Protein AF-A0A8H4USJ0-F1 (afdb_monomer)

Structure (mmCIF, N/CA/C/O backbone):
data_AF-A0A8H4USJ0-F1
#
_entry.id   AF-A0A8H4USJ0-F1
#
loop_
_atom_site.group_PDB
_atom_site.id
_atom_site.type_symbol
_atom_site.label_atom_id
_atom_site.label_alt_id
_atom_site.label_comp_id
_atom_site.label_asym_id
_atom_site.label_entity_id
_atom_site.label_seq_id
_atom_site.pdbx_PDB_ins_code
_atom_site.Cartn_x
_atom_site.Cartn_y
_atom_site.Cartn_z
_atom_site.occupancy
_atom_site.B_iso_or_equiv
_atom_site.auth_seq_id
_atom_site.auth_comp_id
_atom_site.auth_asym_id
_atom_site.auth_atom_id
_atom_site.pdbx_PDB_model_num
ATOM 1 N N . MET A 1 1 ? 27.297 -17.271 -39.360 1.00 27.25 1 MET A N 1
ATOM 2 C CA . MET A 1 1 ? 28.731 -17.035 -39.636 1.00 27.25 1 MET A CA 1
ATOM 3 C C . MET A 1 1 ? 29.197 -15.954 -38.669 1.00 27.25 1 MET A C 1
ATOM 5 O O . MET A 1 1 ? 28.475 -14.983 -38.514 1.00 27.25 1 MET A O 1
ATOM 9 N N . SER A 1 2 ? 30.281 -16.242 -37.944 1.00 25.52 2 SER A N 1
ATOM 10 C CA . SER A 1 2 ? 30.909 -15.527 -36.811 1.00 25.52 2 SER A CA 1
ATOM 11 C C . SER A 1 2 ? 30.401 -14.119 -36.451 1.00 25.52 2 SER A C 1
ATOM 13 O O . SER A 1 2 ? 30.685 -13.152 -37.153 1.00 25.52 2 SER A O 1
ATOM 15 N N . VAL A 1 3 ? 29.757 -14.008 -35.287 1.00 30.31 3 VAL A N 1
ATOM 16 C CA . VAL A 1 3 ? 29.509 -12.745 -34.578 1.00 30.31 3 VAL A CA 1
ATOM 17 C C . VAL A 1 3 ? 30.353 -12.766 -33.296 1.00 30.31 3 VAL A C 1
ATOM 19 O O . VAL A 1 3 ? 30.370 -13.787 -32.610 1.00 30.31 3 VAL A O 1
ATOM 22 N N . VAL A 1 4 ? 30.997 -11.626 -32.996 1.00 33.16 4 VAL A N 1
ATOM 23 C CA . VAL A 1 4 ? 31.932 -11.291 -31.887 1.00 33.16 4 VAL A CA 1
ATOM 24 C C . VAL A 1 4 ? 33.415 -11.599 -32.211 1.00 33.16 4 VAL A C 1
ATOM 26 O O . VAL A 1 4 ? 33.731 -12.755 -32.490 1.00 33.16 4 VAL A O 1
ATOM 29 N N . PRO A 1 5 ? 34.329 -10.586 -32.214 1.00 40.88 5 PRO A N 1
ATOM 30 C CA . PRO A 1 5 ? 34.525 -9.636 -31.109 1.00 40.88 5 PRO A CA 1
ATOM 31 C C . PRO A 1 5 ? 34.799 -8.170 -31.503 1.00 40.88 5 PRO A C 1
ATOM 33 O O . PRO A 1 5 ? 35.937 -7.776 -31.726 1.00 40.88 5 PRO A O 1
ATOM 36 N N . GLU A 1 6 ? 33.775 -7.318 -31.461 1.00 39.00 6 GLU A N 1
ATOM 37 C CA . GLU A 1 6 ? 33.953 -5.852 -31.511 1.00 39.00 6 GLU A CA 1
ATOM 38 C C . GLU A 1 6 ? 33.917 -5.239 -30.091 1.00 39.00 6 GLU A C 1
ATOM 40 O O . GLU A 1 6 ? 34.719 -4.373 -29.744 1.00 39.00 6 GLU A O 1
ATOM 45 N N . LYS A 1 7 ? 33.093 -5.802 -29.190 1.00 34.03 7 LYS A N 1
ATOM 46 C CA . LYS A 1 7 ? 33.028 -5.415 -27.764 1.00 34.03 7 LYS A CA 1
ATOM 47 C C . LYS A 1 7 ? 34.299 -5.740 -26.973 1.00 34.03 7 LYS A C 1
ATOM 49 O O . LYS A 1 7 ? 34.638 -5.000 -26.055 1.00 34.03 7 LYS A O 1
ATOM 54 N N . THR A 1 8 ? 35.004 -6.824 -27.303 1.00 37.12 8 THR A N 1
ATOM 55 C CA . THR A 1 8 ? 36.248 -7.208 -26.609 1.00 37.12 8 THR A CA 1
ATOM 56 C C . THR A 1 8 ? 37.367 -6.205 -26.906 1.00 37.12 8 THR A C 1
ATOM 58 O O . THR A 1 8 ? 38.046 -5.765 -25.985 1.00 37.12 8 THR A O 1
ATOM 61 N N . ALA A 1 9 ? 37.462 -5.743 -28.160 1.00 39.88 9 ALA A N 1
ATOM 62 C CA . ALA A 1 9 ? 38.396 -4.699 -28.584 1.00 39.88 9 ALA A CA 1
ATOM 63 C C . ALA A 1 9 ? 38.057 -3.316 -27.982 1.00 39.88 9 ALA A C 1
ATOM 65 O O . ALA A 1 9 ? 38.955 -2.558 -27.611 1.00 39.88 9 ALA A O 1
ATOM 66 N N . LEU A 1 10 ? 36.766 -2.990 -27.819 1.00 37.78 10 LEU A N 1
ATOM 67 C CA . LEU A 1 10 ? 36.335 -1.779 -27.101 1.00 37.78 10 LEU A CA 1
ATOM 68 C C . LEU A 1 10 ? 36.624 -1.856 -25.589 1.00 37.78 10 LEU A C 1
ATOM 70 O O . LEU A 1 10 ? 37.032 -0.864 -24.988 1.00 37.78 10 LEU A O 1
ATOM 74 N N . GLY A 1 11 ? 36.441 -3.027 -24.973 1.00 38.19 11 GLY A N 1
ATOM 75 C CA . GLY A 1 11 ? 36.771 -3.273 -23.566 1.00 38.19 11 GLY A CA 1
ATOM 76 C C . GLY A 1 11 ? 38.269 -3.139 -23.271 1.00 38.19 11 GLY A C 1
ATOM 77 O O . GLY A 1 11 ? 38.642 -2.571 -22.244 1.00 38.19 11 GLY A O 1
ATOM 78 N N . GLU A 1 12 ? 39.125 -3.581 -24.194 1.00 41.47 12 GLU A N 1
ATOM 79 C CA . GLU A 1 12 ? 40.578 -3.368 -24.133 1.00 41.47 12 GLU A CA 1
ATOM 80 C C . GLU A 1 12 ? 40.958 -1.885 -24.290 1.00 41.47 12 GLU A C 1
ATOM 82 O O . GLU A 1 12 ? 41.820 -1.403 -23.555 1.00 41.47 12 GLU A O 1
ATOM 87 N N . ARG A 1 13 ? 40.263 -1.124 -25.154 1.00 43.28 13 ARG A N 1
ATOM 88 C CA . ARG A 1 13 ? 40.440 0.341 -25.284 1.00 43.28 13 ARG A CA 1
ATOM 89 C C . ARG A 1 13 ? 40.101 1.116 -24.007 1.00 43.28 13 ARG A C 1
ATOM 91 O O . ARG A 1 13 ? 40.727 2.133 -23.712 1.00 43.28 13 ARG A O 1
ATOM 98 N N . ILE A 1 14 ? 39.123 0.643 -23.237 1.00 41.19 14 ILE A N 1
ATOM 99 C CA . ILE A 1 14 ? 38.769 1.237 -21.939 1.00 41.19 14 ILE A CA 1
ATOM 100 C C . ILE A 1 14 ? 39.885 0.988 -20.915 1.00 41.19 14 ILE A C 1
ATOM 102 O O . ILE A 1 14 ? 40.239 1.899 -20.173 1.00 41.19 14 ILE A O 1
ATOM 106 N N . GLN A 1 15 ? 40.489 -0.206 -20.915 1.00 41.47 15 GLN A N 1
ATOM 107 C CA . GLN A 1 15 ? 41.625 -0.531 -20.041 1.00 41.47 15 GLN A CA 1
ATOM 108 C C . GLN A 1 15 ? 42.919 0.192 -20.443 1.00 41.47 15 GLN A C 1
ATOM 110 O O . GLN A 1 15 ? 43.721 0.535 -19.574 1.00 41.47 15 GLN A O 1
ATOM 115 N N . SER A 1 16 ? 43.144 0.448 -21.737 1.00 41.19 16 SER A N 1
ATOM 116 C CA . SER A 1 16 ? 44.302 1.230 -22.191 1.00 41.19 16 SER A CA 1
ATOM 117 C C . SER A 1 16 ? 44.184 2.710 -21.819 1.00 41.19 16 SER A C 1
ATOM 119 O O . SER A 1 16 ? 45.186 3.316 -21.456 1.00 41.19 16 SER A O 1
ATOM 121 N N . ALA A 1 17 ? 42.969 3.271 -21.823 1.00 41.84 17 ALA A N 1
ATOM 122 C CA . ALA A 1 17 ? 42.701 4.653 -21.412 1.00 41.84 17 ALA A CA 1
ATOM 123 C C . ALA A 1 17 ? 42.880 4.908 -19.896 1.00 41.84 17 ALA A C 1
ATOM 125 O O . ALA A 1 17 ? 42.885 6.060 -19.467 1.00 41.84 17 ALA A O 1
ATOM 126 N N . GLU A 1 18 ? 43.027 3.855 -19.080 1.00 40.31 18 GLU A N 1
ATOM 127 C CA . GLU A 1 18 ? 43.304 3.945 -17.637 1.00 40.31 18 GLU A CA 1
ATOM 128 C C . GLU A 1 18 ? 44.811 3.958 -17.294 1.00 40.31 18 GLU A C 1
ATOM 130 O O . GLU A 1 18 ? 45.160 4.170 -16.128 1.00 40.31 18 GLU A O 1
ATOM 135 N N . ARG A 1 19 ? 45.726 3.757 -18.261 1.00 35.75 19 ARG A N 1
ATOM 136 C CA . ARG A 1 19 ? 47.178 3.826 -17.998 1.00 35.75 19 ARG A CA 1
ATOM 137 C C . ARG A 1 19 ? 47.671 5.284 -17.983 1.00 35.75 19 ARG A C 1
ATOM 139 O O . ARG A 1 19 ? 47.423 5.993 -18.952 1.00 35.75 19 ARG A O 1
ATOM 146 N N . PRO A 1 20 ? 48.412 5.733 -16.949 1.00 40.91 20 PRO A N 1
ATOM 147 C CA . PRO A 1 20 ? 48.876 7.124 -16.845 1.00 40.91 20 PRO A CA 1
ATOM 148 C C . PRO A 1 20 ? 49.964 7.545 -17.848 1.00 40.91 20 PRO A C 1
ATOM 150 O O . PRO A 1 20 ? 50.281 8.728 -17.912 1.00 40.91 20 PRO A O 1
ATOM 153 N N . ASP A 1 21 ? 50.543 6.606 -18.604 1.00 36.38 21 ASP A N 1
ATOM 154 C CA . ASP A 1 21 ? 51.843 6.802 -19.262 1.00 36.38 21 ASP A CA 1
ATOM 155 C C . ASP A 1 21 ? 51.787 6.905 -20.801 1.00 36.38 21 ASP A C 1
ATOM 157 O O . ASP A 1 21 ? 52.826 6.784 -21.447 1.00 36.38 21 ASP A O 1
ATOM 161 N N . ASP A 1 22 ? 50.616 7.126 -21.414 1.00 36.16 22 ASP A N 1
ATOM 162 C CA . ASP A 1 22 ? 50.511 7.304 -22.875 1.00 36.16 22 ASP A CA 1
ATOM 163 C C . ASP A 1 22 ? 50.451 8.807 -23.254 1.00 36.16 22 ASP A C 1
ATOM 165 O O . ASP A 1 22 ? 49.457 9.481 -22.961 1.00 36.16 22 ASP A O 1
ATOM 169 N N . PRO A 1 23 ? 51.504 9.393 -23.867 1.00 35.25 23 PRO A N 1
ATOM 170 C CA . PRO A 1 23 ? 51.657 10.840 -24.034 1.00 35.25 23 PRO A CA 1
ATOM 171 C C . PRO A 1 23 ? 50.983 11.352 -25.314 1.00 35.25 23 PRO A C 1
ATOM 173 O O . PRO A 1 23 ? 51.570 12.092 -26.107 1.00 35.25 23 PRO A O 1
ATOM 176 N N . GLY A 1 24 ? 49.727 10.975 -25.523 1.00 36.75 24 GLY A N 1
ATOM 177 C CA . GLY A 1 24 ? 48.952 11.420 -26.668 1.00 36.75 24 GLY A CA 1
ATOM 178 C C . GLY A 1 24 ? 47.468 11.227 -26.435 1.00 36.75 24 GLY A C 1
ATOM 179 O O . GLY A 1 24 ? 46.933 10.205 -26.830 1.00 36.75 24 GLY A O 1
ATOM 180 N N . TRP A 1 25 ? 46.826 12.213 -25.803 1.00 30.06 25 TRP A N 1
ATOM 181 C CA . TRP A 1 25 ? 45.503 12.767 -26.137 1.00 30.06 25 TRP A CA 1
ATOM 182 C C . TRP A 1 25 ? 45.136 13.805 -25.070 1.00 30.06 25 TRP A C 1
ATOM 184 O O . TRP A 1 25 ? 44.687 13.491 -23.973 1.00 30.06 25 TRP A O 1
ATOM 194 N N . ASN A 1 26 ? 45.349 15.077 -25.395 1.00 45.56 26 ASN A N 1
ATOM 195 C CA . ASN A 1 26 ? 44.903 16.193 -24.572 1.00 45.56 26 ASN A CA 1
ATOM 196 C C . ASN A 1 26 ? 43.439 16.494 -24.940 1.00 45.56 26 ASN A C 1
ATOM 198 O O . ASN A 1 26 ? 43.187 17.246 -25.877 1.00 45.56 26 ASN A O 1
ATOM 202 N N . LYS A 1 27 ? 42.498 15.818 -24.273 1.00 42.56 27 LYS A N 1
ATOM 203 C CA . LYS A 1 27 ? 41.030 16.009 -24.261 1.00 42.56 27 LYS A CA 1
ATOM 204 C C . LYS A 1 27 ? 40.525 15.257 -23.022 1.00 42.56 27 LYS A C 1
ATOM 206 O O . LYS A 1 27 ? 41.087 14.221 -22.692 1.00 42.56 27 LYS A O 1
ATOM 211 N N . GLU A 1 28 ? 39.549 15.791 -22.290 1.00 53.53 28 GLU A N 1
ATOM 212 C CA . GLU A 1 28 ? 39.054 15.213 -21.025 1.00 53.53 28 GLU A CA 1
ATOM 213 C C . GLU A 1 28 ? 38.940 13.675 -21.050 1.00 53.53 28 GLU A C 1
ATOM 215 O O . GLU A 1 28 ? 38.433 13.109 -22.018 1.00 53.53 28 GLU A O 1
ATOM 220 N N . SER A 1 29 ? 39.377 12.994 -19.978 1.00 66.12 29 SER A N 1
ATOM 221 C CA . SER A 1 29 ? 39.292 11.526 -19.887 1.00 66.12 29 SER A CA 1
ATOM 222 C C . SER A 1 29 ? 37.876 11.024 -20.228 1.00 66.12 29 SER A C 1
ATOM 224 O O . SER A 1 29 ? 36.890 11.638 -19.818 1.00 66.12 29 SER A O 1
ATOM 226 N N . ILE A 1 30 ? 37.740 9.887 -20.925 1.00 69.00 30 ILE A N 1
ATOM 227 C CA . ILE A 1 30 ? 36.429 9.279 -21.267 1.00 69.00 30 ILE A CA 1
ATOM 228 C C . ILE A 1 30 ? 35.527 9.156 -20.024 1.00 69.00 30 ILE A C 1
ATOM 230 O O . ILE A 1 30 ? 34.312 9.329 -20.093 1.00 69.00 30 ILE A O 1
ATOM 234 N N . ILE A 1 31 ? 36.126 8.935 -18.851 1.00 68.25 31 ILE A N 1
ATOM 235 C CA . ILE A 1 31 ? 35.437 8.894 -17.557 1.00 68.25 31 ILE A CA 1
ATOM 236 C C . ILE A 1 31 ? 34.792 10.250 -17.221 1.00 68.25 31 ILE A C 1
ATOM 238 O O . ILE A 1 31 ? 33.655 10.293 -16.750 1.00 68.25 31 ILE A O 1
ATOM 242 N N . GLN A 1 32 ? 35.476 11.362 -17.471 1.00 69.44 32 GLN A N 1
ATOM 243 C CA . GLN A 1 32 ? 34.946 12.709 -17.257 1.00 69.44 32 GLN A CA 1
ATOM 244 C C . GLN A 1 32 ? 33.779 13.010 -18.208 1.00 69.44 32 GLN A C 1
ATOM 246 O O . GLN A 1 32 ? 32.721 13.429 -17.739 1.00 69.44 32 GLN A O 1
ATOM 251 N N . ARG A 1 33 ? 33.900 12.652 -19.492 1.00 71.31 33 ARG A N 1
ATOM 252 C CA . ARG A 1 33 ? 32.796 12.748 -20.468 1.00 71.31 33 ARG A CA 1
ATOM 253 C C . ARG A 1 33 ? 31.595 11.881 -20.095 1.00 71.31 33 ARG A C 1
ATOM 255 O O . ARG A 1 33 ? 30.463 12.353 -20.119 1.00 71.31 33 ARG A O 1
ATOM 262 N N . SER A 1 34 ? 31.835 10.648 -19.651 1.00 72.56 34 SER A N 1
ATOM 263 C CA . SER A 1 34 ? 30.788 9.732 -19.178 1.00 72.56 34 SER A CA 1
ATOM 264 C C . SER A 1 34 ? 30.003 10.303 -17.992 1.00 72.56 34 SER A C 1
ATOM 266 O O . SER A 1 34 ? 28.782 10.163 -17.918 1.00 72.56 34 SER A O 1
ATOM 268 N N . ARG A 1 35 ? 30.680 11.041 -17.099 1.00 73.00 35 ARG A N 1
ATOM 269 C CA . ARG A 1 35 ? 30.034 11.745 -15.982 1.00 73.00 35 ARG A CA 1
ATOM 270 C C . ARG A 1 35 ? 29.212 12.937 -16.458 1.00 73.00 35 ARG A C 1
ATOM 272 O O . ARG A 1 35 ? 28.115 13.130 -15.945 1.00 73.00 35 ARG A O 1
ATOM 279 N N . LEU A 1 36 ? 29.721 13.708 -17.420 1.00 72.81 36 LEU A N 1
ATOM 280 C CA . LEU A 1 36 ? 29.025 14.879 -17.968 1.00 72.81 36 LEU A CA 1
ATOM 281 C C . LEU A 1 36 ? 27.751 14.496 -18.735 1.00 72.81 36 LEU A C 1
ATOM 283 O O . LEU A 1 36 ? 26.725 15.171 -18.616 1.00 72.81 36 LEU A O 1
ATOM 287 N N . LEU A 1 37 ? 27.820 13.404 -19.498 1.00 72.75 37 LEU A N 1
ATOM 288 C CA . LEU A 1 37 ? 26.714 12.885 -20.305 1.00 72.75 37 LEU A CA 1
ATOM 289 C C . LEU A 1 37 ? 25.774 11.963 -19.515 1.00 72.75 37 LEU A C 1
ATOM 291 O O . LEU A 1 37 ? 24.715 11.591 -20.014 1.00 72.75 37 LEU A O 1
ATOM 295 N N . GLY A 1 38 ? 26.141 11.582 -18.287 1.00 74.06 38 GLY A N 1
ATOM 296 C CA . GLY A 1 38 ? 25.358 10.641 -17.485 1.00 74.06 38 GLY A CA 1
ATOM 297 C C . GLY A 1 38 ? 25.197 9.284 -18.177 1.00 74.06 38 GLY A C 1
ATOM 298 O O . GLY A 1 38 ? 24.110 8.709 -18.153 1.00 74.06 38 GLY A O 1
ATOM 299 N N . ALA A 1 39 ? 26.262 8.790 -18.809 1.00 76.94 39 ALA A N 1
ATOM 300 C CA . ALA A 1 39 ? 26.277 7.569 -19.613 1.00 76.94 39 ALA A CA 1
ATOM 301 C C . ALA A 1 39 ? 27.425 6.645 -19.203 1.00 76.94 39 ALA A C 1
ATOM 303 O O . ALA A 1 39 ? 28.406 7.086 -18.601 1.00 76.94 39 ALA A O 1
ATOM 304 N N . ALA A 1 40 ? 27.316 5.350 -19.493 1.00 73.88 40 ALA A N 1
ATOM 305 C CA . ALA A 1 40 ? 28.436 4.438 -19.273 1.00 73.88 40 ALA A CA 1
ATOM 306 C C . ALA A 1 40 ? 29.566 4.722 -20.290 1.00 73.88 40 ALA A C 1
ATOM 308 O O . ALA A 1 40 ? 29.276 5.117 -21.417 1.00 73.88 40 ALA A O 1
ATOM 309 N N . PRO A 1 41 ? 30.852 4.485 -19.959 1.00 73.56 41 PRO A N 1
ATOM 310 C CA . PRO A 1 41 ? 31.962 4.731 -20.888 1.00 73.56 41 PRO A CA 1
ATOM 311 C C . PRO A 1 41 ? 31.800 4.062 -22.262 1.00 73.56 41 PRO A C 1
ATOM 313 O O . PRO A 1 41 ? 32.144 4.656 -23.275 1.00 73.56 41 PRO A O 1
ATOM 316 N N . ILE A 1 42 ? 31.229 2.853 -22.301 1.00 74.00 42 ILE A N 1
ATOM 317 C CA . ILE A 1 42 ? 30.945 2.122 -23.547 1.00 74.00 42 ILE A CA 1
ATOM 318 C C . ILE A 1 42 ? 29.879 2.847 -24.381 1.00 74.00 42 ILE A C 1
ATOM 320 O O . ILE A 1 42 ? 30.046 2.989 -25.585 1.00 74.00 42 ILE A O 1
ATOM 324 N N . GLU A 1 43 ? 28.821 3.358 -23.745 1.00 77.25 43 GLU A N 1
ATOM 325 C CA . GLU A 1 43 ? 27.742 4.090 -24.427 1.00 77.25 43 GLU A CA 1
ATOM 326 C C . GLU A 1 43 ? 28.261 5.378 -25.072 1.00 77.25 43 GLU A C 1
ATOM 328 O O . GLU A 1 43 ? 27.843 5.731 -26.169 1.00 77.25 43 GLU A O 1
ATOM 333 N N . VAL A 1 44 ? 29.192 6.071 -24.405 1.00 78.38 44 VAL A N 1
ATOM 334 C CA . VAL A 1 44 ? 29.821 7.281 -24.956 1.00 78.38 44 VAL A CA 1
ATOM 335 C C . VAL A 1 44 ? 30.632 6.946 -26.204 1.00 78.38 44 VAL A C 1
ATOM 337 O O . VAL A 1 44 ? 30.540 7.668 -27.188 1.00 78.38 44 VAL A O 1
ATOM 340 N N . LEU A 1 45 ? 31.382 5.842 -26.195 1.00 79.38 45 LEU A N 1
ATOM 341 C CA . LEU A 1 45 ? 32.169 5.412 -27.354 1.00 79.38 45 LEU A CA 1
ATOM 342 C C . LEU A 1 45 ? 31.280 5.040 -28.549 1.00 79.38 45 LEU A C 1
ATOM 344 O O . LEU A 1 45 ? 31.550 5.480 -29.665 1.00 79.38 45 LEU A O 1
ATOM 348 N N . GLU A 1 46 ? 30.204 4.282 -28.315 1.00 78.00 46 GLU A N 1
ATOM 349 C CA . GLU A 1 46 ? 29.216 3.955 -29.355 1.00 78.00 46 GLU A CA 1
ATOM 350 C C . GLU A 1 46 ? 28.552 5.230 -29.911 1.00 78.00 46 GLU A C 1
ATOM 352 O O . GLU A 1 46 ? 28.402 5.393 -31.125 1.00 78.00 46 GLU A O 1
ATOM 357 N N . ALA A 1 47 ? 28.210 6.178 -29.032 1.00 79.81 47 ALA A N 1
ATOM 358 C CA . ALA A 1 47 ? 27.615 7.449 -29.424 1.00 79.81 47 ALA A CA 1
ATOM 359 C C . ALA A 1 47 ? 28.584 8.355 -30.200 1.00 79.81 47 ALA A C 1
ATOM 361 O O . ALA A 1 47 ? 28.138 9.035 -31.126 1.00 79.81 47 ALA A O 1
ATOM 362 N N . GLU A 1 48 ? 29.879 8.365 -29.863 1.00 79.00 48 GLU A N 1
ATOM 363 C CA . GLU A 1 48 ? 30.923 9.099 -30.596 1.00 79.00 48 GLU A CA 1
ATOM 364 C C . GLU A 1 48 ? 31.095 8.541 -32.013 1.00 79.00 48 GLU A C 1
ATOM 366 O O . GLU A 1 48 ? 31.240 9.302 -32.972 1.00 79.00 48 GLU A O 1
ATOM 371 N N . GLU A 1 49 ? 31.069 7.217 -32.166 1.00 77.38 49 GLU A N 1
ATOM 372 C CA . GLU A 1 49 ? 31.191 6.565 -33.468 1.00 77.38 49 GLU A CA 1
ATOM 373 C C . GLU A 1 49 ? 29.995 6.878 -34.370 1.00 77.38 49 GLU A C 1
ATOM 375 O O . GLU A 1 49 ? 30.179 7.330 -35.502 1.00 77.38 49 GLU A O 1
ATOM 380 N N . TYR A 1 50 ? 28.776 6.758 -33.843 1.00 73.75 50 TYR A N 1
ATOM 381 C CA . TYR A 1 50 ? 27.574 7.134 -34.584 1.00 73.75 50 TYR A CA 1
ATOM 382 C C . TYR A 1 50 ? 27.489 8.648 -34.823 1.00 73.75 50 TYR A C 1
ATOM 384 O O . TYR A 1 50 ? 27.094 9.095 -35.899 1.00 73.75 50 TYR A O 1
ATOM 392 N N . GLY A 1 51 ? 27.931 9.461 -33.862 1.00 68.81 51 GLY A N 1
ATOM 393 C CA . GLY A 1 51 ? 27.949 10.919 -33.965 1.00 68.81 51 GLY A CA 1
ATOM 394 C C . GLY A 1 51 ? 28.778 11.422 -35.148 1.00 68.81 51 GLY A C 1
ATOM 395 O O . GLY A 1 51 ? 28.434 12.444 -35.741 1.00 68.81 51 GLY A O 1
ATOM 396 N N . LYS A 1 52 ? 29.814 10.682 -35.568 1.00 76.75 52 LYS A N 1
ATOM 397 C CA . LYS A 1 52 ? 30.603 11.000 -36.775 1.00 76.75 52 LYS A CA 1
ATOM 398 C C . LYS A 1 52 ? 29.795 10.919 -38.071 1.00 76.75 52 LYS A C 1
ATOM 400 O O . LYS A 1 52 ? 30.161 11.589 -39.029 1.00 76.75 52 LYS A O 1
ATOM 405 N N . THR A 1 53 ? 28.712 10.143 -38.094 1.00 72.31 53 THR A N 1
ATOM 406 C CA . THR A 1 53 ? 27.841 9.976 -39.271 1.00 72.31 53 THR A CA 1
ATOM 407 C C . THR A 1 53 ? 26.789 11.082 -39.418 1.00 72.31 53 THR A C 1
ATOM 409 O O . THR A 1 53 ? 26.101 11.135 -40.431 1.00 72.31 53 THR A O 1
ATOM 412 N N . LEU A 1 54 ? 26.651 11.973 -38.425 1.00 66.88 54 LEU A N 1
ATOM 413 C CA . LEU A 1 54 ? 25.645 13.039 -38.426 1.00 66.88 54 LEU A CA 1
ATOM 414 C C . LEU A 1 54 ? 26.147 14.310 -39.130 1.00 66.88 54 LEU A C 1
ATOM 416 O O . LEU A 1 54 ? 27.160 14.891 -38.721 1.00 66.88 54 LEU A O 1
ATOM 420 N N . ASP A 1 55 ? 25.381 14.804 -40.104 1.00 65.25 55 ASP A N 1
ATOM 421 C CA . ASP A 1 55 ? 25.634 16.077 -40.792 1.00 65.25 55 ASP A CA 1
ATOM 422 C C . ASP A 1 55 ? 25.053 17.292 -40.041 1.00 65.25 55 ASP A C 1
ATOM 424 O O . ASP A 1 55 ? 23.992 17.219 -39.411 1.00 65.25 55 ASP A O 1
ATOM 428 N N . LEU A 1 56 ? 25.758 18.435 -40.095 1.00 59.81 56 LEU A N 1
ATOM 429 C CA . LEU A 1 56 ? 25.347 19.674 -39.407 1.00 59.81 56 LEU A CA 1
ATOM 430 C C . LEU A 1 56 ? 24.341 20.524 -40.183 1.00 59.81 56 LEU A C 1
ATOM 432 O O . LEU A 1 56 ? 23.579 21.247 -39.550 1.00 59.81 56 LEU A O 1
ATOM 436 N N . ALA A 1 57 ? 24.356 20.495 -41.517 1.00 52.56 57 ALA A N 1
ATOM 437 C CA . ALA A 1 57 ? 23.550 21.404 -42.323 1.00 52.56 57 ALA A CA 1
ATOM 438 C C . ALA A 1 57 ? 23.243 20.836 -43.715 1.00 52.56 57 ALA A C 1
ATOM 440 O O . ALA A 1 57 ? 24.107 20.842 -44.582 1.00 52.56 57 ALA A O 1
ATOM 441 N N . GLU A 1 58 ? 21.979 20.488 -43.963 1.00 43.19 58 GLU A N 1
ATOM 442 C CA . GLU A 1 58 ? 21.342 20.766 -45.253 1.00 43.19 58 GLU A CA 1
ATOM 443 C C . GLU A 1 58 ? 19.935 21.329 -45.020 1.00 43.19 58 GLU A C 1
ATOM 445 O O . GLU A 1 58 ? 18.991 20.667 -44.585 1.00 43.19 58 GLU A O 1
ATOM 450 N N . THR A 1 59 ? 19.815 22.626 -45.284 1.00 35.69 59 THR A N 1
ATOM 451 C CA . THR A 1 59 ? 18.574 23.389 -45.234 1.00 35.69 59 THR A CA 1
ATOM 452 C C . THR A 1 59 ? 17.822 23.234 -46.554 1.00 35.69 59 THR A C 1
ATOM 454 O O . THR A 1 59 ? 18.267 23.707 -47.598 1.00 35.69 59 THR A O 1
ATOM 457 N N . LYS A 1 60 ? 16.598 22.703 -46.505 1.00 31.02 60 LYS A N 1
ATOM 458 C CA . LYS A 1 60 ? 15.529 23.144 -47.410 1.00 31.02 60 LYS A CA 1
ATOM 459 C C . LYS A 1 60 ? 14.324 23.589 -46.595 1.00 31.02 60 LYS A C 1
ATOM 461 O O . LYS A 1 60 ? 13.961 22.961 -45.606 1.00 31.02 60 LYS A O 1
ATOM 466 N N . LYS A 1 61 ? 13.780 24.735 -47.017 1.00 34.59 61 LYS A N 1
ATOM 467 C CA . LYS A 1 61 ? 12.606 25.437 -46.490 1.00 34.59 61 LYS A CA 1
ATOM 468 C C . LYS A 1 61 ? 11.522 24.450 -46.056 1.00 34.59 61 LYS A C 1
ATOM 470 O O . LYS A 1 61 ? 10.852 23.879 -46.908 1.00 34.59 61 LYS A O 1
ATOM 475 N N . VAL A 1 62 ? 11.317 24.318 -44.753 1.00 30.39 62 VAL A N 1
ATOM 476 C CA . VAL A 1 62 ? 10.072 23.786 -44.204 1.00 30.39 62 VAL A CA 1
ATOM 477 C C . VAL A 1 62 ? 9.523 24.891 -43.322 1.00 30.39 62 VAL A C 1
ATOM 479 O O . VAL A 1 62 ? 10.136 25.285 -42.332 1.00 30.39 62 VAL A O 1
ATOM 482 N N . SER A 1 63 ? 8.420 25.479 -43.777 1.00 26.11 63 SER A N 1
ATOM 483 C CA . SER A 1 63 ? 7.641 26.433 -42.999 1.00 26.11 63 SER A CA 1
ATOM 484 C C . SER A 1 63 ? 7.161 25.752 -41.717 1.00 26.11 63 SER A C 1
ATOM 486 O O . SER A 1 63 ? 6.890 24.552 -41.711 1.00 26.11 63 SER A O 1
ATOM 488 N N . TYR A 1 64 ? 7.018 26.530 -40.646 1.00 32.66 64 TYR A N 1
ATOM 489 C CA . TYR A 1 64 ? 6.703 26.134 -39.264 1.00 32.66 64 TYR A CA 1
ATOM 490 C C . TYR A 1 64 ? 5.430 25.256 -39.093 1.00 32.66 64 TYR A C 1
ATOM 492 O O . TYR A 1 64 ? 5.117 24.831 -37.987 1.00 32.66 64 TYR A O 1
ATOM 500 N N . GLY A 1 65 ? 4.688 24.971 -40.173 1.00 29.17 65 GLY A N 1
ATOM 501 C CA . GLY A 1 65 ? 3.496 24.114 -40.210 1.00 29.17 65 GLY A CA 1
ATOM 502 C C . GLY A 1 65 ? 3.682 22.695 -40.780 1.00 29.17 65 GLY A C 1
ATOM 503 O O . GLY A 1 65 ? 2.729 21.923 -40.739 1.00 29.17 65 GLY A O 1
ATOM 504 N N . GLU A 1 66 ? 4.862 22.324 -41.293 1.00 31.05 66 GLU A N 1
ATOM 505 C CA . GLU A 1 66 ? 5.062 21.072 -42.064 1.00 31.05 66 GLU A CA 1
ATOM 506 C C . GLU A 1 66 ? 6.051 20.060 -41.447 1.00 31.05 66 GLU A C 1
ATOM 508 O O . GLU A 1 66 ? 6.344 19.033 -42.054 1.00 31.05 66 GLU A O 1
ATOM 513 N N . LEU A 1 67 ? 6.503 20.259 -40.204 1.00 40.25 67 LEU A N 1
ATOM 514 C CA . LEU A 1 67 ? 7.370 19.317 -39.461 1.00 40.25 67 LEU A CA 1
ATOM 515 C C . LEU A 1 67 ? 6.749 17.924 -39.194 1.00 40.25 67 LEU A C 1
ATOM 517 O O . LEU A 1 67 ? 7.379 17.074 -38.575 1.00 40.25 67 LEU A O 1
ATOM 521 N N . HIS A 1 68 ? 5.525 17.673 -39.658 1.00 39.75 68 HIS A N 1
ATOM 522 C CA . HIS A 1 68 ? 4.716 16.518 -39.278 1.00 39.75 68 HIS A CA 1
ATOM 523 C C . HIS A 1 68 ? 4.748 15.318 -40.235 1.00 39.75 68 HIS A C 1
ATOM 525 O O . HIS A 1 68 ? 3.987 14.390 -39.994 1.00 39.75 68 HIS A O 1
ATOM 531 N N . ASN A 1 69 ? 5.544 15.312 -41.316 1.00 34.31 69 ASN A N 1
ATOM 532 C CA . ASN A 1 69 ? 5.333 14.296 -42.363 1.00 34.31 69 ASN A CA 1
ATOM 533 C C . ASN A 1 69 ? 6.556 13.845 -43.191 1.00 34.31 69 ASN A C 1
ATOM 535 O O . ASN A 1 69 ? 6.368 13.401 -44.321 1.00 34.31 69 ASN A O 1
ATOM 539 N N . GLN A 1 70 ? 7.796 13.936 -42.693 1.00 34.16 70 GLN A N 1
ATOM 540 C CA . GLN A 1 70 ? 8.958 13.417 -43.441 1.00 34.16 70 GLN A CA 1
ATOM 541 C C . GLN A 1 70 ? 9.889 12.510 -42.621 1.00 34.16 70 GLN A C 1
ATOM 543 O O . GLN A 1 70 ? 10.078 12.677 -41.412 1.00 34.16 70 GLN A O 1
ATOM 548 N N . ASP A 1 71 ? 10.423 11.516 -43.333 1.00 36.09 71 ASP A N 1
ATOM 549 C CA . ASP A 1 71 ? 11.258 10.404 -42.884 1.00 36.09 71 ASP A CA 1
ATOM 550 C C . ASP A 1 71 ? 12.447 10.828 -42.007 1.00 36.09 71 ASP A C 1
ATOM 552 O O . ASP A 1 71 ? 13.107 11.844 -42.227 1.00 36.09 71 ASP A O 1
ATOM 556 N N . CYS A 1 72 ? 12.751 10.007 -40.998 1.00 41.19 72 CYS A N 1
ATOM 557 C CA . CYS A 1 72 ? 13.710 10.333 -39.942 1.00 41.19 72 CYS A CA 1
ATOM 558 C C . CYS A 1 72 ? 15.226 10.211 -40.232 1.00 41.19 72 CYS A C 1
ATOM 560 O O . CYS A 1 72 ? 15.983 10.715 -39.396 1.00 41.19 72 CYS A O 1
ATOM 562 N N . PRO A 1 73 ? 15.746 9.601 -41.319 1.00 41.00 73 PRO A N 1
ATOM 563 C CA . PRO A 1 73 ? 17.195 9.432 -41.428 1.00 41.00 73 PRO A CA 1
ATOM 564 C C . PRO A 1 73 ? 17.949 10.739 -41.741 1.00 41.00 73 PRO A C 1
ATOM 566 O O . PRO A 1 73 ? 19.129 10.828 -41.418 1.00 41.00 73 PRO A O 1
ATOM 569 N N . ASN A 1 74 ? 17.277 11.785 -42.247 1.00 42.56 74 ASN A N 1
ATOM 570 C CA . ASN A 1 74 ? 17.930 13.004 -42.757 1.00 42.56 74 ASN A CA 1
ATOM 571 C C . ASN A 1 74 ? 17.709 14.270 -41.896 1.00 42.56 74 ASN A C 1
ATOM 573 O O . ASN A 1 74 ? 17.822 15.388 -42.401 1.00 42.56 74 ASN A O 1
ATOM 577 N N . LEU A 1 75 ? 17.368 14.140 -40.603 1.00 53.25 75 LEU A N 1
ATOM 578 C CA . LEU A 1 75 ? 17.323 15.303 -39.699 1.00 53.25 75 LEU A CA 1
ATOM 579 C C . LEU A 1 75 ? 18.730 15.699 -39.231 1.00 53.25 75 LEU A C 1
ATOM 581 O O . LEU A 1 75 ? 19.434 14.887 -38.623 1.00 53.25 75 LEU A O 1
ATOM 585 N N . THR A 1 76 ? 19.070 16.969 -39.446 1.00 66.38 76 THR A N 1
ATOM 586 C CA . THR A 1 76 ? 20.283 17.645 -38.971 1.00 66.38 76 THR A CA 1
ATOM 587 C C . THR A 1 76 ? 20.351 17.701 -37.435 1.00 66.38 76 THR A C 1
ATOM 589 O O . THR A 1 76 ? 19.337 17.594 -36.736 1.00 66.38 76 THR A O 1
ATOM 592 N N . VAL A 1 77 ? 21.568 17.823 -36.890 1.00 68.81 77 VAL A N 1
ATOM 593 C CA . VAL A 1 77 ? 21.845 17.779 -35.435 1.00 68.81 77 VAL A CA 1
ATOM 594 C C . VAL A 1 77 ? 21.079 18.857 -34.652 1.00 68.81 77 VAL A C 1
ATOM 596 O O . VAL A 1 77 ? 20.593 18.586 -33.555 1.00 68.81 77 VAL A O 1
ATOM 599 N N . ASP A 1 78 ? 20.925 20.049 -35.228 1.00 69.19 78 ASP A N 1
ATOM 600 C CA . ASP A 1 78 ? 20.145 21.171 -34.687 1.00 69.19 78 ASP A CA 1
ATOM 601 C C . ASP A 1 78 ? 18.662 20.812 -34.498 1.00 69.19 78 ASP A C 1
ATOM 603 O O . ASP A 1 78 ? 18.132 20.945 -33.396 1.00 69.19 78 ASP A O 1
ATOM 607 N N . LYS A 1 79 ? 18.011 20.242 -35.517 1.00 72.62 79 LYS A N 1
ATOM 608 C CA . LYS A 1 79 ? 16.600 19.831 -35.448 1.00 72.62 79 LYS A CA 1
ATOM 609 C C . LYS A 1 79 ? 16.376 18.689 -34.460 1.00 72.62 79 LYS A C 1
ATOM 611 O O . LYS A 1 79 ? 15.338 18.627 -33.804 1.00 72.62 79 LYS A O 1
ATOM 616 N N . ARG A 1 80 ? 17.343 17.772 -34.330 1.00 74.62 80 ARG A N 1
ATOM 617 C CA . ARG A 1 80 ? 17.288 16.715 -33.304 1.00 74.62 80 ARG A CA 1
ATOM 618 C C . ARG A 1 80 ? 17.391 17.303 -31.896 1.00 74.62 80 ARG A C 1
ATOM 620 O O . ARG A 1 80 ? 16.644 16.879 -31.020 1.00 74.62 80 ARG A O 1
ATOM 627 N N . ALA A 1 81 ? 18.265 18.288 -31.691 1.00 77.56 81 ALA A N 1
ATOM 628 C CA . ALA A 1 81 ? 18.375 19.001 -30.421 1.00 77.56 81 ALA A CA 1
ATOM 629 C C . ALA A 1 81 ? 17.095 19.793 -30.089 1.00 77.56 81 ALA A C 1
ATOM 631 O O . ALA A 1 81 ? 16.627 19.730 -28.954 1.00 77.56 81 ALA A O 1
ATOM 632 N N . GLU A 1 82 ? 16.487 20.470 -31.069 1.00 80.50 82 GLU A N 1
ATOM 633 C CA . GLU A 1 82 ? 15.194 21.155 -30.905 1.00 80.50 82 GLU A CA 1
ATOM 634 C C . GLU A 1 82 ? 14.070 20.188 -30.515 1.00 80.50 82 GLU A C 1
ATOM 636 O O . GLU A 1 82 ? 13.323 20.463 -29.576 1.00 80.50 82 GLU A O 1
ATOM 641 N N . ASN A 1 83 ? 13.986 19.027 -31.172 1.00 78.31 83 ASN A N 1
ATOM 642 C CA . ASN A 1 83 ? 13.007 17.996 -30.823 1.00 78.31 83 ASN A CA 1
ATOM 643 C C . ASN A 1 83 ? 13.228 17.453 -29.403 1.00 78.31 83 ASN A C 1
ATOM 645 O O . ASN A 1 83 ? 12.267 17.300 -28.652 1.00 78.31 83 ASN A O 1
ATOM 649 N N . LEU A 1 84 ? 14.480 17.199 -29.004 1.00 78.62 84 LEU A N 1
ATOM 650 C CA . LEU A 1 84 ? 14.798 16.760 -27.640 1.00 78.62 84 LEU A CA 1
ATOM 651 C C . LEU A 1 84 ? 14.383 17.810 -26.601 1.00 78.62 84 LEU A C 1
ATOM 653 O O . LEU A 1 84 ? 13.805 17.458 -25.576 1.00 78.62 84 LEU A O 1
ATOM 657 N N . LEU A 1 85 ? 14.621 19.098 -26.867 1.00 82.25 85 LEU A N 1
ATOM 658 C CA . LEU A 1 85 ? 14.164 20.177 -25.988 1.00 82.25 85 LEU A CA 1
ATOM 659 C C . LEU A 1 85 ? 12.638 20.250 -25.919 1.00 82.25 85 LEU A C 1
ATOM 661 O O . LEU A 1 85 ? 12.092 20.365 -24.825 1.00 82.25 85 LEU A O 1
ATOM 665 N N . TYR A 1 86 ? 11.953 20.129 -27.056 1.00 80.94 86 TYR A N 1
ATOM 666 C CA . TYR A 1 86 ? 10.493 20.178 -27.118 1.00 80.94 86 TYR A CA 1
ATOM 667 C C . TYR A 1 86 ? 9.826 19.116 -26.229 1.00 80.94 86 TYR A C 1
ATOM 669 O O . TYR A 1 86 ? 8.868 19.432 -25.526 1.00 80.94 86 TYR A O 1
ATOM 677 N N . PHE A 1 87 ? 10.348 17.885 -26.227 1.00 76.19 87 PHE A N 1
ATOM 678 C CA . PHE A 1 87 ? 9.784 16.781 -25.442 1.00 76.19 87 PHE A CA 1
ATOM 679 C C . PHE A 1 87 ? 10.276 16.720 -23.989 1.00 76.19 87 PHE A C 1
ATOM 681 O O . PHE A 1 87 ? 9.563 16.198 -23.136 1.00 76.19 87 PHE A O 1
ATOM 688 N N . HIS A 1 88 ? 11.476 17.230 -23.684 1.00 82.31 88 HIS A N 1
ATOM 689 C CA . HIS A 1 88 ? 12.122 16.990 -22.385 1.00 82.31 88 HIS A CA 1
ATOM 690 C C . HIS A 1 88 ? 12.400 18.249 -21.547 1.00 82.31 88 HIS A C 1
ATOM 692 O O . HIS A 1 88 ? 12.864 18.129 -20.415 1.00 82.31 88 HIS A O 1
ATOM 698 N N . GLU A 1 89 ? 12.098 19.464 -22.023 1.00 80.69 89 GLU A N 1
ATOM 699 C CA . GLU A 1 89 ? 12.386 20.708 -21.279 1.00 80.69 89 GLU A CA 1
ATOM 700 C C . GLU A 1 89 ? 11.705 20.788 -19.893 1.00 80.69 89 GLU A C 1
ATOM 702 O O . GLU A 1 89 ? 12.223 21.425 -18.961 1.00 80.69 89 GLU A O 1
ATOM 707 N N . HIS A 1 90 ? 10.512 20.208 -19.772 1.00 76.06 90 HIS A N 1
ATOM 708 C CA . HIS A 1 90 ? 9.700 20.231 -18.552 1.00 76.06 90 HIS A CA 1
ATOM 709 C C . HIS A 1 90 ? 9.751 18.920 -17.765 1.00 76.06 90 HIS A C 1
ATOM 711 O O . HIS A 1 90 ? 9.093 18.814 -16.731 1.00 76.06 90 HIS A O 1
ATOM 717 N N . ASP A 1 91 ? 10.541 17.949 -18.221 1.00 78.75 91 ASP A N 1
ATOM 718 C CA . ASP A 1 91 ? 10.639 16.643 -17.590 1.00 78.75 91 ASP A CA 1
ATOM 719 C C . ASP A 1 91 ? 11.614 16.670 -16.395 1.00 78.75 91 ASP A C 1
ATOM 721 O O . ASP A 1 91 ? 12.812 16.911 -16.579 1.00 78.75 91 ASP A O 1
ATOM 725 N N . PRO A 1 92 ? 11.143 16.396 -15.163 1.00 73.62 92 PRO A N 1
ATOM 726 C CA . PRO A 1 92 ? 11.995 16.370 -13.975 1.00 73.62 92 PRO A CA 1
ATOM 727 C C . PRO A 1 92 ? 13.002 15.207 -13.954 1.00 73.62 92 PRO A C 1
ATOM 729 O O . PRO A 1 92 ? 13.988 15.273 -13.214 1.00 73.62 92 PRO A O 1
ATOM 732 N N . ASN A 1 93 ? 12.775 14.146 -14.734 1.00 79.81 93 ASN A N 1
ATOM 733 C CA . ASN A 1 93 ? 13.669 12.989 -14.807 1.00 79.81 93 ASN A CA 1
ATOM 734 C C . ASN A 1 93 ? 14.828 13.192 -15.790 1.00 79.81 93 ASN A C 1
ATOM 736 O O . ASN A 1 93 ? 15.831 12.476 -15.717 1.00 79.81 93 ASN A O 1
ATOM 740 N N . PHE A 1 94 ? 14.707 14.152 -16.707 1.00 82.69 94 PHE A N 1
ATOM 741 C CA . PHE A 1 94 ? 15.732 14.417 -17.704 1.00 82.69 94 PHE A CA 1
ATOM 742 C C . PHE A 1 94 ? 16.892 15.231 -17.108 1.00 82.69 94 PHE A C 1
ATOM 744 O O . PHE A 1 94 ? 16.722 16.049 -16.199 1.00 82.69 94 PHE A O 1
ATOM 751 N N . ASN A 1 95 ? 18.114 15.002 -17.599 1.00 82.25 95 ASN A N 1
ATOM 752 C CA . ASN A 1 95 ? 19.299 15.655 -17.049 1.00 82.25 95 ASN A CA 1
ATOM 753 C C . ASN A 1 95 ? 19.249 17.178 -17.278 1.00 82.25 95 ASN A C 1
ATOM 755 O O . ASN A 1 95 ? 19.371 17.653 -18.408 1.00 82.25 95 ASN A O 1
ATOM 759 N N . SER A 1 96 ? 19.125 17.952 -16.194 1.00 79.44 96 SER A N 1
ATOM 760 C CA . SER A 1 96 ? 19.050 19.417 -16.253 1.00 79.44 96 SER A CA 1
ATOM 761 C C . SER A 1 96 ? 20.285 20.043 -16.908 1.00 79.44 96 SER A C 1
ATOM 763 O O . SER A 1 96 ? 20.157 21.050 -17.603 1.00 79.44 96 SER A O 1
ATOM 765 N N . ASP A 1 97 ? 21.466 19.439 -16.735 1.00 80.31 97 ASP A N 1
ATOM 766 C CA . ASP A 1 97 ? 22.706 19.931 -17.348 1.00 80.31 97 ASP A CA 1
ATOM 767 C C . ASP A 1 97 ? 22.692 19.727 -18.873 1.00 80.31 97 ASP A C 1
ATOM 769 O O . ASP A 1 97 ? 23.155 20.592 -19.616 1.00 80.31 97 ASP A O 1
ATOM 773 N N . SER A 1 98 ? 22.098 18.625 -19.348 1.00 82.31 98 SER A N 1
ATOM 774 C CA . SER A 1 98 ? 21.883 18.364 -20.777 1.00 82.31 98 SER A CA 1
ATOM 775 C C . SER A 1 98 ? 20.891 19.352 -21.390 1.00 82.31 98 SER A C 1
ATOM 777 O O . SER A 1 98 ? 21.143 19.854 -22.481 1.00 82.31 98 SER A O 1
ATOM 779 N N . ILE A 1 99 ? 19.810 19.713 -20.683 1.00 82.38 99 ILE A N 1
ATOM 780 C CA . ILE A 1 99 ? 18.858 20.741 -21.156 1.00 82.38 99 ILE A CA 1
ATOM 781 C C . ILE A 1 99 ? 19.570 22.075 -21.354 1.00 82.38 99 ILE A C 1
ATOM 783 O O . ILE A 1 99 ? 19.434 22.685 -22.410 1.00 82.38 99 ILE A O 1
ATOM 787 N N . VAL A 1 100 ? 20.357 22.521 -20.371 1.00 83.31 100 VAL A N 1
ATOM 788 C CA . VAL A 1 100 ? 21.079 23.801 -20.461 1.00 83.31 100 VAL A CA 1
ATOM 789 C C . VAL A 1 100 ? 22.069 23.793 -21.630 1.00 83.31 100 VAL A C 1
ATOM 791 O O . VAL A 1 100 ? 22.136 24.774 -22.373 1.00 83.31 100 VAL A O 1
ATOM 794 N N . ARG A 1 101 ? 22.793 22.685 -21.848 1.00 82.19 101 ARG A N 1
ATOM 795 C CA . ARG A 1 101 ? 23.705 22.542 -22.996 1.00 82.19 101 ARG A CA 1
ATOM 796 C C . ARG A 1 101 ? 22.965 22.560 -24.330 1.00 82.19 101 ARG A C 1
ATOM 798 O O . ARG A 1 101 ? 23.328 23.355 -25.195 1.00 82.19 101 ARG A O 1
ATOM 805 N N . LEU A 1 102 ? 21.895 21.780 -24.476 1.00 82.25 102 LEU A N 1
ATOM 806 C CA . LEU A 1 102 ? 21.070 21.760 -25.687 1.00 82.25 102 LEU A CA 1
ATOM 807 C C . LEU A 1 102 ? 20.441 23.136 -25.967 1.00 82.25 102 LEU A C 1
ATOM 809 O O . LEU A 1 102 ? 20.499 23.611 -27.098 1.00 82.25 102 LEU A O 1
ATOM 813 N N . GLN A 1 103 ? 19.920 23.824 -24.944 1.00 82.62 103 GLN A N 1
ATOM 814 C CA . GLN A 1 103 ? 19.393 25.190 -25.073 1.00 82.62 103 GLN A CA 1
ATOM 815 C C . GLN A 1 103 ? 20.481 26.168 -25.524 1.00 82.62 103 GLN A C 1
ATOM 817 O O . GLN A 1 103 ? 20.245 26.994 -26.408 1.00 82.62 103 GLN A O 1
ATOM 822 N N . SER A 1 104 ? 21.687 26.063 -24.956 1.00 80.31 104 SER A N 1
ATOM 823 C CA . SER A 1 104 ? 22.823 26.900 -25.354 1.00 80.31 104 SER A CA 1
ATOM 824 C C . SER A 1 104 ? 23.279 26.629 -26.792 1.00 80.31 104 SER A C 1
ATOM 826 O O . SER A 1 104 ? 23.679 27.559 -27.485 1.00 80.31 104 SER A O 1
ATOM 828 N N . PHE A 1 105 ? 23.169 25.382 -27.260 1.00 79.75 105 PHE A N 1
ATOM 829 C CA . PHE A 1 105 ? 23.525 24.988 -28.619 1.00 79.75 105 PHE A CA 1
ATOM 830 C C . PHE A 1 105 ? 22.507 25.511 -29.642 1.00 79.75 105 PHE A C 1
ATOM 832 O O . PHE A 1 105 ? 22.896 26.157 -30.611 1.00 79.75 105 PHE A O 1
ATOM 839 N N . VAL A 1 106 ? 21.209 25.309 -29.388 1.00 79.12 106 VAL A N 1
ATOM 840 C CA . VAL A 1 106 ? 20.118 25.750 -30.277 1.00 79.12 106 VAL A CA 1
ATOM 841 C C . VAL A 1 106 ? 20.005 27.278 -30.336 1.00 79.12 106 VAL A C 1
ATOM 843 O O . VAL A 1 106 ? 19.779 27.843 -31.402 1.00 79.12 106 VAL A O 1
ATOM 846 N N . SER A 1 107 ? 20.189 27.979 -29.211 1.00 75.81 107 SER A N 1
ATOM 847 C CA . SER A 1 107 ? 20.080 29.450 -29.184 1.00 75.81 107 SER A CA 1
ATOM 848 C C . SER A 1 107 ? 21.278 30.178 -29.802 1.00 75.81 107 SER A C 1
ATOM 850 O O . SER A 1 107 ? 21.166 31.356 -30.152 1.00 75.81 107 SER A O 1
ATOM 852 N N . ASN A 1 108 ? 22.425 29.512 -29.961 1.00 76.50 108 ASN A N 1
ATOM 853 C CA . ASN A 1 108 ? 23.656 30.146 -30.418 1.00 76.50 108 ASN A CA 1
ATOM 854 C C . ASN A 1 108 ? 23.852 29.977 -31.932 1.00 76.50 108 ASN A C 1
ATOM 856 O O . ASN A 1 108 ? 24.575 29.101 -32.412 1.00 76.50 108 ASN A O 1
ATOM 860 N N . SER A 1 109 ? 23.236 30.882 -32.695 1.00 64.44 109 SER A N 1
ATOM 861 C CA . SER A 1 109 ? 23.298 30.906 -34.164 1.00 64.44 109 SER A CA 1
ATOM 862 C C . SER A 1 109 ? 24.722 31.019 -34.731 1.00 64.44 109 SER A C 1
ATOM 864 O O . SER A 1 109 ? 24.968 30.575 -35.852 1.00 64.44 109 SER A O 1
ATOM 866 N N . VAL A 1 110 ? 25.684 31.544 -33.960 1.00 64.12 110 VAL A N 1
ATOM 867 C CA . VAL A 1 110 ? 27.092 31.691 -34.374 1.00 64.12 110 VAL A CA 1
ATOM 868 C C . VAL A 1 110 ? 27.798 30.337 -34.491 1.00 64.12 110 VAL A C 1
ATOM 870 O O . VAL A 1 110 ? 28.609 30.162 -35.403 1.00 64.12 110 VAL A O 1
ATOM 873 N N . LEU A 1 111 ? 27.472 29.378 -33.613 1.00 66.31 111 LEU A N 1
ATOM 874 C CA . LEU A 1 111 ? 28.034 28.019 -33.636 1.00 66.31 111 LEU A CA 1
ATOM 875 C C . LEU A 1 111 ? 27.575 27.239 -34.871 1.00 66.31 111 LEU A C 1
ATOM 877 O O . LEU A 1 111 ? 28.368 26.532 -35.486 1.00 66.31 111 LEU A O 1
ATOM 881 N N . ILE A 1 112 ? 26.308 27.413 -35.252 1.00 64.12 112 ILE A N 1
ATOM 882 C CA . ILE A 1 112 ? 25.699 26.752 -36.413 1.00 64.12 112 ILE A CA 1
ATOM 883 C C . ILE A 1 112 ? 26.230 27.363 -37.723 1.00 64.12 112 ILE A C 1
ATOM 885 O O . ILE A 1 112 ? 26.444 26.649 -38.698 1.00 64.12 112 ILE A O 1
ATOM 889 N N . GLN A 1 113 ? 26.498 28.675 -37.743 1.00 63.34 113 GLN A N 1
ATOM 890 C CA . GLN A 1 113 ? 27.008 29.388 -38.923 1.00 63.34 113 GLN A CA 1
ATOM 891 C C . GLN A 1 113 ? 28.528 29.262 -39.132 1.00 63.34 113 GLN A C 1
ATOM 893 O O . GLN A 1 113 ? 28.986 29.394 -40.264 1.00 63.34 113 GLN A O 1
ATOM 898 N N . ASN A 1 114 ? 29.321 29.027 -38.077 1.00 67.50 114 ASN A N 1
ATOM 899 C CA . ASN A 1 114 ? 30.787 28.912 -38.152 1.00 67.50 114 ASN A CA 1
ATOM 900 C C . ASN A 1 114 ? 31.302 27.620 -37.485 1.00 67.50 114 ASN A C 1
ATOM 902 O O . ASN A 1 114 ? 32.024 27.695 -36.482 1.00 67.50 114 ASN A O 1
ATOM 906 N N . PRO A 1 115 ? 30.979 26.433 -38.029 1.00 64.31 115 PRO A N 1
ATOM 907 C CA . PRO A 1 115 ? 31.317 25.165 -37.388 1.00 64.31 115 PRO A CA 1
ATOM 908 C C . PRO A 1 115 ? 32.829 24.912 -37.274 1.00 64.31 115 PRO A C 1
ATOM 910 O O . PRO A 1 115 ? 33.295 24.308 -36.310 1.00 64.31 115 PRO A O 1
ATOM 913 N N . GLU A 1 116 ? 33.623 25.444 -38.205 1.00 63.91 116 GLU A N 1
ATOM 914 C CA . GLU A 1 116 ? 35.081 25.259 -38.241 1.00 63.91 116 GLU A CA 1
ATOM 915 C C . GLU A 1 116 ? 35.825 25.932 -37.075 1.00 63.91 116 GLU A C 1
ATOM 917 O O . GLU A 1 116 ? 36.935 25.526 -36.737 1.00 63.91 116 GLU A O 1
ATOM 922 N N . LYS A 1 117 ? 35.225 26.942 -36.426 1.00 66.88 117 LYS A N 1
ATOM 923 C CA . LYS A 1 117 ? 35.847 27.662 -35.298 1.00 66.88 117 LYS A CA 1
ATOM 924 C C . LYS A 1 117 ? 35.685 26.948 -33.952 1.00 66.88 117 LYS A C 1
ATOM 926 O O . LYS A 1 117 ? 36.416 27.268 -33.019 1.00 66.88 117 LYS A O 1
ATOM 931 N N . TYR A 1 118 ? 34.753 25.996 -33.847 1.00 70.69 118 TYR A N 1
ATOM 932 C CA . TYR A 1 118 ? 34.423 25.291 -32.601 1.00 70.69 118 TYR A CA 1
ATOM 933 C C . TYR A 1 118 ? 34.256 23.769 -32.810 1.00 70.69 118 TYR A C 1
ATOM 935 O O . TYR A 1 118 ? 33.225 23.206 -32.427 1.00 70.69 118 TYR A O 1
ATOM 943 N N . PRO A 1 119 ? 35.249 23.072 -33.398 1.00 69.00 119 PRO A N 1
ATOM 944 C CA . PRO A 1 119 ? 35.114 21.664 -33.782 1.00 69.00 119 PRO A CA 1
ATOM 945 C C . PRO A 1 119 ? 34.895 20.732 -32.580 1.00 69.00 119 PRO A C 1
ATOM 947 O O . PRO A 1 119 ? 34.127 19.777 -32.672 1.00 69.00 119 PRO A O 1
ATOM 950 N N . ASP A 1 120 ? 35.521 21.032 -31.439 1.00 70.44 120 ASP A N 1
ATOM 951 C CA . ASP A 1 120 ? 35.422 20.206 -30.231 1.00 70.44 120 ASP A CA 1
ATOM 952 C C . ASP A 1 120 ? 34.028 20.279 -29.598 1.00 70.44 120 ASP A C 1
ATOM 954 O O . ASP A 1 120 ? 33.421 19.247 -29.323 1.00 70.44 120 ASP A O 1
ATOM 958 N N . LEU A 1 121 ? 33.471 21.488 -29.463 1.00 70.94 121 LEU A N 1
ATOM 959 C CA . LEU A 1 121 ? 32.129 21.696 -28.914 1.00 70.94 121 LEU A CA 1
ATOM 960 C C . LEU A 1 121 ? 31.060 21.016 -29.782 1.00 70.94 121 LEU A C 1
ATOM 962 O O . LEU A 1 121 ? 30.119 20.413 -29.274 1.00 70.94 121 LEU A O 1
ATOM 966 N N . ILE A 1 122 ? 31.222 21.086 -31.105 1.00 73.94 122 ILE A N 1
ATOM 967 C CA . ILE A 1 122 ? 30.313 20.447 -32.056 1.00 73.94 122 ILE A CA 1
ATOM 968 C C . ILE A 1 122 ? 30.423 18.927 -31.986 1.00 73.94 122 ILE A C 1
ATOM 970 O O . ILE A 1 122 ? 29.401 18.247 -32.015 1.00 73.94 122 ILE A O 1
ATOM 974 N N . SER A 1 123 ? 31.635 18.382 -31.869 1.00 75.88 123 SER A N 1
ATOM 975 C CA . SER A 1 123 ? 31.839 16.944 -31.680 1.00 75.88 123 SER A CA 1
ATOM 976 C C . SER A 1 123 ? 31.172 16.444 -30.396 1.00 75.88 123 SER A C 1
ATOM 978 O O . SER A 1 123 ? 30.522 15.395 -30.405 1.00 75.88 123 SER A O 1
ATOM 980 N N . ASP A 1 124 ? 31.289 17.199 -29.306 1.00 76.56 124 ASP A N 1
ATOM 981 C CA . ASP A 1 124 ? 30.684 16.840 -28.024 1.00 76.56 124 ASP A CA 1
ATOM 982 C C . ASP A 1 124 ? 29.147 16.910 -28.098 1.00 76.56 124 ASP A C 1
ATOM 984 O O . ASP A 1 124 ? 28.467 15.991 -27.639 1.00 76.56 124 ASP A O 1
ATOM 988 N N . MET A 1 125 ? 28.582 17.918 -28.775 1.00 79.94 125 MET A N 1
ATOM 989 C CA . MET A 1 125 ? 27.133 18.007 -29.017 1.00 79.94 125 MET A CA 1
ATOM 990 C C . MET A 1 125 ? 26.616 16.920 -29.961 1.00 79.94 125 MET A C 1
ATOM 992 O O . MET A 1 125 ? 25.559 16.347 -29.704 1.00 79.94 125 MET A O 1
ATOM 996 N N . LYS A 1 126 ? 27.361 16.567 -31.017 1.00 80.62 126 LYS A N 1
ATOM 997 C CA . LYS A 1 126 ? 27.030 15.416 -31.874 1.00 80.62 126 LYS A CA 1
ATOM 998 C C . LYS A 1 126 ? 26.979 14.127 -31.067 1.00 80.62 126 LYS A C 1
ATOM 1000 O O . LYS A 1 126 ? 26.070 13.330 -31.268 1.00 80.62 126 LYS A O 1
ATOM 1005 N N . THR A 1 127 ? 27.926 13.941 -30.153 1.00 81.12 127 THR A N 1
ATOM 1006 C CA . THR A 1 127 ? 27.983 12.772 -29.268 1.00 81.12 127 THR A CA 1
ATOM 1007 C C . THR A 1 127 ? 26.793 12.749 -28.311 1.00 81.12 127 THR A C 1
ATOM 1009 O O . THR A 1 127 ? 26.139 11.719 -28.184 1.00 81.12 127 THR A O 1
ATOM 1012 N N . GLU A 1 128 ? 26.457 13.880 -27.685 1.00 82.69 128 GLU A N 1
ATOM 1013 C CA . GLU A 1 128 ? 25.308 13.984 -26.778 1.00 82.69 128 GLU A CA 1
ATOM 1014 C C . GLU A 1 128 ? 23.974 13.741 -27.505 1.00 82.69 128 GLU A C 1
ATOM 1016 O O . GLU A 1 128 ? 23.177 12.911 -27.071 1.00 82.69 128 GLU A O 1
ATOM 1021 N N . VAL A 1 129 ? 23.746 14.388 -28.652 1.00 82.50 129 VAL A N 1
ATOM 1022 C CA . VAL A 1 129 ? 22.533 14.185 -29.465 1.00 82.50 129 VAL A CA 1
ATOM 1023 C C . VAL A 1 129 ? 22.461 12.753 -30.000 1.00 82.50 129 VAL A C 1
ATOM 1025 O O . VAL A 1 129 ? 21.390 12.147 -30.002 1.00 82.50 129 VAL A O 1
ATOM 1028 N N . SER A 1 130 ? 23.590 12.187 -30.428 1.00 82.06 130 SER A N 1
ATOM 1029 C CA . SER A 1 130 ? 23.691 10.788 -30.852 1.00 82.06 130 SER A CA 1
ATOM 1030 C C . SER A 1 130 ? 23.289 9.840 -29.723 1.00 82.06 130 SER A C 1
ATOM 1032 O O . SER A 1 130 ? 22.396 9.016 -29.911 1.00 82.06 130 SER A O 1
ATOM 1034 N N . LEU A 1 131 ? 23.855 10.008 -28.527 1.00 82.44 131 LEU A N 1
ATOM 1035 C CA . LEU A 1 131 ? 23.542 9.194 -27.351 1.00 82.44 131 LEU A CA 1
ATOM 1036 C C . LEU A 1 131 ? 22.046 9.229 -27.002 1.00 82.44 131 LEU A C 1
ATOM 1038 O O . LEU A 1 131 ? 21.456 8.187 -26.723 1.00 82.44 131 LEU A O 1
ATOM 1042 N N . LEU A 1 132 ? 21.440 10.419 -27.030 1.00 81.81 132 LEU A N 1
ATOM 1043 C CA . LEU A 1 132 ? 20.035 10.635 -26.666 1.00 81.81 132 LEU A CA 1
ATOM 1044 C C . LEU A 1 132 ? 19.035 10.192 -27.747 1.00 81.81 132 LEU A C 1
ATOM 1046 O O . LEU A 1 132 ? 17.841 10.144 -27.467 1.00 81.81 132 LEU A O 1
ATOM 1050 N N . THR A 1 133 ? 19.497 9.904 -28.970 1.00 79.25 133 THR A N 1
ATOM 1051 C CA . THR A 1 133 ? 18.631 9.492 -30.094 1.00 79.25 133 THR A CA 1
ATOM 1052 C C . THR A 1 133 ? 18.836 8.043 -30.531 1.00 79.25 133 THR A C 1
ATOM 1054 O O . THR A 1 133 ? 17.899 7.418 -31.017 1.00 79.25 133 THR A O 1
ATOM 1057 N N . THR A 1 134 ? 20.038 7.488 -30.363 1.00 78.06 134 THR A N 1
ATOM 1058 C CA . THR A 1 134 ? 20.358 6.083 -30.696 1.00 78.06 134 THR A CA 1
ATOM 1059 C C . THR A 1 134 ? 20.024 5.107 -29.574 1.00 78.06 134 THR A C 1
ATOM 1061 O O . THR A 1 134 ? 19.896 3.902 -29.798 1.00 78.06 134 THR A O 1
ATOM 1064 N N . ASN A 1 135 ? 19.898 5.612 -28.352 1.00 81.56 135 ASN A N 1
ATOM 1065 C CA . ASN A 1 135 ? 19.500 4.855 -27.182 1.00 81.56 135 ASN A CA 1
ATOM 1066 C C . ASN A 1 135 ? 18.476 5.677 -26.387 1.00 81.56 135 ASN A C 1
ATOM 1068 O O . ASN A 1 135 ? 18.234 6.841 -26.700 1.00 81.56 135 ASN A O 1
ATOM 1072 N N . SER A 1 136 ? 17.868 5.079 -25.362 1.00 85.88 136 SER A N 1
ATOM 1073 C CA . SER A 1 136 ? 16.918 5.797 -24.514 1.00 85.88 136 SER A CA 1
ATOM 1074 C C . SER A 1 136 ? 17.579 7.049 -23.921 1.00 85.88 136 SER A C 1
ATOM 1076 O O . SER A 1 136 ? 18.700 6.946 -23.408 1.00 85.88 136 SER A O 1
ATOM 1078 N N . PRO A 1 137 ? 16.901 8.212 -23.906 1.00 84.62 137 PRO A N 1
ATOM 1079 C CA . PRO A 1 137 ? 17.426 9.421 -23.275 1.00 84.62 137 PRO A CA 1
ATOM 1080 C C . PRO A 1 137 ? 17.692 9.239 -21.768 1.00 84.62 137 PRO A C 1
ATOM 1082 O O . PRO A 1 137 ? 18.583 9.883 -21.207 1.00 84.62 137 PRO A O 1
ATOM 1085 N N . TYR A 1 138 ? 17.000 8.297 -21.121 1.00 86.75 138 TYR A N 1
ATOM 1086 C CA . TYR A 1 138 ? 17.100 8.029 -19.685 1.00 86.75 138 TYR A CA 1
ATOM 1087 C C . TYR A 1 138 ? 18.124 6.940 -19.372 1.00 86.75 138 TYR A C 1
ATOM 1089 O O . TYR A 1 138 ? 17.994 5.792 -19.806 1.00 86.75 138 TYR A O 1
ATOM 1097 N N . ALA A 1 139 ? 19.116 7.278 -18.548 1.00 83.12 139 ALA A N 1
ATOM 1098 C CA . ALA A 1 139 ? 20.163 6.348 -18.119 1.00 83.12 139 ALA A CA 1
ATOM 1099 C C . ALA A 1 139 ? 19.601 5.138 -17.348 1.00 83.12 139 ALA A C 1
ATOM 1101 O O . ALA A 1 139 ? 20.143 4.038 -17.417 1.00 83.12 139 ALA A O 1
ATOM 1102 N N . GLU A 1 140 ? 18.500 5.346 -16.630 1.00 84.19 140 GLU A N 1
ATOM 1103 C CA . GLU A 1 140 ? 17.724 4.344 -15.899 1.00 84.19 140 GLU A CA 1
ATOM 1104 C C . GLU A 1 140 ? 17.225 3.232 -16.828 1.00 84.19 140 GLU A C 1
ATOM 1106 O O . GLU A 1 140 ? 17.347 2.049 -16.518 1.00 84.19 140 GLU A O 1
ATOM 1111 N N . VAL A 1 141 ? 16.712 3.618 -17.998 1.00 87.56 141 VAL A N 1
ATOM 1112 C CA . VAL A 1 141 ? 16.214 2.688 -19.015 1.00 87.56 141 VAL A CA 1
ATOM 1113 C C . VAL A 1 141 ? 17.391 2.022 -19.727 1.00 87.56 141 VAL A C 1
ATOM 1115 O O . VAL A 1 141 ? 17.401 0.800 -19.848 1.00 87.56 141 VAL A O 1
ATOM 1118 N N . ARG A 1 142 ? 18.430 2.780 -20.118 1.00 86.56 142 ARG A N 1
ATOM 1119 C CA . ARG A 1 142 ? 19.633 2.219 -20.774 1.00 86.56 142 ARG A CA 1
ATOM 1120 C C . ARG A 1 142 ? 20.337 1.152 -19.933 1.00 86.56 142 ARG A C 1
ATOM 1122 O O . ARG A 1 142 ? 20.878 0.192 -20.475 1.00 86.56 142 ARG A O 1
ATOM 1129 N N . ALA A 1 143 ? 20.288 1.280 -18.606 1.00 80.19 143 ALA A N 1
ATOM 1130 C CA . ALA A 1 143 ? 20.898 0.327 -17.682 1.00 80.19 143 ALA A CA 1
ATOM 1131 C C . ALA A 1 143 ? 20.339 -1.103 -17.813 1.00 80.19 143 ALA A C 1
ATOM 1133 O O . ALA A 1 143 ? 21.069 -2.080 -17.589 1.00 80.19 143 ALA A O 1
ATOM 1134 N N . VAL A 1 144 ? 19.048 -1.224 -18.145 1.00 83.19 144 VAL A N 1
ATOM 1135 C CA . VAL A 1 144 ? 18.300 -2.490 -18.078 1.00 83.19 144 VAL A CA 1
ATOM 1136 C C . VAL A 1 144 ? 17.502 -2.808 -19.337 1.00 83.19 144 VAL A C 1
ATOM 1138 O O . VAL A 1 144 ? 16.913 -3.875 -19.405 1.00 83.19 144 VAL A O 1
ATOM 1141 N N . VAL A 1 145 ? 17.466 -1.943 -20.348 1.00 87.81 145 VAL A N 1
ATOM 1142 C CA . VAL A 1 145 ? 16.749 -2.183 -21.607 1.00 87.81 145 VAL A CA 1
ATOM 1143 C C . VAL A 1 145 ? 17.734 -2.112 -22.764 1.00 87.81 145 VAL A C 1
ATOM 1145 O O . VAL A 1 145 ? 18.474 -1.147 -22.912 1.00 87.81 145 VAL A O 1
ATOM 1148 N N . SER A 1 146 ? 17.739 -3.144 -23.611 1.00 84.81 146 SER A N 1
ATOM 1149 C CA . SER A 1 146 ? 18.583 -3.150 -24.806 1.00 84.81 146 SER A CA 1
ATOM 1150 C C . SER A 1 146 ? 17.999 -2.252 -25.903 1.00 84.81 146 SER A C 1
ATOM 1152 O O . SER A 1 146 ? 16.788 -2.262 -26.160 1.00 84.81 146 SER A O 1
ATOM 1154 N N . ASN A 1 147 ? 18.879 -1.520 -26.586 1.00 85.00 147 ASN A N 1
ATOM 1155 C CA . ASN A 1 147 ? 18.599 -0.780 -27.819 1.00 85.00 147 ASN A CA 1
ATOM 1156 C C . ASN A 1 147 ? 18.646 -1.665 -29.080 1.00 85.00 147 ASN A C 1
ATOM 1158 O O . ASN A 1 147 ? 18.612 -1.147 -30.191 1.00 85.00 147 ASN A O 1
ATOM 1162 N N . LYS A 1 148 ? 18.733 -2.991 -28.926 1.00 86.12 148 LYS A N 1
ATOM 1163 C CA . LYS A 1 148 ? 18.724 -3.965 -30.022 1.00 86.12 148 LYS A CA 1
ATOM 1164 C C . LYS A 1 148 ? 17.602 -4.975 -29.808 1.00 86.12 148 LYS A C 1
ATOM 1166 O O . LYS A 1 148 ? 17.203 -5.242 -28.674 1.00 86.12 148 LYS A O 1
ATOM 1171 N N . ASP A 1 149 ? 17.107 -5.534 -30.904 1.00 89.19 149 ASP A N 1
ATOM 1172 C CA . ASP A 1 149 ? 16.104 -6.592 -30.894 1.00 89.19 149 ASP A CA 1
ATOM 1173 C C . ASP A 1 149 ? 16.398 -7.635 -31.978 1.00 89.19 149 ASP A C 1
ATOM 1175 O O . ASP A 1 149 ? 16.954 -7.310 -33.026 1.00 89.19 149 ASP A O 1
ATOM 1179 N N . ASP A 1 150 ? 16.008 -8.881 -31.710 1.00 88.75 150 ASP A N 1
ATOM 1180 C CA . ASP A 1 150 ? 16.016 -9.981 -32.673 1.00 88.75 150 ASP A CA 1
ATOM 1181 C C . ASP A 1 150 ? 14.562 -10.401 -32.974 1.00 88.75 150 ASP A C 1
ATOM 1183 O O . ASP A 1 150 ? 13.919 -11.063 -32.141 1.00 88.75 150 ASP A O 1
ATOM 1187 N N . PRO A 1 151 ? 14.023 -10.026 -34.153 1.00 87.56 151 PRO A N 1
ATOM 1188 C CA . PRO A 1 151 ? 12.666 -10.377 -34.567 1.00 87.56 151 PRO A CA 1
ATOM 1189 C C . PRO A 1 151 ? 12.424 -11.869 -34.812 1.00 87.56 151 PRO A C 1
ATOM 1191 O O . PRO A 1 151 ? 11.267 -12.282 -34.895 1.00 87.56 151 PRO A O 1
ATOM 1194 N N . SER A 1 152 ? 13.478 -12.683 -34.930 1.00 86.56 152 SER A N 1
ATOM 1195 C CA . SER A 1 152 ? 13.351 -14.125 -35.178 1.00 86.56 152 SER A CA 1
ATOM 1196 C C . SER A 1 152 ? 13.024 -14.936 -33.917 1.00 86.56 152 SER A C 1
ATOM 1198 O O . SER A 1 152 ? 12.551 -16.070 -34.018 1.00 86.56 152 SER A O 1
ATOM 1200 N N . LEU A 1 153 ? 13.230 -14.357 -32.727 1.00 87.38 153 LEU A N 1
ATOM 1201 C CA . LEU A 1 153 ? 12.975 -15.031 -31.455 1.00 87.38 153 LEU A CA 1
ATOM 1202 C C . LEU A 1 153 ? 11.466 -15.241 -31.218 1.00 87.38 153 LEU A C 1
ATOM 1204 O O . LEU A 1 153 ? 10.704 -14.268 -31.196 1.00 87.38 153 LEU A O 1
ATOM 1208 N N . PRO A 1 154 ? 11.011 -16.484 -30.968 1.00 87.62 154 PRO A N 1
ATOM 1209 C CA . PRO A 1 154 ? 9.604 -16.759 -30.712 1.00 87.62 154 PRO A CA 1
ATOM 1210 C C . PRO A 1 154 ? 9.188 -16.251 -29.324 1.00 87.62 154 PRO A C 1
ATOM 1212 O O . PRO A 1 154 ? 9.943 -16.373 -28.366 1.00 87.62 154 PRO A O 1
ATOM 1215 N N . ALA A 1 155 ? 7.967 -15.718 -29.203 1.00 87.00 155 ALA A N 1
ATOM 1216 C CA . ALA A 1 155 ? 7.425 -15.204 -27.937 1.00 87.00 155 ALA A CA 1
ATOM 1217 C C . ALA A 1 155 ? 6.194 -15.994 -27.450 1.00 87.00 155 ALA A C 1
ATOM 1219 O O . ALA A 1 155 ? 6.209 -16.565 -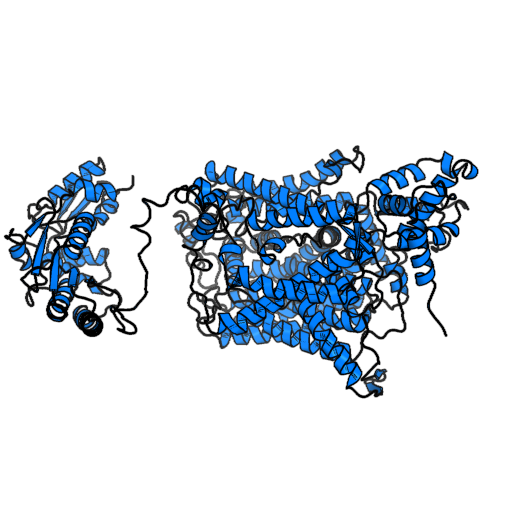26.366 1.00 87.00 155 ALA A O 1
ATOM 1220 N N . GLY A 1 156 ? 5.130 -16.059 -28.261 1.00 86.00 156 GLY A N 1
ATOM 1221 C CA . GLY A 1 156 ? 3.859 -16.722 -27.928 1.00 86.00 156 GLY A CA 1
ATOM 1222 C C . GLY A 1 156 ? 3.870 -18.235 -28.153 1.00 86.00 156 GLY A C 1
ATOM 1223 O O . GLY A 1 156 ? 3.099 -18.739 -28.965 1.00 86.00 156 GLY A O 1
ATOM 1224 N N . THR A 1 157 ? 4.770 -18.957 -27.490 1.00 90.81 157 THR A N 1
ATOM 1225 C CA . THR A 1 157 ? 4.939 -20.413 -27.651 1.00 90.81 157 THR A CA 1
ATOM 1226 C C . THR A 1 157 ? 4.011 -21.192 -26.717 1.00 90.81 157 THR A C 1
ATOM 1228 O O . THR A 1 157 ? 3.594 -20.682 -25.679 1.00 90.81 157 THR A O 1
ATOM 1231 N N . ILE A 1 158 ? 3.711 -22.458 -27.032 1.00 89.75 158 ILE A N 1
ATOM 1232 C CA . ILE A 1 158 ? 2.896 -23.322 -26.150 1.00 89.75 158 ILE A CA 1
ATOM 1233 C C . ILE A 1 158 ? 3.528 -23.448 -24.766 1.00 89.75 158 ILE A C 1
ATOM 1235 O O . ILE A 1 158 ? 2.821 -23.384 -23.766 1.00 89.75 158 ILE A O 1
ATOM 1239 N N . ARG A 1 159 ? 4.862 -23.556 -24.706 1.00 92.75 159 ARG A N 1
ATOM 1240 C CA . ARG A 1 159 ? 5.629 -23.540 -23.456 1.00 92.75 159 ARG A CA 1
ATOM 1241 C C . ARG A 1 159 ? 5.283 -22.315 -22.605 1.00 92.75 159 ARG A C 1
ATOM 1243 O O . ARG A 1 159 ? 4.950 -22.475 -21.434 1.00 92.75 159 ARG A O 1
ATOM 1250 N N . ALA A 1 160 ? 5.343 -21.115 -23.186 1.00 93.31 160 ALA A N 1
ATOM 1251 C CA . ALA A 1 160 ? 5.050 -19.877 -22.468 1.00 93.31 160 ALA A CA 1
ATOM 1252 C C . ALA A 1 160 ? 3.592 -19.822 -21.982 1.00 93.31 160 ALA A C 1
ATOM 1254 O O . ALA A 1 160 ? 3.348 -19.499 -20.822 1.00 93.31 160 ALA A O 1
ATOM 1255 N N . TRP A 1 161 ? 2.634 -20.214 -22.828 1.00 93.88 161 TRP A N 1
ATOM 1256 C CA . TRP A 1 161 ? 1.209 -20.238 -22.481 1.00 93.88 161 TRP A CA 1
ATOM 1257 C C . TRP A 1 161 ? 0.867 -21.253 -21.384 1.00 93.88 161 TRP A C 1
ATOM 1259 O O . TRP A 1 161 ? 0.127 -20.924 -20.461 1.00 93.88 161 TRP A O 1
ATOM 1269 N N . VAL A 1 162 ? 1.409 -22.472 -21.451 1.00 93.69 162 VAL A N 1
ATOM 1270 C CA . VAL A 1 162 ? 1.141 -23.520 -20.453 1.00 93.69 162 VAL A CA 1
ATOM 1271 C C . VAL A 1 162 ? 1.721 -23.130 -19.098 1.00 93.69 162 VAL A C 1
ATOM 1273 O O . VAL A 1 162 ? 0.999 -23.142 -18.103 1.00 93.69 162 VAL A O 1
ATOM 1276 N N . ILE A 1 163 ? 3.000 -22.741 -19.053 1.00 94.88 163 ILE A N 1
ATOM 1277 C CA . ILE A 1 163 ? 3.651 -22.333 -17.800 1.00 94.88 163 ILE A CA 1
ATOM 1278 C C . ILE A 1 163 ? 2.958 -21.087 -17.230 1.00 94.88 163 ILE A C 1
ATOM 1280 O O . ILE A 1 163 ? 2.645 -21.050 -16.041 1.00 94.88 163 ILE A O 1
ATOM 1284 N N . GLY A 1 164 ? 2.668 -20.097 -18.079 1.00 94.88 164 GLY A N 1
ATOM 1285 C CA . GLY A 1 164 ? 1.987 -18.868 -17.683 1.00 94.88 164 GLY A CA 1
ATOM 1286 C C . GLY A 1 164 ? 0.598 -19.113 -17.099 1.00 94.88 164 GLY A C 1
ATOM 1287 O O . GLY A 1 164 ? 0.330 -18.667 -15.988 1.00 94.88 164 GLY A O 1
ATOM 1288 N N . LEU A 1 165 ? -0.268 -19.877 -17.773 1.00 95.88 165 LEU A N 1
ATOM 1289 C CA . LEU A 1 165 ? -1.625 -20.157 -17.281 1.00 95.88 165 LEU A CA 1
ATOM 1290 C C . LEU A 1 165 ? -1.640 -20.986 -15.991 1.00 95.88 165 LEU A C 1
ATOM 1292 O O . LEU A 1 165 ? -2.469 -20.726 -15.119 1.00 95.88 165 LEU A O 1
ATOM 1296 N N . VAL A 1 166 ? -0.722 -21.946 -15.834 1.00 95.81 166 VAL A N 1
ATOM 1297 C CA . VAL A 1 166 ? -0.583 -22.704 -14.577 1.00 95.81 166 VAL A CA 1
ATOM 1298 C C . VAL A 1 166 ? -0.259 -21.761 -13.420 1.00 95.81 166 VAL A C 1
ATOM 1300 O O . VAL A 1 166 ? -0.881 -21.853 -12.359 1.00 95.81 166 VAL A O 1
ATOM 1303 N N . PHE A 1 167 ? 0.668 -20.824 -13.627 1.00 94.56 167 PHE A N 1
ATOM 1304 C CA . PHE A 1 167 ? 0.992 -19.842 -12.600 1.00 94.56 167 PHE A CA 1
ATOM 1305 C C . PHE A 1 167 ? -0.110 -18.813 -12.374 1.00 94.56 167 PHE A C 1
ATOM 1307 O O . PHE A 1 167 ? -0.309 -18.447 -11.224 1.00 94.56 167 PHE A O 1
ATOM 1314 N N . VAL A 1 168 ? -0.870 -18.410 -13.397 1.00 95.25 168 VAL A N 1
ATOM 1315 C CA . VAL A 1 168 ? -2.066 -17.567 -13.212 1.00 95.25 168 VAL A CA 1
ATOM 1316 C C . VAL A 1 168 ? -3.048 -18.248 -12.264 1.00 95.25 168 VAL A C 1
ATOM 1318 O O . VAL A 1 168 ? -3.469 -17.644 -11.284 1.00 95.25 168 VAL A O 1
ATOM 1321 N N . VAL A 1 169 ? -3.369 -19.526 -12.493 1.00 95.38 169 VAL A N 1
ATOM 1322 C CA . VAL A 1 169 ? -4.288 -20.276 -11.619 1.00 95.38 169 VAL A CA 1
ATOM 1323 C C . VAL A 1 169 ? -3.734 -20.383 -10.197 1.00 95.38 169 VAL A C 1
ATOM 1325 O O . VAL A 1 169 ? -4.447 -20.080 -9.240 1.00 95.38 169 VAL A O 1
ATOM 1328 N N . LEU A 1 170 ? -2.467 -20.779 -10.049 1.00 92.06 170 LEU A N 1
ATOM 1329 C CA . LEU A 1 170 ? -1.829 -20.946 -8.741 1.00 92.06 170 LEU A CA 1
ATOM 1330 C C . LEU A 1 170 ? -1.749 -19.621 -7.975 1.00 92.06 170 LEU A C 1
ATOM 1332 O O . LEU A 1 170 ? -2.100 -19.558 -6.798 1.00 92.06 170 LEU A O 1
ATOM 1336 N N . GLN A 1 171 ? -1.302 -18.560 -8.640 1.00 91.31 171 GLN A N 1
ATOM 1337 C CA . GLN A 1 171 ? -1.114 -17.253 -8.031 1.00 91.31 171 GLN A CA 1
ATOM 1338 C C . GLN A 1 171 ? -2.455 -16.613 -7.669 1.00 91.31 171 GLN A C 1
ATOM 1340 O O . GLN A 1 171 ? -2.600 -16.159 -6.535 1.00 91.31 171 GLN A O 1
ATOM 1345 N N . SER A 1 172 ? -3.450 -16.638 -8.564 1.00 93.25 172 SER A N 1
ATOM 1346 C CA . SER A 1 172 ? -4.804 -16.149 -8.266 1.00 93.25 172 SER A CA 1
ATOM 1347 C C . SER A 1 172 ? -5.438 -16.920 -7.109 1.00 93.25 172 SER A C 1
ATOM 1349 O O . SER A 1 172 ? -6.052 -16.306 -6.238 1.00 93.25 172 SER A O 1
ATOM 1351 N N . PHE A 1 173 ? -5.248 -18.244 -7.043 1.00 92.00 173 PHE A N 1
ATOM 1352 C CA . PHE A 1 173 ? -5.743 -19.061 -5.934 1.00 92.00 173 PHE A CA 1
ATOM 1353 C C . PHE A 1 173 ? -5.131 -18.638 -4.595 1.00 92.00 173 PHE A C 1
ATOM 1355 O O . PHE A 1 173 ? -5.862 -18.315 -3.659 1.00 92.00 173 PHE A O 1
ATOM 1362 N N . VAL A 1 174 ? -3.797 -18.602 -4.510 1.00 88.94 174 VAL A N 1
ATOM 1363 C CA . VAL A 1 174 ? -3.081 -18.264 -3.270 1.00 88.94 174 VAL A CA 1
ATOM 1364 C C . VAL A 1 174 ? -3.393 -16.830 -2.843 1.00 88.94 174 VAL A C 1
ATOM 1366 O O . VAL A 1 174 ? -3.763 -16.598 -1.692 1.00 88.94 174 VAL A O 1
ATOM 1369 N N . ASN A 1 175 ? -3.304 -15.873 -3.770 1.00 90.06 175 ASN A N 1
ATOM 1370 C CA . ASN A 1 175 ? -3.540 -14.466 -3.465 1.00 90.06 175 ASN A CA 1
ATOM 1371 C C . ASN A 1 175 ? -4.978 -14.226 -3.005 1.00 90.06 175 ASN A C 1
ATOM 1373 O O . ASN A 1 175 ? -5.177 -13.525 -2.014 1.00 90.06 175 ASN A O 1
ATOM 1377 N N . GLN A 1 176 ? -5.978 -14.820 -3.665 1.00 91.75 176 GLN A N 1
ATOM 1378 C CA . GLN A 1 176 ? -7.371 -14.654 -3.258 1.00 91.75 176 GLN A CA 1
ATOM 1379 C C . GLN A 1 176 ? -7.643 -15.326 -1.906 1.00 91.75 176 GLN A C 1
ATOM 1381 O O . GLN A 1 176 ? -8.265 -14.702 -1.040 1.00 91.75 176 GLN A O 1
ATOM 1386 N N . LEU A 1 177 ? -7.142 -16.549 -1.694 1.00 88.69 177 LEU A N 1
ATOM 1387 C CA . LEU A 1 177 ? -7.358 -17.313 -0.462 1.00 88.69 177 LEU A CA 1
ATOM 1388 C C . LEU A 1 177 ? -6.826 -16.570 0.770 1.00 88.69 177 LEU A C 1
ATOM 1390 O O . LEU A 1 177 ? -7.517 -16.478 1.784 1.00 88.69 177 LEU A O 1
ATOM 1394 N N . PHE A 1 178 ? -5.626 -15.998 0.679 1.00 86.00 178 PHE A N 1
ATOM 1395 C CA . PHE A 1 178 ? -5.011 -15.286 1.801 1.00 86.00 178 PHE A CA 1
ATOM 1396 C C . PHE A 1 178 ? -5.335 -13.787 1.845 1.00 86.00 178 PHE A C 1
ATOM 1398 O O . PHE A 1 178 ? -4.931 -13.112 2.791 1.00 86.00 178 PHE A O 1
ATOM 1405 N N . SER A 1 179 ? -6.100 -13.261 0.880 1.00 86.12 179 SER A N 1
ATOM 1406 C CA . SER A 1 179 ? -6.443 -11.830 0.809 1.00 86.12 179 SER A CA 1
ATOM 1407 C C . SER A 1 179 ? -7.248 -11.307 2.004 1.00 86.12 179 SER A C 1
ATOM 1409 O O . SER A 1 179 ? -7.188 -10.115 2.302 1.00 86.12 179 SER A O 1
ATOM 1411 N N . VAL A 1 180 ? -8.003 -12.180 2.674 1.00 86.88 180 VAL A N 1
ATOM 1412 C CA . VAL A 1 180 ? -8.853 -11.854 3.834 1.00 86.88 180 VAL A CA 1
ATOM 1413 C C . VAL A 1 180 ? -8.213 -12.237 5.172 1.00 86.88 180 VAL A C 1
ATOM 1415 O O . VAL A 1 180 ? -8.826 -12.093 6.227 1.00 86.88 180 VAL A O 1
ATOM 1418 N N . ARG A 1 181 ? -6.969 -12.721 5.142 1.00 82.19 181 ARG A N 1
ATOM 1419 C CA . ARG A 1 181 ? -6.210 -13.123 6.325 1.00 82.19 181 ARG A CA 1
ATOM 1420 C C . ARG A 1 181 ? -5.381 -11.965 6.879 1.00 82.19 181 ARG A C 1
ATOM 1422 O O . ARG A 1 181 ? -4.863 -11.158 6.105 1.00 82.19 181 ARG A O 1
ATOM 1429 N N . GLN A 1 182 ? -5.188 -11.943 8.200 1.00 72.00 182 GLN A N 1
ATOM 1430 C CA . GLN A 1 182 ? -4.258 -11.043 8.881 1.00 72.00 182 GLN A CA 1
ATOM 1431 C C . GLN A 1 182 ? -3.177 -11.840 9.646 1.00 72.00 182 GLN A C 1
ATOM 1433 O O . GLN A 1 182 ? -3.510 -12.606 10.551 1.00 72.00 182 GLN A O 1
ATOM 1438 N N . PRO A 1 183 ? -1.878 -11.677 9.330 1.00 63.97 183 PRO A N 1
ATOM 1439 C CA . PRO A 1 183 ? -1.326 -10.888 8.226 1.00 63.97 183 PRO A CA 1
ATOM 1440 C C . PRO A 1 183 ? -1.654 -11.498 6.851 1.00 63.97 183 PRO A C 1
ATOM 1442 O O . PRO A 1 183 ? -1.806 -12.718 6.708 1.00 63.97 183 PRO A O 1
ATOM 1445 N N . THR A 1 184 ? -1.767 -10.632 5.843 1.00 66.38 184 THR A N 1
ATOM 1446 C CA . THR A 1 184 ? -2.042 -11.016 4.451 1.00 66.38 184 THR A CA 1
ATOM 1447 C C . THR A 1 184 ? -0.805 -11.634 3.801 1.00 66.38 184 THR A C 1
ATOM 1449 O O . THR A 1 184 ? 0.305 -11.142 3.981 1.00 66.38 184 THR A O 1
ATOM 1452 N N . ILE A 1 185 ? -1.000 -12.679 2.995 1.00 73.00 185 ILE A N 1
ATOM 1453 C CA . ILE A 1 185 ? 0.066 -13.320 2.211 1.00 73.00 185 ILE A CA 1
ATOM 1454 C C . ILE A 1 185 ? -0.196 -13.041 0.735 1.00 73.00 185 ILE A C 1
ATOM 1456 O O . ILE A 1 185 ? -1.320 -13.218 0.263 1.00 73.00 185 ILE A O 1
ATOM 1460 N N . ARG A 1 186 ? 0.833 -12.599 0.005 1.00 75.94 186 ARG A N 1
ATOM 1461 C CA . ARG A 1 186 ? 0.759 -12.349 -1.439 1.00 75.94 186 ARG A CA 1
ATOM 1462 C C . ARG A 1 186 ? 1.978 -12.908 -2.160 1.00 75.94 186 ARG A C 1
ATOM 1464 O O . ARG A 1 186 ? 3.115 -12.611 -1.808 1.00 75.94 186 ARG A O 1
ATOM 1471 N N . LEU A 1 187 ? 1.718 -13.667 -3.215 1.00 79.44 187 LEU A N 1
ATOM 1472 C CA . LEU A 1 187 ? 2.681 -14.024 -4.243 1.00 79.44 187 LEU A CA 1
ATOM 1473 C C . LEU A 1 187 ? 2.733 -12.902 -5.281 1.00 79.44 187 LEU A C 1
ATOM 1475 O O . LEU A 1 187 ? 1.732 -12.600 -5.938 1.00 79.44 187 LEU A O 1
ATOM 1479 N N . LEU A 1 188 ? 3.910 -12.297 -5.424 1.00 76.19 188 LEU A N 1
ATOM 1480 C CA . LEU A 1 188 ? 4.193 -11.247 -6.402 1.00 76.19 188 LEU A CA 1
ATOM 1481 C C . LEU A 1 188 ? 4.803 -11.847 -7.675 1.00 76.19 188 LEU A C 1
ATOM 1483 O O . LEU A 1 188 ? 5.494 -12.868 -7.626 1.00 76.19 188 LEU A O 1
ATOM 1487 N N . ALA A 1 189 ? 4.617 -11.180 -8.812 1.00 78.75 189 ALA A N 1
ATOM 1488 C CA . ALA A 1 189 ? 5.119 -11.650 -10.102 1.00 78.75 189 ALA A CA 1
ATOM 1489 C C . ALA A 1 189 ? 6.637 -11.928 -10.186 1.00 78.75 189 ALA A C 1
ATOM 1491 O O . ALA A 1 189 ? 6.992 -12.898 -10.857 1.00 78.75 189 ALA A O 1
ATOM 1492 N N . PRO A 1 190 ? 7.550 -11.206 -9.495 1.00 77.00 190 PRO A N 1
ATOM 1493 C CA . PRO A 1 190 ? 8.976 -11.556 -9.498 1.00 77.00 190 PRO A CA 1
ATOM 1494 C C . PRO A 1 190 ? 9.266 -12.972 -8.977 1.00 77.00 190 PRO A C 1
ATOM 1496 O O . PRO A 1 190 ? 10.182 -13.635 -9.463 1.00 77.00 190 PRO A O 1
ATOM 1499 N N . VAL A 1 191 ? 8.454 -13.476 -8.036 1.00 78.50 191 VAL A N 1
ATOM 1500 C CA . VAL A 1 191 ? 8.555 -14.863 -7.550 1.00 78.50 191 VAL A CA 1
ATOM 1501 C C . VAL A 1 191 ? 8.219 -15.834 -8.677 1.00 78.50 191 VAL A C 1
ATOM 1503 O O . VAL A 1 191 ? 8.952 -16.794 -8.905 1.00 78.50 191 VAL A O 1
ATOM 1506 N N . ILE A 1 192 ? 7.148 -15.561 -9.426 1.00 86.69 192 ILE A N 1
ATOM 1507 C CA . ILE A 1 192 ? 6.745 -16.389 -10.566 1.00 86.69 192 ILE A CA 1
ATOM 1508 C C . ILE A 1 192 ? 7.784 -16.335 -11.682 1.00 86.69 192 ILE A C 1
ATOM 1510 O O . ILE A 1 192 ? 8.129 -17.373 -12.238 1.00 86.69 192 ILE A O 1
ATOM 1514 N N . GLN A 1 193 ? 8.341 -15.159 -11.969 1.00 87.62 193 GLN A N 1
ATOM 1515 C CA . GLN A 1 193 ? 9.437 -15.008 -12.921 1.00 87.62 193 GLN A CA 1
ATOM 1516 C C . GLN A 1 193 ? 10.620 -15.908 -12.525 1.00 87.62 193 GLN A C 1
ATOM 1518 O O . GLN A 1 193 ? 11.050 -16.741 -13.321 1.00 87.62 193 GLN A O 1
ATOM 1523 N N . LEU A 1 194 ? 11.070 -15.856 -11.267 1.00 84.44 194 LEU A N 1
ATOM 1524 C CA . LEU A 1 194 ? 12.158 -16.713 -10.788 1.00 84.44 194 LEU A CA 1
ATOM 1525 C C . LEU A 1 194 ? 11.823 -18.215 -10.878 1.00 84.44 194 LEU A C 1
ATOM 1527 O O . LEU A 1 194 ? 12.663 -18.996 -11.324 1.00 84.44 194 LEU A O 1
ATOM 1531 N N . LEU A 1 195 ? 10.613 -18.624 -10.482 1.00 87.25 195 LEU A N 1
ATOM 1532 C CA . LEU A 1 195 ? 10.174 -20.028 -10.517 1.00 87.25 195 LEU A CA 1
ATOM 1533 C C . LEU A 1 195 ? 9.944 -20.549 -11.942 1.00 87.25 195 LEU A C 1
ATOM 1535 O O . LEU A 1 195 ? 10.125 -21.739 -12.207 1.00 87.25 195 LEU A O 1
ATOM 1539 N N . SER A 1 196 ? 9.567 -19.676 -12.873 1.00 91.81 196 SER A N 1
ATOM 1540 C CA . SER A 1 196 ? 9.306 -20.053 -14.261 1.00 91.81 196 SER A CA 1
ATOM 1541 C C . SER A 1 196 ? 10.583 -20.308 -15.061 1.00 91.81 196 SER A C 1
ATOM 1543 O O . SER A 1 196 ? 10.559 -21.117 -15.986 1.00 91.81 196 SER A O 1
ATOM 1545 N N . PHE A 1 197 ? 11.716 -19.708 -14.680 1.00 90.56 197 PHE A N 1
ATOM 1546 C CA . PHE A 1 197 ? 13.001 -19.926 -15.346 1.00 90.56 197 PHE A CA 1
ATOM 1547 C C . PHE A 1 197 ? 13.478 -21.395 -15.337 1.00 90.56 197 PHE A C 1
ATOM 1549 O O . PHE A 1 197 ? 13.717 -21.938 -16.423 1.00 90.56 197 PHE A O 1
ATOM 1556 N N . PRO A 1 198 ? 13.589 -22.091 -14.182 1.00 90.38 198 PRO A N 1
ATOM 1557 C CA . PRO A 1 198 ? 13.976 -23.500 -14.168 1.00 90.38 198 PRO A CA 1
ATOM 1558 C C . PRO A 1 198 ? 12.946 -24.389 -14.873 1.00 90.38 198 PRO A C 1
ATOM 1560 O O . PRO A 1 198 ? 13.344 -25.337 -15.543 1.00 90.38 198 PRO A O 1
ATOM 1563 N N . LEU A 1 199 ? 11.647 -24.069 -14.799 1.00 92.19 199 LEU A N 1
ATOM 1564 C CA . LEU A 1 199 ? 10.603 -24.806 -15.524 1.00 92.19 199 LEU A CA 1
ATOM 1565 C C . LEU A 1 199 ? 10.713 -24.621 -17.044 1.00 92.19 199 LEU A C 1
ATOM 1567 O O . LEU A 1 199 ? 10.578 -25.588 -17.791 1.00 92.19 199 LEU A O 1
ATOM 1571 N N . GLY A 1 200 ? 11.027 -23.412 -17.513 1.00 92.50 200 GLY A N 1
ATOM 1572 C CA . GLY A 1 200 ? 11.280 -23.124 -18.925 1.00 92.50 200 GLY A CA 1
ATOM 1573 C C . GLY A 1 200 ? 12.508 -23.868 -19.456 1.00 92.50 200 GLY A C 1
ATOM 1574 O O . GLY A 1 200 ? 12.446 -24.468 -20.533 1.00 92.50 200 GLY A O 1
ATOM 1575 N N . LYS A 1 201 ? 13.595 -23.910 -18.671 1.00 91.25 201 LYS A N 1
ATOM 1576 C CA . LYS A 1 201 ? 14.808 -24.691 -18.979 1.00 91.25 201 LYS A CA 1
ATOM 1577 C C . LYS A 1 201 ? 14.588 -26.204 -18.902 1.00 91.25 201 LYS A C 1
ATOM 1579 O O . LYS A 1 201 ? 15.149 -26.946 -19.706 1.00 91.25 201 LYS A O 1
ATOM 1584 N N . ALA A 1 202 ? 13.749 -26.671 -17.983 1.00 91.31 202 ALA A N 1
ATOM 1585 C CA . ALA A 1 202 ? 13.341 -28.069 -17.917 1.00 91.31 202 ALA A CA 1
ATOM 1586 C C . ALA A 1 202 ? 12.509 -28.461 -19.148 1.00 91.31 202 ALA A C 1
ATOM 1588 O O . ALA A 1 202 ? 12.789 -29.482 -19.770 1.00 91.31 202 ALA A O 1
ATOM 1589 N N . TRP A 1 203 ? 11.558 -27.618 -19.567 1.00 92.69 203 TRP A N 1
ATOM 1590 C CA . TRP A 1 203 ? 10.767 -27.838 -20.782 1.00 92.69 203 TRP A CA 1
ATOM 1591 C C . TRP A 1 203 ? 11.641 -27.854 -22.038 1.00 92.69 203 TRP A C 1
ATOM 1593 O O . TRP A 1 203 ? 11.476 -28.728 -22.883 1.00 92.69 203 TRP A O 1
ATOM 1603 N N . GLU A 1 204 ? 12.602 -26.926 -22.143 1.00 91.06 204 GLU A N 1
ATOM 1604 C CA . GLU A 1 204 ? 13.621 -26.917 -23.205 1.00 91.06 204 GLU A CA 1
ATOM 1605 C C . GLU A 1 204 ? 14.349 -28.267 -23.306 1.00 91.06 204 GLU A C 1
ATOM 1607 O O . GLU A 1 204 ? 14.553 -28.766 -24.412 1.00 91.06 204 GLU A O 1
ATOM 1612 N N . ARG A 1 205 ? 14.713 -28.865 -22.164 1.00 89.50 205 ARG A N 1
ATOM 1613 C CA . ARG A 1 205 ? 15.522 -30.089 -22.100 1.00 89.50 205 ARG A CA 1
ATOM 1614 C C . ARG A 1 205 ? 14.719 -31.384 -22.238 1.00 89.50 205 ARG A C 1
ATOM 1616 O O . ARG A 1 205 ? 15.267 -32.367 -22.731 1.00 89.50 205 ARG A O 1
ATOM 1623 N N . TRP A 1 206 ? 13.482 -31.423 -21.746 1.00 89.25 206 TRP A N 1
ATOM 1624 C CA . TRP A 1 206 ? 12.723 -32.671 -21.589 1.00 89.25 206 TRP A CA 1
ATOM 1625 C C . TRP A 1 206 ? 11.599 -32.863 -22.606 1.00 89.25 206 TRP A C 1
ATOM 1627 O O . TRP A 1 206 ? 11.222 -34.005 -22.860 1.00 89.25 206 TRP A O 1
ATOM 1637 N N . MET A 1 207 ? 11.060 -31.795 -23.200 1.00 87.44 207 MET A N 1
ATOM 1638 C CA . MET A 1 207 ? 9.938 -31.924 -24.134 1.00 87.44 207 MET A CA 1
ATOM 1639 C C . MET A 1 207 ? 10.407 -32.215 -25.564 1.00 87.44 207 MET A C 1
ATOM 1641 O O . MET A 1 207 ? 11.373 -31.599 -26.029 1.00 87.44 207 MET A O 1
ATOM 1645 N N . PRO A 1 208 ? 9.720 -33.111 -26.298 1.00 84.19 208 PRO A N 1
ATOM 1646 C CA . PRO A 1 208 ? 10.115 -33.469 -27.652 1.00 84.19 208 PRO A CA 1
ATOM 1647 C C . PRO A 1 208 ? 9.920 -32.297 -28.620 1.00 84.19 208 PRO A C 1
ATOM 1649 O O . PRO A 1 208 ? 8.955 -31.531 -28.531 1.00 84.19 208 PRO A O 1
ATOM 1652 N N . VAL A 1 209 ? 10.840 -32.180 -29.578 1.00 79.88 209 VAL A N 1
ATOM 1653 C CA . VAL A 1 209 ? 10.735 -31.238 -30.697 1.00 79.88 209 VAL A CA 1
ATOM 1654 C C . VAL A 1 209 ? 9.744 -31.824 -31.701 1.00 79.88 209 VAL A C 1
ATOM 1656 O O . VAL A 1 209 ? 10.099 -32.674 -32.510 1.00 79.88 209 VAL A O 1
ATOM 1659 N N . GLY A 1 210 ? 8.477 -31.425 -31.591 1.00 68.19 210 GLY A N 1
ATOM 1660 C CA . GLY A 1 210 ? 7.403 -31.837 -32.495 1.00 68.19 210 GLY A CA 1
ATOM 1661 C C . GLY A 1 210 ? 6.623 -30.635 -33.014 1.00 68.19 210 GLY A C 1
ATOM 1662 O O . GLY A 1 210 ? 6.358 -29.695 -32.257 1.00 68.19 210 GLY A O 1
ATOM 1663 N N . GLU A 1 211 ? 6.268 -30.670 -34.297 1.00 76.12 211 GLU A N 1
ATOM 1664 C CA . GLU A 1 211 ? 5.361 -29.713 -34.932 1.00 76.12 211 GLU A CA 1
ATOM 1665 C C . GLU A 1 211 ? 3.959 -30.324 -34.976 1.00 76.12 211 GLU A C 1
ATOM 1667 O O . GLU A 1 211 ? 3.794 -31.494 -35.324 1.00 76.12 211 GLU A O 1
ATOM 1672 N N . PHE A 1 212 ? 2.947 -29.553 -34.593 1.00 75.38 212 PHE A N 1
ATOM 1673 C CA . PHE A 1 212 ? 1.555 -29.957 -34.711 1.00 75.38 212 PHE A CA 1
ATOM 1674 C C . PHE A 1 212 ? 0.721 -28.823 -35.296 1.00 75.38 212 PHE A C 1
ATOM 1676 O O . PHE A 1 212 ? 0.840 -27.663 -34.903 1.00 75.38 212 PHE A O 1
ATOM 1683 N N . THR A 1 213 ? -0.146 -29.174 -36.238 1.00 73.06 213 THR A N 1
ATOM 1684 C CA . THR A 1 213 ? -1.105 -28.258 -36.853 1.00 73.06 213 THR A CA 1
ATOM 1685 C C . THR A 1 213 ? -2.324 -28.123 -35.944 1.00 73.06 213 THR A C 1
ATOM 1687 O O . THR A 1 213 ? -3.094 -29.077 -35.802 1.00 73.06 213 THR A O 1
ATOM 1690 N N . LEU A 1 214 ? -2.531 -26.949 -35.343 1.00 66.06 214 LEU A N 1
ATOM 1691 C CA . LEU A 1 214 ? -3.746 -26.621 -34.587 1.00 66.06 214 LEU A CA 1
ATOM 1692 C C . LEU A 1 214 ? -4.456 -25.458 -35.293 1.00 66.06 214 LEU A C 1
ATOM 1694 O O . LEU A 1 214 ? -3.833 -24.442 -35.582 1.00 66.06 214 LEU A O 1
ATOM 1698 N N . PHE A 1 215 ? -5.746 -25.603 -35.610 1.00 65.81 215 PHE A N 1
ATOM 1699 C CA . PHE A 1 215 ? -6.551 -24.571 -36.294 1.00 65.81 215 PHE A CA 1
ATOM 1700 C C . PHE A 1 215 ? -5.904 -23.976 -37.566 1.00 65.81 215 PHE A C 1
ATOM 1702 O O . PHE A 1 215 ? -6.039 -22.787 -37.847 1.00 65.81 215 PHE A O 1
ATOM 1709 N N . GLY A 1 216 ? -5.190 -24.798 -38.344 1.00 65.19 216 GLY A N 1
ATOM 1710 C CA . GLY A 1 216 ? -4.534 -24.370 -39.586 1.00 65.19 216 GLY A CA 1
ATOM 1711 C C . GLY A 1 216 ? -3.242 -23.562 -39.399 1.00 65.19 216 GLY A C 1
ATOM 1712 O O . GLY A 1 216 ? -2.746 -23.010 -40.376 1.00 65.19 216 GLY A O 1
ATOM 1713 N N . SER A 1 217 ? -2.701 -23.483 -38.176 1.00 69.94 217 SER A N 1
ATOM 1714 C CA . SER A 1 217 ? -1.381 -22.908 -37.876 1.00 69.94 217 SER A CA 1
ATOM 1715 C C . SER A 1 217 ? -0.417 -23.983 -37.363 1.00 69.94 217 SER A C 1
ATOM 1717 O O . SER A 1 217 ? -0.794 -24.816 -36.535 1.00 69.94 217 SER A O 1
ATOM 1719 N N . ASP A 1 218 ? 0.829 -23.955 -37.842 1.00 72.62 218 ASP A N 1
ATOM 1720 C CA . ASP A 1 218 ? 1.894 -24.858 -37.395 1.00 72.62 218 ASP A CA 1
ATOM 1721 C C . ASP A 1 218 ? 2.459 -24.377 -36.057 1.00 72.62 218 ASP A C 1
ATOM 1723 O O . ASP A 1 218 ? 3.018 -23.280 -35.953 1.00 72.62 218 ASP A O 1
ATOM 1727 N N . HIS A 1 219 ? 2.330 -25.198 -35.017 1.00 74.50 219 HIS A N 1
ATOM 1728 C CA . HIS A 1 219 ? 2.868 -24.892 -33.700 1.00 74.50 219 HIS A CA 1
ATOM 1729 C C . HIS A 1 219 ? 3.948 -25.888 -33.284 1.00 74.50 219 HIS A C 1
ATOM 1731 O O . HIS A 1 219 ? 3.822 -27.095 -33.468 1.00 74.50 219 HIS A O 1
ATOM 1737 N N . ARG A 1 220 ? 5.016 -25.373 -32.669 1.00 80.31 220 ARG A N 1
ATOM 1738 C CA . ARG A 1 220 ? 6.121 -26.179 -32.135 1.00 80.31 220 ARG A CA 1
ATOM 1739 C C . ARG A 1 220 ? 5.935 -26.413 -30.642 1.00 80.31 220 ARG A C 1
ATOM 1741 O O . ARG A 1 220 ? 5.886 -25.450 -29.875 1.00 80.31 220 ARG A O 1
ATOM 1748 N N . LEU A 1 221 ? 5.887 -27.678 -30.223 1.00 81.94 221 LEU A N 1
ATOM 1749 C CA . LEU A 1 221 ? 5.778 -28.060 -28.809 1.00 81.94 221 LEU A CA 1
ATOM 1750 C C . LEU A 1 221 ? 7.020 -27.652 -27.999 1.00 81.94 221 LEU A C 1
ATOM 1752 O O . LEU A 1 221 ? 6.908 -27.164 -26.872 1.00 81.94 221 LEU A O 1
ATOM 1756 N N . ASN A 1 222 ? 8.200 -27.822 -28.597 1.00 85.50 222 ASN A N 1
ATOM 1757 C CA . ASN A 1 222 ? 9.465 -27.309 -28.088 1.00 85.50 222 ASN A CA 1
ATOM 1758 C C . ASN A 1 222 ? 10.112 -26.424 -29.172 1.00 85.50 222 ASN A C 1
ATOM 1760 O O . ASN A 1 222 ? 10.608 -26.951 -30.169 1.00 85.50 222 ASN A O 1
ATOM 1764 N N . PRO A 1 223 ? 10.083 -25.088 -29.020 1.00 81.81 223 PRO A N 1
ATOM 1765 C CA . PRO A 1 223 ? 10.611 -24.149 -30.009 1.00 81.81 223 PRO A CA 1
ATOM 1766 C C . PRO A 1 223 ? 12.142 -23.985 -29.933 1.00 81.81 223 PRO A C 1
ATOM 1768 O O . PRO A 1 223 ? 12.698 -23.200 -30.697 1.00 81.81 223 PRO A O 1
ATOM 1771 N N . GLY A 1 224 ? 12.820 -24.702 -29.027 1.00 85.06 224 GLY A N 1
ATOM 1772 C CA . GLY A 1 224 ? 14.260 -24.602 -28.783 1.00 85.06 224 GLY A CA 1
ATOM 1773 C C . GLY A 1 224 ? 14.578 -23.890 -27.466 1.00 85.06 224 GLY A C 1
ATOM 1774 O O . GLY A 1 224 ? 13.815 -23.978 -26.495 1.00 85.06 224 GLY A O 1
ATOM 1775 N N . HIS A 1 225 ? 15.712 -23.185 -27.427 1.00 89.06 225 HIS A N 1
ATOM 1776 C CA . HIS A 1 225 ? 16.201 -22.513 -26.222 1.00 89.06 225 HIS A CA 1
ATOM 1777 C C . HIS A 1 225 ? 15.152 -21.581 -25.602 1.00 89.06 225 HIS A C 1
ATOM 1779 O O . HIS A 1 225 ? 14.504 -20.802 -26.302 1.00 89.06 225 HIS A O 1
ATOM 1785 N N . PHE A 1 226 ? 14.974 -21.671 -24.283 1.00 91.12 226 PHE A N 1
ATOM 1786 C CA . PHE A 1 226 ? 14.107 -20.768 -23.535 1.00 91.12 226 PHE A CA 1
ATOM 1787 C C . PHE A 1 226 ? 14.691 -19.361 -23.560 1.00 91.12 226 PHE A C 1
ATOM 1789 O O . PHE A 1 226 ? 15.804 -19.151 -23.070 1.00 91.12 226 PHE A O 1
ATOM 1796 N N . ASN A 1 227 ? 13.946 -18.426 -24.150 1.00 90.88 227 ASN A N 1
ATOM 1797 C CA . ASN A 1 227 ? 14.417 -17.072 -24.421 1.00 90.88 227 ASN A CA 1
ATOM 1798 C C . ASN A 1 227 ? 13.727 -16.008 -23.547 1.00 90.88 227 ASN A C 1
ATOM 1800 O O . ASN A 1 227 ? 12.711 -16.251 -22.892 1.00 90.88 227 ASN A O 1
ATOM 1804 N N . GLN A 1 228 ? 14.276 -14.792 -23.575 1.00 90.25 228 GLN A N 1
ATOM 1805 C CA . GLN A 1 228 ? 13.798 -13.657 -22.781 1.00 90.25 228 GLN A CA 1
ATOM 1806 C C . GLN A 1 228 ? 12.359 -13.207 -23.100 1.00 90.25 228 GLN A C 1
ATOM 1808 O O . GLN A 1 228 ? 11.687 -12.705 -22.197 1.00 90.25 228 GLN A O 1
ATOM 1813 N N . LYS A 1 229 ? 11.873 -13.371 -24.342 1.00 92.25 229 LYS A N 1
ATOM 1814 C CA . LYS A 1 229 ? 10.524 -12.946 -24.767 1.00 92.25 229 LYS A CA 1
ATOM 1815 C C . LYS A 1 229 ? 9.455 -13.908 -24.259 1.00 92.25 229 LYS A C 1
ATOM 1817 O O . LYS A 1 229 ? 8.444 -13.453 -23.733 1.00 92.25 229 LYS A O 1
ATOM 1822 N N . GLU A 1 230 ? 9.694 -15.217 -24.355 1.00 93.44 230 GLU A N 1
ATOM 1823 C CA . GLU A 1 230 ? 8.822 -16.235 -23.743 1.00 93.44 230 GLU A CA 1
ATOM 1824 C C . GLU A 1 230 ? 8.741 -16.054 -22.228 1.00 93.44 230 GLU A C 1
ATOM 1826 O O . GLU A 1 230 ? 7.658 -16.091 -21.648 1.00 93.44 230 GLU A O 1
ATOM 1831 N N . HIS A 1 231 ? 9.892 -15.825 -21.591 1.00 93.19 231 HIS A N 1
ATOM 1832 C CA . HIS A 1 231 ? 9.956 -15.622 -20.151 1.00 93.19 231 HIS A CA 1
ATOM 1833 C C . HIS A 1 231 ? 9.188 -14.375 -19.713 1.00 93.19 231 HIS A C 1
ATOM 1835 O O . HIS A 1 231 ? 8.425 -14.422 -18.751 1.00 93.19 231 HIS A O 1
ATOM 1841 N N . MET A 1 232 ? 9.328 -13.280 -20.464 1.00 93.06 232 MET A N 1
ATOM 1842 C CA . MET A 1 232 ? 8.591 -12.056 -20.185 1.00 93.06 232 MET A CA 1
ATOM 1843 C C . MET A 1 232 ? 7.085 -12.225 -20.385 1.00 93.06 232 MET A C 1
ATOM 1845 O O . MET A 1 232 ? 6.306 -11.697 -19.599 1.00 93.06 232 MET A O 1
ATOM 1849 N N . LEU A 1 233 ? 6.659 -12.995 -21.390 1.00 94.12 233 LEU A N 1
ATOM 1850 C CA . LEU A 1 233 ? 5.241 -13.290 -21.588 1.00 94.12 233 LEU A CA 1
ATOM 1851 C C . LEU A 1 233 ? 4.643 -14.000 -20.362 1.00 94.12 233 LEU A C 1
ATOM 1853 O O . LEU A 1 233 ? 3.562 -13.621 -19.920 1.00 94.12 233 LEU A O 1
ATOM 1857 N N . ILE A 1 234 ? 5.368 -14.959 -19.770 1.00 94.50 234 ILE A N 1
ATOM 1858 C CA . ILE A 1 234 ? 4.969 -15.624 -18.516 1.00 94.50 234 ILE A CA 1
ATOM 1859 C C . ILE A 1 234 ? 4.879 -14.610 -17.365 1.00 94.50 234 ILE A C 1
ATOM 1861 O O . ILE A 1 234 ? 3.911 -14.628 -16.607 1.00 94.50 234 ILE A O 1
ATOM 1865 N N . SER A 1 235 ? 5.860 -13.709 -17.238 1.00 92.06 235 SER A N 1
ATOM 1866 C CA . SER A 1 235 ? 5.850 -12.669 -16.199 1.00 92.06 235 SER A CA 1
ATOM 1867 C C . SER A 1 235 ? 4.670 -11.703 -16.342 1.00 92.06 235 SER A C 1
ATOM 1869 O O . SER A 1 235 ? 4.064 -11.348 -15.336 1.00 92.06 235 SER A O 1
ATOM 1871 N N . ILE A 1 236 ? 4.296 -11.332 -17.572 1.00 92.94 236 ILE A N 1
ATOM 1872 C CA . ILE A 1 236 ? 3.111 -10.504 -17.839 1.00 92.94 236 ILE A CA 1
ATOM 1873 C C . ILE A 1 236 ? 1.832 -11.248 -17.422 1.00 92.94 236 ILE A C 1
ATOM 1875 O O . ILE A 1 236 ? 0.999 -10.665 -16.737 1.00 92.94 236 ILE A O 1
ATOM 1879 N N . MET A 1 237 ? 1.686 -12.545 -17.736 1.00 93.5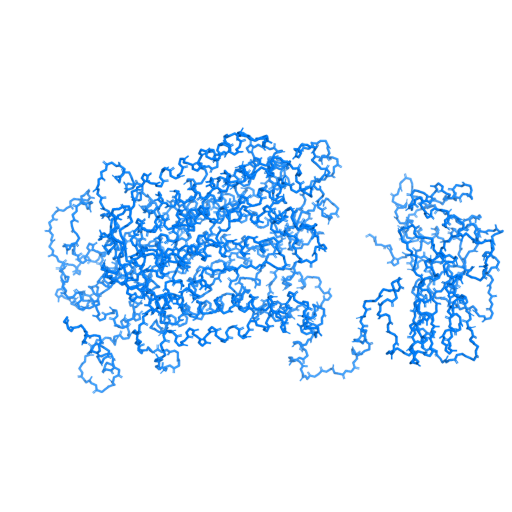0 237 MET A N 1
ATOM 1880 C CA . MET A 1 237 ? 0.541 -13.337 -17.241 1.00 93.50 237 MET A CA 1
ATOM 1881 C C . MET A 1 237 ? 0.470 -13.334 -15.707 1.00 93.50 237 MET A C 1
ATOM 1883 O O . MET A 1 237 ? -0.607 -13.174 -15.141 1.00 93.50 237 MET A O 1
ATOM 1887 N N . ALA A 1 238 ? 1.616 -13.461 -15.036 1.00 91.19 238 ALA A N 1
ATOM 1888 C CA . ALA A 1 238 ? 1.704 -13.452 -13.577 1.00 91.19 238 ALA A CA 1
ATOM 1889 C C . ALA A 1 238 ? 1.381 -12.079 -12.946 1.00 91.19 238 ALA A C 1
ATOM 1891 O O . ALA A 1 238 ? 0.779 -12.001 -11.869 1.00 91.19 238 ALA A O 1
ATOM 1892 N N . ASN A 1 239 ? 1.749 -10.974 -13.605 1.00 89.06 239 ASN A N 1
ATOM 1893 C CA . ASN A 1 239 ? 1.357 -9.626 -13.175 1.00 89.06 239 ASN A CA 1
ATOM 1894 C C . ASN A 1 239 ? -0.171 -9.491 -13.141 1.00 89.06 239 ASN A C 1
ATOM 1896 O O . ASN A 1 239 ? -0.720 -9.038 -12.137 1.00 89.06 239 ASN A O 1
ATOM 1900 N N . VAL A 1 240 ? -0.863 -10.000 -14.164 1.00 88.12 240 VAL A N 1
ATOM 1901 C CA . VAL A 1 240 ? -2.334 -9.975 -14.242 1.00 88.12 240 VAL A CA 1
ATOM 1902 C C . VAL A 1 240 ? -2.995 -10.697 -13.058 1.00 88.12 240 VAL A C 1
ATOM 1904 O O . VAL A 1 240 ? -4.012 -10.234 -12.547 1.00 88.12 240 VAL A O 1
ATOM 1907 N N . SER A 1 241 ? -2.426 -11.808 -12.575 1.00 85.81 241 SER A N 1
ATOM 1908 C CA . SER A 1 241 ? -2.910 -12.528 -11.380 1.00 85.81 241 SER A CA 1
ATOM 1909 C C . SER A 1 241 ? -2.457 -11.926 -10.042 1.00 85.81 241 SER A C 1
ATOM 1911 O O . SER A 1 241 ? -2.915 -12.359 -8.981 1.00 85.81 241 SER A O 1
ATOM 1913 N N . SER A 1 242 ? -1.565 -10.932 -10.060 1.00 81.75 242 SER A N 1
ATOM 1914 C CA . SER A 1 242 ? -1.157 -10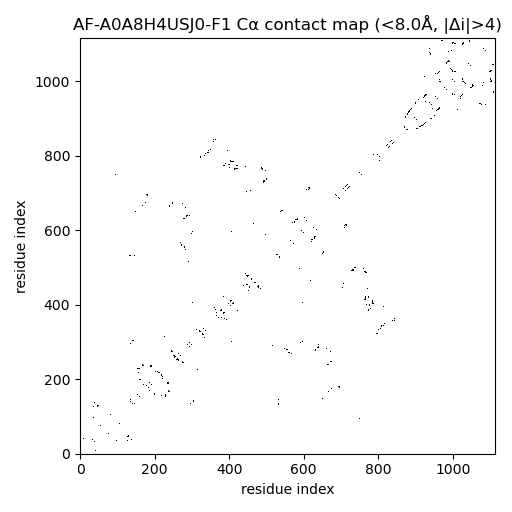.197 -8.854 1.00 81.75 242 SER A CA 1
ATOM 1915 C C . SER A 1 242 ? -2.231 -9.187 -8.430 1.00 81.75 242 SER A C 1
ATOM 1917 O O . SER A 1 242 ? -2.500 -9.044 -7.234 1.00 81.75 242 SER A O 1
ATOM 1919 N N . SER A 1 243 ? -2.886 -8.542 -9.401 1.00 78.75 243 SER A N 1
ATOM 1920 C CA . SER A 1 243 ? -3.988 -7.602 -9.175 1.00 78.75 243 SER A CA 1
ATOM 1921 C C . SER A 1 243 ? -5.314 -8.358 -9.032 1.00 78.75 243 SER A C 1
ATOM 1923 O O . SER A 1 243 ? -5.981 -8.698 -10.006 1.00 78.75 243 SER A O 1
ATOM 1925 N N . LEU A 1 244 ? -5.692 -8.663 -7.786 1.00 82.50 244 LEU A N 1
ATOM 1926 C CA . LEU A 1 244 ? -6.936 -9.377 -7.482 1.00 82.50 244 LEU A CA 1
ATOM 1927 C C . LEU A 1 244 ? -8.177 -8.581 -7.921 1.00 82.50 244 LEU A C 1
ATOM 1929 O O . LEU A 1 244 ? -8.214 -7.365 -7.715 1.00 82.50 244 LEU A O 1
ATOM 1933 N N . PRO A 1 245 ? -9.245 -9.250 -8.399 1.00 85.81 245 PRO A N 1
ATOM 1934 C CA . PRO A 1 245 ? -10.490 -8.578 -8.738 1.00 85.81 245 PRO A CA 1
ATOM 1935 C C . PRO A 1 245 ? -11.080 -7.813 -7.550 1.00 85.81 245 PRO A C 1
ATOM 1937 O O . PRO A 1 245 ? -11.426 -8.388 -6.513 1.00 85.81 245 PRO A O 1
ATOM 1940 N N . HIS A 1 246 ? -11.260 -6.507 -7.724 1.00 84.38 246 HIS A N 1
ATOM 1941 C CA . HIS A 1 246 ? -11.859 -5.635 -6.711 1.00 84.38 246 HIS A CA 1
ATOM 1942 C C . HIS A 1 246 ? -13.315 -5.977 -6.380 1.00 84.38 246 HIS A C 1
ATOM 1944 O O . HIS A 1 246 ? -13.775 -5.657 -5.282 1.00 84.38 246 HIS A O 1
ATOM 1950 N N . SER A 1 247 ? -14.013 -6.683 -7.277 1.00 86.94 247 SER A N 1
ATOM 1951 C CA . SER A 1 247 ? -15.351 -7.232 -7.040 1.00 86.94 247 SER A CA 1
ATOM 1952 C C . SER A 1 247 ? -15.451 -8.014 -5.732 1.00 86.94 247 SER A C 1
ATOM 1954 O O . SER A 1 247 ? -16.521 -8.041 -5.130 1.00 86.94 247 SER A O 1
ATOM 1956 N N . ARG A 1 248 ? -14.340 -8.589 -5.245 1.00 89.31 248 ARG A N 1
ATOM 1957 C CA . ARG A 1 248 ? -14.311 -9.290 -3.959 1.00 89.31 248 ARG A CA 1
ATOM 1958 C C . ARG A 1 248 ? -14.807 -8.424 -2.803 1.00 89.31 248 ARG A C 1
ATOM 1960 O O . ARG A 1 248 ? -15.569 -8.911 -1.984 1.00 89.31 248 ARG A O 1
ATOM 1967 N N . TYR A 1 249 ? -14.438 -7.144 -2.748 1.00 89.31 249 TYR A N 1
ATOM 1968 C CA . TYR A 1 249 ? -14.865 -6.270 -1.653 1.00 89.31 249 TYR A CA 1
ATOM 1969 C C . TYR A 1 249 ? -16.368 -6.009 -1.689 1.00 89.31 249 TYR A C 1
ATOM 1971 O O . TYR A 1 249 ? -17.022 -6.062 -0.651 1.00 89.31 249 TYR A O 1
ATOM 1979 N N . ILE A 1 250 ? -16.921 -5.798 -2.885 1.00 90.19 250 ILE A N 1
ATOM 1980 C CA . ILE A 1 250 ? -18.361 -5.603 -3.078 1.00 90.19 250 ILE A CA 1
ATOM 1981 C C . ILE A 1 250 ? -19.109 -6.869 -2.660 1.00 90.19 250 ILE A C 1
ATOM 1983 O O . ILE A 1 250 ? -20.075 -6.785 -1.914 1.00 90.19 250 ILE A O 1
ATOM 1987 N N . VAL A 1 251 ? -18.640 -8.046 -3.075 1.00 91.19 251 VAL A N 1
ATOM 1988 C CA . VAL A 1 251 ? -19.311 -9.313 -2.762 1.00 91.19 251 VAL A CA 1
ATOM 1989 C C . VAL A 1 251 ? -19.207 -9.664 -1.278 1.00 91.19 251 VAL A C 1
ATOM 1991 O O . VAL A 1 251 ? -20.227 -9.987 -0.684 1.00 91.19 251 VAL A O 1
ATOM 1994 N N . PHE A 1 252 ? -18.029 -9.551 -0.652 1.00 90.69 252 PHE A N 1
ATOM 1995 C CA . PHE A 1 252 ? -17.867 -9.821 0.784 1.00 90.69 252 PHE A CA 1
ATOM 1996 C C . PHE A 1 252 ? -18.736 -8.896 1.645 1.00 90.69 252 PHE A C 1
ATOM 1998 O O . PHE A 1 252 ? -19.421 -9.375 2.543 1.00 90.69 252 PHE A O 1
ATOM 2005 N N . THR A 1 253 ? -18.730 -7.588 1.361 1.00 88.75 253 THR A N 1
ATOM 2006 C CA . THR A 1 253 ? -19.540 -6.622 2.125 1.00 88.75 253 THR A CA 1
ATOM 2007 C C . THR A 1 253 ? -21.034 -6.773 1.868 1.00 88.75 253 THR A C 1
ATOM 2009 O O . THR A 1 253 ? -21.822 -6.546 2.776 1.00 88.75 253 THR A O 1
ATOM 2012 N N . SER A 1 254 ? -21.433 -7.178 0.659 1.00 88.44 254 SER A N 1
ATOM 2013 C CA . SER A 1 254 ? -22.849 -7.371 0.339 1.00 88.44 254 SER A CA 1
ATOM 2014 C C . SER A 1 254 ? -23.391 -8.707 0.840 1.00 88.44 254 SER A C 1
ATOM 2016 O O . SER A 1 254 ? -24.554 -8.750 1.179 1.00 88.44 254 SER A O 1
ATOM 2018 N N . TRP A 1 255 ? -22.613 -9.794 0.873 1.00 89.88 255 TRP A N 1
ATOM 2019 C CA . TRP A 1 255 ? -23.134 -11.137 1.185 1.00 89.88 255 TRP A CA 1
ATOM 2020 C C . TRP A 1 255 ? -23.088 -11.490 2.682 1.00 89.88 255 TRP A C 1
ATOM 2022 O O . TRP A 1 255 ? -23.981 -12.170 3.165 1.00 89.88 255 TRP A O 1
ATOM 2032 N N . LEU A 1 256 ? -22.063 -11.076 3.432 1.00 86.31 256 LEU A N 1
ATOM 2033 C CA . LEU A 1 256 ? -21.930 -11.492 4.836 1.00 86.31 256 LEU A CA 1
ATOM 2034 C C . LEU A 1 256 ? -22.942 -10.791 5.758 1.00 86.31 256 LEU A C 1
ATOM 2036 O O . LEU A 1 256 ? -23.074 -9.566 5.707 1.00 86.31 256 LEU A O 1
ATOM 2040 N N . GLU A 1 257 ? -23.530 -11.566 6.677 1.00 81.06 257 GLU A N 1
ATOM 2041 C CA . GLU A 1 257 ? -24.474 -11.105 7.714 1.00 81.06 257 GLU A CA 1
ATOM 2042 C C . GLU A 1 257 ? -23.897 -9.979 8.588 1.00 81.06 257 GLU A C 1
ATOM 2044 O O . GLU A 1 257 ? -24.581 -9.025 8.938 1.00 81.06 257 GLU A O 1
ATOM 2049 N N . LYS A 1 258 ? -22.594 -10.044 8.884 1.00 80.69 258 LYS A N 1
ATOM 2050 C CA . LYS A 1 258 ? -21.856 -9.021 9.643 1.00 80.69 258 LYS A CA 1
ATOM 2051 C C . LYS A 1 258 ? -21.885 -7.622 9.007 1.00 80.69 258 LYS A C 1
ATOM 2053 O O . LYS A 1 258 ? -21.642 -6.635 9.701 1.00 80.69 258 LYS A O 1
ATOM 2058 N N . TYR A 1 259 ? -22.092 -7.541 7.693 1.00 84.81 259 TYR A N 1
ATOM 2059 C CA . TYR A 1 259 ? -22.032 -6.300 6.925 1.00 84.81 259 TYR A CA 1
ATOM 2060 C C . TYR A 1 259 ? -23.432 -5.876 6.469 1.00 84.81 259 TYR A C 1
ATOM 2062 O O . TYR A 1 259 ? -24.193 -5.357 7.278 1.00 84.81 259 TYR A O 1
ATOM 2070 N N . PHE A 1 260 ? -23.765 -6.046 5.184 1.00 82.44 260 PHE A N 1
ATOM 2071 C CA . PHE A 1 260 ? -25.052 -5.613 4.630 1.00 82.44 260 PHE A CA 1
ATOM 2072 C C . PHE A 1 260 ? -26.090 -6.734 4.452 1.00 82.44 260 PHE A C 1
ATOM 2074 O O . PHE A 1 260 ? -27.216 -6.422 4.081 1.00 82.44 260 PHE A O 1
ATOM 2081 N N . ASP A 1 261 ? -25.718 -8.002 4.657 1.00 85.50 261 ASP A N 1
ATOM 2082 C CA . ASP A 1 261 ? -26.611 -9.173 4.594 1.00 85.50 261 ASP A CA 1
ATOM 2083 C C . ASP A 1 261 ? -27.575 -9.235 3.385 1.00 85.50 261 ASP A C 1
ATOM 2085 O O . ASP A 1 261 ? -28.792 -9.379 3.496 1.00 85.50 261 ASP A O 1
ATOM 2089 N N . MET A 1 262 ? -27.035 -9.093 2.176 1.00 85.19 262 MET A N 1
ATOM 2090 C CA . MET A 1 262 ? -27.808 -9.072 0.936 1.00 85.19 262 MET A CA 1
ATOM 2091 C C . MET A 1 262 ? -27.693 -10.401 0.173 1.00 85.19 262 MET A C 1
ATOM 2093 O O . MET A 1 262 ? -26.685 -10.663 -0.500 1.00 85.19 262 MET A O 1
ATOM 2097 N N . PRO A 1 263 ? -28.752 -11.232 0.150 1.00 84.06 263 PRO A N 1
ATOM 2098 C CA . PRO A 1 263 ? -28.680 -12.594 -0.381 1.00 84.06 263 PRO A CA 1
ATOM 2099 C C . PRO A 1 263 ? -28.430 -12.657 -1.895 1.00 84.06 263 PRO A C 1
ATOM 2101 O O . PRO A 1 263 ? -27.911 -13.656 -2.397 1.00 84.06 263 PRO A O 1
ATOM 2104 N N . PHE A 1 264 ? -28.743 -11.599 -2.656 1.00 87.81 264 PHE A N 1
ATOM 2105 C CA . PHE A 1 264 ? -28.496 -11.585 -4.103 1.00 87.81 264 PHE A CA 1
ATOM 2106 C C . PHE A 1 264 ? -27.001 -11.687 -4.449 1.00 87.81 264 PHE A C 1
ATOM 2108 O O . PHE A 1 264 ? -26.654 -12.197 -5.519 1.00 87.81 264 PHE A O 1
ATOM 2115 N N . ALA A 1 265 ? -26.116 -11.237 -3.551 1.00 87.88 265 ALA A N 1
ATOM 2116 C CA . ALA A 1 265 ? -24.670 -11.248 -3.754 1.00 87.88 265 ALA A CA 1
ATOM 2117 C C . ALA A 1 265 ? -24.082 -12.673 -3.804 1.00 87.88 265 ALA A C 1
ATOM 2119 O O . ALA A 1 265 ? -22.992 -12.867 -4.348 1.00 87.88 265 ALA A O 1
ATOM 2120 N N . ALA A 1 266 ? -24.825 -13.682 -3.331 1.00 87.62 266 ALA A N 1
ATOM 2121 C CA . ALA A 1 266 ? -24.472 -15.098 -3.449 1.00 87.62 266 ALA A CA 1
ATOM 2122 C C . ALA A 1 266 ? -24.572 -15.637 -4.892 1.00 87.62 266 ALA A C 1
ATOM 2124 O O . ALA A 1 266 ? -24.016 -16.689 -5.208 1.00 87.62 266 ALA A O 1
ATOM 2125 N N . SER A 1 267 ? -25.275 -14.939 -5.793 1.00 91.62 267 SER A N 1
ATOM 2126 C CA . SER A 1 267 ? -25.436 -15.369 -7.185 1.00 91.62 267 SER A CA 1
ATOM 2127 C C . SER A 1 267 ? -24.094 -15.404 -7.920 1.00 91.62 267 SER A C 1
ATOM 2129 O O . SER A 1 267 ? -23.476 -14.370 -8.175 1.00 91.62 267 SER A O 1
ATOM 2131 N N . PHE A 1 268 ? -23.674 -16.593 -8.357 1.00 89.75 268 PHE A N 1
ATOM 2132 C CA . PHE A 1 268 ? -22.430 -16.764 -9.115 1.00 89.75 268 PHE A CA 1
ATOM 2133 C C . PHE A 1 268 ? -22.414 -15.940 -10.415 1.00 89.75 268 PHE A C 1
ATOM 2135 O O . PHE A 1 268 ? -21.382 -15.386 -10.796 1.00 89.75 268 PHE A O 1
ATOM 2142 N N . GLY A 1 269 ? -23.576 -15.796 -11.067 1.00 90.38 269 GLY A N 1
ATOM 2143 C CA . GLY A 1 269 ? -23.728 -14.962 -12.260 1.00 90.38 269 GLY A CA 1
ATOM 2144 C C . GLY A 1 269 ? -23.445 -13.485 -11.984 1.00 90.38 269 GLY A C 1
ATOM 2145 O O . GLY A 1 269 ? -22.708 -12.858 -12.741 1.00 90.38 269 GLY A O 1
ATOM 2146 N N . PHE A 1 270 ? -23.945 -12.952 -10.863 1.00 92.31 270 PHE A N 1
ATOM 2147 C CA . PHE A 1 270 ? -23.678 -11.571 -10.450 1.00 92.31 270 PHE A CA 1
ATOM 2148 C C . PHE A 1 270 ? -22.177 -11.346 -10.241 1.00 92.31 270 PHE A C 1
ATOM 2150 O O . PHE A 1 270 ? -21.609 -10.413 -10.811 1.00 92.31 270 PHE A O 1
ATOM 2157 N N . GLN A 1 271 ? -21.526 -12.241 -9.491 1.00 92.75 271 GLN A N 1
ATOM 2158 C CA . GLN A 1 271 ? -20.108 -12.135 -9.145 1.00 92.75 271 GLN A CA 1
ATOM 2159 C C . GLN A 1 271 ? -19.192 -12.185 -10.378 1.00 92.75 271 GLN A C 1
ATOM 2161 O O . GLN A 1 271 ? -18.260 -11.385 -10.482 1.00 92.75 271 GLN A O 1
ATOM 2166 N N . ILE A 1 272 ? -19.475 -13.071 -11.342 1.00 92.19 272 ILE A N 1
ATOM 2167 C CA . ILE A 1 272 ? -18.724 -13.130 -12.605 1.00 92.19 272 ILE A CA 1
ATOM 2168 C C . ILE A 1 272 ? -18.962 -11.877 -13.444 1.00 92.19 272 ILE A C 1
ATOM 2170 O O . ILE A 1 272 ? -17.993 -11.300 -13.940 1.00 92.19 272 ILE A O 1
ATOM 2174 N N . CYS A 1 273 ? -20.218 -11.446 -13.607 1.00 93.50 273 CYS A N 1
ATOM 2175 C CA . CYS A 1 273 ? -20.542 -10.265 -14.407 1.00 93.50 273 CYS A CA 1
ATOM 2176 C C . CYS A 1 273 ? -19.795 -9.033 -13.893 1.00 93.50 273 CYS A C 1
ATOM 2178 O O . CYS A 1 273 ? -19.130 -8.356 -14.677 1.00 93.50 273 CYS A O 1
ATOM 2180 N N . ILE A 1 274 ? -19.836 -8.777 -12.583 1.00 92.25 274 ILE A N 1
ATOM 2181 C CA . ILE A 1 274 ? -19.156 -7.616 -12.007 1.00 92.25 274 ILE A CA 1
ATOM 2182 C C . ILE A 1 274 ? -17.628 -7.748 -12.030 1.00 92.25 274 ILE A C 1
ATOM 2184 O O . ILE A 1 274 ? -16.934 -6.774 -12.326 1.00 92.25 274 ILE A O 1
ATOM 2188 N N . SER A 1 275 ? -17.095 -8.948 -11.775 1.00 92.00 275 SER A N 1
ATOM 2189 C CA . SER A 1 275 ? -15.651 -9.198 -11.802 1.00 92.00 275 SER A CA 1
ATOM 2190 C C . SER A 1 275 ? -15.071 -9.001 -13.202 1.00 92.00 275 SER A C 1
ATOM 2192 O O . SER A 1 275 ? -14.099 -8.264 -13.375 1.00 92.00 275 SER A O 1
ATOM 2194 N N . LEU A 1 276 ? -15.687 -9.606 -14.221 1.00 92.75 276 LEU A N 1
ATOM 2195 C CA . LEU A 1 276 ? -15.255 -9.446 -15.609 1.00 92.75 276 LEU A CA 1
ATOM 2196 C C . LEU A 1 276 ? -15.480 -8.019 -16.106 1.00 92.75 276 LEU A C 1
ATOM 2198 O O . LEU A 1 276 ? -14.632 -7.507 -16.829 1.00 92.75 276 LEU A O 1
ATOM 2202 N N . SER A 1 277 ? -16.567 -7.362 -15.699 1.00 93.44 277 SER A N 1
ATOM 2203 C CA . SER A 1 277 ? -16.850 -5.980 -16.091 1.00 93.44 277 SER A CA 1
ATOM 2204 C C . SER A 1 277 ? -15.696 -5.035 -15.738 1.00 93.44 277 SER A C 1
ATOM 2206 O O . SER A 1 277 ? -15.092 -4.454 -16.640 1.00 93.44 277 SER A O 1
ATOM 2208 N N . MET A 1 278 ? -15.320 -4.947 -14.456 1.00 89.12 278 MET A N 1
ATOM 2209 C CA . MET A 1 278 ? -14.285 -4.008 -13.992 1.00 89.12 278 MET A CA 1
ATOM 2210 C C . MET A 1 278 ? -12.904 -4.309 -14.588 1.00 89.12 278 MET A C 1
ATOM 2212 O O . MET A 1 278 ? -12.190 -3.396 -15.003 1.00 89.12 278 MET A O 1
ATOM 2216 N N . ASN A 1 279 ? -12.539 -5.591 -14.680 1.00 89.94 279 ASN A N 1
ATOM 2217 C CA . ASN A 1 279 ? -11.237 -5.992 -15.209 1.00 89.94 279 ASN A CA 1
ATOM 2218 C C . ASN A 1 279 ? -11.123 -5.771 -16.731 1.00 89.94 279 ASN A C 1
ATOM 2220 O O . ASN A 1 279 ? -10.116 -5.240 -17.203 1.00 89.94 279 ASN A O 1
ATOM 2224 N N . LEU A 1 280 ? -12.149 -6.146 -17.509 1.00 91.81 280 LEU A N 1
ATOM 2225 C CA . LEU A 1 280 ? -12.144 -5.971 -18.968 1.00 91.81 280 LEU A CA 1
ATOM 2226 C C . LEU A 1 280 ? -12.238 -4.495 -19.368 1.00 91.81 280 LEU A C 1
ATOM 2228 O O . LEU A 1 280 ? -11.598 -4.095 -20.342 1.00 91.81 280 LEU A O 1
ATOM 2232 N N . MET A 1 281 ? -12.986 -3.682 -18.613 1.00 91.00 281 MET A N 1
ATOM 2233 C CA . MET A 1 281 ? -13.024 -2.229 -18.812 1.00 91.00 281 MET A CA 1
ATOM 2234 C C . MET A 1 281 ? -11.650 -1.599 -18.577 1.00 91.00 281 MET A C 1
ATOM 2236 O O . MET A 1 281 ? -11.181 -0.844 -19.428 1.00 91.00 281 MET A O 1
ATOM 2240 N N . GLY A 1 282 ? -10.968 -1.950 -17.480 1.00 90.25 282 GLY A N 1
ATOM 2241 C CA . GLY A 1 282 ? -9.621 -1.440 -17.209 1.00 90.25 282 GLY A CA 1
ATOM 2242 C C . GLY A 1 282 ? -8.636 -1.817 -18.315 1.00 90.25 282 GLY A C 1
ATOM 2243 O O . GLY A 1 282 ? -7.928 -0.962 -18.848 1.00 90.25 282 GLY A O 1
ATOM 2244 N N . PHE A 1 283 ? -8.657 -3.077 -18.752 1.00 88.75 283 PHE A N 1
ATOM 2245 C CA . PHE A 1 283 ? -7.799 -3.541 -19.841 1.00 88.75 283 PHE A CA 1
ATOM 2246 C C . PHE A 1 283 ? -8.096 -2.850 -21.178 1.00 88.75 283 PHE A C 1
ATOM 2248 O O . PHE A 1 283 ? -7.183 -2.424 -21.893 1.00 88.75 283 PHE A O 1
ATOM 2255 N N . GLY A 1 284 ? -9.374 -2.691 -21.514 1.00 90.94 284 GLY A N 1
ATOM 2256 C CA . GLY A 1 284 ? -9.774 -1.953 -22.701 1.00 90.94 284 GLY A CA 1
ATOM 2257 C C . GLY A 1 284 ? -9.292 -0.496 -22.653 1.00 90.94 284 GLY A C 1
ATOM 2258 O O . GLY A 1 284 ? -8.782 0.024 -23.647 1.00 90.94 284 GLY A O 1
ATOM 2259 N N . LEU A 1 285 ? -9.431 0.174 -21.507 1.00 91.12 285 LEU A N 1
ATOM 2260 C CA . LEU A 1 285 ? -9.008 1.564 -21.324 1.00 91.12 285 LEU A CA 1
ATOM 2261 C C . LEU A 1 285 ? -7.479 1.723 -21.407 1.00 91.12 285 LEU A C 1
ATOM 2263 O O . LEU A 1 285 ? -7.004 2.670 -22.037 1.00 91.12 285 LEU A O 1
ATOM 2267 N N . ALA A 1 286 ? -6.708 0.759 -20.892 1.00 91.25 286 ALA A N 1
ATOM 2268 C CA . ALA A 1 286 ? -5.249 0.717 -21.036 1.00 91.25 286 ALA A CA 1
ATOM 2269 C C . ALA A 1 286 ? -4.805 0.726 -22.507 1.00 91.25 286 ALA A C 1
ATOM 2271 O O . ALA A 1 286 ? -3.901 1.471 -22.894 1.00 91.25 286 ALA A O 1
ATOM 2272 N N . GLY A 1 287 ? -5.472 -0.068 -23.351 1.00 87.81 287 GLY A N 1
ATOM 2273 C CA . GLY A 1 287 ? -5.194 -0.123 -24.787 1.00 87.81 287 GLY A CA 1
ATOM 2274 C C . GLY A 1 287 ? -5.447 1.193 -25.516 1.00 87.81 287 GLY A C 1
ATOM 2275 O O . GLY A 1 287 ? -4.645 1.597 -26.363 1.00 87.81 287 GLY A O 1
ATOM 2276 N N . LEU A 1 288 ? -6.528 1.889 -25.155 1.00 87.19 288 LEU A N 1
ATOM 2277 C CA . LEU A 1 288 ? -6.843 3.221 -25.681 1.00 87.19 288 LEU A CA 1
ATOM 2278 C C . LEU A 1 288 ? -5.841 4.281 -25.186 1.00 87.19 288 LEU A C 1
ATOM 2280 O O . LEU A 1 288 ? -5.547 5.236 -25.905 1.00 87.19 288 LEU A O 1
ATOM 2284 N N . ALA A 1 289 ? -5.261 4.083 -23.999 1.00 90.12 289 ALA A N 1
ATOM 2285 C CA . ALA A 1 289 ? -4.280 4.981 -23.396 1.00 90.12 289 ALA A CA 1
ATOM 2286 C C . ALA A 1 289 ? -2.822 4.756 -23.865 1.00 90.12 289 ALA A C 1
ATOM 2288 O O . ALA A 1 289 ? -1.944 5.542 -23.505 1.00 90.12 289 ALA A O 1
ATOM 2289 N N . ARG A 1 290 ? -2.525 3.744 -24.700 1.00 89.62 290 ARG A N 1
ATOM 2290 C CA . ARG A 1 290 ? -1.144 3.396 -25.128 1.00 89.62 290 ARG A CA 1
ATOM 2291 C C . ARG A 1 290 ? -0.353 4.558 -25.729 1.00 89.62 290 ARG A C 1
ATOM 2293 O O . ARG A 1 290 ? 0.821 4.734 -25.412 1.00 89.62 290 ARG A O 1
ATOM 2300 N N . ARG A 1 291 ? -1.002 5.383 -26.554 1.00 86.31 291 ARG A N 1
ATOM 2301 C CA . ARG A 1 291 ? -0.375 6.556 -27.193 1.00 86.31 291 ARG A CA 1
ATOM 2302 C C . ARG A 1 291 ? -0.017 7.662 -26.197 1.00 86.31 291 ARG A C 1
ATOM 2304 O O . ARG A 1 291 ? 0.819 8.497 -26.505 1.00 86.31 291 ARG A O 1
ATOM 2311 N N . PHE A 1 292 ? -0.619 7.652 -25.011 1.00 88.81 292 PHE A N 1
ATOM 2312 C CA . PHE A 1 292 ? -0.358 8.626 -23.952 1.00 88.81 292 PHE A CA 1
ATOM 2313 C C . PHE A 1 292 ? 0.627 8.099 -22.908 1.00 88.81 292 PHE A C 1
ATOM 2315 O O . PHE A 1 292 ? 1.404 8.876 -22.371 1.00 88.81 292 PHE A O 1
ATOM 2322 N N . LEU A 1 293 ? 0.582 6.795 -22.612 1.00 90.88 293 LEU A N 1
ATOM 2323 C CA . LEU A 1 293 ? 1.266 6.216 -21.450 1.00 90.88 293 LEU A CA 1
ATOM 2324 C C . LEU A 1 293 ? 2.374 5.210 -21.797 1.00 90.88 293 LEU A C 1
ATOM 2326 O O . LEU A 1 293 ? 3.202 4.899 -20.944 1.00 90.88 293 LEU A O 1
ATOM 2330 N N . VAL A 1 294 ? 2.406 4.674 -23.023 1.00 89.88 294 VAL A N 1
ATOM 2331 C CA . VAL A 1 294 ? 3.332 3.593 -23.414 1.00 89.88 294 VAL A CA 1
ATOM 2332 C C . VAL A 1 294 ? 4.362 4.063 -24.439 1.00 89.88 294 VAL A C 1
ATOM 2334 O O . VAL A 1 294 ? 5.555 3.871 -24.217 1.00 89.88 294 VAL A O 1
ATOM 2337 N N . TYR A 1 295 ? 3.936 4.675 -25.545 1.00 86.75 295 TYR A N 1
ATOM 2338 C CA . TYR A 1 295 ? 4.848 5.083 -26.628 1.00 86.75 295 TYR A CA 1
ATOM 2339 C C . TYR A 1 295 ? 5.732 6.302 -26.328 1.00 86.75 295 TYR A C 1
ATOM 2341 O O . TYR A 1 295 ? 6.871 6.308 -26.797 1.00 86.75 295 TYR A O 1
ATOM 2349 N N . PRO A 1 296 ? 5.291 7.311 -25.552 1.00 86.81 296 PRO A N 1
ATOM 2350 C CA . PRO A 1 296 ? 6.168 8.424 -25.209 1.00 86.81 296 PRO A CA 1
ATOM 2351 C C . PRO A 1 296 ? 7.412 7.968 -24.431 1.00 86.81 296 PRO A C 1
ATOM 2353 O O . PRO A 1 296 ? 7.329 7.129 -23.526 1.00 86.81 296 PRO A O 1
ATOM 2356 N N . SER A 1 297 ? 8.571 8.544 -24.762 1.00 83.19 297 SER A N 1
ATOM 2357 C CA . SER A 1 297 ? 9.855 8.210 -24.129 1.00 83.19 297 SER A CA 1
ATOM 2358 C C . SER A 1 297 ? 9.897 8.613 -22.654 1.00 83.19 297 SER A C 1
ATOM 2360 O O . SER A 1 297 ? 10.439 7.866 -21.843 1.00 83.19 297 SER A O 1
ATOM 2362 N N . PHE A 1 298 ? 9.267 9.736 -22.286 1.00 85.31 298 PHE A N 1
ATOM 2363 C CA . PHE A 1 298 ? 9.219 10.237 -20.904 1.00 85.31 298 PHE A CA 1
ATOM 2364 C C . PHE A 1 298 ? 8.419 9.357 -19.936 1.00 85.31 298 PHE A C 1
ATOM 2366 O O . PHE A 1 298 ? 8.578 9.454 -18.720 1.00 85.31 298 PHE A O 1
ATOM 2373 N N . CYS A 1 299 ? 7.581 8.457 -20.453 1.00 89.88 299 CYS A N 1
ATOM 2374 C CA . CYS A 1 299 ? 6.917 7.432 -19.656 1.00 89.88 299 CYS A CA 1
ATOM 2375 C C . CYS A 1 299 ? 7.898 6.279 -19.376 1.00 89.88 299 CYS A C 1
ATOM 2377 O O . CYS A 1 299 ? 7.950 5.307 -20.136 1.00 89.88 299 CYS A O 1
ATOM 2379 N N . ILE A 1 300 ? 8.684 6.403 -18.300 1.00 88.94 300 ILE A N 1
ATOM 2380 C CA . ILE A 1 300 ? 9.778 5.486 -17.915 1.00 88.94 300 ILE A CA 1
ATOM 2381 C C . ILE A 1 300 ? 9.267 4.209 -17.228 1.00 88.94 300 ILE A C 1
ATOM 2383 O O . ILE A 1 300 ? 9.876 3.149 -17.342 1.00 88.94 300 ILE A O 1
ATOM 2387 N N . TRP A 1 301 ? 8.169 4.305 -16.480 1.00 90.88 301 TRP A N 1
ATOM 2388 C CA . TRP A 1 301 ? 7.634 3.237 -15.629 1.00 90.88 301 TRP A CA 1
ATOM 2389 C C . TRP A 1 301 ? 8.695 2.602 -14.707 1.00 90.88 301 TRP A C 1
ATOM 2391 O O . TRP A 1 301 ? 9.011 1.418 -14.857 1.00 90.88 301 TRP A O 1
ATOM 2401 N N . PRO A 1 302 ? 9.234 3.340 -13.712 1.00 86.75 302 PRO A N 1
ATOM 2402 C CA . PRO A 1 302 ? 10.370 2.887 -12.899 1.00 86.75 302 PRO A CA 1
ATOM 2403 C C . PRO A 1 302 ? 10.187 1.513 -12.233 1.00 86.75 302 PRO A C 1
ATOM 2405 O O . PRO A 1 302 ? 11.141 0.744 -12.138 1.00 86.75 302 PRO A O 1
ATOM 2408 N N . ARG A 1 303 ? 8.956 1.164 -11.823 1.00 81.38 303 ARG A N 1
ATOM 2409 C CA . ARG A 1 303 ? 8.637 -0.148 -11.227 1.00 81.38 303 ARG A CA 1
ATOM 2410 C C . ARG A 1 303 ? 8.876 -1.312 -12.201 1.00 81.38 303 ARG A C 1
ATOM 2412 O O . ARG A 1 303 ? 9.345 -2.365 -11.782 1.00 81.38 303 ARG A O 1
ATOM 2419 N N . SER A 1 304 ? 8.614 -1.114 -13.496 1.00 84.69 304 SER A N 1
ATOM 2420 C CA . SER A 1 304 ? 8.802 -2.142 -14.534 1.00 84.69 304 SER A CA 1
ATOM 2421 C C . SER A 1 304 ? 10.275 -2.504 -14.750 1.00 84.69 304 SER A C 1
ATOM 2423 O O . SER A 1 304 ? 10.598 -3.644 -15.091 1.00 84.69 304 SER A O 1
ATOM 2425 N N . LEU A 1 305 ? 11.186 -1.556 -14.489 1.00 84.94 305 LEU A N 1
ATOM 2426 C CA . LEU A 1 305 ? 12.624 -1.719 -14.704 1.00 84.94 305 LEU A CA 1
ATOM 2427 C C . LEU A 1 305 ? 13.218 -2.829 -13.829 1.00 84.94 305 LEU A C 1
ATOM 2429 O O . LEU A 1 305 ? 14.147 -3.506 -14.265 1.00 84.94 305 LEU A O 1
ATOM 2433 N N . ALA A 1 306 ? 12.660 -3.073 -12.638 1.00 80.25 306 ALA A N 1
ATOM 2434 C CA . ALA A 1 306 ? 13.061 -4.192 -11.784 1.00 80.25 306 ALA A CA 1
ATOM 2435 C C . ALA A 1 306 ? 12.787 -5.551 -12.453 1.00 80.25 306 ALA A C 1
ATOM 2437 O O . ALA A 1 306 ? 13.663 -6.416 -12.496 1.00 80.25 306 ALA A O 1
ATOM 2438 N N . THR A 1 307 ? 11.598 -5.714 -13.040 1.00 84.31 307 THR A N 1
ATOM 2439 C CA . THR A 1 307 ? 11.179 -6.932 -13.751 1.00 84.31 307 THR A CA 1
ATOM 2440 C C . THR A 1 307 ? 12.020 -7.163 -15.008 1.00 84.31 307 THR A C 1
ATOM 2442 O O . THR A 1 307 ? 12.429 -8.296 -15.293 1.00 84.31 307 THR A O 1
ATOM 2445 N N . VAL A 1 308 ? 12.358 -6.092 -15.740 1.00 87.31 308 VAL A N 1
ATOM 2446 C CA . VAL A 1 308 ? 13.284 -6.180 -16.882 1.00 87.31 308 VAL A CA 1
ATOM 2447 C C . VAL A 1 308 ? 14.693 -6.557 -16.417 1.00 87.31 308 VAL A C 1
ATOM 2449 O O . VAL A 1 308 ? 15.307 -7.450 -17.004 1.00 87.31 308 VAL A O 1
ATOM 2452 N N . ALA A 1 309 ? 15.196 -5.936 -15.347 1.00 82.06 309 ALA A N 1
ATOM 2453 C CA . ALA A 1 309 ? 16.523 -6.222 -14.806 1.00 82.06 309 ALA A CA 1
ATOM 2454 C C . ALA A 1 309 ? 16.663 -7.678 -14.345 1.00 82.06 309 ALA A C 1
ATOM 2456 O O . ALA A 1 309 ? 17.700 -8.298 -14.596 1.00 82.06 309 ALA A O 1
ATOM 2457 N N . LEU A 1 310 ? 15.620 -8.233 -13.717 1.00 81.88 310 LEU A N 1
ATOM 2458 C CA . LEU A 1 310 ? 15.557 -9.649 -13.355 1.00 81.88 310 LEU A CA 1
ATOM 2459 C C . LEU A 1 310 ? 15.551 -10.547 -14.598 1.00 81.88 310 LEU A C 1
ATOM 2461 O O . LEU A 1 310 ? 16.272 -11.539 -14.645 1.00 81.88 310 LEU A O 1
ATOM 2465 N N . ASN A 1 311 ? 14.798 -10.191 -15.642 1.00 86.94 311 ASN A N 1
ATOM 2466 C CA . ASN A 1 311 ? 14.795 -10.988 -16.870 1.00 86.94 311 ASN A CA 1
ATOM 2467 C C . ASN A 1 311 ? 16.182 -11.005 -17.529 1.00 86.94 311 ASN A C 1
ATOM 2469 O O . ASN A 1 311 ? 16.694 -12.060 -17.903 1.00 86.94 311 ASN A O 1
ATOM 2473 N N . GLN A 1 312 ? 16.815 -9.834 -17.615 1.00 81.06 312 GLN A N 1
ATOM 2474 C CA . GLN A 1 312 ? 18.161 -9.703 -18.157 1.00 81.06 312 GLN A CA 1
ATOM 2475 C C . GLN A 1 312 ? 19.203 -10.435 -17.315 1.00 81.06 312 GLN A C 1
ATOM 2477 O O . GLN A 1 312 ? 20.123 -11.011 -17.879 1.00 81.06 312 GLN A O 1
ATOM 2482 N N . SER A 1 313 ? 19.107 -10.422 -15.983 1.00 78.31 313 SER A N 1
ATOM 2483 C CA . SER A 1 313 ? 20.087 -11.111 -15.134 1.00 78.31 313 SER A CA 1
ATOM 2484 C C . SER A 1 313 ? 20.023 -12.636 -15.271 1.00 78.31 313 SER A C 1
ATOM 2486 O O . SER A 1 313 ? 21.043 -13.291 -15.053 1.00 78.31 313 SER A O 1
ATOM 2488 N N . LEU A 1 314 ? 18.860 -13.181 -15.646 1.00 83.06 314 LEU A N 1
ATOM 2489 C CA . LEU A 1 314 ? 18.633 -14.613 -15.852 1.00 83.06 314 LEU A CA 1
ATOM 2490 C C . LEU A 1 314 ? 19.018 -15.096 -17.261 1.00 83.06 314 LEU A C 1
ATOM 2492 O O . LEU A 1 314 ? 19.423 -16.248 -17.403 1.00 83.06 314 LEU A O 1
ATOM 2496 N N . HIS A 1 315 ? 18.909 -14.243 -18.288 1.00 84.06 315 HIS A N 1
ATOM 2497 C CA . HIS A 1 315 ? 19.170 -14.621 -19.691 1.00 84.06 315 HIS A CA 1
ATOM 2498 C C . HIS A 1 315 ? 20.453 -14.033 -20.303 1.00 84.06 315 HIS A C 1
ATOM 2500 O O . HIS A 1 315 ? 20.954 -14.597 -21.272 1.00 84.06 315 HIS A O 1
ATOM 2506 N N . ASN A 1 316 ? 21.016 -12.938 -19.776 1.00 72.81 316 ASN A N 1
ATOM 2507 C CA . ASN A 1 316 ? 22.234 -12.337 -20.337 1.00 72.81 316 ASN A CA 1
ATOM 2508 C C . ASN A 1 316 ? 23.505 -12.954 -19.742 1.00 72.81 316 ASN A C 1
ATOM 2510 O O . ASN A 1 316 ? 23.764 -12.848 -18.541 1.00 72.81 316 ASN A O 1
ATOM 2514 N N . GLU A 1 317 ? 24.358 -13.492 -20.613 1.00 64.50 317 GLU A N 1
ATOM 2515 C CA . GLU A 1 317 ? 25.674 -14.036 -20.246 1.00 64.50 317 GLU A CA 1
ATOM 2516 C C . GLU A 1 317 ? 26.802 -12.985 -20.288 1.00 64.50 317 GLU A C 1
ATOM 2518 O O . GLU A 1 317 ? 27.890 -13.210 -19.753 1.00 64.50 317 GLU A O 1
ATOM 2523 N N . GLU A 1 318 ? 26.556 -11.808 -20.878 1.00 67.06 318 GLU A N 1
ATOM 2524 C CA . GLU A 1 318 ? 27.543 -10.725 -20.938 1.00 67.06 318 GLU A CA 1
ATOM 2525 C C . GLU A 1 318 ? 27.865 -10.175 -19.534 1.00 67.06 318 GLU A C 1
ATOM 2527 O O . GLU A 1 318 ? 26.987 -9.721 -18.794 1.00 67.06 318 GLU A O 1
ATOM 2532 N N . ASN A 1 319 ? 29.151 -10.168 -19.166 1.00 72.25 319 ASN A N 1
ATOM 2533 C CA . ASN A 1 319 ? 29.613 -9.714 -17.854 1.00 72.25 319 ASN A CA 1
ATOM 2534 C C . ASN A 1 319 ? 30.743 -8.671 -17.962 1.00 72.25 319 ASN A C 1
ATOM 2536 O O . ASN A 1 319 ? 31.906 -9.001 -17.725 1.00 72.25 319 ASN A O 1
ATOM 2540 N N . PRO A 1 320 ? 30.423 -7.407 -18.295 1.00 73.38 320 PRO A N 1
ATOM 2541 C CA . PRO A 1 320 ? 31.422 -6.346 -18.348 1.00 73.38 320 PRO A CA 1
ATOM 2542 C C . PRO A 1 320 ? 31.933 -5.993 -16.944 1.00 73.38 320 PRO A C 1
ATOM 2544 O O . PRO A 1 320 ? 31.152 -5.877 -15.991 1.00 73.38 320 PRO A O 1
ATOM 2547 N N . SER A 1 321 ? 33.243 -5.803 -16.806 1.00 78.06 321 SER A N 1
ATOM 2548 C CA . SER A 1 321 ? 33.880 -5.315 -15.576 1.00 78.06 321 SER A CA 1
ATOM 2549 C C . SER A 1 321 ? 33.573 -3.833 -15.370 1.00 78.06 321 SER A C 1
ATOM 2551 O O . SER A 1 321 ? 33.668 -3.048 -16.310 1.00 78.06 321 SER A O 1
ATOM 2553 N N . VAL A 1 322 ? 33.198 -3.437 -14.150 1.00 81.12 322 VAL A N 1
ATOM 2554 C CA . VAL A 1 322 ? 32.802 -2.048 -13.852 1.00 81.12 322 VAL A CA 1
ATOM 2555 C C . VAL A 1 322 ? 33.543 -1.493 -12.640 1.00 81.12 322 VAL A C 1
ATOM 2557 O O . VAL A 1 322 ? 33.719 -2.187 -11.637 1.00 81.12 322 VAL A O 1
ATOM 2560 N N . LEU A 1 323 ? 33.945 -0.223 -12.713 1.00 78.19 323 LEU A N 1
ATOM 2561 C CA . LEU A 1 323 ? 34.501 0.508 -11.577 1.00 78.19 323 LEU A CA 1
ATOM 2562 C C . LEU A 1 323 ? 33.391 0.809 -10.564 1.00 78.19 323 LEU A C 1
ATOM 2564 O O . LEU A 1 323 ? 32.391 1.447 -10.899 1.00 78.19 323 LEU A O 1
ATOM 2568 N N . GLY A 1 324 ? 33.578 0.368 -9.323 1.00 82.56 324 GLY A N 1
ATOM 2569 C CA . GLY A 1 324 ? 32.630 0.597 -8.240 1.00 82.56 324 GLY A CA 1
ATOM 2570 C C . GLY A 1 324 ? 33.206 1.407 -7.078 1.00 82.56 324 GLY A C 1
ATOM 2571 O O . GLY A 1 324 ? 34.321 1.937 -7.152 1.00 82.56 324 GLY A O 1
ATOM 2572 N N . PRO A 1 325 ? 32.444 1.491 -5.973 1.00 81.94 325 PRO A N 1
ATOM 2573 C CA . PRO A 1 325 ? 32.873 2.156 -4.749 1.00 81.94 325 PRO A CA 1
ATOM 2574 C C . PRO A 1 325 ? 34.244 1.665 -4.265 1.00 81.94 325 PRO A C 1
ATOM 2576 O O . PRO A 1 325 ? 34.632 0.519 -4.503 1.00 81.94 325 PRO A O 1
ATOM 2579 N N . PHE A 1 326 ? 34.972 2.538 -3.561 1.00 81.56 326 PHE A N 1
ATOM 2580 C CA . PHE A 1 326 ? 36.329 2.281 -3.051 1.00 81.56 326 PHE A CA 1
ATOM 2581 C C . PHE A 1 326 ? 37.395 2.040 -4.135 1.00 81.56 326 PHE A C 1
ATOM 2583 O O . PHE A 1 326 ? 38.424 1.432 -3.850 1.00 81.56 326 PHE A O 1
ATOM 2590 N N . LYS A 1 327 ? 37.164 2.522 -5.368 1.00 75.75 327 LYS A N 1
ATOM 2591 C CA . LYS A 1 327 ? 38.071 2.361 -6.523 1.00 75.75 327 LYS A CA 1
ATOM 2592 C C . LYS A 1 327 ? 38.406 0.892 -6.837 1.00 75.75 327 LYS A C 1
ATOM 2594 O O . LYS A 1 327 ? 39.476 0.597 -7.359 1.00 75.75 327 LYS A O 1
ATOM 2599 N N . ARG A 1 328 ? 37.502 -0.036 -6.507 1.00 82.25 328 ARG A N 1
ATOM 2600 C CA . ARG A 1 328 ? 37.641 -1.460 -6.840 1.00 82.25 328 ARG A CA 1
ATOM 2601 C C . ARG A 1 328 ? 36.897 -1.774 -8.133 1.00 82.25 328 ARG A C 1
ATOM 2603 O O . ARG A 1 328 ? 35.810 -1.246 -8.370 1.00 82.25 328 ARG A O 1
ATOM 2610 N N . ILE A 1 329 ? 37.473 -2.657 -8.942 1.00 82.69 329 ILE A N 1
ATOM 2611 C CA . ILE A 1 329 ? 36.835 -3.180 -10.152 1.00 82.69 329 ILE A CA 1
ATOM 2612 C C . ILE A 1 329 ? 35.984 -4.396 -9.759 1.00 82.69 329 ILE A C 1
ATOM 2614 O O . ILE A 1 329 ? 36.469 -5.321 -9.106 1.00 82.69 329 ILE A O 1
ATOM 2618 N N . TYR A 1 330 ? 34.706 -4.385 -10.135 1.00 83.56 330 TYR A N 1
ATOM 2619 C CA . TYR A 1 330 ? 33.740 -5.436 -9.819 1.00 83.56 330 TYR A CA 1
ATOM 2620 C C . TYR A 1 330 ? 33.442 -6.294 -11.054 1.00 83.56 330 TYR A C 1
ATOM 2622 O O . TYR A 1 330 ? 32.756 -5.857 -11.981 1.00 83.56 330 TYR A O 1
ATOM 2630 N N . ASN A 1 331 ? 33.872 -7.558 -11.008 1.00 85.81 331 ASN A N 1
ATOM 2631 C CA . ASN A 1 331 ? 33.768 -8.513 -12.123 1.00 85.81 331 ASN A CA 1
ATOM 2632 C C . ASN A 1 331 ? 32.655 -9.559 -11.933 1.00 85.81 331 ASN A C 1
ATOM 2634 O O . ASN A 1 331 ? 32.568 -10.527 -12.685 1.00 85.81 331 ASN A O 1
ATOM 2638 N N . MET A 1 332 ? 31.806 -9.417 -10.914 1.00 87.06 332 MET A N 1
ATOM 2639 C CA . MET A 1 332 ? 30.751 -10.392 -10.639 1.00 87.06 332 MET A CA 1
ATOM 2640 C C . MET A 1 332 ? 29.619 -10.294 -11.673 1.00 87.06 332 MET A C 1
ATOM 2642 O O . MET A 1 332 ? 29.137 -9.209 -11.987 1.00 87.06 332 MET A O 1
ATOM 2646 N N . SER A 1 333 ? 29.178 -11.436 -12.205 1.00 85.75 333 SER A N 1
ATOM 2647 C CA . SER A 1 333 ? 28.016 -11.507 -13.104 1.00 85.75 333 SER A CA 1
ATOM 2648 C C . SER A 1 333 ? 26.735 -11.091 -12.380 1.00 85.75 333 SER A C 1
ATOM 2650 O O . SER A 1 333 ? 26.589 -11.404 -11.194 1.00 85.75 333 SER A O 1
ATOM 2652 N N . ARG A 1 334 ? 25.774 -10.503 -13.105 1.00 83.38 334 ARG A N 1
ATOM 2653 C CA . ARG A 1 334 ? 24.453 -10.127 -12.564 1.00 83.38 334 ARG A CA 1
ATOM 2654 C C . ARG A 1 334 ? 23.752 -11.312 -11.879 1.00 83.38 334 ARG A C 1
ATOM 2656 O O . ARG A 1 334 ? 23.261 -11.148 -10.770 1.00 83.38 334 ARG A O 1
ATOM 2663 N N . TYR A 1 335 ? 23.810 -12.507 -12.474 1.00 83.12 335 TYR A N 1
ATOM 2664 C CA . TYR A 1 335 ? 23.231 -13.735 -11.911 1.00 83.12 335 TYR A CA 1
ATOM 2665 C C . TYR A 1 335 ? 23.832 -14.140 -10.551 1.00 83.12 335 TYR A C 1
ATOM 2667 O O . TYR A 1 335 ? 23.111 -14.324 -9.574 1.00 83.12 335 TYR A O 1
ATOM 2675 N N . LYS A 1 336 ? 25.168 -14.240 -10.448 1.00 86.69 336 LYS A N 1
ATOM 2676 C CA . LYS A 1 336 ? 25.843 -14.566 -9.173 1.00 86.69 336 LYS A CA 1
ATOM 2677 C C . LYS A 1 336 ? 25.542 -13.541 -8.079 1.00 86.69 336 LYS A C 1
ATOM 2679 O O . LYS A 1 336 ? 25.312 -13.930 -6.938 1.00 86.69 336 LYS A O 1
ATOM 2684 N N . PHE A 1 337 ? 25.529 -12.253 -8.430 1.00 89.31 337 PHE A N 1
ATOM 2685 C CA . PHE A 1 337 ? 25.157 -11.197 -7.491 1.00 89.31 337 PHE A CA 1
ATOM 2686 C C . PHE A 1 337 ? 23.709 -11.358 -7.023 1.00 89.31 337 PHE A C 1
ATOM 2688 O O . PHE A 1 337 ? 23.469 -11.351 -5.821 1.00 89.31 337 PHE A O 1
ATOM 2695 N N . PHE A 1 338 ? 22.777 -11.593 -7.953 1.00 87.94 338 PHE A N 1
ATOM 2696 C CA . PHE A 1 338 ? 21.374 -11.853 -7.639 1.00 87.94 338 PHE A CA 1
ATOM 2697 C C . PHE A 1 338 ? 21.222 -13.002 -6.635 1.00 87.94 338 PHE A C 1
ATOM 2699 O O . PHE A 1 338 ? 20.605 -12.808 -5.594 1.00 87.94 338 PHE A O 1
ATOM 2706 N N . MET A 1 339 ? 21.834 -14.165 -6.892 1.00 88.12 339 MET A N 1
ATOM 2707 C CA . MET A 1 339 ? 21.720 -15.334 -6.008 1.00 88.12 339 MET A CA 1
ATOM 2708 C C . MET A 1 339 ? 22.310 -15.089 -4.614 1.00 88.12 339 MET A C 1
ATOM 2710 O O . MET A 1 339 ? 21.726 -15.517 -3.619 1.00 88.12 339 MET A O 1
ATOM 2714 N N . LEU A 1 340 ? 23.441 -14.381 -4.526 1.00 93.31 340 LEU A N 1
ATOM 2715 C CA . LEU A 1 340 ? 24.058 -14.034 -3.243 1.00 93.31 340 LEU A CA 1
ATOM 2716 C C . LEU A 1 340 ? 23.187 -13.049 -2.451 1.00 93.31 340 LEU A C 1
ATOM 2718 O O . LEU A 1 340 ? 22.923 -13.274 -1.271 1.00 93.31 340 LEU A O 1
ATOM 2722 N N . SER A 1 341 ? 22.720 -11.979 -3.098 1.00 92.44 341 SER A N 1
ATOM 2723 C CA . SER A 1 341 ? 21.853 -10.973 -2.479 1.00 92.44 341 SER A CA 1
ATOM 2724 C C . SER A 1 341 ? 20.505 -11.565 -2.064 1.00 92.44 341 SER A C 1
ATOM 2726 O O . SER A 1 341 ? 20.036 -11.286 -0.960 1.00 92.44 341 SER A O 1
ATOM 2728 N N . PHE A 1 342 ? 19.927 -12.432 -2.898 1.00 89.31 342 PHE A N 1
ATOM 2729 C CA . PHE A 1 342 ? 18.720 -13.196 -2.597 1.00 89.31 342 PHE A CA 1
ATOM 2730 C C . PHE A 1 342 ? 18.915 -14.048 -1.343 1.00 89.31 342 PHE A C 1
ATOM 2732 O O . PHE A 1 342 ? 18.145 -13.910 -0.400 1.00 89.31 342 PHE A O 1
ATOM 2739 N N . ALA A 1 343 ? 19.974 -14.864 -1.286 1.00 93.75 343 ALA A N 1
ATOM 2740 C CA . ALA A 1 343 ? 20.250 -15.716 -0.132 1.00 93.75 343 ALA A CA 1
ATOM 2741 C C . ALA A 1 343 ? 20.492 -14.893 1.145 1.00 93.75 343 ALA A C 1
ATOM 2743 O O . ALA A 1 343 ? 19.969 -15.236 2.203 1.00 93.75 343 ALA A O 1
ATOM 2744 N N . SER A 1 344 ? 21.226 -13.776 1.047 1.00 95.62 344 SER A N 1
ATOM 2745 C CA . SER A 1 344 ? 21.462 -12.899 2.200 1.00 95.62 344 SER A CA 1
ATOM 2746 C C . SER A 1 344 ? 20.174 -12.289 2.747 1.00 95.62 344 SER A C 1
ATOM 2748 O O . SER A 1 344 ? 19.980 -12.281 3.959 1.00 95.62 344 SER A O 1
ATOM 2750 N N . MET A 1 345 ? 19.276 -11.828 1.870 1.00 93.12 345 MET A N 1
ATOM 2751 C CA . MET A 1 345 ? 18.018 -11.219 2.295 1.00 93.12 345 MET A CA 1
ATOM 2752 C C . MET A 1 345 ? 17.021 -12.277 2.762 1.00 93.12 345 MET A C 1
ATOM 2754 O O . MET A 1 345 ? 16.338 -12.062 3.756 1.00 93.12 345 MET A O 1
ATOM 2758 N N . PHE A 1 346 ? 16.989 -13.441 2.106 1.00 91.75 346 PHE A N 1
ATOM 2759 C CA . PHE A 1 346 ? 16.195 -14.582 2.544 1.00 91.75 346 PHE A CA 1
ATOM 2760 C C . PHE A 1 346 ? 16.529 -14.953 3.986 1.00 91.75 346 PHE A C 1
ATOM 2762 O O . PHE A 1 346 ? 15.607 -15.153 4.758 1.00 91.75 346 PHE A O 1
ATOM 2769 N N . VAL A 1 347 ? 17.815 -15.001 4.362 1.00 94.06 347 VAL A N 1
ATOM 2770 C CA . VAL A 1 347 ? 18.245 -15.277 5.745 1.00 94.06 347 VAL A CA 1
ATOM 2771 C C . VAL A 1 347 ? 17.981 -14.086 6.667 1.00 94.06 347 VAL A C 1
ATOM 2773 O O . VAL A 1 347 ? 17.471 -14.280 7.768 1.00 94.06 347 VAL A O 1
ATOM 2776 N N . TRP A 1 348 ? 18.297 -12.860 6.234 1.00 92.44 348 TRP A N 1
ATOM 2777 C CA . TRP A 1 348 ? 18.090 -11.656 7.044 1.00 92.44 348 TRP A CA 1
ATOM 2778 C C . TRP A 1 348 ? 16.626 -11.470 7.432 1.00 92.44 348 TRP A C 1
ATOM 2780 O O . TRP A 1 348 ? 16.363 -11.148 8.581 1.00 92.44 348 TRP A O 1
ATOM 2790 N N . PHE A 1 349 ? 15.679 -11.724 6.525 1.00 89.94 349 PHE A N 1
ATOM 2791 C CA . PHE A 1 349 ? 14.255 -11.481 6.763 1.00 89.94 349 PHE A CA 1
ATOM 2792 C C . PHE A 1 349 ? 13.661 -12.321 7.910 1.00 89.94 349 PHE A C 1
ATOM 2794 O O . PHE A 1 349 ? 12.722 -11.876 8.562 1.00 89.94 349 PHE A O 1
ATOM 2801 N N . TRP A 1 350 ? 14.257 -13.470 8.261 1.00 88.94 350 TRP A N 1
ATOM 2802 C CA . TRP A 1 350 ? 13.853 -14.227 9.458 1.00 88.94 350 TRP A CA 1
ATOM 2803 C C . TRP A 1 350 ? 14.053 -13.432 10.747 1.00 88.94 350 TRP A C 1
ATOM 2805 O O . TRP A 1 350 ? 13.312 -13.640 11.705 1.00 88.94 350 TRP A O 1
ATOM 2815 N N . PHE A 1 351 ? 15.034 -12.526 10.786 1.00 88.19 351 PHE A N 1
ATOM 2816 C CA . PHE A 1 351 ? 15.337 -11.728 11.969 1.00 88.19 351 PHE A CA 1
ATOM 2817 C C . PHE A 1 351 ? 14.228 -10.728 12.305 1.00 88.19 351 PHE A C 1
ATOM 2819 O O . PHE A 1 351 ? 13.638 -10.893 13.367 1.00 88.19 351 PHE A O 1
ATOM 2826 N N . PRO A 1 352 ? 13.896 -9.732 11.465 1.00 83.94 352 PRO A N 1
ATOM 2827 C CA . PRO A 1 352 ? 12.844 -8.780 11.794 1.00 83.94 352 PRO A CA 1
ATOM 2828 C C . PRO A 1 352 ? 11.448 -9.414 11.819 1.00 83.94 352 PRO A C 1
ATOM 2830 O O . PRO A 1 352 ? 10.605 -8.921 12.556 1.00 83.94 352 PRO A O 1
ATOM 2833 N N . GLU A 1 353 ? 11.193 -10.492 11.068 1.00 82.38 353 GLU A N 1
ATOM 2834 C CA . GLU A 1 353 ? 9.847 -11.078 10.982 1.00 82.38 353 GLU A CA 1
ATOM 2835 C C . GLU A 1 353 ? 9.547 -12.081 12.109 1.00 82.38 353 GLU A C 1
ATOM 2837 O O . GLU A 1 353 ? 8.451 -12.073 12.666 1.00 82.38 353 GLU A O 1
ATOM 2842 N N . HIS A 1 354 ? 10.497 -12.959 12.462 1.00 80.06 354 HIS A N 1
ATOM 2843 C CA . HIS A 1 354 ? 10.207 -14.108 13.333 1.00 80.06 354 HIS A CA 1
ATOM 2844 C C . HIS A 1 354 ? 11.154 -14.269 14.531 1.00 80.06 354 HIS A C 1
ATOM 2846 O O . HIS A 1 354 ? 10.714 -14.652 15.615 1.00 80.06 354 HIS A O 1
ATOM 2852 N N . ILE A 1 355 ? 12.452 -13.995 14.376 1.00 84.19 355 ILE A N 1
ATOM 2853 C CA . ILE A 1 355 ? 13.440 -14.210 15.444 1.00 84.19 355 ILE A CA 1
ATOM 2854 C C . ILE A 1 355 ? 13.481 -13.018 16.403 1.00 84.19 355 ILE A C 1
ATOM 2856 O O . ILE A 1 355 ? 13.556 -13.244 17.597 1.00 84.19 355 ILE A O 1
ATOM 2860 N N . VAL A 1 356 ? 13.453 -11.772 15.927 1.00 84.94 356 VAL A N 1
ATOM 2861 C CA . VAL A 1 356 ? 13.546 -10.532 16.723 1.00 84.94 356 VAL A CA 1
ATOM 2862 C C . VAL A 1 356 ? 12.539 -9.490 16.198 1.00 84.94 356 VAL A C 1
ATOM 2864 O O . VAL A 1 356 ? 12.922 -8.483 15.597 1.00 84.94 356 VAL A O 1
ATOM 2867 N N . SER A 1 357 ? 11.242 -9.698 16.434 1.00 75.56 357 SER A N 1
ATOM 2868 C CA . SER A 1 357 ? 10.172 -8.836 15.903 1.00 75.56 357 SER A CA 1
ATOM 2869 C C . SER A 1 357 ? 10.293 -7.368 16.323 1.00 75.56 357 SER A C 1
ATOM 2871 O O . SER A 1 357 ? 9.902 -6.464 15.580 1.00 75.56 357 SER A O 1
ATOM 2873 N N . ALA A 1 358 ? 10.931 -7.100 17.467 1.00 74.38 358 ALA A N 1
ATOM 2874 C CA . ALA A 1 358 ? 11.237 -5.745 17.917 1.00 74.38 358 ALA A CA 1
ATOM 2875 C C . ALA A 1 358 ? 12.074 -4.940 16.901 1.00 74.38 358 ALA A C 1
ATOM 2877 O O . ALA A 1 358 ? 11.942 -3.724 16.840 1.00 74.38 358 ALA A O 1
ATOM 2878 N N . VAL A 1 359 ? 12.907 -5.587 16.077 1.00 79.25 359 VAL A N 1
ATOM 2879 C CA . VAL A 1 359 ? 13.760 -4.912 15.079 1.00 79.25 359 VAL A CA 1
ATOM 2880 C C . VAL A 1 359 ? 12.969 -4.469 13.833 1.00 79.25 359 VAL A C 1
ATOM 2882 O O . VAL A 1 359 ? 13.421 -3.575 13.108 1.00 79.25 359 VAL A O 1
ATOM 2885 N N . SER A 1 360 ? 11.767 -5.020 13.608 1.00 78.06 360 SER A N 1
ATOM 2886 C CA . SER A 1 360 ? 10.888 -4.577 12.516 1.00 78.06 360 SER A CA 1
ATOM 2887 C C . SER A 1 360 ? 10.304 -3.187 12.778 1.00 78.06 360 SER A C 1
ATOM 2889 O O . SER A 1 360 ? 10.382 -2.317 11.914 1.00 78.06 360 SER A O 1
ATOM 2891 N N . LEU A 1 361 ? 9.812 -2.915 13.990 1.00 75.94 361 LEU A N 1
ATOM 2892 C CA . LEU A 1 361 ? 9.348 -1.585 14.402 1.00 75.94 361 LEU A CA 1
ATOM 2893 C C . LEU A 1 361 ? 9.785 -1.313 15.844 1.00 75.94 361 LEU A C 1
ATOM 2895 O O . LEU A 1 361 ? 9.148 -1.799 16.780 1.00 75.94 361 LEU A O 1
ATOM 2899 N N . PHE A 1 362 ? 10.821 -0.493 16.044 1.00 76.50 362 PHE A N 1
ATOM 2900 C CA . PHE A 1 362 ? 11.265 -0.100 17.387 1.00 76.50 362 PHE A CA 1
ATOM 2901 C C . PHE A 1 362 ? 11.175 1.409 17.589 1.00 76.50 362 PHE A C 1
ATOM 2903 O O . PHE A 1 362 ? 11.650 2.205 16.784 1.00 76.50 362 PHE A O 1
ATOM 2910 N N . ASN A 1 363 ? 10.581 1.811 18.712 1.00 77.06 363 ASN A N 1
ATOM 2911 C CA . ASN A 1 363 ? 10.509 3.205 19.132 1.00 77.06 363 ASN A CA 1
ATOM 2912 C C . ASN A 1 363 ? 11.459 3.466 20.305 1.00 77.06 363 ASN A C 1
ATOM 2914 O O . ASN A 1 363 ? 11.033 3.510 21.457 1.00 77.06 363 ASN A O 1
ATOM 2918 N N . TRP A 1 364 ? 12.748 3.623 20.004 1.00 78.56 364 TRP A N 1
ATOM 2919 C CA . TRP A 1 364 ? 13.773 3.798 21.033 1.00 78.56 364 TRP A CA 1
ATOM 2920 C C . TRP A 1 364 ? 13.676 5.138 21.775 1.00 78.56 364 TRP A C 1
ATOM 2922 O O . TRP A 1 364 ? 14.080 5.232 22.930 1.00 78.56 364 TRP A O 1
ATOM 2932 N N . LEU A 1 365 ? 13.106 6.170 21.143 1.00 80.19 365 LEU A N 1
ATOM 2933 C CA . LEU A 1 365 ? 12.928 7.484 21.762 1.00 80.19 365 LEU A CA 1
ATOM 2934 C C . LEU A 1 365 ? 11.897 7.458 22.892 1.00 80.19 365 LEU A C 1
ATOM 2936 O O . LEU A 1 365 ? 12.125 8.086 23.921 1.00 80.19 365 LEU A O 1
ATOM 2940 N N . ALA A 1 366 ? 10.810 6.690 22.760 1.00 73.31 366 ALA A N 1
ATOM 2941 C CA . ALA A 1 366 ? 9.860 6.521 23.862 1.00 73.31 366 ALA A CA 1
ATOM 2942 C C . ALA A 1 366 ? 10.460 5.785 25.070 1.00 73.31 366 ALA A C 1
ATOM 2944 O O . ALA A 1 366 ? 9.917 5.893 26.162 1.00 73.31 366 ALA A O 1
ATOM 2945 N N . TRP A 1 367 ? 11.601 5.094 24.936 1.00 70.62 367 TRP A N 1
ATOM 2946 C CA . TRP A 1 367 ? 12.288 4.494 26.091 1.00 70.62 367 TRP A CA 1
ATOM 2947 C C . TRP A 1 367 ? 12.918 5.536 27.014 1.00 70.62 367 TRP A C 1
ATOM 2949 O O . TRP A 1 367 ? 13.141 5.247 28.184 1.00 70.62 367 TRP A O 1
ATOM 2959 N N . ILE A 1 368 ? 13.182 6.748 26.511 1.00 79.31 368 ILE A N 1
ATOM 2960 C CA . ILE A 1 368 ? 13.717 7.848 27.323 1.00 79.31 368 ILE A CA 1
ATOM 2961 C C . ILE A 1 368 ? 12.705 8.243 28.410 1.00 79.31 368 ILE A C 1
ATOM 2963 O O . ILE A 1 368 ? 13.096 8.559 29.531 1.00 79.31 368 ILE A O 1
ATOM 2967 N N . SER A 1 369 ? 11.407 8.219 28.089 1.00 79.06 369 SER A N 1
ATOM 2968 C CA . SER A 1 369 ? 10.325 8.508 29.033 1.00 79.06 369 SER A CA 1
ATOM 2969 C C . SER A 1 369 ? 9.031 7.797 28.597 1.00 79.06 369 SER A C 1
ATOM 2971 O O . SER A 1 369 ? 8.226 8.386 27.874 1.00 79.06 369 SER A O 1
ATOM 2973 N N . PRO A 1 370 ? 8.828 6.527 28.998 1.00 69.19 370 PRO A N 1
ATOM 2974 C CA . PRO A 1 370 ? 7.719 5.704 28.502 1.00 69.19 370 PRO A CA 1
ATOM 2975 C C . PRO A 1 370 ? 6.336 6.200 28.949 1.00 69.19 370 PRO A C 1
ATOM 2977 O O . PRO A 1 370 ? 5.365 6.047 28.216 1.00 69.19 370 PRO A O 1
ATOM 2980 N N . GLU A 1 371 ? 6.261 6.852 30.110 1.00 77.88 371 GLU A N 1
ATOM 2981 C CA . GLU A 1 371 ? 5.035 7.429 30.688 1.00 77.88 371 GLU A CA 1
ATOM 2982 C C . GLU A 1 371 ? 4.606 8.741 29.996 1.00 77.88 371 GLU A C 1
ATOM 2984 O O . GLU A 1 371 ? 3.486 9.217 30.167 1.00 77.88 371 GLU A O 1
ATOM 2989 N N . ASN A 1 372 ? 5.485 9.369 29.204 1.00 84.19 372 ASN A N 1
ATOM 2990 C CA . ASN A 1 372 ? 5.189 10.658 28.590 1.00 84.19 372 ASN A CA 1
ATOM 2991 C C . ASN A 1 372 ? 4.334 10.483 27.326 1.00 84.19 372 ASN A C 1
ATOM 2993 O O . ASN A 1 372 ? 4.835 10.116 26.258 1.00 84.19 372 ASN A O 1
ATOM 2997 N N . PHE A 1 373 ? 3.044 10.818 27.438 1.00 85.25 373 PHE A N 1
ATOM 2998 C CA . PHE A 1 373 ? 2.096 10.755 26.325 1.00 85.25 373 PHE A CA 1
ATOM 2999 C C . PHE A 1 373 ? 2.575 11.534 25.094 1.00 85.25 373 PHE A C 1
ATOM 3001 O O . PHE A 1 373 ? 2.563 10.991 23.994 1.00 85.25 373 PHE A O 1
ATOM 3008 N N . THR A 1 374 ? 3.048 12.773 25.257 1.00 88.94 374 THR A N 1
ATOM 3009 C CA . THR A 1 374 ? 3.498 13.625 24.141 1.00 88.94 374 THR A CA 1
ATOM 3010 C C . THR A 1 374 ? 4.683 13.008 23.404 1.00 88.94 374 THR A C 1
ATOM 3012 O O . THR A 1 374 ? 4.702 12.976 22.171 1.00 88.94 374 THR A O 1
ATOM 3015 N N . LEU A 1 375 ? 5.658 12.471 24.144 1.00 86.69 375 LEU A N 1
ATOM 3016 C CA . LEU A 1 375 ? 6.814 11.798 23.553 1.00 86.69 375 LEU A CA 1
ATOM 3017 C C . LEU A 1 375 ? 6.377 10.563 22.758 1.00 86.69 375 LEU A C 1
ATOM 3019 O O . LEU A 1 375 ? 6.787 10.393 21.606 1.00 86.69 375 LEU A O 1
ATOM 3023 N N . THR A 1 376 ? 5.514 9.734 23.341 1.00 85.75 376 THR A N 1
ATOM 3024 C CA . THR A 1 376 ? 5.017 8.504 22.714 1.00 85.75 376 THR A CA 1
ATOM 3025 C C . THR A 1 376 ? 4.095 8.792 21.526 1.00 85.75 376 THR A C 1
ATOM 3027 O O . THR A 1 376 ? 4.204 8.122 20.502 1.00 85.75 376 THR A O 1
ATOM 3030 N N . ALA A 1 377 ? 3.253 9.823 21.592 1.00 87.62 377 ALA A N 1
ATOM 3031 C CA . ALA A 1 377 ? 2.370 10.235 20.502 1.00 87.62 377 ALA A CA 1
ATOM 3032 C C . ALA A 1 377 ? 3.158 10.726 19.274 1.00 87.62 377 ALA A C 1
ATOM 3034 O O . ALA A 1 377 ? 2.818 10.376 18.143 1.00 87.62 377 ALA A O 1
ATOM 3035 N N . ILE A 1 378 ? 4.241 11.487 19.479 1.00 91.56 378 ILE A N 1
ATOM 3036 C CA . ILE A 1 378 ? 5.067 12.030 18.387 1.00 91.56 378 ILE A CA 1
ATOM 3037 C C . ILE A 1 378 ? 6.012 10.966 17.808 1.00 91.56 378 ILE A C 1
ATOM 3039 O O . ILE A 1 378 ? 6.099 10.795 16.591 1.00 91.56 378 ILE A O 1
ATOM 3043 N N . THR A 1 379 ? 6.727 10.235 18.663 1.00 89.94 379 THR A N 1
ATOM 3044 C CA . THR A 1 379 ? 7.789 9.304 18.227 1.00 89.94 379 THR A CA 1
ATOM 3045 C C . THR A 1 379 ? 7.276 7.888 17.943 1.00 89.94 379 THR A C 1
ATOM 3047 O O . THR A 1 379 ? 7.913 7.129 17.211 1.00 89.94 379 THR A O 1
ATOM 3050 N N . GLY A 1 380 ? 6.102 7.537 18.477 1.00 84.25 380 GLY A N 1
ATOM 3051 C CA . GLY A 1 380 ? 5.475 6.219 18.381 1.00 84.25 380 GLY A CA 1
ATOM 3052 C C . GLY A 1 380 ? 5.222 5.745 16.960 1.00 84.25 380 GLY A C 1
ATOM 3053 O O . GLY A 1 380 ? 4.634 6.458 16.156 1.00 84.25 380 GLY A O 1
ATOM 3054 N N . LEU A 1 381 ? 5.609 4.499 16.672 1.00 80.12 381 LEU A N 1
ATOM 3055 C CA . LEU A 1 381 ? 5.336 3.829 15.393 1.00 80.12 381 LEU A CA 1
ATOM 3056 C C . LEU A 1 381 ? 3.998 3.082 15.374 1.00 80.12 381 LEU A C 1
ATOM 3058 O O . LEU A 1 381 ? 3.416 2.902 14.308 1.00 80.12 381 LEU A O 1
ATOM 3062 N N . LYS A 1 382 ? 3.495 2.652 16.537 1.00 74.50 382 LYS A N 1
ATOM 3063 C CA . LYS A 1 382 ? 2.155 2.070 16.691 1.00 74.50 382 LYS A CA 1
ATOM 3064 C C . LYS A 1 382 ? 1.229 3.151 17.249 1.00 74.50 382 LYS A C 1
ATOM 3066 O O . LYS A 1 382 ? 1.472 3.623 18.352 1.00 74.50 382 LYS A O 1
ATOM 3071 N N . LYS A 1 383 ? 0.207 3.559 16.485 1.00 74.25 383 LYS A N 1
ATOM 3072 C CA . LYS A 1 383 ? -0.768 4.626 16.822 1.00 74.25 383 LYS A CA 1
ATOM 3073 C C . LYS A 1 383 ? -0.196 6.045 17.043 1.00 74.25 383 LYS A C 1
ATOM 3075 O O . LYS A 1 383 ? -0.965 6.962 17.308 1.00 74.25 383 LYS A O 1
ATOM 3080 N N . GLY A 1 384 ? 1.119 6.243 16.907 1.00 86.62 384 GLY A N 1
ATOM 3081 C CA . GLY A 1 384 ? 1.783 7.552 16.946 1.00 86.62 384 GLY A CA 1
ATOM 3082 C C . GLY A 1 384 ? 2.161 8.088 15.558 1.00 86.62 384 GLY A C 1
ATOM 3083 O O . GLY A 1 384 ? 1.777 7.526 14.524 1.00 86.62 384 GLY A O 1
ATOM 3084 N N . LEU A 1 385 ? 2.919 9.190 15.536 1.00 91.12 385 LEU A N 1
ATOM 3085 C CA . LEU A 1 385 ? 3.313 9.900 14.312 1.00 91.12 385 LEU A CA 1
ATOM 3086 C C . LEU A 1 385 ? 4.641 9.439 13.686 1.00 91.12 385 LEU A C 1
ATOM 3088 O O . LEU A 1 385 ? 4.965 9.844 12.568 1.00 91.12 385 LEU A O 1
ATOM 3092 N N . GLY A 1 386 ? 5.398 8.571 14.355 1.00 89.81 386 GLY A N 1
ATOM 3093 C CA . GLY A 1 386 ? 6.603 7.955 13.798 1.00 89.81 386 GLY A CA 1
ATOM 3094 C C . GLY A 1 386 ? 7.773 8.912 13.549 1.00 89.81 386 GLY A C 1
ATOM 3095 O O . GLY A 1 386 ? 8.619 8.603 12.709 1.00 89.81 386 GLY A O 1
ATOM 3096 N N . PHE A 1 387 ? 7.855 10.051 14.252 1.00 91.38 387 PHE A N 1
ATOM 3097 C CA . PHE A 1 387 ? 9.028 10.940 14.221 1.00 91.38 387 PHE A CA 1
ATOM 3098 C C . PHE A 1 387 ? 10.208 10.300 14.963 1.00 91.38 387 PHE A C 1
ATOM 3100 O O . PHE A 1 387 ? 10.570 10.684 16.073 1.00 91.38 387 PHE A O 1
ATOM 3107 N N . ASN A 1 388 ? 10.794 9.284 14.337 1.00 87.56 388 ASN A N 1
ATOM 3108 C CA . ASN A 1 388 ? 11.884 8.489 14.874 1.00 87.56 388 ASN A CA 1
ATOM 3109 C C . ASN A 1 388 ? 13.015 8.382 13.828 1.00 87.56 388 ASN A C 1
ATOM 3111 O O . ASN A 1 388 ? 12.769 7.897 12.722 1.00 87.56 388 ASN A O 1
ATOM 3115 N N . PRO A 1 389 ? 14.257 8.793 14.160 1.00 87.06 389 PRO A N 1
ATOM 3116 C CA . PRO A 1 389 ? 15.398 8.732 13.245 1.00 87.06 389 PRO A CA 1
ATOM 3117 C C . PRO A 1 389 ? 15.766 7.326 12.757 1.00 87.06 389 PRO A C 1
ATOM 3119 O O . PRO A 1 389 ? 16.272 7.187 11.646 1.00 87.06 389 PRO A O 1
ATOM 3122 N N . LEU A 1 390 ? 15.538 6.294 13.570 1.00 85.94 390 LEU A N 1
ATOM 3123 C CA . LEU A 1 390 ? 15.826 4.896 13.241 1.00 85.94 390 LEU A CA 1
ATOM 3124 C C . LEU A 1 390 ? 14.616 4.050 13.647 1.00 85.94 390 LEU A C 1
ATOM 3126 O O . LEU A 1 390 ? 14.589 3.521 14.756 1.00 85.94 390 LEU A O 1
ATOM 3130 N N . PRO A 1 391 ? 13.581 3.973 12.793 1.00 84.62 391 PRO A N 1
ATOM 3131 C CA . PRO A 1 391 ? 12.331 3.317 13.160 1.00 84.62 391 PRO A CA 1
ATOM 3132 C C . PRO A 1 391 ? 12.305 1.813 12.852 1.00 84.62 391 PRO A C 1
ATOM 3134 O O . PRO A 1 391 ? 11.484 1.094 13.415 1.00 84.62 391 PRO A O 1
ATOM 3137 N N . THR A 1 392 ? 13.166 1.332 11.949 1.00 87.38 392 THR A N 1
ATOM 3138 C CA . THR A 1 392 ? 13.125 -0.044 11.439 1.00 87.38 392 THR A CA 1
ATOM 3139 C C . THR A 1 392 ? 14.482 -0.496 10.890 1.00 87.38 392 THR A C 1
ATOM 3141 O O . THR A 1 392 ? 15.252 0.326 10.385 1.00 87.38 392 THR A O 1
ATOM 3144 N N . MET A 1 393 ? 14.764 -1.802 10.952 1.00 86.88 393 MET A N 1
ATOM 3145 C CA . MET A 1 393 ? 15.784 -2.462 10.113 1.00 86.88 393 MET A CA 1
ATOM 3146 C C . MET A 1 393 ? 15.171 -3.503 9.160 1.00 86.88 393 MET A C 1
ATOM 3148 O O . MET A 1 393 ? 15.881 -4.323 8.570 1.00 86.88 393 MET A O 1
ATOM 3152 N N . ASP A 1 394 ? 13.850 -3.483 9.016 1.00 87.69 394 ASP A N 1
ATOM 3153 C CA . ASP A 1 394 ? 13.108 -4.347 8.114 1.00 87.69 394 ASP A CA 1
ATOM 3154 C C . ASP A 1 394 ? 12.971 -3.675 6.747 1.00 87.69 394 ASP A C 1
ATOM 3156 O O . ASP A 1 394 ? 12.342 -2.625 6.596 1.00 87.69 394 ASP A O 1
ATOM 3160 N N . TRP A 1 395 ? 13.564 -4.298 5.728 1.00 89.69 395 TRP A N 1
ATOM 3161 C CA . TRP A 1 395 ? 13.520 -3.780 4.365 1.00 89.69 395 TRP A CA 1
ATOM 3162 C C . TRP A 1 395 ? 12.091 -3.720 3.802 1.00 89.69 395 TRP A C 1
ATOM 3164 O O . TRP A 1 395 ? 11.804 -2.872 2.954 1.00 89.69 395 TRP A O 1
ATOM 3174 N N . ASN A 1 396 ? 11.175 -4.554 4.302 1.00 85.38 396 ASN A N 1
ATOM 3175 C CA . ASN A 1 396 ? 9.764 -4.505 3.929 1.00 85.38 396 ASN A CA 1
ATOM 3176 C C . ASN A 1 396 ? 9.089 -3.210 4.425 1.00 85.38 396 ASN A C 1
ATOM 3178 O O . ASN A 1 396 ? 8.298 -2.609 3.705 1.00 85.38 396 ASN A O 1
ATOM 3182 N N . ILE A 1 397 ? 9.462 -2.718 5.613 1.00 86.94 397 ILE A N 1
ATOM 3183 C CA . ILE A 1 397 ? 9.001 -1.416 6.128 1.00 86.94 397 ILE A CA 1
ATOM 3184 C C . ILE A 1 397 ? 9.696 -0.264 5.391 1.00 86.94 397 ILE A C 1
ATOM 3186 O O . ILE A 1 397 ? 9.047 0.723 5.045 1.00 86.94 397 ILE A O 1
ATOM 3190 N N . VAL A 1 398 ? 10.996 -0.397 5.091 1.00 90.06 398 VAL A N 1
ATOM 3191 C CA . VAL A 1 398 ? 11.758 0.606 4.317 1.00 90.06 398 VAL A CA 1
ATOM 3192 C C . VAL A 1 398 ? 11.144 0.845 2.939 1.00 90.06 398 VAL A C 1
ATOM 3194 O O . VAL A 1 398 ? 11.092 1.985 2.487 1.00 90.06 398 VAL A O 1
ATOM 3197 N N . THR A 1 399 ? 10.690 -0.215 2.272 1.00 88.19 399 THR A N 1
ATOM 3198 C CA . THR A 1 399 ? 10.149 -0.152 0.904 1.00 88.19 399 THR A CA 1
ATOM 3199 C C . THR A 1 399 ? 8.632 -0.000 0.841 1.00 88.19 399 THR A C 1
ATOM 3201 O O . THR A 1 399 ? 8.072 -0.015 -0.252 1.00 88.19 399 THR A O 1
ATOM 3204 N N . TYR A 1 400 ? 7.972 0.194 1.989 1.00 85.06 400 TYR A N 1
ATOM 3205 C CA . TYR A 1 400 ? 6.516 0.165 2.091 1.00 85.06 400 TYR A CA 1
ATOM 3206 C C . TYR A 1 400 ? 5.825 1.199 1.188 1.00 85.06 400 TYR A C 1
ATOM 3208 O O . TYR A 1 400 ? 4.977 0.846 0.374 1.00 85.06 400 TYR A O 1
ATOM 3216 N N . ASN A 1 401 ? 6.201 2.477 1.313 1.00 84.69 401 ASN A N 1
ATOM 3217 C CA . ASN A 1 401 ? 5.624 3.549 0.493 1.00 84.69 401 ASN A CA 1
ATOM 3218 C C . ASN A 1 401 ? 6.350 3.726 -0.845 1.00 84.69 401 ASN A C 1
ATOM 3220 O O . ASN A 1 401 ? 5.731 4.041 -1.860 1.00 84.69 401 ASN A O 1
ATOM 3224 N N . VAL A 1 402 ? 7.676 3.575 -0.843 1.00 88.06 402 VAL A N 1
ATOM 3225 C CA . VAL A 1 402 ? 8.537 3.812 -2.005 1.00 88.06 402 VAL A CA 1
ATOM 3226 C C . VAL A 1 402 ? 9.729 2.870 -1.942 1.00 88.06 402 VAL A C 1
ATOM 3228 O O . VAL A 1 402 ? 10.441 2.871 -0.942 1.00 88.06 402 VAL A O 1
ATOM 3231 N N . ASP A 1 403 ? 10.009 2.139 -3.026 1.00 89.12 403 ASP A N 1
ATOM 3232 C CA . ASP A 1 403 ? 11.299 1.462 -3.185 1.00 89.12 403 ASP A CA 1
ATOM 3233 C C . ASP A 1 403 ? 12.370 2.503 -3.568 1.00 89.12 403 ASP A C 1
ATOM 3235 O O . ASP A 1 403 ? 12.359 3.025 -4.693 1.00 89.12 403 ASP A O 1
ATOM 3239 N N . PRO A 1 404 ? 13.317 2.813 -2.664 1.00 91.06 404 PRO A N 1
ATOM 3240 C CA . PRO A 1 404 ? 14.297 3.866 -2.879 1.00 91.06 404 PRO A CA 1
ATOM 3241 C C . PRO A 1 404 ? 15.389 3.496 -3.890 1.00 91.06 404 PRO A C 1
ATOM 3243 O O . PRO A 1 404 ? 16.163 4.365 -4.298 1.00 91.06 404 PRO A O 1
ATOM 3246 N N . LEU A 1 405 ? 15.490 2.226 -4.293 1.00 90.25 405 LEU A N 1
ATOM 3247 C CA . LEU A 1 405 ? 16.416 1.779 -5.332 1.00 90.25 405 LEU A CA 1
ATOM 3248 C C . LEU A 1 405 ? 15.803 1.922 -6.731 1.00 90.25 405 LEU A C 1
ATOM 3250 O O . LEU A 1 405 ? 16.548 2.113 -7.690 1.00 90.25 405 LEU A O 1
ATOM 3254 N N . LEU A 1 406 ? 14.475 1.855 -6.857 1.00 86.38 406 LEU A N 1
ATOM 3255 C CA . LEU A 1 406 ? 13.768 1.951 -8.143 1.00 86.38 406 LEU A CA 1
ATOM 3256 C C . LEU A 1 406 ? 13.306 3.367 -8.464 1.00 86.38 406 LEU A C 1
ATOM 3258 O O . LEU A 1 406 ? 13.404 3.805 -9.610 1.00 86.38 406 LEU A O 1
ATOM 3262 N N . VAL A 1 407 ? 12.796 4.075 -7.458 1.00 88.06 407 VAL A N 1
ATOM 3263 C CA . VAL A 1 407 ? 12.225 5.411 -7.620 1.00 88.06 407 VAL A CA 1
ATOM 3264 C C . VAL A 1 407 ? 13.320 6.467 -7.430 1.00 88.06 407 VAL A C 1
ATOM 3266 O O . VAL A 1 407 ? 14.072 6.385 -6.456 1.00 88.06 407 VAL A O 1
ATOM 3269 N N . PRO A 1 408 ? 13.432 7.473 -8.322 1.00 88.06 408 PRO A N 1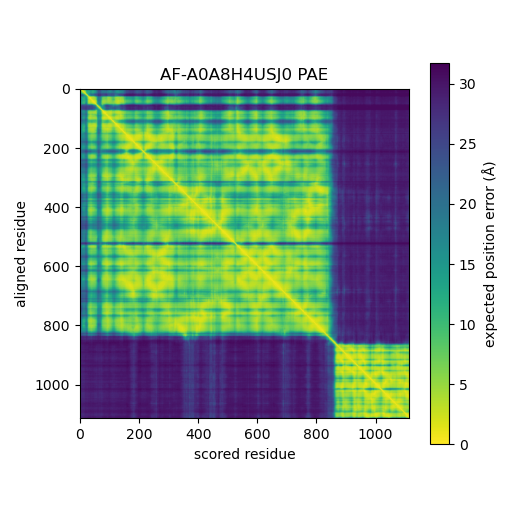
ATOM 3270 C CA . PRO A 1 408 ? 14.434 8.523 -8.197 1.00 88.06 408 PRO A CA 1
ATOM 3271 C C . PRO A 1 408 ? 14.372 9.263 -6.857 1.00 88.06 408 PRO A C 1
ATOM 3273 O O . PRO A 1 408 ? 13.301 9.648 -6.392 1.00 88.06 408 PRO A O 1
ATOM 3276 N N . PHE A 1 409 ? 15.537 9.585 -6.287 1.00 90.88 409 PHE A N 1
ATOM 3277 C CA . PHE A 1 409 ? 15.615 10.252 -4.979 1.00 90.88 409 PHE A CA 1
ATOM 3278 C C . PHE A 1 409 ? 14.836 11.571 -4.887 1.00 90.88 409 PHE A C 1
ATOM 3280 O O . PHE A 1 409 ? 14.320 11.894 -3.823 1.00 90.88 409 PHE A O 1
ATOM 3287 N N . HIS A 1 410 ? 14.727 12.342 -5.975 1.00 88.38 410 HIS A N 1
ATOM 3288 C CA . HIS A 1 410 ? 13.944 13.577 -5.936 1.00 88.38 410 HIS A CA 1
ATOM 3289 C C . HIS A 1 410 ? 12.457 13.286 -5.673 1.00 88.38 410 HIS A C 1
ATOM 3291 O O . HIS A 1 410 ? 11.845 14.002 -4.888 1.00 88.38 410 HIS A O 1
ATOM 3297 N N . VAL A 1 411 ? 11.892 12.214 -6.237 1.00 91.25 411 VAL A N 1
ATOM 3298 C CA . VAL A 1 411 ? 10.513 11.780 -5.964 1.00 91.25 411 VAL A CA 1
ATOM 3299 C C . VAL A 1 411 ? 10.384 11.337 -4.506 1.00 91.25 411 VAL A C 1
ATOM 3301 O O . VAL A 1 411 ? 9.534 11.865 -3.789 1.00 91.25 411 VAL A O 1
ATOM 3304 N N . THR A 1 412 ? 11.281 10.463 -4.029 1.00 92.88 412 THR A N 1
ATOM 3305 C CA . THR A 1 412 ? 11.304 9.994 -2.628 1.00 92.88 412 THR A CA 1
ATOM 3306 C C . THR A 1 412 ? 11.379 11.160 -1.640 1.00 92.88 412 THR A C 1
ATOM 3308 O O . THR A 1 412 ? 10.645 11.203 -0.656 1.00 92.88 412 THR A O 1
ATOM 3311 N N . PHE A 1 413 ? 12.236 12.146 -1.912 1.00 93.75 413 PHE A N 1
ATOM 3312 C CA . PHE A 1 413 ? 12.415 13.301 -1.039 1.00 93.75 413 PHE A CA 1
ATOM 3313 C C . PHE A 1 413 ? 11.214 14.258 -1.069 1.00 93.75 413 PHE A C 1
ATOM 3315 O O . PHE A 1 413 ? 10.813 14.755 -0.019 1.00 93.75 413 PHE A O 1
ATOM 3322 N N . ASN A 1 414 ? 10.594 14.480 -2.236 1.00 93.88 414 ASN A N 1
ATOM 3323 C CA . ASN A 1 414 ? 9.350 15.253 -2.334 1.00 93.88 414 ASN A CA 1
ATOM 3324 C C . ASN A 1 414 ? 8.214 14.577 -1.541 1.00 93.88 414 ASN A C 1
ATOM 3326 O O . ASN A 1 414 ? 7.515 15.261 -0.792 1.00 93.88 414 ASN A O 1
ATOM 3330 N N . MET A 1 415 ? 8.062 13.249 -1.628 1.00 93.69 415 MET A N 1
ATOM 3331 C CA . MET A 1 415 ? 7.072 12.533 -0.810 1.00 93.69 415 MET A CA 1
ATOM 3332 C C . MET A 1 415 ? 7.383 12.617 0.687 1.00 93.69 415 MET A C 1
ATOM 3334 O O . MET A 1 415 ? 6.472 12.800 1.494 1.00 93.69 415 MET A O 1
ATOM 3338 N N . PHE A 1 416 ? 8.657 12.524 1.078 1.00 95.25 416 PHE A N 1
ATOM 3339 C CA . PHE A 1 416 ? 9.065 12.699 2.472 1.00 95.25 416 PHE A CA 1
ATOM 3340 C C . PHE A 1 416 ? 8.711 14.095 3.002 1.00 95.25 416 PHE A C 1
ATOM 3342 O O . PHE A 1 416 ? 8.120 14.196 4.076 1.00 95.25 416 PHE A O 1
ATOM 3349 N N . ILE A 1 417 ? 8.989 15.159 2.237 1.00 95.50 417 ILE A N 1
ATOM 3350 C CA . ILE A 1 417 ? 8.583 16.529 2.594 1.00 95.50 417 ILE A CA 1
ATOM 3351 C C . ILE A 1 417 ? 7.065 16.605 2.762 1.00 95.50 417 ILE A C 1
ATOM 3353 O O . ILE A 1 417 ? 6.590 17.132 3.764 1.00 95.50 417 ILE A O 1
ATOM 3357 N N . GLY A 1 418 ? 6.310 16.047 1.814 1.00 94.81 418 GLY A N 1
ATOM 3358 C CA . GLY A 1 418 ? 4.854 15.957 1.894 1.00 94.81 418 GLY A CA 1
ATOM 3359 C C . GLY A 1 418 ? 4.365 15.291 3.175 1.00 94.81 418 GLY A C 1
ATOM 3360 O O . GLY A 1 418 ? 3.542 15.847 3.901 1.00 94.81 418 GLY A O 1
ATOM 3361 N N . THR A 1 419 ? 4.937 14.129 3.487 1.00 95.00 419 THR A N 1
ATOM 3362 C CA . THR A 1 419 ? 4.617 13.364 4.697 1.00 95.00 419 THR A CA 1
ATOM 3363 C C . THR A 1 419 ? 4.921 14.196 5.940 1.00 95.00 419 THR A C 1
ATOM 3365 O O . THR A 1 419 ? 4.071 14.316 6.817 1.00 95.00 419 THR A O 1
ATOM 3368 N N . MET A 1 420 ? 6.087 14.846 5.991 1.00 95.19 420 MET A N 1
ATOM 3369 C CA . MET A 1 420 ? 6.501 15.699 7.107 1.00 95.19 420 MET A CA 1
ATOM 3370 C C . MET A 1 420 ? 5.564 16.901 7.301 1.00 95.19 420 MET A C 1
ATOM 3372 O O . MET A 1 420 ? 5.185 17.189 8.435 1.00 95.19 420 MET A O 1
ATOM 3376 N N . LEU A 1 421 ? 5.135 17.559 6.217 1.00 95.12 421 LEU A N 1
ATOM 3377 C CA . LEU A 1 421 ? 4.143 18.640 6.268 1.00 95.12 421 LEU A CA 1
ATOM 3378 C C . LEU A 1 421 ? 2.796 18.146 6.814 1.00 95.12 421 LEU A C 1
ATOM 3380 O O . LEU A 1 421 ? 2.200 18.819 7.654 1.00 95.12 421 LEU A O 1
ATOM 3384 N N . GLY A 1 422 ? 2.352 16.956 6.398 1.00 94.69 422 GLY A N 1
ATOM 3385 C CA . GLY A 1 422 ? 1.173 16.309 6.976 1.00 94.69 422 GLY A CA 1
ATOM 3386 C C . GLY A 1 422 ? 1.334 16.038 8.474 1.00 94.69 422 GLY A C 1
ATOM 3387 O O . GLY A 1 422 ? 0.450 16.373 9.253 1.00 94.69 422 GLY A O 1
ATOM 3388 N N . GLY A 1 423 ? 2.495 15.545 8.909 1.00 94.44 423 GLY A N 1
ATOM 3389 C CA . GLY A 1 423 ? 2.775 15.304 10.328 1.00 94.44 423 GLY A CA 1
ATOM 3390 C C . GLY A 1 423 ? 2.720 16.578 11.172 1.00 94.44 423 GLY A C 1
ATOM 3391 O O . GLY A 1 423 ? 2.128 16.579 12.248 1.00 94.44 423 GLY A O 1
ATOM 3392 N N . VAL A 1 424 ? 3.268 17.684 10.659 1.00 94.88 424 VAL A N 1
ATOM 3393 C CA . VAL A 1 424 ? 3.176 19.002 11.310 1.00 94.88 424 VAL A CA 1
ATOM 3394 C C . VAL A 1 424 ? 1.725 19.488 11.375 1.00 94.88 424 VAL A C 1
ATOM 3396 O O . VAL A 1 424 ? 1.312 20.014 12.407 1.00 94.88 424 VAL A O 1
ATOM 3399 N N . ALA A 1 425 ? 0.932 19.276 10.320 1.00 94.25 425 ALA A N 1
ATOM 3400 C CA . ALA A 1 425 ? -0.492 19.610 10.326 1.00 94.25 425 ALA A CA 1
ATOM 3401 C C . ALA A 1 425 ? -1.275 18.796 11.372 1.00 94.25 425 ALA A C 1
ATOM 3403 O O . ALA A 1 425 ? -2.116 19.358 12.072 1.00 94.25 425 ALA A O 1
ATOM 3404 N N . ILE A 1 426 ? -0.963 17.505 11.538 1.00 95.19 426 ILE A N 1
ATOM 3405 C CA . ILE A 1 426 ? -1.585 16.658 12.568 1.00 95.19 426 ILE A CA 1
ATOM 3406 C C . ILE A 1 426 ? -1.239 17.166 13.968 1.00 95.19 426 ILE A C 1
ATOM 3408 O O . ILE A 1 426 ? -2.135 17.297 14.799 1.00 95.19 426 ILE A O 1
ATOM 3412 N N . ILE A 1 427 ? 0.031 17.502 14.224 1.00 94.75 427 ILE A N 1
ATOM 3413 C CA . ILE A 1 427 ? 0.464 18.092 15.502 1.00 94.75 427 ILE A CA 1
ATOM 3414 C C . ILE A 1 427 ? -0.297 19.398 15.760 1.00 94.75 427 ILE A C 1
ATOM 3416 O O . ILE A 1 427 ? -0.848 19.598 16.840 1.00 94.75 427 ILE A O 1
ATOM 3420 N N . ALA A 1 428 ? -0.391 20.277 14.763 1.00 94.38 428 ALA A N 1
ATOM 3421 C CA . ALA A 1 428 ? -1.130 21.523 14.919 1.00 94.38 428 ALA A CA 1
ATOM 3422 C C . ALA A 1 428 ? -2.603 21.268 15.280 1.00 94.38 428 ALA A C 1
ATOM 3424 O O . ALA A 1 428 ? -3.091 21.846 16.247 1.00 94.38 428 ALA A O 1
ATOM 3425 N N . MET A 1 429 ? -3.302 20.376 14.570 1.00 93.06 429 MET A N 1
ATOM 3426 C CA . MET A 1 429 ? -4.724 20.101 14.828 1.00 93.06 429 MET A CA 1
ATOM 3427 C C . MET A 1 429 ? -4.970 19.409 16.169 1.00 93.06 429 MET A C 1
ATOM 3429 O O . MET A 1 429 ? -5.887 19.802 16.887 1.00 93.06 429 MET A O 1
ATOM 3433 N N . TYR A 1 430 ? -4.142 18.424 16.525 1.00 93.94 430 TYR A N 1
ATOM 3434 C CA . TYR A 1 430 ? -4.319 17.643 17.746 1.00 93.94 430 TYR A CA 1
ATOM 3435 C C . TYR A 1 430 ? -4.195 18.514 19.003 1.00 93.94 430 TYR A C 1
ATOM 3437 O O . TYR A 1 430 ? -5.088 18.512 19.847 1.00 93.94 430 TYR A O 1
ATOM 3445 N N . TRP A 1 431 ? -3.131 19.319 19.102 1.00 94.00 431 TRP A N 1
ATOM 3446 C CA . TRP A 1 431 ? -2.886 20.160 20.282 1.00 94.00 431 TRP A CA 1
ATOM 3447 C C . TRP A 1 431 ? -3.732 21.436 20.330 1.00 94.00 431 TRP A C 1
ATOM 3449 O O . TRP A 1 431 ? -3.971 21.957 21.414 1.00 94.00 431 TRP A O 1
ATOM 3459 N N . THR A 1 432 ? -4.225 21.932 19.191 1.00 94.62 432 THR A N 1
ATOM 3460 C CA . THR A 1 432 ? -5.237 23.010 19.172 1.00 94.62 432 THR A CA 1
ATOM 3461 C C . THR A 1 432 ? -6.658 22.490 19.393 1.00 94.62 432 THR A C 1
ATOM 3463 O O . THR A 1 432 ? -7.592 23.287 19.437 1.00 94.62 432 THR A O 1
ATOM 3466 N N . ASN A 1 433 ? -6.829 21.168 19.520 1.00 91.56 433 ASN A N 1
ATOM 3467 C CA . ASN A 1 433 ? -8.118 20.487 19.609 1.00 91.56 433 ASN A CA 1
ATOM 3468 C C . ASN A 1 433 ? -9.090 20.866 18.470 1.00 91.56 433 ASN A C 1
ATOM 3470 O O . ASN A 1 433 ? -10.304 20.969 18.656 1.00 91.56 433 ASN A O 1
ATOM 3474 N N . THR A 1 434 ? -8.551 21.090 17.269 1.00 90.94 434 THR A N 1
ATOM 3475 C CA . THR A 1 434 ? -9.353 21.432 16.089 1.00 90.94 434 THR A CA 1
ATOM 3476 C C . THR A 1 434 ? -10.265 20.249 15.736 1.00 90.94 434 THR A C 1
ATOM 3478 O O . THR A 1 434 ? -9.803 19.116 15.673 1.00 90.94 434 THR A O 1
ATOM 3481 N N . TYR A 1 435 ? -11.563 20.490 15.519 1.00 89.44 435 TYR A N 1
ATOM 3482 C CA . TYR A 1 435 ? -12.588 19.446 15.310 1.00 89.44 435 TYR A CA 1
ATOM 3483 C C . TYR A 1 435 ? -12.736 18.424 16.452 1.00 89.44 435 TYR A C 1
ATOM 3485 O O . TYR A 1 435 ? -13.181 17.305 16.203 1.00 89.44 435 TYR A O 1
ATOM 3493 N N . ASN A 1 436 ? -12.411 18.801 17.694 1.00 89.38 436 ASN A N 1
ATOM 3494 C CA . ASN A 1 436 ? -12.539 17.933 18.870 1.00 89.38 436 ASN A CA 1
ATOM 3495 C C . ASN A 1 436 ? -11.671 16.660 18.809 1.00 89.38 436 ASN A C 1
ATOM 3497 O O . ASN A 1 436 ? -12.036 15.617 19.342 1.00 89.38 436 ASN A O 1
ATOM 3501 N N . THR A 1 437 ? -10.507 16.721 18.158 1.00 90.75 437 THR A N 1
ATOM 3502 C CA . THR A 1 437 ? -9.630 15.548 18.003 1.00 90.75 437 THR A CA 1
ATOM 3503 C C . THR A 1 437 ? -8.841 15.173 19.259 1.00 90.75 437 THR A C 1
ATOM 3505 O O . THR A 1 437 ? -8.225 14.113 19.276 1.00 90.75 437 THR A O 1
ATOM 3508 N N . GLY A 1 438 ? -8.801 16.031 20.282 1.00 85.81 438 GLY A N 1
ATOM 3509 C CA . GLY A 1 438 ? -7.902 15.898 21.434 1.00 85.81 438 GLY A CA 1
ATOM 3510 C C . GLY A 1 438 ? -8.203 14.725 22.371 1.00 85.81 438 GLY A C 1
ATOM 3511 O O . GLY A 1 438 ? -7.311 14.312 23.107 1.00 85.81 438 GLY A O 1
ATOM 3512 N N . TYR A 1 439 ? -9.421 14.172 22.330 1.00 87.62 439 TYR A N 1
ATOM 3513 C CA . TYR A 1 439 ? -9.793 12.955 23.068 1.00 87.62 439 TYR A CA 1
ATOM 3514 C C . TYR A 1 439 ? -9.792 11.688 22.192 1.00 87.62 439 TYR A C 1
ATOM 3516 O O . TYR A 1 439 ? -10.054 10.594 22.688 1.00 87.62 439 TYR A O 1
ATOM 3524 N N . LEU A 1 440 ? -9.485 11.813 20.895 1.00 89.62 440 LEU A N 1
ATOM 3525 C CA . LEU A 1 440 ? -9.356 10.689 19.964 1.00 89.62 440 LEU A CA 1
ATOM 3526 C C . LEU A 1 440 ? -7.884 10.259 19.843 1.00 89.62 440 LEU A C 1
ATOM 3528 O O . LEU A 1 440 ? -6.987 11.056 20.102 1.00 89.62 440 LEU A O 1
ATOM 3532 N N . PRO A 1 441 ? -7.572 9.034 19.385 1.00 88.50 441 PRO A N 1
ATOM 3533 C CA . PRO A 1 441 ? -6.191 8.660 19.087 1.00 88.50 441 PRO A CA 1
ATOM 3534 C C . PRO A 1 441 ? -5.579 9.552 17.993 1.00 88.50 441 PRO A C 1
ATOM 3536 O O . PRO A 1 441 ? -6.195 9.772 16.952 1.00 88.50 441 PRO A O 1
ATOM 3539 N N . ILE A 1 442 ? -4.336 10.012 18.187 1.00 90.31 442 ILE A N 1
ATOM 3540 C CA . ILE A 1 442 ? -3.661 10.933 17.252 1.00 90.31 442 ILE A CA 1
ATOM 3541 C C . ILE A 1 442 ? -3.544 10.363 15.826 1.00 90.31 442 ILE A C 1
ATOM 3543 O O . ILE A 1 442 ? -3.768 11.079 14.844 1.00 90.31 442 ILE A O 1
ATOM 3547 N N . ASN A 1 443 ? -3.245 9.063 15.701 1.00 89.31 443 ASN A N 1
ATOM 3548 C CA . ASN A 1 443 ? -3.113 8.366 14.426 1.00 89.31 443 ASN A CA 1
ATOM 3549 C C . ASN A 1 443 ? -3.949 7.079 14.368 1.00 89.31 443 ASN A C 1
ATOM 3551 O O . ASN A 1 443 ? -3.592 6.077 14.991 1.00 89.31 443 ASN A O 1
ATOM 3555 N N . THR A 1 444 ? -5.063 7.114 13.632 1.00 83.12 444 THR A N 1
ATOM 3556 C CA . THR A 1 444 ? -5.958 5.967 13.426 1.00 83.12 444 THR A CA 1
ATOM 3557 C C . THR A 1 444 ? -6.908 6.204 12.250 1.00 83.12 444 THR A C 1
ATOM 3559 O O . THR A 1 444 ? -7.349 7.334 12.019 1.00 83.12 444 THR A O 1
ATOM 3562 N N . ASN A 1 445 ? -7.259 5.119 11.556 1.00 77.50 445 ASN A N 1
ATOM 3563 C CA . ASN A 1 445 ? -8.235 5.077 10.462 1.00 77.50 445 ASN A CA 1
ATOM 3564 C C . ASN A 1 445 ? -9.645 4.658 10.916 1.00 77.50 445 ASN A C 1
ATOM 3566 O O . ASN A 1 445 ? -10.526 4.446 10.087 1.00 77.50 445 ASN A O 1
ATOM 3570 N N . THR A 1 446 ? -9.861 4.512 12.224 1.00 79.06 446 THR A N 1
ATOM 3571 C CA . THR A 1 446 ? -11.165 4.179 12.808 1.00 79.06 446 THR A CA 1
ATOM 3572 C C . THR A 1 446 ? -12.050 5.415 12.967 1.00 79.06 446 THR A C 1
ATOM 3574 O O . THR A 1 446 ? -11.553 6.517 13.200 1.00 79.06 446 THR A O 1
ATOM 3577 N N . MET A 1 447 ? -13.366 5.211 12.888 1.00 83.25 447 MET A N 1
ATOM 3578 C CA . MET A 1 447 ? -14.384 6.240 13.119 1.00 83.25 447 MET A CA 1
ATOM 3579 C C . MET A 1 447 ? -14.938 6.163 14.542 1.00 83.25 447 MET A C 1
ATOM 3581 O O . MET A 1 447 ? -15.047 5.066 15.101 1.00 83.25 447 MET A O 1
ATOM 3585 N N . PHE A 1 448 ? -15.307 7.316 15.097 1.00 87.00 448 PHE A N 1
ATOM 3586 C CA . PHE A 1 448 ? -15.758 7.456 16.477 1.00 87.00 448 PHE A CA 1
ATOM 3587 C C . PHE A 1 448 ? -17.102 8.173 16.581 1.00 87.00 448 PHE A C 1
ATOM 3589 O O . PHE A 1 448 ? -17.456 8.963 15.704 1.00 87.00 448 PHE A O 1
ATOM 3596 N N . ASP A 1 449 ? -17.842 7.891 17.649 1.00 88.75 449 ASP A N 1
ATOM 3597 C CA . ASP A 1 449 ? -18.990 8.698 18.065 1.00 88.75 449 ASP A CA 1
ATOM 3598 C C . ASP A 1 449 ? -18.565 9.863 18.977 1.00 88.75 449 ASP A C 1
ATOM 3600 O O . ASP A 1 449 ? -17.388 10.038 19.304 1.00 88.75 449 ASP A O 1
ATOM 3604 N N . ASN A 1 450 ? -19.534 10.682 19.380 1.00 88.06 450 ASN A N 1
ATOM 3605 C CA . ASN A 1 450 ? -19.359 11.810 20.301 1.00 88.06 450 ASN A CA 1
ATOM 3606 C C . ASN A 1 450 ? -18.773 11.431 21.672 1.00 88.06 450 ASN A C 1
ATOM 3608 O O . ASN A 1 450 ? -18.262 12.313 22.358 1.00 88.06 450 ASN A O 1
ATOM 3612 N N . ASN A 1 451 ? -18.826 10.154 22.061 1.00 86.19 451 ASN A N 1
ATOM 3613 C CA . ASN A 1 451 ? -18.259 9.657 23.315 1.00 86.19 451 ASN A CA 1
ATOM 3614 C C . ASN A 1 451 ? -16.824 9.126 23.138 1.00 86.19 451 ASN A C 1
ATOM 3616 O O . ASN A 1 451 ? -16.220 8.643 24.095 1.00 86.19 451 ASN A O 1
ATOM 3620 N N . GLY A 1 452 ? -16.265 9.190 21.923 1.00 82.50 452 GLY A N 1
ATOM 3621 C CA . GLY A 1 452 ? -14.934 8.664 21.618 1.00 82.50 452 GLY A CA 1
ATOM 3622 C C . GLY A 1 452 ? -14.880 7.136 21.528 1.00 82.50 452 GLY A C 1
ATOM 3623 O O . GLY A 1 452 ? -13.787 6.563 21.531 1.00 82.50 452 GLY A O 1
ATOM 3624 N N . THR A 1 453 ? -16.029 6.463 21.425 1.00 86.00 453 THR A N 1
ATOM 3625 C CA . THR A 1 453 ? -16.105 5.008 21.230 1.00 86.00 453 THR A CA 1
ATOM 3626 C C . THR A 1 453 ? -16.229 4.661 19.743 1.00 86.00 453 THR A C 1
ATOM 3628 O O . THR A 1 453 ? -16.440 5.543 18.911 1.00 86.00 453 THR A O 1
ATOM 3631 N N . LYS A 1 454 ? -16.017 3.390 19.358 1.00 82.56 454 LYS A N 1
ATOM 3632 C CA . LYS A 1 454 ? -16.091 2.972 17.942 1.00 82.56 454 LYS A CA 1
ATOM 3633 C C . LYS A 1 454 ? -17.506 3.237 17.414 1.00 82.56 454 LYS A C 1
ATOM 3635 O O . LYS A 1 454 ? -18.467 2.740 17.990 1.00 82.56 454 LYS A O 1
ATOM 3640 N N . TYR A 1 455 ? -17.612 3.954 16.296 1.00 82.75 455 TYR A N 1
ATOM 3641 C CA . TYR A 1 455 ? -18.902 4.323 15.709 1.00 82.75 455 TYR A CA 1
ATOM 3642 C C . TYR A 1 455 ? -19.735 3.082 15.349 1.00 82.75 455 TYR A C 1
ATOM 3644 O O . TYR A 1 455 ? -19.283 2.237 14.566 1.00 82.75 455 TYR A O 1
ATOM 3652 N N . ASN A 1 456 ? -20.942 2.971 15.910 1.00 80.75 456 ASN A N 1
ATOM 3653 C CA . ASN A 1 456 ? -21.864 1.883 15.600 1.00 80.75 456 ASN A CA 1
ATOM 3654 C C . ASN A 1 456 ? -22.648 2.209 14.322 1.00 80.75 456 ASN A C 1
ATOM 3656 O O . ASN A 1 456 ? -23.340 3.216 14.240 1.00 80.75 456 ASN A O 1
ATOM 3660 N N . VAL A 1 457 ? -22.510 1.363 13.304 1.00 75.88 457 VAL A N 1
ATOM 3661 C CA . VAL A 1 457 ? -23.148 1.575 11.998 1.00 75.88 457 VAL A CA 1
ATOM 3662 C C . VAL A 1 457 ? -24.565 1.014 11.968 1.00 75.88 457 VAL A C 1
ATOM 3664 O O . VAL A 1 457 ? -25.453 1.613 11.369 1.00 75.88 457 VAL A O 1
ATOM 3667 N N . SER A 1 458 ? -24.804 -0.124 12.618 1.00 76.50 458 SER A N 1
ATOM 3668 C CA . SER A 1 458 ? -26.111 -0.787 12.580 1.00 76.50 458 SER A CA 1
ATOM 3669 C C . SER A 1 458 ? -27.203 0.045 13.255 1.00 76.50 458 SER A C 1
ATOM 3671 O O . SER A 1 458 ? -28.372 -0.123 12.940 1.00 76.50 458 SER A O 1
ATOM 3673 N N . SER A 1 459 ? -26.837 0.980 14.139 1.00 79.81 459 SER A N 1
ATOM 3674 C CA . SER A 1 459 ? -27.777 1.900 14.787 1.00 79.81 459 SER A CA 1
ATOM 3675 C C . SER A 1 459 ? -28.331 2.986 13.862 1.00 79.81 459 SER A C 1
ATOM 3677 O O . SER A 1 459 ? -29.270 3.666 14.256 1.00 79.81 459 SER A O 1
ATOM 3679 N N . ILE A 1 460 ? -27.771 3.181 12.661 1.00 80.44 460 ILE A N 1
ATOM 3680 C CA . ILE A 1 460 ? -28.188 4.245 11.726 1.00 80.44 460 ILE A CA 1
ATOM 3681 C C . ILE A 1 460 ? -28.738 3.711 10.396 1.00 80.44 460 ILE A C 1
ATOM 3683 O O . ILE A 1 460 ? -29.080 4.499 9.513 1.00 80.44 460 ILE A O 1
ATOM 3687 N N . LEU A 1 461 ? -28.793 2.389 10.219 1.00 80.44 461 LEU A N 1
ATOM 3688 C CA . LEU A 1 461 ? -29.283 1.741 9.003 1.00 80.44 461 LEU A CA 1
ATOM 3689 C C . LEU A 1 461 ? -30.652 1.100 9.249 1.00 80.44 461 LEU A C 1
ATOM 3691 O O . LEU A 1 461 ? -30.916 0.579 10.327 1.00 80.44 461 LEU A O 1
ATOM 3695 N N . ASN A 1 462 ? -31.508 1.112 8.230 1.00 78.81 462 ASN A N 1
ATOM 3696 C CA . ASN A 1 462 ? -32.748 0.339 8.213 1.00 78.81 462 ASN A CA 1
ATOM 3697 C C . ASN A 1 462 ? -32.522 -1.093 7.691 1.00 78.81 462 ASN A C 1
ATOM 3699 O O . ASN A 1 462 ? -31.445 -1.417 7.193 1.00 78.81 462 ASN A O 1
ATOM 3703 N N . ASP A 1 463 ? -33.569 -1.924 7.718 1.00 74.19 463 ASP A N 1
ATOM 3704 C CA . ASP A 1 463 ? -33.535 -3.329 7.264 1.00 74.19 463 ASP A CA 1
ATOM 3705 C C . ASP A 1 463 ? -33.109 -3.512 5.792 1.00 74.19 463 ASP A C 1
ATOM 3707 O O . ASP A 1 463 ? -32.716 -4.599 5.384 1.00 74.19 463 ASP A O 1
ATOM 3711 N N . ASN A 1 464 ? -33.174 -2.451 4.978 1.00 67.44 464 ASN A N 1
ATOM 3712 C CA . ASN A 1 464 ? -32.730 -2.464 3.581 1.00 67.44 464 ASN A CA 1
ATOM 3713 C C . ASN A 1 464 ? -31.271 -1.987 3.413 1.00 67.44 464 ASN A C 1
ATOM 3715 O O . ASN A 1 464 ? -30.830 -1.752 2.286 1.00 67.44 464 ASN A O 1
ATOM 3719 N N . GLY A 1 465 ? -30.535 -1.771 4.510 1.00 69.06 465 GLY A N 1
ATOM 3720 C CA . GLY A 1 465 ? -29.167 -1.242 4.503 1.00 69.06 465 GLY A CA 1
ATOM 3721 C C . GLY A 1 465 ? -29.062 0.227 4.071 1.00 69.06 465 GLY A C 1
ATOM 3722 O O . GLY A 1 465 ? -27.974 0.689 3.717 1.00 69.06 465 GLY A O 1
ATOM 3723 N N . LEU A 1 466 ? -30.180 0.962 4.068 1.00 79.50 466 LEU A N 1
ATOM 3724 C CA . LEU A 1 466 ? -30.237 2.390 3.749 1.00 79.50 466 LEU A CA 1
ATOM 3725 C C . LEU A 1 466 ? -30.211 3.222 5.033 1.00 79.50 466 LEU A C 1
ATOM 3727 O O . LEU A 1 466 ? -30.648 2.765 6.085 1.00 79.50 466 LEU A O 1
ATOM 3731 N N . LEU A 1 467 ? -29.733 4.462 4.938 1.00 82.06 467 LEU A N 1
ATOM 3732 C CA . LEU A 1 467 ? -29.696 5.380 6.078 1.00 82.06 467 LEU A CA 1
ATOM 3733 C C . LEU A 1 467 ? -31.106 5.674 6.615 1.00 82.06 467 LEU A C 1
ATOM 3735 O O . LEU A 1 467 ? -31.966 6.147 5.866 1.00 82.06 467 LEU A O 1
ATOM 3739 N N . ASP A 1 468 ? -31.307 5.461 7.915 1.00 83.62 468 ASP A N 1
ATOM 3740 C CA . ASP A 1 468 ? -32.464 5.972 8.645 1.00 83.62 468 ASP A CA 1
ATOM 3741 C C . ASP A 1 468 ? -32.119 7.310 9.310 1.00 83.62 468 ASP A C 1
ATOM 3743 O O . ASP A 1 468 ? -31.327 7.399 10.251 1.00 83.62 468 ASP A O 1
ATOM 3747 N N . GLU A 1 469 ? -32.735 8.373 8.800 1.00 83.56 469 GLU A N 1
ATOM 3748 C CA . GLU A 1 469 ? -32.484 9.743 9.236 1.00 83.56 469 GLU A CA 1
ATOM 3749 C C . GLU A 1 469 ? -32.868 9.974 10.704 1.00 83.56 469 GLU A C 1
ATOM 3751 O O . GLU A 1 469 ? -32.173 10.713 11.404 1.00 83.56 469 GLU A O 1
ATOM 3756 N N . GLY A 1 470 ? -33.949 9.343 11.178 1.00 85.00 470 GLY A N 1
ATOM 3757 C CA . GLY A 1 470 ? -34.413 9.502 12.557 1.00 85.00 470 GLY A CA 1
ATOM 3758 C C . GLY A 1 470 ? -33.430 8.892 13.552 1.00 85.00 470 GLY A C 1
ATOM 3759 O O . GLY A 1 470 ? -33.003 9.556 14.499 1.00 85.00 470 GLY A O 1
ATOM 3760 N N . SER A 1 471 ? -33.003 7.659 13.280 1.00 83.25 471 SER A N 1
ATOM 3761 C CA . SER A 1 471 ? -32.031 6.951 14.113 1.00 83.25 471 SER A CA 1
ATOM 3762 C C . SER A 1 471 ? -30.660 7.640 14.111 1.00 83.25 471 SER A C 1
ATOM 3764 O O . SER A 1 471 ? -30.074 7.831 15.179 1.00 83.25 471 SER A O 1
ATOM 3766 N N . TYR A 1 472 ? -30.195 8.142 12.959 1.00 84.81 472 TYR A N 1
ATOM 3767 C CA . TYR A 1 472 ? -28.956 8.930 12.871 1.00 84.81 472 TYR A CA 1
ATOM 3768 C C . TYR A 1 472 ? -28.983 10.190 13.747 1.00 84.81 472 TYR A C 1
ATOM 3770 O O . TYR A 1 472 ? -28.033 10.434 14.493 1.00 84.81 472 TYR A O 1
ATOM 3778 N N . GLN A 1 473 ? -30.069 10.970 13.696 1.00 85.81 473 GLN A N 1
ATOM 3779 C CA . GLN A 1 473 ? -30.197 12.194 14.499 1.00 85.81 473 GLN A CA 1
ATOM 3780 C C . GLN A 1 473 ? -30.235 11.911 16.007 1.00 85.81 473 GLN A C 1
ATOM 3782 O O . GLN A 1 473 ? -29.794 12.751 16.788 1.00 85.81 473 GLN A O 1
ATOM 3787 N N . SER A 1 474 ? -30.732 10.737 16.409 1.00 87.38 474 SER A N 1
ATOM 3788 C CA . SER A 1 474 ? -30.777 10.311 17.813 1.00 87.38 474 SER A CA 1
ATOM 3789 C C . SER A 1 474 ? -29.464 9.721 18.343 1.00 87.38 474 SER A C 1
ATOM 3791 O O . SER A 1 474 ? -29.264 9.706 19.555 1.00 87.38 474 SER A O 1
ATOM 3793 N N . TYR A 1 475 ? -28.581 9.239 17.457 1.00 88.25 475 TYR A N 1
ATOM 3794 C CA . TYR A 1 475 ? -27.331 8.579 17.837 1.00 88.25 475 TYR A CA 1
ATOM 3795 C C . TYR A 1 475 ? -26.165 9.567 17.950 1.00 88.25 475 TYR A C 1
ATOM 3797 O O . TYR A 1 475 ? -25.851 10.031 19.044 1.00 88.25 475 TYR A O 1
ATOM 3805 N N . SER A 1 476 ? -25.475 9.861 16.843 1.00 86.69 476 SER A N 1
ATOM 3806 C CA . SER A 1 476 ? -24.274 10.700 16.862 1.00 86.69 476 SER A CA 1
ATOM 3807 C C . SER A 1 476 ? -23.784 11.074 15.463 1.00 86.69 476 SER A C 1
ATOM 3809 O O . SER A 1 476 ? -23.914 10.298 14.510 1.00 86.69 476 SER A O 1
ATOM 3811 N N . GLN A 1 477 ? -23.132 12.236 15.359 1.00 86.44 477 GLN A N 1
ATOM 3812 C CA . GLN A 1 477 ? -22.317 12.588 14.192 1.00 86.44 477 GLN A CA 1
ATOM 3813 C C . GLN A 1 477 ? -21.001 11.797 14.207 1.00 86.44 477 GLN A C 1
ATOM 3815 O O . GLN A 1 477 ? -20.526 11.376 15.261 1.00 86.44 477 GLN A O 1
ATOM 3820 N N . VAL A 1 478 ? -20.396 11.589 13.036 1.00 86.81 478 VAL A N 1
ATOM 3821 C CA . VAL A 1 478 ? -19.119 10.868 12.939 1.00 86.81 478 VAL A CA 1
ATOM 3822 C C . VAL A 1 478 ? -17.950 11.785 13.276 1.00 86.81 478 VAL A C 1
ATOM 3824 O O . VAL A 1 478 ? -17.741 12.800 12.613 1.00 86.81 478 VAL A O 1
ATOM 3827 N N . TYR A 1 479 ? -17.123 11.349 14.222 1.00 89.38 479 TYR A N 1
ATOM 3828 C CA . TYR A 1 479 ? -15.851 11.969 14.565 1.00 89.38 479 TYR A CA 1
ATOM 3829 C C . TYR A 1 479 ? -14.680 11.157 14.001 1.00 89.38 479 TYR A C 1
ATOM 3831 O O . TYR A 1 479 ? -14.601 9.935 14.144 1.00 89.38 479 TYR A O 1
ATOM 3839 N N . ILE A 1 480 ? -13.737 11.850 13.362 1.00 88.88 480 ILE A N 1
ATOM 3840 C CA . ILE A 1 480 ? -12.507 11.264 12.816 1.00 88.88 480 ILE A CA 1
ATOM 3841 C C . ILE A 1 480 ? -11.259 11.884 13.450 1.00 88.88 480 ILE A C 1
ATOM 3843 O O . ILE A 1 480 ? -11.226 13.067 13.785 1.00 88.88 480 ILE A O 1
ATOM 3847 N N . ALA A 1 481 ? -10.212 11.069 13.602 1.00 90.56 481 ALA A N 1
ATOM 3848 C CA . ALA A 1 481 ? -8.940 11.477 14.193 1.00 90.56 481 ALA A CA 1
ATOM 3849 C C . ALA A 1 481 ? -8.194 12.537 13.361 1.00 90.56 481 ALA A C 1
ATOM 3851 O O . ALA A 1 481 ? -8.348 12.608 12.140 1.00 90.56 481 ALA A O 1
ATOM 3852 N N . ALA A 1 482 ? -7.298 13.296 14.006 1.00 93.06 482 ALA A N 1
ATOM 3853 C CA . ALA A 1 482 ? -6.501 14.347 13.360 1.00 93.06 482 ALA A CA 1
ATOM 3854 C C . ALA A 1 482 ? -5.710 13.838 12.137 1.00 93.06 482 ALA A C 1
ATOM 3856 O O . ALA A 1 482 ? -5.697 14.482 11.089 1.00 93.06 482 ALA A O 1
ATOM 3857 N N . SER A 1 483 ? -5.119 12.644 12.235 1.00 91.94 483 SER A N 1
ATOM 3858 C CA . SER A 1 483 ? -4.491 11.933 11.107 1.00 91.94 483 SER A CA 1
ATOM 3859 C C . SER A 1 483 ? -5.415 11.728 9.903 1.00 91.94 483 SER A C 1
ATOM 3861 O O . SER A 1 483 ? -5.013 12.017 8.779 1.00 91.94 483 SER A O 1
ATOM 3863 N N . SER A 1 484 ? -6.650 11.273 10.129 1.00 89.25 484 SER A N 1
ATOM 3864 C CA . SER A 1 484 ? -7.653 11.044 9.082 1.00 89.25 484 SER A CA 1
ATOM 3865 C C . SER A 1 484 ? -8.159 12.357 8.469 1.00 89.25 484 SER A C 1
ATOM 3867 O O . SER A 1 484 ? -8.390 12.433 7.264 1.00 89.25 484 SER A O 1
ATOM 3869 N N . ILE A 1 485 ? -8.255 13.430 9.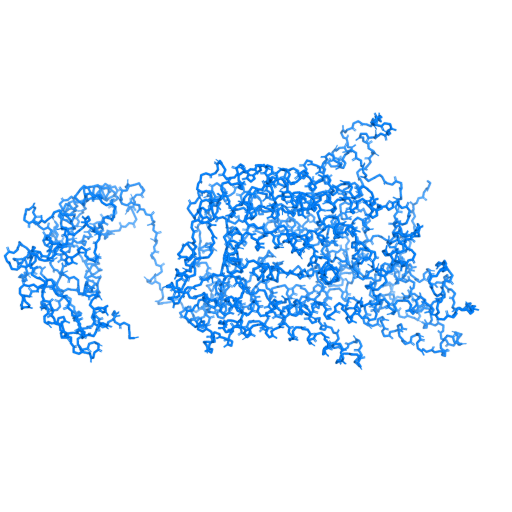261 1.00 92.06 485 ILE A N 1
ATOM 3870 C CA . ILE A 1 485 ? -8.584 14.773 8.754 1.00 92.06 485 ILE A CA 1
ATOM 3871 C C . ILE A 1 485 ? -7.480 15.278 7.811 1.00 92.06 485 ILE A C 1
ATOM 3873 O O . ILE A 1 485 ? -7.771 15.702 6.690 1.00 92.06 485 ILE A O 1
ATOM 3877 N N . THR A 1 486 ? -6.208 15.196 8.226 1.00 92.69 486 THR A N 1
ATOM 3878 C CA . THR A 1 486 ? -5.065 15.563 7.369 1.00 92.69 486 THR A CA 1
ATOM 3879 C C . THR A 1 486 ? -5.014 14.704 6.112 1.00 92.69 486 THR A C 1
ATOM 3881 O O . THR A 1 486 ? -4.825 15.238 5.020 1.00 92.69 486 THR A O 1
ATOM 3884 N N . TYR A 1 487 ? -5.221 13.397 6.256 1.00 90.38 487 TYR A N 1
ATOM 3885 C CA . TYR A 1 487 ? -5.297 12.449 5.151 1.00 90.38 487 TYR A CA 1
ATOM 3886 C C . TYR A 1 487 ? -6.292 12.913 4.074 1.00 90.38 487 TYR A C 1
ATOM 3888 O O . TYR A 1 487 ? -5.897 13.103 2.921 1.00 90.38 487 TYR A O 1
ATOM 3896 N N . TYR A 1 488 ? -7.545 13.205 4.446 1.00 90.19 488 TYR A N 1
ATOM 3897 C CA . TYR A 1 488 ? -8.560 13.677 3.495 1.00 90.19 488 TYR A CA 1
ATOM 3898 C C . TYR A 1 488 ? -8.231 15.047 2.894 1.00 90.19 488 TYR A C 1
ATOM 3900 O O . TYR A 1 488 ? -8.420 15.252 1.694 1.00 90.19 488 TYR A O 1
ATOM 3908 N N . MET A 1 489 ? -7.683 15.966 3.694 1.00 92.88 489 MET A N 1
ATOM 3909 C CA . MET A 1 489 ? -7.252 17.283 3.218 1.00 92.88 489 MET A CA 1
ATOM 3910 C C . MET A 1 489 ? -6.214 17.167 2.091 1.00 92.88 489 MET A C 1
ATOM 3912 O O . MET A 1 489 ? -6.360 17.799 1.043 1.00 92.88 489 MET A O 1
ATOM 3916 N N . PHE A 1 490 ? -5.180 16.341 2.271 1.00 93.31 490 PHE A N 1
ATOM 3917 C CA . PHE A 1 490 ? -4.171 16.137 1.231 1.00 93.31 490 PHE A CA 1
ATOM 3918 C C . PHE A 1 490 ? -4.733 15.386 0.020 1.00 93.31 490 PHE A C 1
ATOM 3920 O O . PHE A 1 490 ? -4.403 15.763 -1.103 1.00 93.31 490 PHE A O 1
ATOM 3927 N N . PHE A 1 491 ? -5.632 14.412 0.202 1.00 90.38 491 PHE A N 1
ATOM 3928 C CA . PHE A 1 491 ? -6.300 13.749 -0.925 1.00 90.38 491 PHE A CA 1
ATOM 3929 C C . PHE A 1 491 ? -7.076 14.729 -1.810 1.00 90.38 491 PHE A C 1
ATOM 3931 O O . PHE A 1 491 ? -6.855 14.767 -3.023 1.00 90.38 491 PHE A O 1
ATOM 3938 N N . PHE A 1 492 ? -7.917 15.580 -1.215 1.00 92.31 492 PHE A N 1
ATOM 3939 C CA . PHE A 1 492 ? -8.670 16.594 -1.958 1.00 92.31 492 PHE A CA 1
ATOM 3940 C C . PHE A 1 492 ? -7.753 17.577 -2.702 1.00 92.31 492 PHE A C 1
ATOM 3942 O O . PHE A 1 492 ? -8.048 17.951 -3.840 1.00 92.31 492 PHE A O 1
ATOM 3949 N N . ALA A 1 493 ? -6.607 17.945 -2.117 1.00 94.81 493 ALA A N 1
ATOM 3950 C CA . ALA A 1 493 ? -5.613 18.782 -2.790 1.00 94.81 493 ALA A CA 1
ATOM 3951 C C . ALA A 1 493 ? -4.890 18.057 -3.939 1.00 94.81 493 ALA A C 1
ATOM 3953 O O . ALA A 1 493 ? -4.628 18.651 -4.987 1.00 94.81 493 ALA A O 1
ATOM 3954 N N . VAL A 1 494 ? -4.553 16.776 -3.777 1.00 94.06 494 VAL A N 1
ATOM 3955 C CA . VAL A 1 494 ? -3.874 15.998 -4.822 1.00 94.06 494 VAL A CA 1
ATOM 3956 C C . VAL A 1 494 ? -4.726 15.913 -6.088 1.00 94.06 494 VAL A C 1
ATOM 3958 O O . VAL A 1 494 ? -4.194 16.091 -7.182 1.00 94.06 494 VAL A O 1
ATOM 3961 N N . TYR A 1 495 ? -6.038 15.698 -5.971 1.00 90.69 495 TYR A N 1
ATOM 3962 C CA . TYR A 1 495 ? -6.908 15.469 -7.132 1.00 90.69 495 TYR A CA 1
ATOM 3963 C C . TYR A 1 495 ? -6.955 16.633 -8.114 1.00 90.69 495 TYR A C 1
ATOM 3965 O O . TYR A 1 495 ? -6.793 16.443 -9.321 1.00 90.69 495 TYR A O 1
ATOM 3973 N N . SER A 1 496 ? -7.135 17.849 -7.611 1.00 92.75 496 SER A N 1
ATOM 3974 C CA . SER A 1 496 ? -7.111 19.047 -8.448 1.00 92.75 496 SER A CA 1
ATOM 3975 C C . SER A 1 496 ? -5.697 19.397 -8.919 1.00 92.75 496 SER A C 1
ATOM 3977 O O . SER A 1 496 ? -5.534 19.883 -10.041 1.00 92.75 496 SER A O 1
ATOM 3979 N N . SER A 1 497 ? -4.678 19.092 -8.108 1.00 94.62 497 SER A N 1
ATOM 3980 C CA . SER A 1 497 ? -3.265 19.281 -8.454 1.00 94.62 497 SER A CA 1
ATOM 3981 C C . SER A 1 497 ? -2.832 18.415 -9.637 1.00 94.62 497 SER A C 1
ATOM 3983 O O . SER A 1 497 ? -2.141 18.897 -10.531 1.00 94.62 497 SER A O 1
ATOM 3985 N N . VAL A 1 498 ? -3.288 17.161 -9.711 1.00 93.06 498 VAL A N 1
ATOM 3986 C CA . VAL A 1 498 ? -3.032 16.271 -10.858 1.00 93.06 498 VAL A CA 1
ATOM 3987 C C . VAL A 1 498 ? -3.529 16.899 -12.162 1.00 93.06 498 VAL A C 1
ATOM 3989 O O . VAL A 1 498 ? -2.803 16.907 -13.156 1.00 93.06 498 VAL A O 1
ATOM 3992 N N . ILE A 1 499 ? -4.746 17.453 -12.158 1.00 91.94 499 ILE A N 1
ATOM 3993 C CA . ILE A 1 499 ? -5.358 18.044 -13.355 1.00 91.94 499 ILE A CA 1
ATOM 3994 C C . ILE A 1 499 ? -4.594 19.298 -13.790 1.00 91.94 499 ILE A C 1
ATOM 3996 O O . ILE A 1 499 ? -4.230 19.404 -14.962 1.00 91.94 499 ILE A O 1
ATOM 4000 N N . SER A 1 500 ? -4.317 20.237 -12.875 1.00 94.06 500 SER A N 1
ATOM 4001 C CA . SER A 1 500 ? -3.580 21.456 -13.236 1.00 94.06 500 SER A CA 1
ATOM 4002 C C . SER A 1 500 ? -2.126 21.168 -13.608 1.00 94.06 500 SER A C 1
ATOM 4004 O O . SER A 1 500 ? -1.608 21.789 -14.535 1.00 94.06 500 SER A O 1
ATOM 4006 N N . TYR A 1 501 ? -1.477 20.196 -12.962 1.00 92.69 501 TYR A N 1
ATOM 4007 C CA . TYR A 1 501 ? -0.131 19.760 -13.325 1.00 92.69 501 TYR A CA 1
ATOM 4008 C C . TYR A 1 501 ? -0.096 19.150 -14.732 1.00 92.69 501 TYR A C 1
ATOM 4010 O O . TYR A 1 501 ? 0.682 19.608 -15.570 1.00 92.69 501 TYR A O 1
ATOM 4018 N N . ALA A 1 502 ? -0.976 18.190 -15.036 1.00 91.00 502 ALA A N 1
ATOM 4019 C CA . ALA A 1 502 ? -1.051 17.578 -16.364 1.00 91.00 502 ALA A CA 1
ATOM 4020 C C . ALA A 1 502 ? -1.377 18.613 -17.457 1.00 91.00 502 ALA A C 1
ATOM 4022 O O . ALA A 1 502 ? -0.752 18.612 -18.517 1.00 91.00 502 ALA A O 1
ATOM 4023 N N . ALA A 1 503 ? -2.295 19.545 -17.178 1.00 91.00 503 ALA A N 1
ATOM 4024 C CA . ALA A 1 503 ? -2.678 20.603 -18.110 1.00 91.00 503 ALA A CA 1
ATOM 4025 C C . ALA A 1 503 ? -1.589 21.669 -18.335 1.00 91.00 503 ALA A C 1
ATOM 4027 O O . ALA A 1 503 ? -1.610 22.330 -19.368 1.00 91.00 503 ALA A O 1
ATOM 4028 N N . LEU A 1 504 ? -0.655 21.870 -17.401 1.00 90.06 504 LEU A N 1
ATOM 4029 C CA . LEU A 1 504 ? 0.415 22.866 -17.544 1.00 90.06 504 LEU A CA 1
ATOM 4030 C C . LEU A 1 504 ? 1.717 22.276 -18.087 1.00 90.06 504 LEU A C 1
ATOM 4032 O O . LEU A 1 504 ? 2.331 22.879 -18.963 1.00 90.06 504 LEU A O 1
ATOM 4036 N N . TYR A 1 505 ? 2.141 21.125 -17.563 1.00 87.12 505 TYR A N 1
ATOM 4037 C CA . TYR A 1 505 ? 3.446 20.535 -17.874 1.00 87.12 505 TYR A CA 1
ATOM 4038 C C . TYR A 1 505 ? 3.390 19.585 -19.076 1.00 87.12 505 TYR A C 1
ATOM 4040 O O . TYR A 1 505 ? 4.358 19.519 -19.824 1.00 87.12 505 TYR A O 1
ATOM 4048 N N . HIS A 1 506 ? 2.254 18.914 -19.305 1.00 87.75 506 HIS A N 1
ATOM 4049 C CA . HIS A 1 506 ? 2.117 17.849 -20.311 1.00 87.75 506 HIS A CA 1
ATOM 4050 C C . HIS A 1 506 ? 1.048 18.130 -21.377 1.00 87.75 506 HIS A C 1
ATOM 4052 O O . HIS A 1 506 ? 0.618 17.230 -22.098 1.00 87.75 506 HIS A O 1
ATOM 4058 N N . TRP A 1 507 ? 0.604 19.383 -21.525 1.00 86.62 507 TRP A N 1
ATOM 4059 C CA . TRP A 1 507 ? -0.431 19.740 -22.505 1.00 86.62 507 TRP A CA 1
ATOM 4060 C C . TRP A 1 507 ? -0.063 19.362 -23.942 1.00 86.62 507 TRP A C 1
ATOM 4062 O O . TRP A 1 507 ? -0.904 18.871 -24.696 1.00 86.62 507 TRP A O 1
ATOM 4072 N N . ASN A 1 508 ? 1.198 19.582 -24.320 1.00 82.94 508 ASN A N 1
ATOM 4073 C CA . ASN A 1 508 ? 1.691 19.264 -25.657 1.00 82.94 508 ASN A CA 1
ATOM 4074 C C . ASN A 1 508 ? 1.665 17.752 -25.913 1.00 82.94 508 ASN A C 1
ATOM 4076 O O . ASN A 1 508 ? 1.169 17.325 -26.957 1.00 82.94 508 ASN A O 1
ATOM 4080 N N . ASP A 1 509 ? 2.098 16.958 -24.932 1.00 82.25 509 ASP A N 1
ATOM 4081 C CA . ASP A 1 509 ? 2.098 15.495 -24.996 1.00 82.25 509 ASP A CA 1
ATOM 4082 C C . ASP A 1 509 ? 0.672 14.946 -25.107 1.00 82.25 509 ASP A C 1
ATOM 4084 O O . ASP A 1 509 ? 0.375 14.109 -25.961 1.00 82.25 509 ASP A O 1
ATOM 4088 N N . ILE A 1 510 ? -0.247 15.481 -24.297 1.00 86.81 510 ILE A N 1
ATOM 4089 C CA . ILE A 1 510 ? -1.665 15.106 -24.310 1.00 86.81 510 ILE A CA 1
ATOM 4090 C C . ILE A 1 510 ? -2.297 15.456 -25.664 1.00 86.81 510 ILE A C 1
ATOM 4092 O O . ILE A 1 510 ? -2.988 14.628 -26.263 1.00 86.81 510 ILE A O 1
ATOM 4096 N N . LYS A 1 511 ? -2.039 16.657 -26.195 1.00 85.56 511 LYS A N 1
ATOM 4097 C CA . LYS A 1 511 ? -2.545 17.082 -27.509 1.00 85.56 511 LYS A CA 1
ATOM 4098 C C . LYS A 1 511 ? -2.032 16.179 -28.632 1.00 85.56 511 LYS A C 1
ATOM 4100 O O . LYS A 1 511 ? -2.801 15.827 -29.532 1.00 85.56 511 LYS A O 1
ATOM 4105 N N . LEU A 1 512 ? -0.755 15.806 -28.584 1.00 80.75 512 LEU A N 1
ATOM 4106 C CA . LEU A 1 512 ? -0.143 14.899 -29.549 1.00 80.75 512 LEU A CA 1
ATOM 4107 C C . LEU A 1 512 ? -0.756 13.495 -29.447 1.00 80.75 512 LEU A C 1
ATOM 4109 O O . LEU A 1 512 ? -1.156 12.940 -30.470 1.00 80.75 512 LEU A O 1
ATOM 4113 N N . GLY A 1 513 ? -0.950 12.971 -28.234 1.00 84.31 513 GLY A N 1
ATOM 4114 C CA . GLY A 1 513 ? -1.633 11.696 -28.004 1.00 84.31 513 GLY A CA 1
ATOM 4115 C C . GLY A 1 513 ? -3.063 11.670 -28.559 1.00 84.31 513 GLY A C 1
ATOM 4116 O O . GLY A 1 513 ? -3.424 10.732 -29.272 1.00 84.31 513 GLY A O 1
ATOM 4117 N N . PHE A 1 514 ? -3.857 12.727 -28.333 1.00 86.50 514 PHE A N 1
ATOM 4118 C CA . PHE A 1 514 ? -5.220 12.834 -28.880 1.00 86.50 514 PHE A CA 1
ATOM 4119 C C . PHE A 1 514 ? -5.233 12.899 -30.405 1.00 86.50 514 PHE A C 1
ATOM 4121 O O . PHE A 1 514 ? -6.049 12.232 -31.046 1.00 86.50 514 PHE A O 1
ATOM 4128 N N . ARG A 1 515 ? -4.322 13.676 -31.000 1.00 83.38 515 ARG A N 1
ATOM 4129 C CA . ARG A 1 515 ? -4.177 13.736 -32.456 1.00 83.38 515 ARG A CA 1
ATOM 4130 C C . ARG A 1 515 ? -3.814 12.363 -33.022 1.00 83.38 515 ARG A C 1
ATOM 4132 O O . ARG A 1 515 ? -4.447 11.927 -33.979 1.00 83.38 515 ARG A O 1
ATOM 4139 N N . SER A 1 516 ? -2.842 11.685 -32.418 1.00 78.69 516 SER A N 1
ATOM 4140 C CA . SER A 1 516 ? -2.372 10.370 -32.856 1.00 78.69 516 SER A CA 1
ATOM 4141 C C . SER A 1 516 ? -3.472 9.304 -32.743 1.00 78.69 516 SER A C 1
ATOM 4143 O O . SER A 1 516 ? -3.688 8.532 -33.676 1.00 78.69 516 SER A O 1
ATOM 4145 N N . LEU A 1 517 ? -4.250 9.315 -31.652 1.00 82.25 517 LEU A N 1
ATOM 4146 C CA . LEU A 1 517 ? -5.417 8.442 -31.477 1.00 82.25 517 LEU A CA 1
ATOM 4147 C C . LEU A 1 517 ? -6.483 8.695 -32.555 1.00 82.25 517 LEU A C 1
ATOM 4149 O O . LEU A 1 517 ? -6.987 7.754 -33.166 1.00 82.25 517 LEU A O 1
ATOM 4153 N N . TRP A 1 518 ? -6.802 9.963 -32.823 1.00 79.44 518 TRP A N 1
ATOM 4154 C CA . TRP A 1 518 ? -7.788 10.337 -33.839 1.00 79.44 518 TRP A CA 1
ATOM 4155 C C . TRP A 1 518 ? -7.356 9.944 -35.257 1.00 79.44 518 TRP A C 1
ATOM 4157 O O . TRP A 1 518 ? -8.183 9.506 -36.060 1.00 79.44 518 TRP A O 1
ATOM 4167 N N . MET A 1 519 ? -6.065 10.087 -35.571 1.00 75.25 519 MET A N 1
ATOM 4168 C CA . MET A 1 519 ? -5.512 9.668 -36.860 1.00 75.25 519 MET A CA 1
ATOM 4169 C C . MET A 1 519 ? -5.556 8.147 -37.017 1.00 75.25 519 MET A C 1
ATOM 4171 O O . MET A 1 519 ? -6.011 7.693 -38.063 1.00 75.25 519 MET A O 1
ATOM 4175 N N . SER A 1 520 ? -5.212 7.385 -35.974 1.00 72.62 520 SER A N 1
ATOM 4176 C CA . SER A 1 520 ? -5.273 5.914 -35.995 1.00 72.62 520 SER A CA 1
ATOM 4177 C C . SER A 1 520 ? -6.673 5.378 -36.316 1.00 72.62 520 SER A C 1
ATOM 4179 O O . SER A 1 520 ? -6.839 4.462 -37.118 1.00 72.62 520 SER A O 1
ATOM 4181 N N . ILE A 1 521 ? -7.715 6.017 -35.772 1.00 73.56 521 ILE A N 1
ATOM 4182 C CA . ILE A 1 521 ? -9.112 5.648 -36.055 1.00 73.56 521 ILE A CA 1
ATOM 4183 C C . ILE A 1 521 ? -9.500 5.947 -37.520 1.00 73.56 521 ILE A C 1
ATOM 4185 O O . ILE A 1 521 ? -10.371 5.275 -38.074 1.00 73.56 521 ILE A O 1
ATOM 4189 N N . ARG A 1 522 ? -8.886 6.953 -38.164 1.00 69.56 522 ARG A N 1
ATOM 4190 C CA . ARG A 1 522 ? -9.241 7.418 -39.522 1.00 69.56 522 ARG A CA 1
ATOM 4191 C C . ARG A 1 522 ? -8.352 6.878 -40.652 1.00 69.56 522 ARG A C 1
ATOM 4193 O O . ARG A 1 522 ? -8.816 6.889 -41.794 1.00 69.56 522 ARG A O 1
ATOM 4200 N N . LYS A 1 523 ? -7.100 6.474 -40.402 1.00 60.75 523 LYS A N 1
ATOM 4201 C CA . LYS A 1 523 ? -6.158 5.989 -41.434 1.00 60.75 523 LYS A CA 1
ATOM 4202 C C . LYS A 1 523 ? -4.961 5.233 -40.830 1.00 60.75 523 LYS A C 1
ATOM 4204 O O . LYS A 1 523 ? -4.478 5.584 -39.762 1.00 60.75 523 LYS A O 1
ATOM 4209 N N . ASP A 1 524 ? -4.455 4.256 -41.583 1.00 50.25 524 ASP A N 1
ATOM 4210 C CA . ASP A 1 524 ? -3.383 3.296 -41.250 1.00 50.25 524 ASP A CA 1
ATOM 4211 C C . ASP A 1 524 ? -1.963 3.916 -41.250 1.00 50.25 524 ASP A C 1
ATOM 4213 O O . ASP A 1 524 ? -1.059 3.420 -41.921 1.00 50.25 524 ASP A O 1
ATOM 4217 N N . ASN A 1 525 ? -1.755 5.036 -40.545 1.00 51.28 525 ASN A N 1
ATOM 4218 C CA . ASN A 1 525 ? -0.410 5.583 -40.338 1.00 51.28 525 ASN A CA 1
ATOM 4219 C C . ASN A 1 525 ? 0.139 5.117 -38.984 1.00 51.28 525 ASN A C 1
ATOM 4221 O O . ASN A 1 525 ? -0.275 5.566 -37.912 1.00 51.28 525 ASN A O 1
ATOM 4225 N N . ARG A 1 526 ? 1.073 4.168 -39.090 1.00 55.44 526 ARG A N 1
ATOM 4226 C CA . ARG A 1 526 ? 1.940 3.636 -38.032 1.00 55.44 526 ARG A CA 1
ATOM 4227 C C . ARG A 1 526 ? 2.675 4.777 -37.335 1.00 55.44 526 ARG A C 1
ATOM 4229 O O . ARG A 1 526 ? 3.078 5.685 -38.036 1.00 55.44 526 ARG A O 1
ATOM 4236 N N . LEU A 1 527 ? 2.803 4.690 -36.005 1.00 56.47 527 LEU A N 1
ATOM 4237 C CA . LEU A 1 527 ? 3.807 5.227 -35.048 1.00 56.47 527 LEU A CA 1
ATOM 4238 C C . LEU A 1 527 ? 4.676 6.486 -35.356 1.00 56.47 527 LEU A C 1
ATOM 4240 O O . LEU A 1 527 ? 5.503 6.844 -34.522 1.00 56.47 527 LEU A O 1
ATOM 4244 N N . ASP A 1 528 ? 4.461 7.229 -36.441 1.00 54.50 528 ASP A N 1
ATOM 4245 C CA . ASP A 1 528 ? 5.334 8.290 -36.964 1.00 54.50 528 ASP A CA 1
ATOM 4246 C C . ASP A 1 528 ? 5.473 9.486 -36.013 1.00 54.50 528 ASP A C 1
ATOM 4248 O O . ASP A 1 528 ? 6.468 10.212 -36.066 1.00 54.50 528 ASP A O 1
ATOM 4252 N N . ASP A 1 529 ? 4.496 9.685 -35.123 1.00 59.44 529 ASP A N 1
ATOM 4253 C CA . ASP A 1 529 ? 4.496 10.768 -34.138 1.00 59.44 529 ASP A CA 1
ATOM 4254 C C . ASP A 1 529 ? 5.439 10.493 -32.942 1.00 59.44 529 ASP A C 1
ATOM 4256 O O . ASP A 1 529 ? 5.845 11.437 -32.264 1.00 59.44 529 ASP A O 1
ATOM 4260 N N . PHE A 1 530 ? 5.805 9.229 -32.671 1.00 65.38 530 PHE A N 1
ATOM 4261 C CA . PHE A 1 530 ? 6.566 8.812 -31.478 1.00 65.38 530 PHE A CA 1
ATOM 4262 C C . PHE A 1 530 ? 7.873 8.096 -31.851 1.00 65.38 530 PHE A C 1
ATOM 4264 O O . PHE A 1 530 ? 7.985 6.876 -31.762 1.00 65.38 530 PHE A O 1
ATOM 4271 N N . LYS A 1 531 ? 8.903 8.852 -32.240 1.00 63.62 531 LYS A N 1
ATOM 4272 C CA . LYS A 1 531 ? 10.170 8.298 -32.756 1.00 63.62 531 LYS A CA 1
ATOM 4273 C C . LYS A 1 531 ? 11.234 8.051 -31.674 1.00 63.62 531 LYS A C 1
ATOM 4275 O O . LYS A 1 531 ? 12.368 8.500 -31.811 1.00 63.62 531 LYS A O 1
ATOM 4280 N N . ASP A 1 532 ? 10.869 7.343 -30.606 1.00 77.31 532 ASP A N 1
ATOM 4281 C CA . ASP A 1 532 ? 11.847 6.767 -29.665 1.00 77.31 532 ASP A CA 1
ATOM 4282 C C . ASP A 1 532 ? 12.463 5.477 -30.236 1.00 77.31 532 ASP A C 1
ATOM 4284 O O . ASP A 1 532 ? 11.809 4.758 -30.997 1.00 77.31 532 ASP A O 1
ATOM 4288 N N . VAL A 1 533 ? 13.690 5.139 -29.826 1.00 83.00 533 VAL A N 1
ATOM 4289 C CA . VAL A 1 533 ? 14.402 3.932 -30.284 1.00 83.00 533 VAL A CA 1
ATOM 4290 C C . VAL A 1 533 ? 13.595 2.656 -30.030 1.00 83.00 533 VAL A C 1
ATOM 4292 O O . VAL A 1 533 ? 13.570 1.753 -30.866 1.00 83.00 533 VAL A O 1
ATOM 4295 N N . HIS A 1 534 ? 12.898 2.552 -28.895 1.00 87.50 534 HIS A N 1
ATOM 4296 C CA . HIS A 1 534 ? 12.118 1.356 -28.584 1.00 87.50 534 HIS A CA 1
ATOM 4297 C C . HIS A 1 534 ? 10.835 1.270 -29.409 1.00 87.50 534 HIS A C 1
ATOM 4299 O O . HIS A 1 534 ? 10.440 0.170 -29.795 1.00 87.50 534 HIS A O 1
ATOM 4305 N N . THR A 1 535 ? 10.242 2.410 -29.759 1.00 84.69 535 THR A N 1
ATOM 4306 C CA . THR A 1 535 ? 9.094 2.467 -30.666 1.00 84.69 535 THR A CA 1
ATOM 4307 C C . THR A 1 535 ? 9.486 2.084 -32.086 1.00 84.69 535 THR A C 1
ATOM 4309 O O . THR A 1 535 ? 8.813 1.241 -32.673 1.00 84.69 535 THR A O 1
ATOM 4312 N N . GLN A 1 536 ? 10.626 2.574 -32.582 1.00 83.81 536 GLN A N 1
ATOM 4313 C CA . GLN A 1 536 ? 11.163 2.194 -33.895 1.00 83.81 536 GLN A CA 1
ATOM 4314 C C . GLN A 1 536 ? 11.434 0.687 -33.994 1.00 83.81 536 GLN A C 1
ATOM 4316 O O . GLN A 1 536 ? 11.036 0.038 -34.958 1.00 83.81 536 GLN A O 1
ATOM 4321 N N . LEU A 1 537 ? 12.045 0.084 -32.967 1.00 86.06 537 LEU A N 1
ATOM 4322 C CA . LEU A 1 537 ? 12.246 -1.372 -32.932 1.00 86.06 537 LEU A CA 1
ATOM 4323 C C . LEU A 1 537 ? 10.912 -2.136 -32.938 1.00 86.06 537 LEU A C 1
ATOM 4325 O O . LEU A 1 537 ? 10.809 -3.216 -33.524 1.00 86.06 537 LEU A O 1
ATOM 4329 N N . MET A 1 538 ? 9.878 -1.565 -32.316 1.00 87.50 538 MET A N 1
ATOM 4330 C CA . MET A 1 538 ? 8.547 -2.159 -32.249 1.00 87.50 538 MET A CA 1
ATOM 4331 C C . MET A 1 538 ? 7.750 -2.073 -33.558 1.00 87.50 538 MET A C 1
ATOM 4333 O O . MET A 1 538 ? 6.826 -2.871 -33.721 1.00 87.50 538 MET A O 1
ATOM 4337 N N . GLU A 1 539 ? 8.116 -1.203 -34.506 1.00 83.94 539 GLU A N 1
ATOM 4338 C CA . GLU A 1 539 ? 7.454 -1.078 -35.822 1.00 83.94 539 GLU A CA 1
ATOM 4339 C C . GLU A 1 539 ? 7.540 -2.357 -36.668 1.00 83.94 539 GLU A C 1
ATOM 4341 O O . GLU A 1 539 ? 6.679 -2.612 -37.514 1.00 83.94 539 GLU A O 1
ATOM 4346 N N . THR A 1 540 ? 8.545 -3.201 -36.411 1.00 86.69 540 THR A N 1
ATOM 4347 C CA . THR A 1 540 ? 8.690 -4.512 -37.067 1.00 86.69 540 THR A CA 1
ATOM 4348 C C . THR A 1 540 ? 7.528 -5.453 -36.720 1.00 86.69 540 THR A C 1
ATOM 4350 O O . THR A 1 540 ? 7.178 -6.344 -37.499 1.00 86.69 540 THR A O 1
ATOM 4353 N N . TYR A 1 541 ? 6.892 -5.260 -35.560 1.00 88.12 541 TYR A N 1
ATOM 4354 C CA . TYR A 1 541 ? 5.789 -6.091 -35.092 1.00 88.12 541 TYR A CA 1
ATOM 4355 C C . TYR A 1 541 ? 4.440 -5.487 -35.455 1.00 88.12 541 TYR A C 1
ATOM 4357 O O . TYR A 1 541 ? 4.196 -4.292 -35.325 1.00 88.12 541 TYR A O 1
ATOM 4365 N N . ARG A 1 542 ? 3.494 -6.350 -35.835 1.00 86.69 542 ARG A N 1
ATOM 4366 C CA . ARG A 1 542 ? 2.114 -5.914 -36.060 1.00 86.69 542 ARG A CA 1
ATOM 4367 C C . ARG A 1 542 ? 1.480 -5.464 -34.747 1.00 86.69 542 ARG A C 1
ATOM 4369 O O . ARG A 1 542 ? 1.319 -6.264 -33.822 1.00 86.69 542 ARG A O 1
ATOM 4376 N N . GLU A 1 543 ? 1.047 -4.214 -34.727 1.00 83.56 543 GLU A N 1
ATOM 4377 C CA . GLU A 1 543 ? 0.288 -3.622 -33.632 1.00 83.56 543 GLU A CA 1
ATOM 4378 C C . GLU A 1 543 ? -1.079 -4.315 -33.451 1.00 83.56 543 GLU A C 1
ATOM 4380 O O . GLU A 1 543 ? -1.651 -4.918 -34.379 1.00 83.56 543 GLU A O 1
ATOM 4385 N N . ALA A 1 544 ? -1.568 -4.296 -32.208 1.00 87.69 544 ALA A N 1
ATOM 4386 C CA . ALA A 1 544 ? -2.921 -4.725 -31.873 1.00 87.69 544 ALA A CA 1
ATOM 4387 C C . ALA A 1 544 ? -3.880 -3.543 -32.097 1.00 87.69 544 ALA A C 1
ATOM 4389 O O . ALA A 1 544 ? -3.689 -2.503 -31.458 1.00 87.69 544 ALA A O 1
ATOM 4390 N N . PRO A 1 545 ? -4.884 -3.682 -32.978 1.00 87.50 545 PRO A N 1
ATOM 4391 C CA . PRO A 1 545 ? -5.724 -2.563 -33.378 1.00 87.50 545 PRO A CA 1
ATOM 4392 C C . PRO A 1 545 ? -6.622 -2.089 -32.228 1.00 87.50 545 PRO A C 1
ATOM 4394 O O . PRO A 1 545 ? -7.062 -2.882 -31.392 1.00 87.50 545 PRO A O 1
ATOM 4397 N N . GLU A 1 546 ? -6.935 -0.796 -32.199 1.00 86.19 546 GLU A N 1
ATOM 4398 C CA . GLU A 1 546 ? -7.678 -0.151 -31.109 1.00 86.19 546 GLU A CA 1
ATOM 4399 C C . GLU A 1 546 ? -9.093 -0.723 -30.939 1.00 86.19 546 GLU A C 1
ATOM 4401 O O . GLU A 1 546 ? -9.601 -0.805 -29.820 1.00 86.19 546 GLU A O 1
ATOM 4406 N N . TRP A 1 547 ? -9.720 -1.194 -32.023 1.00 87.94 547 TRP A N 1
ATOM 4407 C CA . TRP A 1 547 ? -11.063 -1.774 -31.966 1.00 87.94 547 TRP A CA 1
ATOM 4408 C C . TRP A 1 547 ? -11.131 -3.069 -31.140 1.00 87.94 547 TRP A C 1
ATOM 4410 O O . TRP A 1 547 ? -12.190 -3.364 -30.591 1.00 87.94 547 TRP A O 1
ATOM 4420 N N . TRP A 1 548 ? -10.024 -3.811 -30.976 1.00 92.31 548 TRP A N 1
ATOM 4421 C CA . TRP A 1 548 ? -9.980 -4.969 -30.067 1.00 92.31 548 TRP A CA 1
ATOM 4422 C C . TRP A 1 548 ? -10.228 -4.535 -28.619 1.00 92.31 548 TRP A C 1
ATOM 4424 O O . TRP A 1 548 ? -11.055 -5.118 -27.922 1.00 92.31 548 TRP A O 1
ATOM 4434 N N . TYR A 1 549 ? -9.572 -3.456 -28.191 1.00 91.50 549 TYR A N 1
ATOM 4435 C CA . TYR A 1 549 ? -9.740 -2.883 -26.855 1.00 91.50 549 TYR A CA 1
ATOM 4436 C C . TYR A 1 549 ? -11.091 -2.183 -26.682 1.00 91.50 549 TYR A C 1
ATOM 4438 O O . TYR A 1 549 ? -11.665 -2.204 -25.591 1.00 91.50 549 TYR A O 1
ATOM 4446 N N . LEU A 1 550 ? -11.632 -1.597 -27.755 1.00 91.06 550 LEU A N 1
ATOM 4447 C CA . LEU A 1 550 ? -12.976 -1.021 -27.740 1.00 91.06 550 LEU A CA 1
ATOM 4448 C C . LEU A 1 550 ? -14.050 -2.099 -27.539 1.00 91.06 550 LEU A C 1
ATOM 4450 O O . LEU A 1 550 ? -14.962 -1.896 -26.743 1.00 91.06 550 LEU A O 1
ATOM 4454 N N . ILE A 1 551 ? -13.927 -3.257 -28.200 1.00 93.25 551 ILE A N 1
ATOM 4455 C CA . ILE A 1 551 ? -14.846 -4.386 -27.989 1.00 93.25 551 ILE A CA 1
ATOM 4456 C C . ILE A 1 551 ? -14.792 -4.861 -26.537 1.00 93.25 551 ILE A C 1
ATOM 4458 O O . ILE A 1 551 ? -15.844 -5.063 -25.937 1.00 93.25 551 ILE A O 1
ATOM 4462 N N . LEU A 1 552 ? -13.600 -4.993 -25.947 1.00 92.75 552 LEU A N 1
ATOM 4463 C CA . LEU A 1 552 ? -13.475 -5.403 -24.543 1.00 92.75 552 LEU A CA 1
ATOM 4464 C C . LEU A 1 552 ? -14.107 -4.392 -23.580 1.00 92.75 552 LEU A C 1
ATOM 4466 O O . LEU A 1 552 ? -14.798 -4.807 -22.651 1.00 92.75 552 LEU A O 1
ATOM 4470 N N . ASN A 1 553 ? -13.965 -3.088 -23.845 1.00 92.12 553 ASN A N 1
ATOM 4471 C CA . ASN A 1 553 ? -14.710 -2.061 -23.114 1.00 92.12 553 ASN A CA 1
ATOM 4472 C C . ASN A 1 553 ? -16.223 -2.250 -23.261 1.00 92.12 553 ASN A C 1
ATOM 4474 O O . ASN A 1 553 ? -16.919 -2.281 -22.256 1.00 92.12 553 ASN A O 1
ATOM 4478 N N . ILE A 1 554 ? -16.743 -2.400 -24.485 1.00 94.50 554 ILE A N 1
ATOM 4479 C CA . ILE A 1 554 ? -18.188 -2.558 -24.726 1.00 94.50 554 ILE A CA 1
ATOM 4480 C C . ILE A 1 554 ? -18.732 -3.793 -23.999 1.00 94.50 554 ILE A C 1
ATOM 4482 O O . ILE A 1 554 ? -19.770 -3.709 -23.344 1.00 94.50 554 ILE A O 1
ATOM 4486 N N . VAL A 1 555 ? -18.021 -4.922 -24.070 1.00 95.19 555 VAL A N 1
ATOM 4487 C CA . VAL A 1 555 ? -18.378 -6.150 -23.346 1.00 95.19 555 VAL A CA 1
ATOM 4488 C C . VAL A 1 555 ? -18.355 -5.909 -21.836 1.00 95.19 555 VAL A C 1
ATOM 4490 O O . VAL A 1 555 ? -19.306 -6.272 -21.147 1.00 95.19 555 VAL A O 1
ATOM 4493 N N . GLY A 1 556 ? -17.317 -5.249 -21.319 1.00 94.38 556 GLY A N 1
ATOM 4494 C CA . GLY A 1 556 ? -17.217 -4.906 -19.904 1.00 94.38 556 GLY A CA 1
ATOM 4495 C C . GLY A 1 556 ? -18.354 -3.992 -19.428 1.00 94.38 556 GLY A C 1
ATOM 4496 O O . GLY A 1 556 ? -18.963 -4.271 -18.397 1.00 94.38 556 GLY A O 1
ATOM 4497 N N . ILE A 1 557 ? -18.719 -2.972 -20.209 1.00 94.38 557 ILE A N 1
ATOM 4498 C CA . ILE A 1 557 ? -19.849 -2.070 -19.926 1.00 94.38 557 ILE A CA 1
ATOM 4499 C C . ILE A 1 557 ? -21.168 -2.843 -19.930 1.00 94.38 557 ILE A C 1
ATOM 4501 O O . ILE A 1 557 ? -21.972 -2.683 -19.014 1.00 94.38 557 ILE A O 1
ATOM 4505 N N . ALA A 1 558 ? -21.387 -3.707 -20.925 1.00 95.69 558 ALA A N 1
ATOM 4506 C CA . ALA A 1 558 ? -22.597 -4.520 -21.013 1.00 95.69 558 ALA A CA 1
ATOM 4507 C C . ALA A 1 558 ? -22.751 -5.431 -19.786 1.00 95.69 558 ALA A C 1
ATOM 4509 O O . ALA A 1 558 ? -23.832 -5.484 -19.202 1.00 95.69 558 ALA A O 1
ATOM 4510 N N . LEU A 1 559 ? -21.668 -6.083 -19.346 1.00 94.94 559 LEU A N 1
ATOM 4511 C CA . LEU A 1 559 ? -21.651 -6.891 -18.121 1.00 94.94 559 LEU A CA 1
ATOM 4512 C C . LEU A 1 559 ? -21.890 -6.047 -16.859 1.00 94.94 559 LEU A C 1
ATOM 4514 O O . LEU A 1 559 ? -22.594 -6.495 -15.954 1.00 94.94 559 LEU A O 1
ATOM 4518 N N . GLY A 1 560 ? -21.362 -4.821 -16.814 1.00 93.44 560 GLY A N 1
ATOM 4519 C CA . GLY A 1 560 ? -21.578 -3.872 -15.719 1.00 93.44 560 GLY A CA 1
ATOM 4520 C C . GLY A 1 560 ? -23.045 -3.463 -15.601 1.00 93.44 560 GLY A C 1
ATOM 4521 O O . GLY A 1 560 ? -23.640 -3.586 -14.529 1.00 93.44 560 GLY A O 1
ATOM 4522 N N . VAL A 1 561 ? -23.668 -3.085 -16.721 1.00 94.69 561 VAL A N 1
ATOM 4523 C CA . VAL A 1 561 ? -25.106 -2.783 -16.795 1.00 94.69 561 VAL A CA 1
ATOM 4524 C C . VAL A 1 561 ? -25.939 -4.000 -16.397 1.00 94.69 561 VAL A C 1
ATOM 4526 O O . VAL A 1 561 ? -26.862 -3.858 -15.597 1.00 94.69 561 VAL A O 1
ATOM 4529 N N . ALA A 1 562 ? -25.589 -5.198 -16.879 1.00 94.00 562 ALA A N 1
ATOM 4530 C CA . ALA A 1 562 ? -26.263 -6.434 -16.479 1.00 94.00 562 ALA A CA 1
ATOM 4531 C C . ALA A 1 562 ? -26.154 -6.691 -14.966 1.00 94.00 562 ALA A C 1
ATOM 4533 O O . ALA A 1 562 ? -27.141 -7.080 -14.350 1.00 94.00 562 ALA A O 1
ATOM 4534 N N . SER A 1 563 ? -24.991 -6.443 -14.354 1.00 91.81 563 SER A N 1
ATOM 4535 C CA . SER A 1 563 ? -24.789 -6.660 -12.914 1.00 91.81 563 SER A CA 1
ATOM 4536 C C . SER A 1 563 ? -25.619 -5.715 -12.039 1.00 91.81 563 SER A C 1
ATOM 4538 O O . SER A 1 563 ? -26.131 -6.140 -11.007 1.00 91.81 563 SER A O 1
ATOM 4540 N N . VAL A 1 564 ? -25.802 -4.460 -12.468 1.00 91.25 564 VAL A N 1
ATOM 4541 C CA . VAL A 1 564 ? -26.580 -3.458 -11.722 1.00 91.25 564 VAL A CA 1
ATOM 4542 C C . VAL A 1 564 ? -28.082 -3.632 -11.960 1.00 91.25 564 VAL A C 1
ATOM 4544 O O . VAL A 1 564 ? -28.853 -3.577 -11.006 1.00 91.25 564 VAL A O 1
ATOM 4547 N N . ALA A 1 565 ? -28.503 -3.866 -13.209 1.00 91.56 565 ALA A N 1
ATOM 4548 C CA . ALA A 1 565 ? -29.919 -3.958 -13.579 1.00 91.56 565 ALA A CA 1
ATOM 4549 C C . ALA A 1 565 ? -30.539 -5.349 -13.357 1.00 91.56 565 ALA A C 1
ATOM 4551 O O . ALA A 1 565 ? -31.751 -5.455 -13.188 1.00 91.56 565 ALA A O 1
ATOM 4552 N N . GLY A 1 566 ? -29.736 -6.417 -13.401 1.00 90.50 566 GLY A N 1
ATOM 4553 C CA . GLY A 1 566 ? -30.219 -7.801 -13.344 1.00 90.50 566 GLY A CA 1
ATOM 4554 C C . GLY A 1 566 ? -30.512 -8.328 -11.937 1.00 90.50 566 GLY A C 1
ATOM 4555 O O . GLY A 1 566 ? -31.154 -9.367 -11.807 1.00 90.50 566 GLY A O 1
ATOM 4556 N N . TRP A 1 567 ? -30.062 -7.629 -10.893 1.00 91.94 567 TRP A N 1
ATOM 4557 C CA . TRP A 1 567 ? -30.215 -8.024 -9.489 1.00 91.94 567 TRP A CA 1
ATOM 4558 C C . TRP A 1 567 ? -30.761 -6.863 -8.646 1.00 91.94 567 TRP A C 1
ATOM 4560 O O . TRP A 1 567 ? -30.618 -5.707 -9.052 1.00 91.94 567 TRP A O 1
ATOM 4570 N N . PRO A 1 568 ? -31.384 -7.134 -7.480 1.00 86.50 568 PRO A N 1
ATOM 4571 C CA . PRO A 1 568 ? -31.977 -6.111 -6.614 1.00 86.50 568 PRO A CA 1
ATOM 4572 C C . PRO A 1 568 ? -30.900 -5.299 -5.870 1.00 86.50 568 PRO A C 1
ATOM 4574 O O . PRO A 1 568 ? -30.760 -5.365 -4.657 1.00 86.50 568 PRO A O 1
ATOM 4577 N N . THR A 1 569 ? -30.118 -4.519 -6.616 1.00 82.69 569 THR A N 1
ATOM 4578 C CA . THR A 1 569 ? -29.029 -3.674 -6.096 1.00 82.69 569 THR A CA 1
ATOM 4579 C C . THR A 1 569 ? -29.509 -2.309 -5.594 1.00 82.69 569 THR A C 1
ATOM 4581 O O . THR A 1 569 ? -28.713 -1.533 -5.064 1.00 82.69 569 THR A O 1
ATOM 4584 N N . HIS A 1 570 ? -30.781 -1.966 -5.843 1.00 81.75 570 HIS A N 1
ATOM 4585 C CA . HIS A 1 570 ? -31.390 -0.661 -5.540 1.00 81.75 570 HIS A CA 1
ATOM 4586 C C . HIS A 1 570 ? -30.576 0.548 -6.054 1.00 81.75 570 HIS A C 1
ATOM 4588 O O . HIS A 1 570 ? -30.676 1.663 -5.537 1.00 81.75 570 HIS A O 1
ATOM 4594 N N . THR A 1 571 ? -29.766 0.335 -7.095 1.00 85.19 571 THR A N 1
ATOM 4595 C CA . THR A 1 571 ? -28.833 1.317 -7.659 1.00 85.19 571 THR A CA 1
ATOM 4596 C C . THR A 1 571 ? -29.249 1.695 -9.079 1.00 85.19 571 THR A C 1
ATOM 4598 O O . THR A 1 571 ? -29.667 0.849 -9.868 1.00 85.19 571 THR A O 1
ATOM 4601 N N . ASN A 1 572 ? -29.115 2.973 -9.439 1.00 88.44 572 ASN A N 1
ATOM 4602 C CA . ASN A 1 572 ? -29.373 3.427 -10.806 1.00 88.44 572 ASN A CA 1
ATOM 4603 C C . ASN A 1 572 ? -28.251 2.979 -11.768 1.00 88.44 572 ASN A C 1
ATOM 4605 O O . ASN A 1 572 ? -27.070 3.179 -11.491 1.00 88.44 572 ASN A O 1
ATOM 4609 N N . VAL A 1 573 ? -28.607 2.458 -12.948 1.00 89.25 573 VAL A N 1
ATOM 4610 C CA . VAL A 1 573 ? -27.657 2.088 -14.020 1.00 89.25 573 VAL A CA 1
ATOM 4611 C C . VAL A 1 573 ? -26.766 3.264 -14.447 1.00 89.25 573 VAL A C 1
ATOM 4613 O O . VAL A 1 573 ? -25.627 3.054 -14.865 1.00 89.25 573 VAL A O 1
ATOM 4616 N N . GLY A 1 574 ? -27.232 4.507 -14.280 1.00 88.19 574 GLY A N 1
ATOM 4617 C CA . GLY A 1 574 ? -26.432 5.715 -14.500 1.00 88.19 574 GLY A CA 1
ATOM 4618 C C . GLY A 1 574 ? -25.080 5.698 -13.775 1.00 88.19 574 GLY A C 1
ATOM 4619 O O . GLY A 1 574 ? -24.098 6.193 -14.326 1.00 88.19 574 GLY A O 1
ATOM 4620 N N . THR A 1 575 ? -24.991 5.046 -12.611 1.00 89.25 575 THR A N 1
ATOM 4621 C CA . THR A 1 575 ? -23.750 4.871 -11.837 1.00 89.25 575 THR A CA 1
ATOM 4622 C C . THR A 1 575 ? -22.610 4.272 -12.667 1.00 89.25 575 THR A C 1
ATOM 4624 O O . THR A 1 575 ? -21.465 4.700 -12.529 1.00 89.25 575 THR A O 1
ATOM 4627 N N . VAL A 1 576 ? -22.915 3.342 -13.582 1.00 89.88 576 VAL A N 1
ATOM 4628 C CA . VAL A 1 576 ? -21.923 2.730 -14.482 1.00 89.88 576 VAL A CA 1
ATOM 4629 C C . VAL A 1 576 ? -21.338 3.784 -15.427 1.00 89.88 576 VAL A C 1
ATOM 4631 O O . VAL A 1 576 ? -20.123 3.939 -15.516 1.00 89.88 576 VAL A O 1
ATOM 4634 N N . PHE A 1 577 ? -22.194 4.559 -16.099 1.00 91.69 577 PHE A N 1
ATOM 4635 C CA . PHE A 1 577 ? -21.773 5.544 -17.101 1.00 91.69 577 PHE A CA 1
ATOM 4636 C C . PHE A 1 577 ? -21.054 6.751 -16.492 1.00 91.69 577 PHE A C 1
ATOM 4638 O O . PHE A 1 577 ? -20.052 7.203 -17.047 1.00 91.69 577 PHE A O 1
ATOM 4645 N N . PHE A 1 578 ? -21.519 7.256 -15.346 1.00 88.31 578 PHE A N 1
ATOM 4646 C CA . PHE A 1 578 ? -20.825 8.340 -14.646 1.00 88.31 578 PHE A CA 1
ATOM 4647 C C . PHE A 1 578 ? -19.482 7.880 -14.065 1.00 88.31 578 PHE A C 1
ATOM 4649 O O . PHE A 1 578 ? -18.506 8.627 -14.151 1.00 88.31 578 PHE A O 1
ATOM 4656 N N . GLY A 1 579 ? -19.399 6.645 -13.555 1.00 89.25 579 GLY A N 1
ATOM 4657 C CA . GLY A 1 579 ? -18.130 6.039 -13.150 1.00 89.25 579 GLY A CA 1
ATOM 4658 C C . GLY A 1 579 ? -17.139 5.978 -14.316 1.00 89.25 579 GLY A C 1
ATOM 4659 O O . GLY A 1 579 ? -16.019 6.467 -14.201 1.00 89.25 579 GLY A O 1
ATOM 4660 N N . ILE A 1 580 ? -17.576 5.497 -15.483 1.00 89.75 580 ILE A N 1
ATOM 4661 C CA . ILE A 1 580 ? -16.744 5.454 -16.699 1.00 89.75 580 ILE A CA 1
ATOM 4662 C C . ILE A 1 580 ? -16.289 6.850 -17.133 1.00 89.75 580 ILE A C 1
ATOM 4664 O O . ILE A 1 580 ? -15.134 7.026 -17.520 1.00 89.75 580 ILE A O 1
ATOM 4668 N N . ALA A 1 581 ? -17.168 7.852 -17.066 1.00 91.06 581 ALA A N 1
ATOM 4669 C CA . ALA A 1 581 ? -16.799 9.226 -17.393 1.00 91.06 581 ALA A CA 1
ATOM 4670 C C . ALA A 1 581 ? -15.663 9.728 -16.486 1.00 91.06 581 ALA A C 1
ATOM 4672 O O . ALA A 1 581 ? -14.694 10.309 -16.978 1.00 91.06 581 ALA A O 1
ATOM 4673 N N . LEU A 1 582 ? -15.737 9.436 -15.182 1.00 90.12 582 LEU A N 1
ATOM 4674 C CA . LEU A 1 582 ? -14.662 9.741 -14.238 1.00 90.12 582 LEU A CA 1
ATOM 4675 C C . LEU A 1 582 ? -13.373 8.982 -14.589 1.00 90.12 582 LEU A C 1
ATOM 4677 O O . LEU A 1 582 ? -12.298 9.584 -14.616 1.00 90.12 582 LEU A O 1
ATOM 4681 N N . ALA A 1 583 ? -13.480 7.693 -14.925 1.00 91.62 583 ALA A N 1
ATOM 4682 C CA . ALA A 1 583 ? -12.338 6.869 -15.309 1.00 91.62 583 ALA A CA 1
ATOM 4683 C C . ALA A 1 583 ? -11.595 7.445 -16.528 1.00 91.62 583 ALA A C 1
ATOM 4685 O O . ALA A 1 583 ? -10.371 7.588 -16.509 1.00 91.62 583 ALA A O 1
ATOM 4686 N N . ILE A 1 584 ? -12.327 7.850 -17.571 1.00 90.44 584 ILE A N 1
ATOM 4687 C CA . ILE A 1 584 ? -11.751 8.446 -18.788 1.00 90.44 584 ILE A CA 1
ATOM 4688 C C . ILE A 1 584 ? -11.007 9.750 -18.471 1.00 90.44 584 ILE A C 1
ATOM 4690 O O . ILE A 1 584 ? -9.913 9.968 -18.994 1.00 90.44 584 ILE A O 1
ATOM 4694 N N . ILE A 1 585 ? -11.565 10.597 -17.599 1.00 89.81 585 ILE A N 1
ATOM 4695 C CA . ILE A 1 585 ? -10.947 11.876 -17.214 1.00 89.81 585 ILE A CA 1
ATOM 4696 C C . ILE A 1 585 ? -9.628 11.647 -16.470 1.00 89.81 585 ILE A C 1
ATOM 4698 O O . ILE A 1 585 ? -8.639 12.318 -16.765 1.00 89.81 585 ILE A O 1
ATOM 4702 N N . PHE A 1 586 ? -9.597 10.710 -15.518 1.00 90.31 586 PHE A N 1
ATOM 4703 C CA . PHE A 1 586 ? -8.442 10.533 -14.635 1.00 90.31 586 PHE A CA 1
ATOM 4704 C C . PHE A 1 586 ? -7.371 9.579 -15.174 1.00 90.31 586 PHE A C 1
ATOM 4706 O O . PHE A 1 586 ? -6.229 9.691 -14.730 1.00 90.31 586 PHE A O 1
ATOM 4713 N N . THR A 1 587 ? -7.665 8.717 -16.155 1.00 92.50 587 THR A N 1
ATOM 4714 C CA . THR A 1 587 ? -6.681 7.752 -16.700 1.00 92.50 587 THR A CA 1
ATOM 4715 C C . THR A 1 587 ? -5.414 8.423 -17.222 1.00 92.50 587 THR A C 1
ATOM 4717 O O . THR A 1 587 ? -4.312 8.014 -16.870 1.00 92.50 587 THR A O 1
ATOM 4720 N N . ILE A 1 588 ? -5.548 9.461 -18.056 1.00 92.31 588 ILE A N 1
ATOM 4721 C CA . ILE A 1 588 ? -4.385 10.109 -18.680 1.00 92.31 588 ILE A CA 1
ATOM 4722 C C . ILE A 1 588 ? -3.586 10.926 -17.648 1.00 92.31 588 ILE A C 1
ATOM 4724 O O . ILE A 1 588 ? -2.384 10.688 -17.531 1.00 92.31 588 ILE A O 1
ATOM 4728 N N . PRO A 1 589 ? -4.191 11.843 -16.862 1.00 92.19 589 PRO A N 1
ATOM 4729 C CA . PRO A 1 589 ? -3.437 12.656 -15.908 1.00 92.19 589 PRO A CA 1
ATOM 4730 C C . PRO A 1 589 ? -2.742 11.830 -14.821 1.00 92.19 589 PRO A C 1
ATOM 4732 O O . PRO A 1 589 ? -1.560 12.041 -14.555 1.00 92.19 589 PRO A O 1
ATOM 4735 N N . THR A 1 590 ? -3.449 10.871 -14.210 1.00 92.62 590 THR A N 1
ATOM 4736 C CA . THR A 1 590 ? -2.854 10.015 -13.167 1.00 92.62 590 THR A CA 1
ATOM 4737 C C . THR A 1 590 ? -1.823 9.059 -13.759 1.00 92.62 590 THR A C 1
ATOM 4739 O O . THR A 1 590 ? -0.758 8.873 -13.172 1.00 92.62 590 THR A O 1
ATOM 4742 N N . GLY A 1 591 ? -2.078 8.537 -14.963 1.00 92.56 591 GLY A N 1
ATOM 4743 C CA . GLY A 1 591 ? -1.152 7.663 -15.669 1.00 92.56 591 GLY A CA 1
ATOM 4744 C C . GLY A 1 591 ? 0.161 8.338 -16.045 1.00 92.56 591 GLY A C 1
ATOM 4745 O O . GLY A 1 591 ? 1.205 7.718 -15.882 1.00 92.56 591 GLY A O 1
ATOM 4746 N N . ILE A 1 592 ? 0.149 9.603 -16.484 1.00 91.19 592 ILE A N 1
ATOM 4747 C CA . ILE A 1 592 ? 1.385 10.349 -16.790 1.00 91.19 592 ILE A CA 1
ATOM 4748 C C . ILE A 1 592 ? 2.254 10.478 -15.536 1.00 91.19 592 ILE A C 1
ATOM 4750 O O . ILE A 1 592 ? 3.463 10.241 -15.585 1.00 91.19 592 ILE A O 1
ATOM 4754 N N . ILE A 1 593 ? 1.644 10.814 -14.399 1.00 91.44 593 ILE A N 1
ATOM 4755 C CA . ILE A 1 593 ? 2.363 10.966 -13.129 1.00 91.44 593 ILE A CA 1
ATOM 4756 C C . ILE A 1 593 ? 2.916 9.618 -12.673 1.00 91.44 593 ILE A C 1
ATOM 4758 O O . ILE A 1 593 ? 4.080 9.537 -12.283 1.00 91.44 593 ILE A O 1
ATOM 4762 N N . PHE A 1 594 ? 2.131 8.547 -12.783 1.00 91.56 594 PHE A N 1
ATOM 4763 C CA . PHE A 1 594 ? 2.596 7.217 -12.412 1.00 91.56 594 PHE A CA 1
ATOM 4764 C C . PHE A 1 594 ? 3.725 6.720 -13.328 1.00 91.56 594 PHE A C 1
ATOM 4766 O O . PHE A 1 594 ? 4.752 6.238 -12.843 1.00 91.56 594 PHE A O 1
ATOM 4773 N N . ALA A 1 595 ? 3.596 6.920 -14.640 1.00 91.12 595 ALA A N 1
ATOM 4774 C CA . ALA A 1 595 ? 4.591 6.526 -15.630 1.00 91.12 595 ALA A CA 1
ATOM 4775 C C . ALA A 1 595 ? 5.916 7.299 -15.498 1.00 91.12 595 ALA A C 1
ATOM 4777 O O . ALA A 1 595 ? 6.975 6.750 -15.800 1.00 91.12 595 ALA A O 1
ATOM 4778 N N . THR A 1 596 ? 5.884 8.555 -15.048 1.00 88.75 596 THR A N 1
ATOM 4779 C CA . THR A 1 596 ? 7.086 9.396 -14.884 1.00 88.75 596 THR A CA 1
ATOM 4780 C C . THR A 1 596 ? 7.724 9.248 -13.505 1.00 88.75 596 THR A C 1
ATOM 4782 O O . THR A 1 596 ? 8.941 9.105 -13.401 1.00 88.75 596 THR A O 1
ATOM 4785 N N . THR A 1 597 ? 6.927 9.274 -12.437 1.00 88.56 597 THR A N 1
ATOM 4786 C CA . THR A 1 597 ? 7.431 9.316 -11.053 1.00 88.56 597 THR A CA 1
ATOM 4787 C C . THR A 1 597 ? 7.517 7.939 -10.395 1.00 88.56 597 THR A C 1
ATOM 4789 O O . THR A 1 597 ? 8.266 7.765 -9.436 1.00 88.56 597 THR A O 1
ATOM 4792 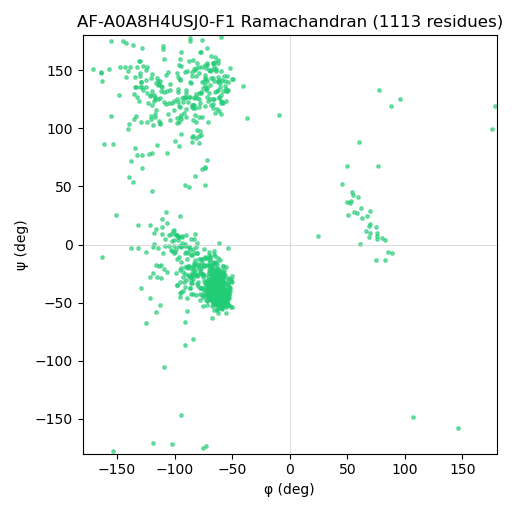N N . GLY A 1 598 ? 6.767 6.948 -10.888 1.00 87.38 598 GLY A N 1
ATOM 4793 C CA . GLY A 1 598 ? 6.612 5.642 -10.238 1.00 87.38 598 GLY A CA 1
ATOM 4794 C C . GLY A 1 598 ? 5.679 5.649 -9.019 1.00 87.38 598 GLY A C 1
ATOM 4795 O O . GLY A 1 598 ? 5.554 4.614 -8.357 1.00 87.38 598 GLY A O 1
ATOM 4796 N N . ILE A 1 599 ? 5.028 6.784 -8.731 1.00 87.62 599 ILE A N 1
ATOM 4797 C CA . ILE A 1 599 ? 4.039 6.947 -7.660 1.00 87.62 599 ILE A CA 1
ATOM 4798 C C . ILE A 1 599 ? 2.647 7.000 -8.271 1.00 87.62 599 ILE A C 1
ATOM 4800 O O . ILE A 1 599 ? 2.352 7.845 -9.114 1.00 87.62 599 ILE A O 1
ATOM 4804 N N . GLU A 1 600 ? 1.797 6.078 -7.841 1.00 86.56 600 GLU A N 1
ATOM 4805 C CA . GLU A 1 600 ? 0.408 6.028 -8.264 1.00 86.56 600 GLU A CA 1
ATOM 4806 C C . GLU A 1 600 ? -0.417 7.005 -7.429 1.00 86.56 600 GLU A C 1
ATOM 4808 O O . GLU A 1 600 ? -0.368 6.996 -6.199 1.00 86.56 600 GLU A O 1
ATOM 4813 N N . VAL A 1 601 ? -1.162 7.875 -8.107 1.00 87.12 601 VAL A N 1
ATOM 4814 C CA . VAL A 1 601 ? -2.067 8.811 -7.449 1.00 87.12 601 VAL A CA 1
ATOM 4815 C C . VAL A 1 601 ? -3.460 8.200 -7.415 1.00 87.12 601 VAL A C 1
ATOM 4817 O O . VAL A 1 601 ? -4.232 8.314 -8.368 1.00 87.12 601 VAL A O 1
ATOM 4820 N N . GLU A 1 602 ? -3.776 7.546 -6.302 1.00 81.19 602 GLU A N 1
ATOM 4821 C CA . GLU A 1 602 ? -5.073 6.913 -6.100 1.00 81.19 602 GLU A CA 1
ATOM 4822 C C . GLU A 1 602 ? -6.168 7.962 -5.885 1.00 81.19 602 GLU A C 1
ATOM 4824 O O . GLU A 1 602 ? -6.066 8.801 -4.995 1.00 81.19 602 GLU A O 1
ATOM 4829 N N . TYR A 1 603 ? -7.259 7.903 -6.648 1.00 84.31 603 TYR A N 1
ATOM 4830 C CA . TYR A 1 603 ? -8.416 8.791 -6.464 1.00 84.31 603 TYR A CA 1
ATOM 4831 C C . TYR A 1 603 ? -9.632 8.096 -5.860 1.00 84.31 603 TYR A C 1
ATOM 4833 O O . TYR A 1 603 ? -10.773 8.512 -6.058 1.00 84.31 603 TYR A O 1
ATOM 4841 N N . ASN A 1 604 ? -9.368 7.054 -5.071 1.00 85.94 604 ASN A N 1
ATOM 4842 C CA . ASN A 1 604 ? -10.393 6.278 -4.396 1.00 85.94 604 ASN A CA 1
ATOM 4843 C C . ASN A 1 604 ? -11.392 7.168 -3.629 1.00 85.94 604 ASN A C 1
ATOM 4845 O O . ASN A 1 604 ? -12.588 7.122 -3.905 1.00 85.94 604 ASN A O 1
ATOM 4849 N N . VAL A 1 605 ? -10.898 8.043 -2.746 1.00 86.38 605 VAL A N 1
ATOM 4850 C CA . VAL A 1 605 ? -11.748 8.923 -1.922 1.00 86.38 605 VAL A CA 1
ATOM 4851 C C . VAL A 1 605 ? -12.593 9.865 -2.785 1.00 86.38 605 VAL A C 1
ATOM 4853 O O . VAL A 1 605 ? -13.743 10.131 -2.453 1.00 86.38 605 VAL A O 1
ATOM 4856 N N . LEU A 1 606 ? -12.080 10.348 -3.925 1.00 87.62 606 LEU A N 1
ATOM 4857 C CA . LEU A 1 606 ? -12.878 11.169 -4.846 1.00 87.62 606 LEU A CA 1
ATOM 4858 C C . LEU A 1 606 ? -14.037 10.379 -5.453 1.00 87.62 606 LEU A C 1
ATOM 4860 O O . LEU A 1 606 ? -15.146 10.900 -5.561 1.00 87.62 606 LEU A O 1
ATOM 4864 N N . ALA A 1 607 ? -13.779 9.138 -5.869 1.00 88.50 607 ALA A N 1
ATOM 4865 C CA . ALA A 1 607 ? -14.818 8.281 -6.420 1.00 88.50 607 ALA A CA 1
ATOM 4866 C C . ALA A 1 607 ? -15.877 7.955 -5.354 1.00 88.50 607 ALA A C 1
ATOM 4868 O O . ALA A 1 607 ? -17.068 8.017 -5.647 1.00 88.50 607 ALA A O 1
ATOM 4869 N N . GLU A 1 608 ? -15.459 7.700 -4.113 1.00 88.50 608 GLU A N 1
ATOM 4870 C CA . GLU A 1 608 ? -16.367 7.509 -2.976 1.00 88.50 608 GLU A CA 1
ATOM 4871 C C . GLU A 1 608 ? -17.199 8.771 -2.698 1.00 88.50 608 GLU A C 1
ATOM 4873 O O . GLU A 1 608 ? -18.421 8.700 -2.572 1.00 88.50 608 GLU A O 1
ATOM 4878 N N . PHE A 1 609 ? -16.557 9.941 -2.690 1.00 86.94 609 PHE A N 1
ATOM 4879 C CA . PHE A 1 609 ? -17.197 11.236 -2.470 1.00 86.94 609 PHE A CA 1
ATOM 4880 C C . PHE A 1 609 ? -18.256 11.555 -3.535 1.00 86.94 609 PHE A C 1
ATOM 4882 O O . PHE A 1 609 ? -19.388 11.907 -3.197 1.00 86.94 609 PHE A O 1
ATOM 4889 N N . ILE A 1 610 ? -17.919 11.410 -4.822 1.00 87.88 610 ILE A N 1
ATOM 4890 C CA . ILE A 1 610 ? -18.851 11.676 -5.930 1.00 87.88 610 ILE A CA 1
ATOM 4891 C C . ILE A 1 610 ? -19.959 10.617 -5.966 1.00 87.88 610 ILE A C 1
ATOM 4893 O O . ILE A 1 610 ? -21.129 10.970 -6.108 1.00 87.88 610 ILE A O 1
ATOM 4897 N N . GLY A 1 611 ? -19.617 9.336 -5.803 1.00 85.81 611 GLY A N 1
ATOM 4898 C CA . GLY A 1 611 ? -20.589 8.240 -5.795 1.00 85.81 611 GLY A CA 1
ATOM 4899 C C . GLY A 1 611 ? -21.599 8.362 -4.653 1.00 85.81 611 GLY A C 1
ATOM 4900 O O . GLY A 1 611 ? -22.801 8.218 -4.868 1.00 85.81 611 GLY A O 1
ATOM 4901 N N . GLY A 1 612 ? -21.123 8.716 -3.460 1.00 85.06 612 GLY A N 1
ATOM 4902 C CA . GLY A 1 612 ? -21.957 8.990 -2.293 1.00 85.06 612 GLY A CA 1
ATOM 4903 C C . GLY A 1 612 ? -22.819 10.247 -2.423 1.00 85.06 612 GLY A C 1
ATOM 4904 O O . GLY A 1 612 ? -23.922 10.304 -1.885 1.00 85.06 612 GLY A O 1
ATOM 4905 N N . ALA A 1 613 ? -22.352 11.255 -3.165 1.00 84.88 613 ALA A N 1
ATOM 4906 C CA . ALA A 1 613 ? -23.148 12.438 -3.490 1.00 84.88 613 ALA A CA 1
ATOM 4907 C C . ALA A 1 613 ? -24.208 12.168 -4.576 1.00 84.88 613 ALA A C 1
ATOM 4909 O O . ALA A 1 613 ? -25.243 12.835 -4.586 1.00 84.88 613 ALA A O 1
ATOM 4910 N N . TRP A 1 614 ? -23.963 11.208 -5.476 1.00 83.00 614 TRP A N 1
ATOM 4911 C CA . TRP A 1 614 ? -24.872 10.848 -6.568 1.00 83.00 614 TRP A CA 1
ATOM 4912 C C . TRP A 1 614 ? -26.152 10.171 -6.071 1.00 83.00 614 TRP A C 1
ATOM 4914 O O . TRP A 1 614 ? -27.250 10.546 -6.483 1.00 83.00 614 TRP A O 1
ATOM 4924 N N . GLN A 1 615 ? -26.017 9.195 -5.169 1.00 83.75 615 GLN A N 1
ATOM 4925 C CA . GLN A 1 615 ? -27.150 8.511 -4.542 1.00 83.75 615 GLN A CA 1
ATOM 4926 C C . GLN A 1 615 ? -26.943 8.437 -3.016 1.00 83.75 615 GLN A C 1
ATOM 4928 O O . GLN A 1 615 ? -26.565 7.383 -2.498 1.00 83.75 615 GLN A O 1
ATOM 4933 N N . PRO A 1 616 ? -27.171 9.553 -2.291 1.00 81.75 616 PRO A N 1
ATOM 4934 C CA . PRO A 1 616 ? -26.983 9.613 -0.843 1.00 81.75 616 PRO A CA 1
ATOM 4935 C C . PRO A 1 616 ? -27.865 8.592 -0.124 1.00 81.75 616 PRO A C 1
ATOM 4937 O O . PRO A 1 616 ? -29.013 8.384 -0.522 1.00 81.75 616 PRO A O 1
ATOM 4940 N N . GLY A 1 617 ? -27.348 7.970 0.935 1.00 80.62 617 GLY A N 1
ATOM 4941 C CA . GLY A 1 617 ? -28.092 6.961 1.693 1.00 80.62 617 GLY A CA 1
ATOM 4942 C C . GLY A 1 617 ? -27.925 5.532 1.178 1.00 80.62 617 GLY A C 1
ATOM 4943 O O . GLY A 1 617 ? -28.386 4.612 1.847 1.00 80.62 617 GLY A O 1
ATOM 4944 N N . ASN A 1 618 ? -27.270 5.325 0.026 1.00 83.81 618 ASN A N 1
ATOM 4945 C CA . ASN A 1 618 ? -27.040 4.003 -0.563 1.00 83.81 618 ASN A CA 1
ATOM 4946 C C . ASN A 1 618 ? -25.536 3.686 -0.681 1.00 83.81 618 ASN A C 1
ATOM 4948 O O . ASN A 1 618 ? -24.853 4.126 -1.611 1.00 83.81 618 ASN A O 1
ATOM 4952 N N . ALA A 1 619 ? -25.029 2.852 0.231 1.00 83.31 619 ALA A N 1
ATOM 4953 C CA . ALA A 1 619 ? -23.639 2.395 0.225 1.00 83.31 619 ALA A CA 1
ATOM 4954 C C . ALA A 1 619 ? -23.258 1.551 -1.001 1.00 83.31 619 ALA A C 1
ATOM 4956 O O . ALA A 1 619 ? -22.135 1.665 -1.499 1.00 83.31 619 ALA A O 1
ATOM 4957 N N . LEU A 1 620 ? -24.177 0.737 -1.530 1.00 84.62 620 LEU A N 1
ATOM 4958 C CA . LEU A 1 620 ? -23.907 -0.068 -2.721 1.00 84.62 620 LEU A CA 1
ATOM 4959 C C . LEU A 1 620 ? -23.717 0.795 -3.962 1.00 84.62 620 LEU A C 1
ATOM 4961 O O . LEU A 1 620 ? -22.800 0.543 -4.742 1.00 84.62 620 LEU A O 1
ATOM 4965 N N . ALA A 1 621 ? -24.542 1.831 -4.130 1.00 86.88 621 ALA A N 1
ATOM 4966 C CA . ALA A 1 621 ? -24.413 2.754 -5.253 1.00 86.88 621 ALA A CA 1
ATOM 4967 C C . ALA A 1 621 ? -23.029 3.414 -5.272 1.00 86.88 621 ALA A C 1
ATOM 4969 O O . ALA A 1 621 ? -22.385 3.475 -6.322 1.00 86.88 621 ALA A O 1
ATOM 4970 N N . MET A 1 622 ? -22.536 3.824 -4.101 1.00 89.94 622 MET A N 1
ATOM 4971 C CA . MET A 1 622 ? -21.179 4.340 -3.950 1.00 89.94 622 MET A CA 1
ATOM 4972 C C . MET A 1 622 ? -20.129 3.266 -4.292 1.00 89.94 622 MET A C 1
ATOM 4974 O O . MET A 1 622 ? -19.233 3.528 -5.096 1.00 89.94 622 MET A O 1
ATOM 4978 N N . ASN A 1 623 ? -20.264 2.041 -3.774 1.00 90.06 623 ASN A N 1
ATOM 4979 C CA . ASN A 1 623 ? -19.329 0.944 -4.056 1.00 90.06 623 ASN A CA 1
ATOM 4980 C C . ASN A 1 623 ? -19.243 0.603 -5.556 1.00 90.06 623 ASN A C 1
ATOM 4982 O O . ASN A 1 623 ? -18.143 0.421 -6.088 1.00 90.06 623 ASN A O 1
ATOM 4986 N N . PHE A 1 624 ? -20.379 0.565 -6.263 1.00 90.44 624 PHE A N 1
ATOM 4987 C CA . PHE A 1 624 ? -20.405 0.387 -7.717 1.00 90.44 624 PHE A CA 1
ATOM 4988 C C . PHE A 1 624 ? -19.766 1.575 -8.438 1.00 90.44 624 PHE A C 1
ATOM 4990 O O . PHE A 1 624 ? -18.969 1.364 -9.352 1.00 90.44 624 PHE A O 1
ATOM 4997 N N . PHE A 1 625 ? -20.050 2.812 -8.016 1.00 90.94 625 PHE A N 1
ATOM 4998 C CA . PHE A 1 625 ? -19.430 4.006 -8.596 1.00 90.94 625 PHE A CA 1
ATOM 4999 C C . PHE A 1 625 ? -17.903 3.969 -8.457 1.00 90.94 625 PHE A C 1
ATOM 5001 O O . PHE A 1 625 ? -17.181 4.164 -9.435 1.00 90.94 625 PHE A O 1
ATOM 5008 N N . LYS A 1 626 ? -17.400 3.645 -7.262 1.00 90.19 626 LYS A N 1
ATOM 5009 C CA . LYS A 1 626 ? -15.975 3.426 -6.988 1.00 90.19 626 LYS A CA 1
ATOM 5010 C C . LYS A 1 626 ? -15.388 2.321 -7.868 1.00 90.19 626 LYS A C 1
ATOM 5012 O O . LYS A 1 626 ? -14.281 2.469 -8.385 1.00 90.19 626 LYS A O 1
ATOM 5017 N N . GLY A 1 627 ? -16.122 1.229 -8.058 1.00 89.56 627 GLY A N 1
ATOM 5018 C CA . GLY A 1 627 ? -15.711 0.127 -8.923 1.00 89.56 627 GLY A CA 1
ATOM 5019 C C . GLY A 1 627 ? -15.598 0.513 -10.407 1.00 89.56 627 GLY A C 1
ATOM 5020 O O . GLY A 1 627 ? -14.606 0.208 -11.068 1.00 89.56 627 GLY A O 1
ATOM 5021 N N . PHE A 1 628 ? -16.578 1.232 -10.951 1.00 91.25 628 PHE A N 1
ATOM 5022 C CA . PHE A 1 628 ? -16.549 1.635 -12.363 1.00 91.25 628 PHE A CA 1
ATOM 5023 C C . PHE A 1 628 ? -15.678 2.867 -12.634 1.00 91.25 628 PHE A C 1
ATOM 5025 O O . PHE A 1 628 ? -15.150 3.002 -13.733 1.00 91.25 628 PHE A O 1
ATOM 5032 N N . GLY A 1 629 ? -15.497 3.746 -11.648 1.00 90.56 629 GLY A N 1
ATOM 5033 C CA . GLY A 1 629 ? -14.596 4.892 -11.729 1.00 90.56 629 GLY A CA 1
ATOM 5034 C C . GLY A 1 629 ? -13.158 4.516 -11.398 1.00 90.56 629 GLY A C 1
ATOM 5035 O O . GLY A 1 629 ? -12.343 4.281 -12.288 1.00 90.56 629 GLY A O 1
ATOM 5036 N N . TYR A 1 630 ? -12.854 4.438 -10.104 1.00 90.31 630 TYR A N 1
ATOM 5037 C CA . TYR A 1 630 ? -11.492 4.283 -9.594 1.00 90.31 630 TYR A CA 1
ATOM 5038 C C . TYR A 1 630 ? -10.823 2.971 -10.014 1.00 90.31 630 TYR A C 1
ATOM 5040 O O . TYR A 1 630 ? -9.756 2.986 -10.627 1.00 90.31 630 TYR A O 1
ATOM 5048 N N . VAL A 1 631 ? -11.462 1.838 -9.721 1.00 88.88 631 VAL A N 1
ATOM 5049 C CA . VAL A 1 631 ? -10.870 0.505 -9.936 1.00 88.88 631 VAL A CA 1
ATOM 5050 C C . VAL A 1 631 ? -10.570 0.250 -11.414 1.00 88.88 631 VAL A C 1
ATOM 5052 O O . VAL A 1 631 ? -9.542 -0.334 -11.749 1.00 88.88 631 VAL A O 1
ATOM 5055 N N . THR A 1 632 ? -11.439 0.728 -12.306 1.00 90.69 632 THR A N 1
ATOM 5056 C CA . THR A 1 632 ? -11.225 0.633 -13.756 1.00 90.69 632 THR A CA 1
ATOM 5057 C C . THR A 1 632 ? -9.931 1.339 -14.172 1.00 90.69 632 THR A C 1
ATOM 5059 O O . THR A 1 632 ? -9.189 0.807 -14.995 1.00 90.69 632 THR A O 1
ATOM 5062 N N . VAL A 1 633 ? -9.607 2.491 -13.575 1.00 91.88 633 VAL A N 1
ATOM 5063 C CA . VAL A 1 633 ? -8.347 3.195 -13.862 1.00 91.88 633 VAL A CA 1
ATOM 5064 C C . VAL A 1 633 ? -7.148 2.516 -13.229 1.00 91.88 633 VAL A C 1
ATOM 5066 O O . VAL A 1 633 ? -6.155 2.358 -13.926 1.00 91.88 633 VAL A O 1
ATOM 5069 N N . ALA A 1 634 ? -7.235 2.072 -11.973 1.00 90.25 634 ALA A N 1
ATOM 5070 C CA . ALA A 1 634 ? -6.137 1.344 -11.329 1.00 90.25 634 ALA A CA 1
ATOM 5071 C C . ALA A 1 634 ? -5.710 0.133 -12.183 1.00 90.25 634 ALA A C 1
ATOM 5073 O O . ALA A 1 634 ? -4.548 -0.001 -12.566 1.00 90.25 634 ALA A O 1
ATOM 5074 N N . HIS A 1 635 ? -6.682 -0.670 -12.631 1.00 90.25 635 HIS A N 1
ATOM 5075 C CA . HIS A 1 635 ? -6.416 -1.762 -13.565 1.00 90.25 635 HIS A CA 1
ATOM 5076 C C . HIS A 1 635 ? -5.892 -1.268 -14.921 1.00 90.25 635 HIS A C 1
ATOM 5078 O O . HIS A 1 635 ? -4.978 -1.874 -15.475 1.00 90.25 635 HIS A O 1
ATOM 5084 N N . ALA A 1 636 ? -6.418 -0.165 -15.464 1.00 92.44 636 ALA A N 1
ATOM 5085 C CA . ALA A 1 636 ? -5.907 0.394 -16.715 1.00 92.44 636 ALA A CA 1
ATOM 5086 C C . ALA A 1 636 ? -4.427 0.801 -16.625 1.00 92.44 636 ALA A C 1
ATOM 5088 O O . ALA A 1 636 ? -3.676 0.604 -17.582 1.00 92.44 636 ALA A O 1
ATOM 5089 N N . LEU A 1 637 ? -3.995 1.341 -15.485 1.00 92.25 637 LEU A N 1
ATOM 5090 C CA . LEU A 1 637 ? -2.608 1.725 -15.240 1.00 92.25 637 LEU A CA 1
ATOM 5091 C C . LEU A 1 637 ? -1.696 0.507 -15.056 1.00 92.25 637 LEU A C 1
ATOM 5093 O O . LEU A 1 637 ? -0.625 0.471 -15.664 1.00 92.25 637 LEU A O 1
ATOM 5097 N N . ASP A 1 638 ? -2.134 -0.509 -14.309 1.00 89.62 638 ASP A N 1
ATOM 5098 C CA . ASP A 1 638 ? -1.421 -1.790 -14.185 1.00 89.62 638 ASP A CA 1
ATOM 5099 C C . ASP A 1 638 ? -1.213 -2.448 -15.558 1.00 89.62 638 ASP A C 1
ATOM 5101 O O . ASP A 1 638 ? -0.099 -2.829 -15.926 1.00 89.62 638 ASP A O 1
ATOM 5105 N N . PHE A 1 639 ? -2.263 -2.515 -16.379 1.00 90.06 639 PHE A N 1
ATOM 5106 C CA . PHE A 1 639 ? -2.153 -3.082 -17.722 1.00 90.06 639 PHE A CA 1
ATOM 5107 C C . PHE A 1 639 ? -1.318 -2.205 -18.666 1.00 90.06 639 PHE A C 1
ATOM 5109 O O . PHE A 1 639 ? -0.632 -2.737 -19.541 1.00 90.06 639 PHE A O 1
ATOM 5116 N N . ALA A 1 640 ? -1.327 -0.876 -18.507 1.00 93.00 640 ALA A N 1
ATOM 5117 C CA . ALA A 1 640 ? -0.445 0.019 -19.257 1.00 93.00 640 ALA A CA 1
ATOM 5118 C C . ALA A 1 640 ? 1.035 -0.193 -18.891 1.00 93.00 640 ALA A C 1
ATOM 5120 O O . ALA A 1 640 ? 1.890 -0.180 -19.782 1.00 93.00 640 ALA A O 1
ATOM 5121 N N . ASN A 1 641 ? 1.330 -0.461 -17.615 1.00 91.69 641 ASN A N 1
ATOM 5122 C CA . ASN A 1 641 ? 2.661 -0.836 -17.141 1.00 91.69 641 ASN A CA 1
ATOM 5123 C C . ASN A 1 641 ? 3.157 -2.117 -17.837 1.00 91.69 641 ASN A C 1
ATOM 5125 O O . ASN A 1 641 ? 4.248 -2.139 -18.407 1.00 91.69 641 ASN A O 1
ATOM 5129 N N . ASP A 1 642 ? 2.316 -3.151 -17.906 1.00 91.69 642 ASP A N 1
ATOM 5130 C CA . ASP A 1 642 ? 2.624 -4.390 -18.633 1.00 91.69 642 ASP A CA 1
ATOM 5131 C C . ASP A 1 642 ? 2.833 -4.165 -20.140 1.00 91.69 642 ASP A C 1
ATOM 5133 O O . ASP A 1 642 ? 3.719 -4.765 -20.758 1.00 91.69 642 ASP A O 1
ATOM 5137 N N . LEU A 1 643 ? 2.041 -3.283 -20.759 1.00 92.31 643 LEU A N 1
ATOM 5138 C CA . LEU A 1 643 ? 2.222 -2.920 -22.166 1.00 92.31 643 LEU A CA 1
ATOM 5139 C C . LEU A 1 643 ? 3.571 -2.218 -22.382 1.00 92.31 643 LEU A C 1
ATOM 5141 O O . LEU A 1 643 ? 4.236 -2.486 -23.389 1.00 92.31 643 LEU A O 1
ATOM 5145 N N . LYS A 1 644 ? 4.020 -1.389 -21.428 1.00 92.75 644 LYS A N 1
ATOM 5146 C CA . LYS A 1 644 ? 5.374 -0.814 -21.441 1.00 92.75 644 LYS A CA 1
ATOM 5147 C C . LYS A 1 644 ? 6.449 -1.881 -21.235 1.00 92.75 644 LYS A C 1
ATOM 5149 O O . LYS A 1 644 ? 7.452 -1.870 -21.946 1.00 92.75 644 LYS A O 1
ATOM 5154 N N . LEU A 1 645 ? 6.235 -2.839 -20.341 1.00 91.50 645 LEU A N 1
ATOM 5155 C CA . LEU A 1 645 ? 7.151 -3.959 -20.125 1.00 91.50 645 LEU A CA 1
ATOM 5156 C C . LEU A 1 645 ? 7.343 -4.787 -21.412 1.00 91.50 645 LEU A C 1
ATOM 5158 O O . LEU A 1 645 ? 8.475 -5.071 -21.817 1.00 91.50 645 LEU A O 1
ATOM 5162 N N . GLY A 1 646 ? 6.243 -5.091 -22.109 1.00 92.00 646 GLY A N 1
ATOM 5163 C CA . GLY A 1 646 ? 6.263 -5.728 -23.427 1.00 92.00 646 GLY A CA 1
ATOM 5164 C C . GLY A 1 646 ? 6.973 -4.880 -24.487 1.00 92.00 646 GLY A C 1
ATOM 5165 O O . GLY A 1 646 ? 7.741 -5.418 -25.284 1.00 92.00 646 GLY A O 1
ATOM 5166 N N . HIS A 1 647 ? 6.788 -3.559 -24.457 1.00 91.81 647 HIS A N 1
ATOM 5167 C CA . HIS A 1 647 ? 7.478 -2.612 -25.337 1.00 91.81 647 HIS A CA 1
ATOM 5168 C C . HIS A 1 647 ? 9.001 -2.590 -25.095 1.00 91.81 647 HIS A C 1
ATOM 5170 O O . HIS A 1 647 ? 9.786 -2.642 -26.044 1.00 91.81 647 HIS A O 1
ATOM 5176 N N . TYR A 1 648 ? 9.449 -2.606 -23.835 1.00 91.81 648 TYR A N 1
ATOM 5177 C CA . TYR A 1 648 ? 10.875 -2.628 -23.495 1.00 91.81 648 TYR A CA 1
ATOM 5178 C C . TYR A 1 648 ? 11.584 -3.917 -23.907 1.00 91.81 648 TYR A C 1
ATOM 5180 O O . TYR A 1 648 ? 12.738 -3.857 -24.333 1.00 91.81 648 TYR A O 1
ATOM 5188 N N . LEU A 1 649 ? 10.920 -5.070 -23.840 1.00 91.38 649 LEU A N 1
ATOM 5189 C CA . LEU A 1 649 ? 11.503 -6.357 -24.252 1.00 91.38 649 LEU A CA 1
ATOM 5190 C C . LEU A 1 649 ? 11.112 -6.801 -25.663 1.00 91.38 649 LEU A C 1
ATOM 5192 O O . LEU A 1 649 ? 11.447 -7.912 -26.075 1.00 91.38 649 LEU A O 1
ATOM 5196 N N . LYS A 1 650 ? 10.449 -5.918 -26.413 1.00 92.81 650 LYS A N 1
ATOM 5197 C CA . LYS A 1 650 ? 10.051 -6.134 -27.803 1.00 92.81 650 LYS A CA 1
ATOM 5198 C C . LYS A 1 650 ? 9.230 -7.413 -27.989 1.00 92.81 650 LYS A C 1
ATOM 5200 O O . LYS A 1 650 ? 9.432 -8.203 -28.912 1.00 92.81 650 LYS A O 1
ATOM 5205 N N . VAL A 1 651 ? 8.296 -7.632 -27.063 1.00 93.19 651 VAL A N 1
ATOM 5206 C CA . VAL A 1 651 ? 7.310 -8.712 -27.141 1.00 93.19 651 VAL A CA 1
ATOM 5207 C C . VAL A 1 651 ? 6.218 -8.295 -28.138 1.00 93.19 651 VAL A C 1
ATOM 5209 O O . VAL A 1 651 ? 5.680 -7.192 -28.015 1.00 93.19 651 VAL A O 1
ATOM 5212 N N . PRO A 1 652 ? 5.847 -9.145 -29.118 1.00 92.88 652 PRO A N 1
ATOM 5213 C CA . PRO A 1 652 ? 4.826 -8.805 -30.106 1.00 92.88 652 PRO A CA 1
ATOM 5214 C C . PRO A 1 652 ? 3.497 -8.386 -29.457 1.00 92.88 652 PRO A C 1
ATOM 5216 O O . PRO A 1 652 ? 2.881 -9.163 -28.728 1.00 92.88 652 PRO A O 1
ATOM 5219 N N . GLN A 1 653 ? 3.002 -7.188 -29.781 1.00 90.12 653 GLN A N 1
ATOM 5220 C CA . GLN A 1 653 ? 1.866 -6.572 -29.075 1.00 90.12 653 GLN A CA 1
ATOM 5221 C C . GLN A 1 653 ? 0.574 -7.404 -29.117 1.00 90.12 653 GLN A C 1
ATOM 5223 O O . GLN A 1 653 ? -0.170 -7.451 -28.141 1.00 90.12 653 GLN A O 1
ATOM 5228 N N . ARG A 1 654 ? 0.302 -8.099 -30.230 1.00 91.62 654 ARG A N 1
ATOM 5229 C CA . ARG A 1 654 ? -0.866 -8.993 -30.346 1.00 91.62 654 ARG A CA 1
ATOM 5230 C C . ARG A 1 654 ? -0.792 -10.193 -29.404 1.00 91.62 654 ARG A C 1
ATOM 5232 O O . ARG A 1 654 ? -1.829 -10.653 -28.940 1.00 91.62 654 ARG A O 1
ATOM 5239 N N . GLN A 1 655 ? 0.413 -10.696 -29.129 1.00 91.69 655 GLN A N 1
ATOM 5240 C CA . GLN A 1 655 ? 0.605 -11.777 -28.161 1.00 91.69 655 GLN A CA 1
ATOM 5241 C C . GLN A 1 655 ? 0.378 -11.255 -26.747 1.00 91.69 655 GLN A C 1
ATOM 5243 O O . GLN A 1 655 ? -0.358 -11.880 -25.992 1.00 91.69 655 GLN A O 1
ATOM 5248 N N . THR A 1 656 ? 0.915 -10.073 -26.427 1.00 92.56 656 THR A N 1
ATOM 5249 C CA . THR A 1 656 ? 0.671 -9.394 -25.147 1.00 92.56 656 THR A CA 1
ATOM 5250 C C . THR A 1 656 ? -0.824 -9.171 -24.902 1.00 92.56 656 THR A C 1
ATOM 5252 O O . THR A 1 656 ? -1.315 -9.503 -23.828 1.00 92.56 656 THR A O 1
ATOM 5255 N N . PHE A 1 657 ? -1.572 -8.722 -25.919 1.00 93.56 657 PHE A N 1
ATOM 5256 C CA . PHE A 1 657 ? -3.024 -8.536 -25.832 1.00 93.56 657 PHE A CA 1
ATOM 5257 C C . PHE A 1 657 ? -3.767 -9.812 -25.408 1.00 93.56 657 PHE A C 1
ATOM 5259 O O . PHE A 1 657 ? -4.535 -9.795 -24.444 1.00 93.56 657 PHE A O 1
ATOM 5266 N N . TRP A 1 658 ? -3.545 -10.924 -26.118 1.00 92.75 658 TRP A N 1
ATOM 5267 C CA . TRP A 1 658 ? -4.233 -12.184 -25.823 1.00 92.75 658 TRP A CA 1
ATOM 5268 C C . TRP A 1 658 ? -3.792 -12.776 -24.489 1.00 92.75 658 TRP A C 1
ATOM 5270 O O . TRP A 1 658 ? -4.630 -13.254 -23.729 1.00 92.75 658 TRP A O 1
ATOM 5280 N N . CYS A 1 659 ? -2.494 -12.713 -24.201 1.00 92.31 659 CYS A N 1
ATOM 5281 C CA . CYS A 1 659 ? -1.898 -13.149 -22.945 1.00 92.31 659 CYS A CA 1
ATOM 5282 C C . CYS A 1 659 ? -2.582 -12.483 -21.743 1.00 92.31 659 CYS A C 1
ATOM 5284 O O . CYS A 1 659 ? -3.082 -13.187 -20.865 1.00 92.31 659 CYS A O 1
ATOM 5286 N N . GLN A 1 660 ? -2.700 -11.152 -21.757 1.00 92.06 660 GLN A N 1
ATOM 5287 C CA . GLN A 1 660 ? -3.370 -10.412 -20.690 1.00 92.06 660 GLN A CA 1
ATOM 5288 C C . GLN A 1 660 ? -4.868 -10.725 -20.639 1.00 92.06 660 GLN A C 1
ATOM 5290 O O . GLN A 1 660 ? -5.364 -11.111 -19.588 1.00 92.06 660 GLN A O 1
ATOM 5295 N N . THR A 1 661 ? -5.573 -10.668 -21.775 1.00 93.12 661 THR A N 1
ATOM 5296 C CA . THR A 1 661 ? -7.029 -10.910 -21.827 1.00 93.12 661 THR A CA 1
ATOM 5297 C C . THR A 1 661 ? -7.407 -12.280 -21.258 1.00 93.12 661 THR A C 1
ATOM 5299 O O . THR A 1 661 ? -8.309 -12.391 -20.426 1.00 93.12 661 THR A O 1
ATOM 5302 N N . VAL A 1 662 ? -6.714 -13.339 -21.687 1.00 94.88 662 VAL A N 1
ATOM 5303 C CA . VAL A 1 662 ? -6.995 -14.708 -21.233 1.00 94.88 662 VAL A CA 1
ATOM 5304 C C . VAL A 1 662 ? -6.604 -14.879 -19.765 1.00 94.88 662 VAL A C 1
ATOM 5306 O O . VAL A 1 662 ? -7.388 -15.444 -19.002 1.00 94.88 662 VAL A O 1
ATOM 5309 N N . ALA A 1 663 ? -5.445 -14.360 -19.344 1.00 93.62 663 ALA A N 1
ATOM 5310 C CA . ALA A 1 663 ? -5.027 -14.404 -17.943 1.00 93.62 663 ALA A CA 1
ATOM 5311 C C . ALA A 1 663 ? -6.035 -13.691 -17.027 1.00 93.62 663 ALA A C 1
ATOM 5313 O O . ALA A 1 663 ? -6.372 -14.217 -15.968 1.00 93.62 663 ALA A O 1
ATOM 5314 N N . THR A 1 664 ? -6.584 -12.551 -17.455 1.00 92.06 664 THR A N 1
ATOM 5315 C CA . THR A 1 664 ? -7.608 -11.803 -16.715 1.00 92.06 664 THR A CA 1
ATOM 5316 C C . THR A 1 664 ? -8.889 -12.615 -16.545 1.00 92.06 664 THR A C 1
ATOM 5318 O O . THR A 1 664 ? -9.412 -12.698 -15.436 1.00 92.06 664 THR A O 1
ATOM 5321 N N . ILE A 1 665 ? -9.383 -13.252 -17.613 1.00 93.38 665 ILE A N 1
ATOM 5322 C CA . ILE A 1 665 ? -10.597 -14.082 -17.554 1.00 93.38 665 ILE A CA 1
ATOM 5323 C C . ILE A 1 665 ? -10.385 -15.279 -16.619 1.00 93.38 665 ILE A C 1
ATOM 5325 O O . ILE A 1 665 ? -11.221 -15.543 -15.755 1.00 93.38 665 ILE A O 1
ATOM 5329 N N . VAL A 1 666 ? -9.253 -15.979 -16.749 1.00 94.81 666 VAL A N 1
ATOM 5330 C CA . VAL A 1 666 ? -8.921 -17.125 -15.887 1.00 94.81 666 VAL A CA 1
ATOM 5331 C C . VAL A 1 666 ? -8.781 -16.683 -14.429 1.00 94.81 666 VAL A C 1
ATOM 5333 O O . VAL A 1 666 ? -9.376 -17.303 -13.548 1.00 94.81 666 VAL A O 1
ATOM 5336 N N . SER A 1 667 ? -8.066 -15.585 -14.170 1.00 93.19 667 SER A N 1
ATOM 5337 C CA . SER A 1 667 ? -7.902 -15.018 -12.827 1.00 93.19 667 SER A CA 1
ATOM 5338 C C . SER A 1 667 ? -9.250 -14.645 -12.203 1.00 93.19 667 SER A C 1
ATOM 5340 O O . SER A 1 667 ? -9.508 -15.012 -11.057 1.00 93.19 667 SER A O 1
ATOM 5342 N N . ALA A 1 668 ? -10.148 -13.998 -12.955 1.00 92.25 668 ALA A N 1
ATOM 5343 C CA . ALA A 1 668 ? -11.482 -13.631 -12.481 1.00 92.25 668 ALA A CA 1
ATOM 5344 C C . ALA A 1 668 ? -12.317 -14.862 -12.081 1.00 92.25 668 ALA A C 1
ATOM 5346 O O . ALA A 1 668 ? -12.942 -14.862 -11.017 1.00 92.25 668 ALA A O 1
ATOM 5347 N N . LEU A 1 669 ? -12.283 -15.933 -12.881 1.00 93.44 669 LEU A N 1
ATOM 5348 C CA . LEU A 1 669 ? -12.994 -17.183 -12.584 1.00 93.44 669 LEU A CA 1
ATOM 5349 C C . LEU A 1 669 ? -12.431 -17.885 -11.342 1.00 93.44 669 LEU A C 1
ATOM 5351 O O . LEU A 1 669 ? -13.196 -18.273 -10.457 1.00 93.44 669 LEU A O 1
ATOM 5355 N N . VAL A 1 670 ? -11.103 -18.006 -11.247 1.00 94.50 670 VAL A N 1
ATOM 5356 C CA . VAL A 1 670 ? -10.433 -18.627 -10.093 1.00 94.50 670 VAL A CA 1
ATOM 5357 C C . VAL A 1 670 ? -10.710 -17.828 -8.821 1.00 94.50 670 VAL A C 1
ATOM 5359 O O . VAL A 1 670 ? -11.140 -18.407 -7.826 1.00 94.50 670 VAL A O 1
ATOM 5362 N N . CYS A 1 671 ? -10.538 -16.503 -8.851 1.00 93.06 671 CYS A N 1
ATOM 5363 C CA . CYS A 1 671 ? -10.783 -15.656 -7.683 1.00 93.06 671 CYS A CA 1
ATOM 5364 C C . CYS A 1 671 ? -12.248 -15.723 -7.232 1.00 93.06 671 CYS A C 1
ATOM 5366 O O . CYS A 1 671 ? -12.517 -15.823 -6.036 1.00 93.06 671 CYS A O 1
ATOM 5368 N N . THR A 1 672 ? -13.196 -15.732 -8.173 1.00 92.38 672 THR A N 1
ATOM 5369 C CA . THR A 1 672 ? -14.625 -15.876 -7.852 1.00 92.38 672 THR A CA 1
ATOM 5370 C C . THR A 1 672 ? -14.917 -17.235 -7.210 1.00 92.38 672 THR A C 1
ATOM 5372 O O . THR A 1 672 ? -15.612 -17.305 -6.196 1.00 92.38 672 THR A O 1
ATOM 5375 N N . GLY A 1 673 ? -14.342 -18.321 -7.736 1.00 93.12 673 GLY A N 1
ATOM 5376 C CA . GLY A 1 673 ? -14.477 -19.656 -7.147 1.00 93.12 673 GLY A CA 1
ATOM 5377 C C . GLY A 1 673 ? -13.909 -19.743 -5.726 1.00 93.12 673 GLY A C 1
ATOM 5378 O O . GLY A 1 673 ? -14.581 -20.238 -4.820 1.00 93.12 673 GLY A O 1
ATOM 5379 N N . VAL A 1 674 ? -12.706 -19.203 -5.505 1.00 92.94 674 VAL A N 1
ATOM 5380 C CA . VAL A 1 674 ? -12.062 -19.186 -4.179 1.00 92.94 674 VAL A CA 1
ATOM 5381 C C . VAL A 1 674 ? -12.844 -18.330 -3.189 1.00 92.94 674 VAL A C 1
ATOM 5383 O O . VAL A 1 674 ? -13.007 -18.731 -2.042 1.00 92.94 674 VAL A O 1
ATOM 5386 N N . MET A 1 675 ? -13.388 -17.195 -3.621 1.00 91.44 675 MET A N 1
ATOM 5387 C CA . MET A 1 675 ? -14.231 -16.350 -2.775 1.00 91.44 675 MET A CA 1
ATOM 5388 C C . MET A 1 675 ? -15.507 -17.070 -2.311 1.00 91.44 675 MET A C 1
ATOM 5390 O O . MET A 1 675 ? -15.841 -17.011 -1.130 1.00 91.44 675 MET A O 1
ATOM 5394 N N . ASN A 1 676 ? -16.186 -17.810 -3.196 1.00 92.12 676 ASN A N 1
ATOM 5395 C CA . ASN A 1 676 ? -17.335 -18.634 -2.791 1.00 92.12 676 ASN A CA 1
ATOM 5396 C C . ASN A 1 676 ? -16.926 -19.727 -1.805 1.00 92.12 676 ASN A C 1
ATOM 5398 O O . ASN A 1 676 ? -17.632 -19.975 -0.829 1.00 92.12 676 ASN A O 1
ATOM 5402 N N . PHE A 1 677 ? -15.779 -20.370 -2.038 1.00 92.62 677 PHE A N 1
ATOM 5403 C CA . PHE A 1 677 ? -15.227 -21.341 -1.099 1.00 92.62 677 PHE A CA 1
ATOM 5404 C C . PHE A 1 677 ? -14.969 -20.708 0.277 1.00 92.62 677 PHE A C 1
ATOM 5406 O O . PHE A 1 677 ? -15.373 -21.281 1.284 1.00 92.62 677 PHE A O 1
ATOM 5413 N N . GLN A 1 678 ? -14.369 -19.515 0.322 1.00 90.88 678 GLN A N 1
ATOM 5414 C CA . GLN A 1 678 ? -14.096 -18.787 1.562 1.00 90.88 678 GLN A CA 1
ATOM 5415 C C . GLN A 1 678 ? -15.381 -18.524 2.356 1.00 90.88 678 GLN A C 1
ATOM 5417 O O . GLN A 1 678 ? -15.454 -18.902 3.519 1.00 90.88 678 GLN A O 1
ATOM 5422 N N . ILE A 1 679 ? -16.403 -17.942 1.725 1.00 90.44 679 ILE A N 1
ATOM 5423 C CA . ILE A 1 679 ? -17.639 -17.546 2.419 1.00 90.44 679 ILE A CA 1
ATOM 5424 C C . ILE A 1 679 ? -18.466 -18.765 2.863 1.00 90.44 679 ILE A C 1
ATOM 5426 O O . ILE A 1 679 ? -19.057 -18.749 3.934 1.00 90.44 679 ILE A O 1
ATOM 5430 N N . THR A 1 680 ? -18.492 -19.846 2.074 1.00 90.69 680 THR A N 1
ATOM 5431 C CA . THR A 1 680 ? -19.368 -21.004 2.354 1.00 90.69 680 THR A CA 1
ATOM 5432 C C . THR A 1 680 ? -18.723 -22.115 3.181 1.00 90.69 680 THR A C 1
ATOM 5434 O O . THR A 1 680 ? -19.442 -22.924 3.770 1.00 90.69 680 THR A O 1
ATOM 5437 N N . ARG A 1 681 ? -17.387 -22.231 3.191 1.00 92.25 681 ARG A N 1
ATOM 5438 C CA . ARG A 1 681 ? -16.676 -23.353 3.837 1.00 92.25 681 ARG A CA 1
ATOM 5439 C C . ARG A 1 681 ? -15.836 -22.956 5.039 1.00 92.25 681 ARG A C 1
ATOM 5441 O O . ARG A 1 681 ? -15.500 -23.846 5.816 1.00 92.25 681 ARG A O 1
ATOM 5448 N N . ILE A 1 682 ? -15.491 -21.679 5.200 1.00 88.50 682 ILE A N 1
ATOM 5449 C CA . ILE A 1 682 ? -14.728 -21.210 6.360 1.00 88.50 682 ILE A CA 1
ATOM 5450 C C . ILE A 1 682 ? -15.728 -20.711 7.411 1.00 88.50 682 ILE A C 1
ATOM 5452 O O . ILE A 1 682 ? -16.338 -19.663 7.206 1.00 88.50 682 ILE A O 1
ATOM 5456 N N . PRO A 1 683 ? -15.926 -21.440 8.526 1.00 86.12 683 PRO A N 1
ATOM 5457 C CA . PRO A 1 683 ? -16.828 -20.994 9.580 1.00 86.12 683 PRO A CA 1
ATOM 5458 C C . PRO A 1 683 ? -16.270 -19.738 10.256 1.00 86.12 683 PRO A C 1
ATOM 5460 O O . PRO A 1 683 ? -15.055 -19.623 10.447 1.00 86.12 683 PRO A O 1
ATOM 5463 N N . ASN A 1 684 ? -17.166 -18.823 10.633 1.00 87.69 684 ASN A N 1
ATOM 5464 C CA . ASN A 1 684 ? -16.848 -17.561 11.312 1.00 87.69 684 ASN A CA 1
ATOM 5465 C C . ASN A 1 684 ? -15.795 -16.725 10.558 1.00 87.69 684 ASN A C 1
ATOM 5467 O O . ASN A 1 684 ? -14.900 -16.122 11.152 1.00 87.69 684 ASN A O 1
ATOM 5471 N N . ILE A 1 685 ? -15.853 -16.728 9.221 1.00 88.38 685 ILE A N 1
ATOM 5472 C CA . ILE A 1 685 ? -14.990 -15.876 8.403 1.00 88.38 685 ILE A CA 1
ATOM 5473 C C . ILE A 1 685 ? -15.256 -14.399 8.717 1.00 88.38 685 ILE A C 1
ATOM 5475 O O . ILE A 1 685 ? -16.394 -13.993 8.919 1.00 88.38 685 ILE A O 1
ATOM 5479 N N . CYS A 1 686 ? -14.198 -13.593 8.743 1.00 85.06 686 CYS A N 1
ATOM 5480 C CA . CYS A 1 686 ? -14.220 -12.187 9.145 1.00 85.06 686 CYS A CA 1
ATOM 5481 C C . CYS A 1 686 ? -14.498 -11.936 10.636 1.00 85.06 686 CYS A C 1
ATOM 5483 O O . CYS A 1 686 ? -14.577 -10.771 11.036 1.00 85.06 686 CYS A O 1
ATOM 5485 N N . GLU A 1 687 ? -14.566 -12.975 11.476 1.00 84.62 687 GLU A N 1
ATOM 5486 C CA . GLU A 1 687 ? -14.566 -12.812 12.931 1.00 84.62 687 GLU A CA 1
ATOM 5487 C C . GLU A 1 687 ? -13.161 -12.663 13.516 1.00 84.62 687 GLU A C 1
ATOM 5489 O O . GLU A 1 687 ? -12.162 -13.144 12.972 1.00 84.62 687 GLU A O 1
ATOM 5494 N N . THR A 1 688 ? -13.070 -11.940 14.635 1.00 75.38 688 THR A N 1
ATOM 5495 C CA . THR A 1 688 ? -11.787 -11.630 15.285 1.00 75.38 688 THR A CA 1
ATOM 5496 C C . THR A 1 688 ? -11.132 -12.850 15.927 1.00 75.38 688 THR A C 1
ATOM 5498 O O . THR A 1 688 ? -9.913 -12.870 16.080 1.00 75.38 688 THR A O 1
ATOM 5501 N N . ASP A 1 689 ? -11.924 -13.857 16.289 1.00 79.19 689 ASP A N 1
ATOM 5502 C CA . ASP A 1 689 ? -11.512 -15.106 16.934 1.00 79.19 689 ASP A CA 1
ATOM 5503 C C . ASP A 1 689 ? -11.362 -16.281 15.946 1.00 79.19 689 ASP A C 1
ATOM 5505 O O . ASP A 1 689 ? -11.136 -17.421 16.361 1.00 79.19 689 ASP A O 1
ATOM 5509 N N . GLN A 1 690 ? -11.442 -16.026 14.631 1.00 81.50 690 GLN A N 1
ATOM 5510 C CA . GLN A 1 690 ? -11.309 -17.071 13.618 1.00 81.50 690 GLN A CA 1
ATOM 5511 C C . GLN A 1 690 ? -9.940 -17.769 13.733 1.00 81.50 690 GLN A C 1
ATOM 5513 O O . GLN A 1 690 ? -8.881 -17.141 13.643 1.00 81.50 690 GLN A O 1
ATOM 5518 N N . LYS A 1 691 ? -9.971 -19.100 13.895 1.00 76.81 691 LYS A N 1
ATOM 5519 C CA . LYS A 1 691 ? -8.813 -19.957 14.219 1.00 76.81 691 LYS A CA 1
ATOM 5520 C C . LYS A 1 691 ? -7.596 -19.775 13.298 1.00 76.81 691 LYS A C 1
ATOM 5522 O O . LYS A 1 691 ? -6.461 -19.817 13.766 1.00 76.81 691 LYS A O 1
ATOM 5527 N N . ASP A 1 692 ? -7.821 -19.564 12.006 1.00 74.31 692 ASP A N 1
ATOM 5528 C CA . ASP A 1 692 ? -6.785 -19.441 10.968 1.00 74.31 692 ASP A CA 1
ATOM 5529 C C . ASP A 1 692 ? -6.420 -17.975 10.640 1.00 74.31 692 ASP A C 1
ATOM 5531 O O . ASP A 1 692 ? -5.591 -17.710 9.754 1.00 74.31 692 ASP A O 1
ATOM 5535 N N . LYS A 1 693 ? -6.974 -17.021 11.404 1.00 78.00 693 LYS A N 1
ATOM 5536 C CA . LYS A 1 693 ? -6.781 -15.565 11.304 1.00 78.00 693 LYS A CA 1
ATOM 5537 C C . LYS A 1 693 ? -7.402 -14.916 10.057 1.00 78.00 693 LYS A C 1
ATOM 5539 O O . LYS A 1 693 ? -6.905 -13.892 9.576 1.00 78.00 693 LYS A O 1
ATOM 5544 N N . PHE A 1 694 ? -8.483 -15.479 9.517 1.00 85.06 694 PHE A N 1
ATOM 5545 C CA . PHE A 1 694 ? -9.281 -14.861 8.447 1.00 85.06 694 PHE A CA 1
ATOM 5546 C C . PHE A 1 694 ? -10.191 -13.738 8.981 1.00 85.06 694 PHE A C 1
ATOM 5548 O O . PHE A 1 694 ? -11.409 -13.852 8.928 1.00 85.06 694 PHE A O 1
ATOM 5555 N N . SER A 1 695 ? -9.597 -12.654 9.495 1.00 78.12 695 SER A N 1
ATOM 5556 C CA . SER A 1 695 ? -10.295 -11.535 10.159 1.00 78.12 695 SER A CA 1
ATOM 5557 C C . SER A 1 695 ? -10.712 -10.371 9.240 1.00 78.12 695 SER A C 1
ATOM 5559 O O . SER A 1 695 ? -11.285 -9.392 9.704 1.00 78.12 695 SER A O 1
ATOM 5561 N N . CYS A 1 696 ? -10.435 -10.454 7.935 1.00 87.25 696 CYS A N 1
ATOM 5562 C CA . CYS A 1 696 ? -10.927 -9.544 6.888 1.00 87.25 696 CYS A CA 1
ATOM 5563 C C . CYS A 1 696 ? -10.688 -8.021 7.076 1.00 87.25 696 CYS A C 1
ATOM 5565 O O . CYS A 1 696 ? -11.572 -7.221 6.758 1.00 87.25 696 CYS A O 1
ATOM 5567 N N . PRO A 1 697 ? -9.489 -7.552 7.467 1.00 77.44 697 PRO A N 1
ATOM 5568 C CA . PRO A 1 697 ? -9.247 -6.129 7.761 1.00 77.44 697 PRO A CA 1
ATOM 5569 C C . PRO A 1 697 ? -9.471 -5.188 6.564 1.00 77.44 697 PRO A C 1
ATOM 5571 O O . PRO A 1 697 ? -9.969 -4.072 6.720 1.00 77.44 697 PRO A O 1
ATOM 5574 N N . GLY A 1 698 ? -9.127 -5.633 5.350 1.00 80.62 698 GLY A N 1
ATOM 5575 C CA . GLY A 1 698 ? -9.369 -4.853 4.134 1.00 80.62 698 GLY A CA 1
ATOM 5576 C C . GLY A 1 698 ? -10.856 -4.735 3.785 1.00 80.62 698 GLY A C 1
ATOM 5577 O O . GLY A 1 698 ? -11.275 -3.706 3.263 1.00 80.62 698 GLY A O 1
ATOM 5578 N N . VAL A 1 699 ? -11.655 -5.766 4.087 1.00 86.62 699 VAL A N 1
ATOM 5579 C CA . VAL A 1 699 ? -13.115 -5.740 3.891 1.00 86.62 699 VAL A CA 1
ATOM 5580 C C . VAL A 1 699 ? -13.752 -4.795 4.907 1.00 86.62 699 VAL A C 1
ATOM 5582 O O . VAL A 1 699 ? -14.561 -3.963 4.515 1.00 86.62 699 VAL A O 1
ATOM 5585 N N . GLU A 1 700 ? -13.305 -4.835 6.166 1.00 81.38 700 GLU A N 1
ATOM 5586 C CA . GLU A 1 700 ? -13.742 -3.913 7.226 1.00 81.38 700 GLU A CA 1
ATOM 5587 C C . GLU A 1 700 ? -13.469 -2.446 6.858 1.00 81.38 700 GLU A C 1
ATOM 5589 O O . GLU A 1 700 ? -14.340 -1.592 7.005 1.00 81.38 700 GLU A O 1
ATOM 5594 N N . SER A 1 701 ? -12.277 -2.141 6.333 1.00 78.31 701 SER A N 1
ATOM 5595 C CA . SER A 1 701 ? -11.933 -0.779 5.894 1.00 78.31 701 SER A CA 1
ATOM 5596 C C . SER A 1 701 ? -12.786 -0.331 4.702 1.00 78.31 701 SER A C 1
ATOM 5598 O O . SER A 1 701 ? -13.229 0.815 4.653 1.00 78.31 701 SER A O 1
ATOM 5600 N N . TYR A 1 702 ? -13.061 -1.239 3.758 1.00 83.94 702 TYR A N 1
ATOM 5601 C CA . TYR A 1 702 ? -13.944 -0.963 2.622 1.00 83.94 702 TYR A CA 1
ATOM 5602 C C . TYR A 1 702 ? -15.392 -0.723 3.075 1.00 83.94 702 TYR A C 1
ATOM 5604 O O . TYR A 1 702 ? -16.028 0.211 2.597 1.00 83.94 702 TYR A O 1
ATOM 5612 N N . TYR A 1 703 ? -15.891 -1.513 4.029 1.00 82.44 703 TYR A N 1
ATOM 5613 C CA . TYR A 1 703 ? -17.203 -1.328 4.651 1.00 82.44 703 TYR A CA 1
ATOM 5614 C C . TYR A 1 703 ? -17.296 0.009 5.399 1.00 82.44 703 TYR A C 1
ATOM 5616 O O . TYR A 1 703 ? -18.221 0.781 5.178 1.00 82.44 703 TYR A O 1
ATOM 5624 N N . THR A 1 704 ? -16.284 0.335 6.203 1.00 76.81 704 THR A N 1
ATOM 5625 C CA . THR A 1 704 ? -16.160 1.607 6.938 1.00 76.81 704 THR A CA 1
ATOM 5626 C C . THR A 1 704 ? -16.250 2.804 5.979 1.00 76.81 704 THR A C 1
ATOM 5628 O O . THR A 1 704 ? -17.058 3.710 6.185 1.00 76.81 704 THR A O 1
ATOM 5631 N N . ALA A 1 705 ? -15.500 2.784 4.872 1.00 79.50 705 ALA A N 1
ATOM 5632 C CA . ALA A 1 705 ? -15.596 3.813 3.834 1.00 79.50 705 ALA A CA 1
ATOM 5633 C C . ALA A 1 705 ? -16.980 3.842 3.153 1.00 79.50 705 ALA A C 1
ATOM 5635 O O . ALA A 1 705 ? -17.516 4.921 2.886 1.00 79.50 705 ALA A O 1
ATOM 5636 N N . ALA A 1 706 ? -17.586 2.670 2.925 1.00 83.81 706 ALA A N 1
ATOM 5637 C CA . ALA A 1 706 ? -18.932 2.542 2.369 1.00 83.81 706 ALA A CA 1
ATOM 5638 C C . ALA A 1 706 ? -20.007 3.209 3.217 1.00 83.81 706 ALA A C 1
ATOM 5640 O O . ALA A 1 706 ? -20.894 3.883 2.688 1.00 83.81 706 ALA A O 1
ATOM 5641 N N . VAL A 1 707 ? -19.871 3.102 4.528 1.00 78.75 707 VAL A N 1
ATOM 5642 C CA . VAL A 1 707 ? -20.757 3.760 5.480 1.00 78.75 707 VAL A CA 1
ATOM 5643 C C . VAL A 1 707 ? -20.519 5.267 5.495 1.00 78.75 707 VAL A C 1
ATOM 5645 O O . VAL A 1 707 ? -21.476 6.034 5.398 1.00 78.75 707 VAL A O 1
ATOM 5648 N N . LEU A 1 708 ? -19.254 5.696 5.570 1.00 80.19 708 LEU A N 1
ATOM 5649 C CA . LEU A 1 708 ? -18.895 7.110 5.681 1.00 80.19 708 LEU A CA 1
ATOM 5650 C C . LEU A 1 708 ? -19.336 7.927 4.462 1.00 80.19 708 LEU A C 1
ATOM 5652 O O . LEU A 1 708 ? -19.979 8.966 4.600 1.00 80.19 708 LEU A O 1
ATOM 5656 N N . PHE A 1 709 ? -18.977 7.469 3.264 1.00 83.38 709 PHE A N 1
ATOM 5657 C CA . PHE A 1 709 ? -19.243 8.214 2.036 1.00 83.38 709 PHE A CA 1
ATOM 5658 C C . PHE A 1 709 ? -20.573 7.832 1.392 1.00 83.38 709 PHE A C 1
ATOM 5660 O O . PHE A 1 709 ? -21.209 8.692 0.787 1.00 83.38 709 PHE A O 1
ATOM 5667 N N . GLY A 1 710 ? -20.999 6.574 1.521 1.00 84.38 710 GLY A N 1
ATOM 5668 C CA . GLY A 1 710 ? -22.214 6.051 0.899 1.00 84.38 710 GLY A CA 1
ATOM 5669 C C . GLY A 1 710 ? -23.452 6.175 1.787 1.00 84.38 710 GLY A C 1
ATOM 5670 O O . GLY A 1 710 ? -24.355 6.944 1.452 1.00 84.38 710 GLY A O 1
ATOM 5671 N N . SER A 1 711 ? -23.498 5.448 2.912 1.00 80.75 711 SER A N 1
ATOM 5672 C CA . SER A 1 711 ? -24.674 5.428 3.804 1.00 80.75 711 SER A CA 1
ATOM 5673 C C . SER A 1 711 ? -24.960 6.795 4.418 1.00 80.75 711 SER A C 1
ATOM 5675 O O . SER A 1 711 ? -26.035 7.338 4.208 1.00 80.75 711 SER A O 1
ATOM 5677 N N . LEU A 1 712 ? -24.002 7.410 5.114 1.00 80.56 712 LEU A N 1
ATOM 5678 C CA . LEU A 1 712 ? -24.175 8.773 5.638 1.00 80.56 712 LEU A CA 1
ATOM 5679 C C . LEU A 1 712 ? -24.286 9.805 4.507 1.00 80.56 712 LEU A C 1
ATOM 5681 O O . LEU A 1 712 ? -24.958 10.829 4.638 1.00 80.56 712 LEU A O 1
ATOM 5685 N N . GLY A 1 713 ? -23.647 9.512 3.374 1.00 79.31 713 GLY A N 1
ATOM 5686 C CA . GLY A 1 713 ? -23.579 10.391 2.221 1.00 79.31 713 GLY A CA 1
ATOM 5687 C C . GLY A 1 713 ? -22.558 11.510 2.423 1.00 79.31 713 GLY A C 1
ATOM 5688 O O . GLY A 1 713 ? -22.571 12.236 3.420 1.00 79.31 713 GLY A O 1
ATOM 5689 N N . ALA A 1 714 ? -21.720 11.738 1.410 1.00 80.06 714 ALA A N 1
ATOM 5690 C CA . ALA A 1 714 ? -20.709 12.801 1.419 1.00 80.06 714 ALA A CA 1
ATOM 5691 C C . ALA A 1 714 ? -21.278 14.192 1.782 1.00 80.06 714 ALA A C 1
ATOM 5693 O O . ALA A 1 714 ? -20.597 15.009 2.404 1.00 80.06 714 ALA A O 1
ATOM 5694 N N . ARG A 1 715 ? -22.552 14.450 1.451 1.00 81.50 715 ARG A N 1
ATOM 5695 C CA . ARG A 1 715 ? -23.244 15.710 1.749 1.00 81.50 715 ARG A CA 1
ATOM 5696 C C . ARG A 1 715 ? -23.418 15.976 3.250 1.00 81.50 715 ARG A C 1
ATOM 5698 O O . ARG A 1 715 ? -23.377 17.138 3.630 1.00 81.50 715 ARG A O 1
ATOM 5705 N N . LYS A 1 716 ? -23.591 14.957 4.098 1.00 83.38 716 LYS A N 1
ATOM 5706 C CA . LYS A 1 716 ? -23.762 15.161 5.551 1.00 83.38 716 LYS A CA 1
ATOM 5707 C C . LYS A 1 716 ? -22.448 15.394 6.288 1.00 83.38 716 LYS A C 1
ATOM 5709 O O . LYS A 1 716 ? -22.447 16.037 7.328 1.00 83.38 716 LYS A O 1
ATOM 5714 N N . VAL A 1 717 ? -21.346 14.875 5.749 1.00 85.12 717 VAL A N 1
ATOM 5715 C CA . VAL A 1 717 ? -20.018 14.950 6.378 1.00 85.12 717 VAL A CA 1
ATOM 5716 C C . VAL A 1 717 ? -19.240 16.179 5.895 1.00 85.12 717 VAL A C 1
ATOM 5718 O O . VAL A 1 717 ? -18.599 16.863 6.694 1.00 85.12 717 VAL A O 1
ATOM 5721 N N . PHE A 1 718 ? -19.335 16.499 4.599 1.00 87.50 718 PHE A N 1
ATOM 5722 C CA . PHE A 1 718 ? -18.553 17.559 3.947 1.00 87.50 718 PHE A CA 1
ATOM 5723 C C . PHE A 1 718 ? -19.401 18.622 3.224 1.00 87.50 718 PHE A C 1
ATOM 5725 O O . PHE A 1 718 ? -18.837 19.569 2.683 1.00 87.50 718 PHE A O 1
ATOM 5732 N N . GLY A 1 719 ? -20.725 18.452 3.124 1.00 84.62 719 GLY A N 1
ATOM 5733 C CA . GLY A 1 719 ? -21.603 19.387 2.407 1.00 84.62 719 GLY A CA 1
ATOM 5734 C C . GLY A 1 719 ? -21.858 20.689 3.169 1.00 84.62 719 GLY A C 1
ATOM 5735 O O . GLY A 1 719 ? -21.285 20.919 4.219 1.00 84.62 719 GLY A O 1
ATOM 5736 N N . ALA A 1 720 ? -22.724 21.558 2.638 1.00 81.25 720 ALA A N 1
ATOM 5737 C CA . ALA A 1 720 ? -23.046 22.830 3.292 1.00 81.25 720 ALA A CA 1
ATOM 5738 C C . ALA A 1 720 ? -23.549 22.608 4.733 1.00 81.25 720 ALA A C 1
ATOM 5740 O O . ALA A 1 720 ? -24.403 21.751 4.953 1.00 81.25 720 ALA A O 1
ATOM 5741 N N . ASP A 1 721 ? -22.989 23.369 5.679 1.00 83.31 721 ASP A N 1
ATOM 5742 C CA . ASP A 1 721 ? -23.242 23.307 7.129 1.00 83.31 721 ASP A CA 1
ATOM 5743 C C . ASP A 1 721 ? -22.783 22.016 7.842 1.00 83.31 721 ASP A C 1
ATOM 5745 O O . ASP A 1 721 ? -23.100 21.803 9.012 1.00 83.31 721 ASP A O 1
ATOM 5749 N N . ALA A 1 722 ? -21.989 21.167 7.180 1.00 85.50 722 ALA A N 1
ATOM 5750 C CA . ALA A 1 722 ? -21.426 19.960 7.783 1.00 85.50 722 ALA A CA 1
ATOM 5751 C C . ALA A 1 722 ? -20.130 20.225 8.577 1.00 85.50 722 ALA A C 1
ATOM 5753 O O . ALA A 1 722 ? -19.396 21.186 8.317 1.00 85.50 722 ALA A O 1
ATOM 5754 N N . GLN A 1 723 ? -19.789 19.312 9.495 1.00 87.38 723 GLN A N 1
ATOM 5755 C CA . GLN A 1 723 ? -18.623 19.425 10.385 1.00 87.38 723 GLN A CA 1
ATOM 5756 C C . GLN A 1 723 ? -17.296 19.619 9.632 1.00 87.38 723 GLN A C 1
ATOM 5758 O O . GLN A 1 723 ? -16.472 20.435 10.046 1.00 87.38 723 GLN A O 1
ATOM 5763 N N . TYR A 1 724 ? -17.090 18.922 8.508 1.00 90.50 724 TYR A N 1
ATOM 5764 C CA . TYR A 1 724 ? -15.812 18.907 7.783 1.00 90.50 724 TYR A CA 1
ATOM 5765 C C . TYR A 1 724 ? -15.823 19.704 6.470 1.00 90.50 724 TYR A C 1
ATOM 5767 O O . TYR A 1 724 ? -14.937 19.540 5.629 1.00 90.50 724 TYR A O 1
ATOM 5775 N N . THR A 1 725 ? -16.786 20.614 6.298 1.00 90.81 725 THR A N 1
ATOM 5776 C CA . THR A 1 725 ? -16.949 21.433 5.079 1.00 90.81 725 THR A CA 1
ATOM 5777 C C . THR A 1 725 ? -15.673 22.172 4.670 1.00 90.81 725 THR A C 1
ATOM 5779 O O . THR A 1 725 ? -15.337 22.242 3.488 1.00 90.81 725 THR A O 1
ATOM 5782 N N . ALA A 1 726 ? -14.919 22.702 5.640 1.00 90.75 726 ALA A N 1
ATOM 5783 C CA . ALA A 1 726 ? -13.712 23.482 5.363 1.00 90.75 726 ALA A CA 1
ATOM 5784 C C . ALA A 1 726 ? -12.609 22.670 4.658 1.00 90.75 726 ALA A C 1
ATOM 5786 O O . ALA A 1 726 ? -11.781 23.255 3.960 1.00 90.75 726 ALA A O 1
ATOM 5787 N N . LEU A 1 727 ? -12.621 21.334 4.763 1.00 91.31 727 LEU A N 1
ATOM 5788 C CA . LEU A 1 727 ? -11.665 20.476 4.057 1.00 91.31 727 LEU A CA 1
ATOM 5789 C C . LEU A 1 727 ? -11.823 20.567 2.535 1.00 91.31 727 LEU A C 1
ATOM 5791 O O . LEU A 1 727 ? -10.842 20.394 1.814 1.00 91.31 727 LEU A O 1
ATOM 5795 N N . LEU A 1 728 ? -13.011 20.923 2.029 1.00 91.69 728 LEU A N 1
ATOM 5796 C CA . LEU A 1 728 ? -13.232 21.134 0.595 1.00 91.69 728 LEU A CA 1
ATOM 5797 C C . LEU A 1 728 ? -12.412 22.308 0.033 1.00 91.69 728 LEU A C 1
ATOM 5799 O O . LEU A 1 728 ? -12.143 22.336 -1.169 1.00 91.69 728 LEU A O 1
ATOM 5803 N N . ALA A 1 729 ? -11.938 23.236 0.876 1.00 93.00 729 ALA A N 1
ATOM 5804 C CA . ALA A 1 729 ? -11.011 24.293 0.463 1.00 93.00 729 ALA A CA 1
ATOM 5805 C C . ALA A 1 729 ? -9.652 23.743 -0.013 1.00 93.00 729 ALA A C 1
ATOM 5807 O O . ALA A 1 729 ? -8.914 24.434 -0.717 1.00 93.00 729 ALA A O 1
ATOM 5808 N N . ALA A 1 730 ? -9.331 22.483 0.291 1.00 94.44 730 ALA A N 1
ATOM 5809 C CA . ALA A 1 730 ? -8.146 21.826 -0.237 1.00 94.44 730 ALA A CA 1
ATOM 5810 C C . ALA A 1 730 ? -8.196 21.639 -1.766 1.00 94.44 730 ALA A C 1
ATOM 5812 O O . ALA A 1 730 ? -7.147 21.707 -2.404 1.00 94.44 730 ALA A O 1
ATOM 5813 N N . PHE A 1 731 ? -9.379 21.500 -2.386 1.00 94.31 731 PHE A N 1
ATOM 5814 C CA . PHE A 1 731 ? -9.504 21.415 -3.849 1.00 94.31 731 PHE A CA 1
ATOM 5815 C C . PHE A 1 731 ? -8.944 22.657 -4.569 1.00 94.31 731 PHE A C 1
ATOM 5817 O O . PHE A 1 731 ? -8.060 22.495 -5.414 1.00 94.31 731 PHE A O 1
ATOM 5824 N N . PRO A 1 732 ? -9.380 23.900 -4.278 1.00 95.75 732 PRO A N 1
ATOM 5825 C CA . PRO A 1 732 ? -8.803 25.078 -4.922 1.00 95.75 732 PRO A CA 1
ATOM 5826 C C . PRO A 1 732 ? -7.329 25.302 -4.553 1.00 95.75 732 PRO A C 1
ATOM 5828 O O . PRO A 1 732 ? -6.562 25.736 -5.413 1.00 95.75 732 PRO A O 1
ATOM 5831 N N . VAL A 1 733 ? -6.894 24.954 -3.334 1.00 94.94 733 VAL A N 1
ATOM 5832 C CA . VAL A 1 733 ? -5.467 25.012 -2.950 1.00 94.94 733 VAL A CA 1
ATOM 5833 C C . VAL A 1 733 ? -4.631 24.060 -3.809 1.00 94.94 733 VAL A C 1
ATOM 5835 O O . VAL A 1 733 ? -3.609 24.461 -4.368 1.00 94.94 733 VAL A O 1
ATOM 5838 N N . GLY A 1 734 ? -5.098 22.823 -3.971 1.00 94.56 734 GLY A N 1
ATOM 5839 C CA . GLY A 1 734 ? -4.488 21.822 -4.836 1.00 94.56 734 GLY A CA 1
ATOM 5840 C C . GLY A 1 734 ? -4.426 22.257 -6.296 1.00 94.56 734 GLY A C 1
ATOM 5841 O O . GLY A 1 734 ? -3.397 22.084 -6.939 1.00 94.56 734 GLY A O 1
ATOM 5842 N N . LEU A 1 735 ? -5.474 22.917 -6.801 1.00 95.38 735 LEU A N 1
ATOM 5843 C CA . LEU A 1 735 ? -5.501 23.453 -8.161 1.00 95.38 735 LEU A CA 1
ATOM 5844 C C . LEU A 1 735 ? -4.451 24.558 -8.340 1.00 95.38 735 LEU A C 1
ATOM 5846 O O . LEU A 1 735 ? -3.720 24.562 -9.332 1.00 95.38 735 LEU A O 1
ATOM 5850 N N . ALA A 1 736 ? -4.373 25.478 -7.373 1.00 95.88 736 ALA A N 1
ATOM 5851 C CA . ALA A 1 736 ? -3.490 26.636 -7.406 1.00 95.88 736 ALA A CA 1
ATOM 5852 C C . ALA A 1 736 ? -2.010 26.267 -7.236 1.00 95.88 736 ALA A C 1
ATOM 5854 O O . ALA A 1 736 ? -1.153 26.927 -7.823 1.00 95.88 736 ALA A O 1
ATOM 5855 N N . PHE A 1 737 ? -1.686 25.222 -6.471 1.00 94.62 737 PHE A N 1
ATOM 5856 C CA . PHE A 1 737 ? -0.299 24.909 -6.123 1.00 94.62 737 PHE A CA 1
ATOM 5857 C C . PHE A 1 737 ? 0.600 24.611 -7.346 1.00 94.62 737 PHE A C 1
ATOM 5859 O O . PHE A 1 737 ? 1.630 25.280 -7.482 1.00 94.62 737 PHE A O 1
ATOM 5866 N N . PRO A 1 738 ? 0.229 23.734 -8.307 1.00 94.31 738 PRO A N 1
ATOM 5867 C CA . PRO A 1 738 ? 0.987 23.557 -9.549 1.00 94.31 738 PRO A CA 1
ATOM 5868 C C . PRO A 1 738 ? 1.039 24.807 -10.426 1.00 94.31 738 PRO A C 1
ATOM 5870 O O . PRO A 1 738 ? 2.060 25.040 -11.073 1.00 94.31 738 PRO A O 1
ATOM 5873 N N . ILE A 1 739 ? -0.024 25.622 -10.435 1.00 94.75 739 ILE A N 1
ATOM 5874 C CA . ILE A 1 739 ? -0.089 26.874 -11.206 1.00 94.75 739 ILE A CA 1
ATOM 5875 C C . ILE A 1 739 ? 0.950 27.863 -10.672 1.00 94.75 739 ILE A C 1
ATOM 5877 O O . ILE A 1 739 ? 1.789 28.358 -11.428 1.00 94.75 739 ILE A O 1
ATOM 5881 N N . ILE A 1 740 ? 0.939 28.109 -9.360 1.00 94.25 740 ILE A N 1
ATOM 5882 C CA . ILE A 1 740 ? 1.897 28.993 -8.686 1.00 94.25 740 ILE A CA 1
ATOM 5883 C C . ILE A 1 740 ? 3.319 28.476 -8.908 1.00 94.25 740 ILE A C 1
ATOM 5885 O O . ILE A 1 740 ? 4.195 29.244 -9.304 1.00 94.25 740 ILE A O 1
ATOM 5889 N N . HIS A 1 741 ? 3.537 27.171 -8.726 1.00 92.75 741 HIS A N 1
ATOM 5890 C CA . HIS A 1 741 ? 4.837 26.547 -8.953 1.00 92.75 741 HIS A CA 1
ATOM 5891 C C . HIS A 1 741 ? 5.334 26.736 -10.394 1.00 92.75 741 HIS A C 1
ATOM 5893 O O . HIS A 1 741 ? 6.487 27.116 -10.605 1.00 92.75 741 HIS A O 1
ATOM 5899 N N . TYR A 1 742 ? 4.472 26.523 -11.391 1.00 90.62 742 TYR A N 1
ATOM 5900 C CA . TYR A 1 742 ? 4.814 26.674 -12.807 1.00 90.62 742 TYR A CA 1
ATOM 5901 C C . TYR A 1 742 ? 5.259 28.101 -13.143 1.00 90.62 742 TYR A C 1
ATOM 5903 O O . TYR A 1 742 ? 6.328 28.302 -13.723 1.00 90.62 742 TYR A O 1
ATOM 5911 N N . TYR A 1 743 ? 4.500 29.116 -12.723 1.00 91.38 743 TYR A N 1
ATOM 5912 C CA . TY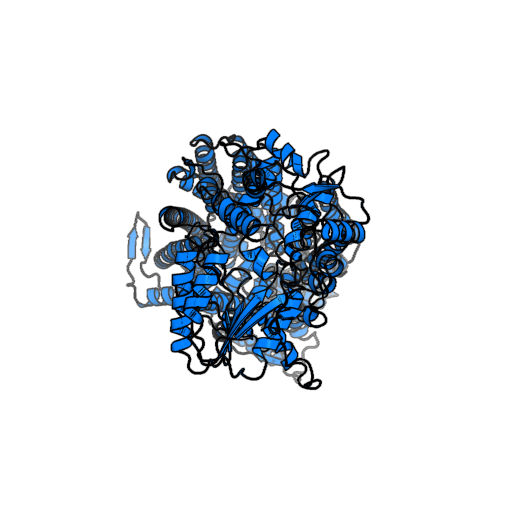R A 1 743 ? 4.874 30.509 -12.987 1.00 91.38 743 TYR A CA 1
ATOM 5913 C C . TYR A 1 743 ? 6.092 30.970 -12.176 1.00 91.38 743 TYR A C 1
ATOM 5915 O O . TYR A 1 743 ? 6.902 31.739 -12.699 1.00 91.38 743 TYR A O 1
ATOM 5923 N N . ALA A 1 744 ? 6.264 30.478 -10.945 1.00 90.00 744 ALA A N 1
ATOM 5924 C CA . ALA A 1 744 ? 7.424 30.793 -10.111 1.00 90.00 744 ALA A CA 1
ATOM 5925 C C . ALA A 1 744 ? 8.731 30.204 -10.671 1.00 90.00 744 ALA A C 1
ATOM 5927 O O . ALA A 1 744 ? 9.789 30.824 -10.565 1.00 90.00 744 ALA A O 1
ATOM 5928 N N . THR A 1 745 ? 8.668 29.026 -11.295 1.00 88.81 745 THR A N 1
ATOM 5929 C CA . THR A 1 745 ? 9.853 28.316 -11.806 1.00 88.81 745 THR A CA 1
ATOM 5930 C C . THR A 1 745 ? 10.202 28.653 -13.252 1.00 88.81 745 THR A C 1
ATOM 5932 O O . THR A 1 745 ? 11.356 28.489 -13.641 1.00 88.81 745 THR A O 1
ATOM 5935 N N . ARG A 1 746 ? 9.268 29.202 -14.040 1.00 83.50 746 ARG A N 1
ATOM 5936 C CA . ARG A 1 746 ? 9.472 29.485 -15.474 1.00 83.50 746 ARG A CA 1
ATOM 5937 C C . ARG A 1 746 ? 10.655 30.412 -15.786 1.00 83.50 746 ARG A C 1
ATOM 5939 O O . ARG A 1 746 ? 11.211 30.329 -16.875 1.00 83.50 746 ARG A O 1
ATOM 5946 N N . ARG A 1 747 ? 11.021 31.311 -14.865 1.00 82.75 747 ARG A N 1
ATOM 5947 C CA . ARG A 1 747 ? 12.146 32.257 -15.034 1.00 82.75 747 ARG A CA 1
ATOM 5948 C C . ARG A 1 747 ? 13.440 31.809 -14.352 1.00 82.75 747 ARG A C 1
ATOM 5950 O O . ARG A 1 747 ? 14.445 32.505 -14.461 1.00 82.75 747 ARG A O 1
ATOM 5957 N N . LEU A 1 748 ? 13.414 30.696 -13.622 1.00 84.62 748 LEU A N 1
ATOM 5958 C CA . LEU A 1 748 ? 14.580 30.184 -12.910 1.00 84.62 748 LEU A CA 1
ATOM 5959 C C . LEU A 1 748 ? 15.390 29.248 -13.815 1.00 84.62 748 LEU A C 1
ATOM 5961 O O . LEU A 1 748 ? 14.812 28.553 -14.654 1.00 84.62 748 LEU A O 1
ATOM 5965 N N . PRO A 1 749 ? 16.723 29.182 -13.641 1.00 80.31 749 PRO A N 1
ATOM 5966 C CA . PRO A 1 749 ? 17.522 28.190 -14.343 1.00 80.31 749 PRO A CA 1
ATOM 5967 C C . PRO A 1 749 ? 17.082 26.783 -13.924 1.00 80.31 749 PRO A C 1
ATOM 5969 O O . PRO A 1 749 ? 16.830 26.532 -12.745 1.00 80.31 749 PRO A O 1
ATOM 5972 N N . LYS A 1 750 ? 17.040 25.844 -14.878 1.00 79.06 750 LYS A N 1
ATOM 5973 C CA . LYS A 1 750 ? 16.600 24.447 -14.659 1.00 79.06 750 LYS A CA 1
ATOM 5974 C C . LYS A 1 750 ? 17.477 23.668 -13.665 1.00 79.06 750 LYS A C 1
ATOM 5976 O O . LYS A 1 750 ? 17.121 22.586 -13.222 1.00 79.06 750 LYS A O 1
ATOM 5981 N N . THR A 1 751 ? 18.635 24.209 -13.293 1.00 76.44 751 THR A N 1
ATOM 5982 C CA . THR A 1 751 ? 19.516 23.661 -12.253 1.00 76.44 751 THR A CA 1
ATOM 5983 C C . THR A 1 751 ? 19.104 24.079 -10.835 1.00 76.44 751 THR A C 1
ATOM 5985 O O . THR A 1 751 ? 19.542 23.455 -9.862 1.00 76.44 751 THR A O 1
ATOM 5988 N N . HIS A 1 752 ? 18.251 25.101 -10.692 1.00 83.25 752 HIS A N 1
ATOM 5989 C CA . HIS A 1 752 ? 17.816 25.646 -9.408 1.00 83.25 752 HIS A CA 1
ATOM 5990 C C . HIS A 1 752 ? 16.977 24.635 -8.616 1.00 83.25 752 HIS A C 1
ATOM 5992 O O . HIS A 1 752 ? 16.116 23.956 -9.169 1.00 83.25 752 HIS A O 1
ATOM 5998 N N . TRP A 1 753 ? 17.167 24.560 -7.297 1.00 81.75 753 TRP A N 1
ATOM 5999 C CA . TRP A 1 753 ? 16.513 23.557 -6.445 1.00 81.75 753 TRP A CA 1
ATOM 6000 C C . TRP A 1 753 ? 14.975 23.609 -6.489 1.00 81.75 753 TRP A C 1
ATOM 6002 O O . TRP A 1 753 ? 14.348 22.555 -6.502 1.00 81.75 753 TRP A O 1
ATOM 6012 N N . LEU A 1 754 ? 14.372 24.804 -6.599 1.00 84.12 754 LEU A N 1
ATOM 6013 C CA . LEU A 1 754 ? 12.914 24.967 -6.754 1.00 84.12 754 LEU A CA 1
ATOM 6014 C C . LEU A 1 754 ? 12.360 24.241 -7.987 1.00 84.12 754 LEU A C 1
ATOM 6016 O O . LEU A 1 754 ? 11.243 23.757 -7.944 1.00 84.12 754 LEU A O 1
ATOM 6020 N N . THR A 1 755 ? 13.133 24.121 -9.070 1.00 81.75 755 THR A N 1
ATOM 6021 C CA . THR A 1 755 ? 12.679 23.429 -10.292 1.00 81.75 755 THR A CA 1
ATOM 6022 C C . THR A 1 755 ? 12.632 21.904 -10.139 1.00 81.75 755 THR A C 1
ATOM 6024 O O . THR A 1 755 ? 12.056 21.226 -10.980 1.00 81.75 755 THR A O 1
ATOM 6027 N N . LYS A 1 756 ? 13.201 21.364 -9.049 1.00 82.75 756 LYS A N 1
ATOM 6028 C CA . LYS A 1 756 ? 13.212 19.928 -8.711 1.00 82.75 756 LYS A CA 1
ATOM 6029 C C . LYS A 1 756 ? 12.067 19.526 -7.777 1.00 82.75 756 LYS A C 1
ATOM 6031 O O . LYS A 1 756 ? 11.963 18.358 -7.392 1.00 82.75 756 LYS A O 1
ATOM 6036 N N . ILE A 1 757 ? 11.247 20.491 -7.364 1.00 87.88 757 ILE A N 1
ATOM 6037 C CA . ILE A 1 757 ? 10.034 20.230 -6.598 1.00 87.88 757 ILE A CA 1
ATOM 6038 C C . ILE A 1 757 ? 8.973 19.686 -7.547 1.00 87.88 757 ILE A C 1
ATOM 6040 O O . ILE A 1 757 ? 8.754 20.225 -8.631 1.00 87.88 757 ILE A O 1
ATOM 6044 N N . HIS A 1 758 ? 8.294 18.627 -7.116 1.00 90.69 758 HIS A N 1
ATOM 6045 C CA . HIS A 1 758 ? 7.167 18.068 -7.845 1.00 90.69 758 HIS A CA 1
ATOM 6046 C C . HIS A 1 758 ? 5.876 18.295 -7.041 1.00 90.69 758 HIS A C 1
ATOM 6048 O O . HIS A 1 758 ? 5.615 17.553 -6.089 1.00 90.69 758 HIS A O 1
ATOM 6054 N N . PRO A 1 759 ? 5.029 19.273 -7.428 1.00 92.12 759 PRO A N 1
ATOM 6055 C CA . PRO A 1 759 ? 3.852 19.677 -6.655 1.00 92.12 759 PRO A CA 1
ATOM 6056 C C . PRO A 1 759 ? 2.908 18.528 -6.283 1.00 92.12 759 PRO A C 1
ATOM 6058 O O . PRO A 1 759 ? 2.515 18.401 -5.126 1.00 92.12 759 PRO A O 1
ATOM 6061 N N . VAL A 1 760 ? 2.585 17.653 -7.243 1.00 93.12 760 VAL A N 1
ATOM 6062 C CA . VAL A 1 760 ? 1.685 16.514 -6.991 1.00 93.12 760 VAL A CA 1
ATOM 6063 C C . VAL A 1 760 ? 2.297 15.497 -6.025 1.00 93.12 760 VAL A C 1
ATOM 6065 O O . VAL A 1 760 ? 1.619 15.051 -5.111 1.00 93.12 760 VAL A O 1
ATOM 6068 N N . VAL A 1 761 ? 3.582 15.161 -6.177 1.00 92.75 761 VAL A N 1
ATOM 6069 C CA . VAL A 1 761 ? 4.277 14.175 -5.332 1.00 92.75 761 VAL A CA 1
ATOM 6070 C C . VAL A 1 761 ? 4.393 14.659 -3.882 1.00 92.75 761 VAL A C 1
ATOM 6072 O O . VAL A 1 761 ? 4.241 13.854 -2.966 1.00 92.75 761 VAL A O 1
ATOM 6075 N N . ILE A 1 762 ? 4.597 15.964 -3.650 1.00 94.19 762 ILE A N 1
ATOM 6076 C CA . ILE A 1 762 ? 4.547 16.537 -2.292 1.00 94.19 762 ILE A CA 1
ATOM 6077 C C . ILE A 1 762 ? 3.160 16.336 -1.684 1.00 94.19 762 ILE A C 1
ATOM 6079 O O . ILE A 1 762 ? 3.042 15.821 -0.576 1.00 94.19 762 ILE A O 1
ATOM 6083 N N . LEU A 1 763 ? 2.102 16.711 -2.402 1.00 94.06 763 LEU A N 1
ATOM 6084 C CA . LEU A 1 763 ? 0.747 16.527 -1.887 1.00 94.06 763 LEU A CA 1
ATOM 6085 C C . LEU A 1 763 ? 0.424 15.034 -1.686 1.00 94.06 763 LEU A C 1
ATOM 6087 O O . LEU A 1 763 ? -0.224 14.681 -0.706 1.00 94.06 763 LEU A O 1
ATOM 6091 N N . SER A 1 764 ? 0.955 14.158 -2.547 1.00 91.31 764 SER A N 1
ATOM 6092 C CA . SER A 1 764 ? 0.827 12.705 -2.416 1.00 91.31 764 SER A CA 1
ATOM 6093 C C . SER A 1 764 ? 1.544 12.156 -1.184 1.00 91.31 764 SER A C 1
ATOM 6095 O O . SER A 1 764 ? 1.065 11.216 -0.569 1.00 91.31 764 SER A O 1
ATOM 6097 N N . GLY A 1 765 ? 2.679 12.733 -0.788 1.00 91.00 765 GLY A N 1
ATOM 6098 C CA . GLY A 1 765 ? 3.332 12.367 0.468 1.00 91.00 765 GLY A CA 1
ATOM 6099 C C . GLY A 1 765 ? 2.477 12.714 1.690 1.00 91.00 765 GLY A C 1
ATOM 6100 O O . GLY A 1 765 ? 2.441 11.961 2.661 1.00 91.00 765 GLY A O 1
ATOM 6101 N N . GLY A 1 766 ? 1.751 13.833 1.638 1.00 90.38 766 GLY A N 1
ATOM 6102 C CA . GLY A 1 766 ? 0.929 14.317 2.748 1.00 90.38 766 GLY A CA 1
ATOM 6103 C C . GLY A 1 766 ? -0.304 13.470 3.067 1.00 90.38 766 GLY A C 1
ATOM 6104 O O . GLY A 1 766 ? -0.860 13.630 4.149 1.00 90.38 766 GLY A O 1
ATOM 6105 N N . HIS A 1 767 ? -0.705 12.542 2.192 1.00 87.31 767 HIS A N 1
ATOM 6106 C CA . HIS A 1 767 ? -1.802 11.603 2.460 1.00 87.31 767 HIS A CA 1
ATOM 6107 C C . HIS A 1 767 ? -1.343 10.223 2.964 1.00 87.31 767 HIS A C 1
ATOM 6109 O O . HIS A 1 767 ? -2.167 9.347 3.171 1.00 87.31 767 HIS A O 1
ATOM 6115 N N . THR A 1 768 ? -0.052 10.029 3.252 1.00 86.50 768 THR A N 1
ATOM 6116 C CA . THR A 1 768 ? 0.496 8.747 3.755 1.00 86.50 768 THR A CA 1
ATOM 6117 C C . THR A 1 768 ? -0.012 8.361 5.163 1.00 86.50 768 THR A C 1
ATOM 6119 O O . THR A 1 768 ? 0.282 7.283 5.664 1.00 86.50 768 THR A O 1
ATOM 6122 N N . TRP A 1 769 ? -0.738 9.239 5.855 1.00 89.50 769 TRP A N 1
ATOM 6123 C CA . TRP A 1 769 ? -1.182 9.049 7.243 1.00 89.50 769 TRP A CA 1
ATOM 6124 C C . TRP A 1 769 ? -2.387 8.102 7.364 1.00 89.50 769 TRP A C 1
ATOM 6126 O O . TRP A 1 769 ? -3.055 7.835 6.379 1.00 89.50 769 TRP A O 1
ATOM 6136 N N . SER A 1 770 ? -2.700 7.629 8.578 1.00 84.44 770 SER A N 1
ATOM 6137 C CA . SER A 1 770 ? -3.919 6.859 8.887 1.00 84.44 770 SER A CA 1
ATOM 6138 C C . SER A 1 770 ? -4.077 5.528 8.108 1.00 84.44 770 SER A C 1
ATOM 6140 O O . SER A 1 770 ? -4.718 5.497 7.058 1.00 84.44 770 SER A O 1
ATOM 6142 N N . PRO A 1 771 ? -3.543 4.380 8.593 1.00 70.50 771 PRO A N 1
ATOM 6143 C CA . PRO A 1 771 ? -2.894 4.125 9.888 1.00 70.50 771 PRO A CA 1
ATOM 6144 C C . PRO A 1 771 ? -1.355 4.216 9.866 1.00 70.50 771 PRO A C 1
ATOM 6146 O O . PRO A 1 771 ? -0.716 3.999 10.899 1.00 70.50 771 PRO A O 1
ATOM 6149 N N . TYR A 1 772 ? -0.740 4.489 8.710 1.00 87.50 772 TYR A N 1
ATOM 6150 C CA . TYR A 1 772 ? 0.718 4.628 8.606 1.00 87.50 772 TYR A CA 1
ATOM 6151 C C . TYR A 1 772 ? 1.194 5.975 9.160 1.00 87.50 772 TYR A C 1
ATOM 6153 O O . TYR A 1 772 ? 0.416 6.817 9.616 1.00 87.50 772 TYR A O 1
ATOM 6161 N N . ASN A 1 773 ? 2.510 6.158 9.182 1.00 90.50 773 ASN A N 1
ATOM 6162 C CA . ASN A 1 773 ? 3.158 7.327 9.755 1.00 90.50 773 ASN A CA 1
ATOM 6163 C C . ASN A 1 773 ? 4.520 7.590 9.105 1.00 90.50 773 ASN A C 1
ATOM 6165 O O . ASN A 1 773 ? 4.944 6.861 8.204 1.00 90.50 773 ASN A O 1
ATOM 6169 N N . LEU A 1 774 ? 5.233 8.613 9.587 1.00 92.44 774 LEU A N 1
ATOM 6170 C CA . LEU A 1 774 ? 6.526 9.014 9.034 1.00 92.44 774 LEU A CA 1
ATOM 6171 C C . LEU A 1 774 ? 7.571 7.883 9.052 1.00 92.44 774 LEU A C 1
ATOM 6173 O O . LEU A 1 774 ? 8.434 7.836 8.174 1.00 92.44 774 LEU A O 1
ATOM 6177 N N . GLY A 1 775 ? 7.458 6.935 9.985 1.00 90.25 775 GLY A N 1
ATOM 6178 C CA . GLY A 1 775 ? 8.335 5.770 10.089 1.00 90.25 775 GLY A CA 1
ATOM 6179 C C . GLY A 1 775 ? 8.282 4.816 8.894 1.00 90.25 775 GLY A C 1
ATOM 6180 O O . GLY A 1 775 ? 9.224 4.056 8.705 1.00 90.25 775 GLY A O 1
ATOM 6181 N N . TYR A 1 776 ? 7.246 4.895 8.054 1.00 89.25 776 TYR A N 1
ATOM 6182 C CA . TYR A 1 776 ? 7.110 4.116 6.814 1.00 89.25 776 TYR A CA 1
ATOM 6183 C C . TYR A 1 776 ? 7.616 4.865 5.567 1.00 89.25 776 TYR A C 1
ATOM 6185 O O . TYR A 1 776 ? 7.537 4.346 4.455 1.00 89.25 776 TYR A O 1
ATOM 6193 N N . MET A 1 777 ? 8.091 6.106 5.717 1.00 92.31 777 MET A N 1
ATOM 6194 C CA . MET A 1 777 ? 8.600 6.940 4.618 1.00 92.31 777 MET A CA 1
ATOM 6195 C C . MET A 1 777 ? 10.054 7.356 4.854 1.00 92.31 777 MET A C 1
ATOM 6197 O O . MET A 1 777 ? 10.895 7.239 3.963 1.00 92.31 777 MET A O 1
ATOM 6201 N N . TRP A 1 778 ? 10.376 7.817 6.065 1.00 92.75 778 TRP A N 1
ATOM 6202 C CA . TRP A 1 778 ? 11.719 8.276 6.425 1.00 92.75 778 TRP A CA 1
ATOM 6203 C C . TRP A 1 778 ? 12.834 7.252 6.124 1.00 92.75 778 TRP A C 1
ATOM 6205 O O . TRP A 1 778 ? 13.843 7.647 5.531 1.00 92.75 778 TRP A O 1
ATOM 6215 N N . PRO A 1 779 ? 12.680 5.945 6.421 1.00 92.38 779 PRO A N 1
ATOM 6216 C CA . PRO A 1 779 ? 13.743 4.968 6.179 1.00 92.38 779 PRO A CA 1
ATOM 6217 C C . PRO A 1 779 ? 14.129 4.799 4.711 1.00 92.38 779 PRO A C 1
ATOM 6219 O O . PRO A 1 779 ? 15.262 4.410 4.440 1.00 92.38 779 PRO A O 1
ATOM 6222 N N . ALA A 1 780 ? 13.239 5.115 3.763 1.00 92.56 780 ALA A N 1
ATOM 6223 C CA . ALA A 1 780 ? 13.532 5.051 2.331 1.00 92.56 780 ALA A CA 1
ATOM 6224 C C . ALA A 1 780 ? 14.497 6.166 1.880 1.00 92.56 780 ALA A C 1
ATOM 6226 O O . ALA A 1 780 ? 15.259 6.001 0.923 1.00 92.56 780 ALA A O 1
ATOM 6227 N N . VAL A 1 781 ? 14.516 7.305 2.582 1.00 94.62 781 VAL A N 1
ATOM 6228 C CA . VAL A 1 781 ? 15.287 8.495 2.185 1.00 94.62 781 VAL A CA 1
ATOM 6229 C C . VAL A 1 781 ? 16.792 8.213 2.181 1.00 94.62 781 VAL A C 1
ATOM 6231 O O . VAL A 1 781 ? 17.483 8.589 1.232 1.00 94.62 781 VAL A O 1
ATOM 6234 N N . LEU A 1 782 ? 17.311 7.526 3.205 1.00 92.81 782 LEU A N 1
ATOM 6235 C CA . LEU A 1 782 ? 18.749 7.265 3.344 1.00 92.81 782 LEU A CA 1
ATOM 6236 C C . LEU A 1 782 ? 19.293 6.313 2.258 1.00 92.81 782 LEU A C 1
ATOM 6238 O O . LEU A 1 782 ? 20.234 6.710 1.559 1.00 92.81 782 LEU A O 1
ATOM 6242 N N . PRO A 1 783 ? 18.725 5.109 2.030 1.00 93.12 783 PRO A N 1
ATOM 6243 C CA . PRO A 1 783 ? 19.135 4.251 0.920 1.00 93.12 783 PRO A CA 1
ATOM 6244 C C . PRO A 1 783 ? 18.967 4.932 -0.441 1.00 93.12 783 PRO A C 1
ATOM 6246 O O . PRO A 1 783 ? 19.834 4.785 -1.305 1.00 93.12 783 PRO A O 1
ATOM 6249 N N . GLY A 1 784 ? 17.904 5.725 -0.621 1.00 93.06 784 GLY A N 1
ATOM 6250 C CA . GLY A 1 784 ? 17.655 6.456 -1.864 1.00 93.06 784 GLY A CA 1
ATOM 6251 C C . GLY A 1 784 ? 18.733 7.499 -2.141 1.00 93.06 784 GLY A C 1
ATOM 6252 O O . GLY A 1 784 ? 19.257 7.577 -3.254 1.00 93.06 784 GLY A O 1
ATOM 6253 N N . TRP A 1 785 ? 19.142 8.251 -1.118 1.00 94.00 785 TRP A N 1
ATOM 6254 C CA . TRP A 1 785 ? 20.238 9.213 -1.226 1.00 94.00 785 TRP A CA 1
ATOM 6255 C C . TRP A 1 785 ? 21.567 8.524 -1.563 1.00 94.00 785 TRP A C 1
ATOM 6257 O O . TRP A 1 785 ? 22.280 8.951 -2.477 1.00 94.00 785 TRP A O 1
ATOM 6267 N N . ILE A 1 786 ? 21.883 7.419 -0.880 1.00 93.94 786 ILE A N 1
ATOM 6268 C CA . ILE A 1 786 ? 23.102 6.643 -1.141 1.00 93.94 786 ILE A CA 1
ATOM 6269 C C . ILE A 1 786 ? 23.101 6.115 -2.582 1.00 93.94 786 ILE A C 1
ATOM 6271 O O . ILE A 1 786 ? 24.079 6.315 -3.306 1.00 93.94 786 ILE A O 1
ATOM 6275 N N . SER A 1 787 ? 22.011 5.488 -3.026 1.00 92.06 787 SER A N 1
ATOM 6276 C CA . SER A 1 787 ? 21.923 4.899 -4.365 1.00 92.06 787 SER A CA 1
ATOM 6277 C C . SER A 1 787 ? 21.967 5.963 -5.470 1.00 92.06 787 SER A C 1
ATOM 6279 O O . SER A 1 787 ? 22.861 5.942 -6.322 1.00 92.06 787 SER A O 1
ATOM 6281 N N . TRP A 1 788 ? 21.064 6.946 -5.435 1.00 88.94 788 TRP A N 1
ATOM 6282 C CA . TRP A 1 788 ? 20.865 7.894 -6.538 1.00 88.94 788 TRP A CA 1
ATOM 6283 C C . TRP A 1 788 ? 21.788 9.111 -6.510 1.00 88.94 788 TRP A C 1
ATOM 6285 O O . TRP A 1 788 ? 22.144 9.635 -7.567 1.00 88.94 788 TRP A O 1
ATOM 6295 N N . VAL A 1 789 ? 22.168 9.608 -5.330 1.00 88.81 789 VAL A N 1
ATOM 6296 C CA . VAL A 1 789 ? 22.977 10.835 -5.222 1.00 88.81 789 VAL A CA 1
ATOM 6297 C C . VAL A 1 789 ? 24.459 10.507 -5.109 1.00 88.81 789 VAL A C 1
ATOM 6299 O O . VAL A 1 789 ? 25.272 11.164 -5.761 1.00 88.81 789 VAL A O 1
ATOM 6302 N N . VAL A 1 790 ? 24.826 9.493 -4.321 1.00 90.06 790 VAL A N 1
ATOM 6303 C CA . VAL A 1 790 ? 26.236 9.143 -4.086 1.00 90.06 790 VAL A CA 1
ATOM 6304 C C . VAL A 1 790 ? 26.749 8.142 -5.120 1.00 90.06 790 VAL A C 1
ATOM 6306 O O . VAL A 1 790 ? 27.739 8.426 -5.800 1.00 90.06 790 VAL A O 1
ATOM 6309 N N . ILE A 1 791 ? 26.101 6.980 -5.248 1.00 90.00 791 ILE A N 1
ATOM 6310 C CA . ILE A 1 791 ? 26.596 5.878 -6.085 1.00 90.00 791 ILE A CA 1
ATOM 6311 C C . ILE A 1 791 ? 26.360 6.177 -7.564 1.00 90.00 791 ILE A C 1
ATOM 6313 O O . ILE A 1 791 ? 27.325 6.166 -8.324 1.00 90.00 791 ILE A O 1
ATOM 6317 N N . ARG A 1 792 ? 25.133 6.509 -7.982 1.00 86.06 792 ARG A N 1
ATOM 6318 C CA . ARG A 1 792 ? 24.815 6.770 -9.397 1.00 86.06 792 ARG A CA 1
ATOM 6319 C C . ARG A 1 792 ? 25.673 7.886 -10.000 1.00 86.06 792 ARG A C 1
ATOM 6321 O O . ARG A 1 792 ? 26.234 7.695 -11.074 1.00 86.06 792 ARG A O 1
ATOM 6328 N N . LYS A 1 793 ? 25.836 9.022 -9.306 1.00 81.94 793 LYS A N 1
ATOM 6329 C CA . LYS A 1 793 ? 26.633 10.159 -9.816 1.00 81.94 793 LYS A CA 1
ATOM 6330 C C . LYS A 1 793 ? 28.129 9.856 -9.933 1.00 81.94 793 LYS A C 1
ATOM 6332 O O . LYS A 1 793 ? 28.794 10.407 -10.804 1.00 81.94 793 LYS A O 1
ATOM 6337 N N . ARG A 1 794 ? 28.684 9.025 -9.040 1.00 82.44 794 ARG A N 1
ATOM 6338 C CA . ARG A 1 794 ? 30.133 8.736 -9.000 1.00 82.44 794 ARG A CA 1
ATOM 6339 C C . ARG A 1 794 ? 30.521 7.470 -9.768 1.00 82.44 794 ARG A C 1
ATOM 6341 O O . ARG A 1 794 ? 31.620 7.421 -10.315 1.00 82.44 794 ARG A O 1
ATOM 6348 N N . TYR A 1 795 ? 29.635 6.475 -9.803 1.00 84.25 795 TYR A N 1
ATOM 6349 C CA . TYR A 1 795 ? 29.869 5.115 -10.298 1.00 84.25 795 TYR A CA 1
ATOM 6350 C C . TYR A 1 795 ? 28.658 4.595 -11.097 1.00 84.25 795 TYR A C 1
ATOM 6352 O O . TYR A 1 795 ? 28.076 3.559 -10.769 1.00 84.25 795 TYR A O 1
ATOM 6360 N N . LEU A 1 796 ? 28.273 5.304 -12.163 1.00 81.94 796 LEU A N 1
ATOM 6361 C CA . LEU A 1 796 ? 27.098 4.966 -12.978 1.00 81.94 796 LEU A CA 1
ATOM 6362 C C . LEU A 1 796 ? 27.151 3.545 -13.569 1.00 81.94 796 LEU A C 1
ATOM 6364 O O . LEU A 1 796 ? 26.137 2.851 -13.583 1.00 81.94 796 LEU A O 1
ATOM 6368 N N . GLY A 1 797 ? 28.327 3.073 -13.998 1.00 78.81 797 GLY A N 1
ATOM 6369 C CA . GLY A 1 797 ? 28.508 1.701 -14.497 1.00 78.81 797 GLY A CA 1
ATOM 6370 C C . GLY A 1 797 ? 28.253 0.625 -13.430 1.00 78.81 797 GLY A C 1
ATOM 6371 O O . GLY A 1 797 ? 27.653 -0.407 -13.710 1.00 78.81 797 GLY A O 1
ATOM 6372 N N . PHE A 1 798 ? 28.647 0.876 -12.178 1.00 85.81 798 PHE A N 1
ATOM 6373 C CA . PHE A 1 798 ? 28.337 -0.017 -11.057 1.00 85.81 798 PHE A CA 1
ATOM 6374 C C . PHE A 1 798 ? 26.848 0.022 -10.705 1.00 85.81 798 PHE A C 1
ATOM 6376 O O . PHE A 1 798 ? 26.223 -1.023 -10.525 1.00 85.81 798 PHE A O 1
ATOM 6383 N N . TRP A 1 799 ? 26.279 1.228 -10.638 1.00 87.88 799 TRP A N 1
ATOM 6384 C CA . TRP A 1 799 ? 24.869 1.435 -10.328 1.00 87.88 799 TRP A CA 1
ATOM 6385 C C . TRP A 1 799 ? 23.959 0.745 -11.353 1.00 87.88 799 TRP A C 1
ATOM 6387 O O . TRP A 1 799 ? 23.132 -0.078 -10.975 1.00 87.88 799 TRP A O 1
ATOM 6397 N N . SER A 1 800 ? 24.182 0.985 -12.647 1.00 81.69 800 SER A N 1
ATOM 6398 C CA . SER A 1 800 ? 23.421 0.361 -13.742 1.00 81.69 800 SER A CA 1
ATOM 6399 C C . SER A 1 800 ? 23.525 -1.167 -13.747 1.00 81.69 800 SER A C 1
ATOM 6401 O O . SER A 1 800 ? 22.552 -1.852 -14.054 1.00 81.69 800 SER A O 1
ATOM 6403 N N . LYS A 1 801 ? 24.682 -1.723 -13.365 1.00 82.56 801 LYS A N 1
ATOM 6404 C CA . LYS A 1 801 ? 24.892 -3.175 -13.327 1.00 82.56 801 LYS A CA 1
ATOM 6405 C C . LYS A 1 801 ? 24.197 -3.867 -12.150 1.00 82.56 801 LYS A C 1
ATOM 6407 O O . LYS A 1 801 ? 23.702 -4.977 -12.343 1.00 82.56 801 LYS A O 1
ATOM 6412 N N . TYR A 1 802 ? 24.192 -3.266 -10.956 1.00 87.56 802 TYR A N 1
ATOM 6413 C CA . TYR A 1 802 ? 23.795 -3.963 -9.722 1.00 87.56 802 TYR A CA 1
ATOM 6414 C C . TYR A 1 802 ? 22.576 -3.383 -8.997 1.00 87.56 802 TYR A C 1
ATOM 6416 O O . TYR A 1 802 ? 21.919 -4.138 -8.292 1.00 87.56 802 TYR A O 1
ATOM 6424 N N . ASN A 1 803 ? 22.233 -2.099 -9.146 1.00 90.19 803 ASN A N 1
ATOM 6425 C CA . ASN A 1 803 ? 21.180 -1.462 -8.339 1.00 90.19 803 ASN A CA 1
ATOM 6426 C C . ASN A 1 803 ? 19.801 -2.116 -8.535 1.00 90.19 803 ASN A C 1
ATOM 6428 O O . ASN A 1 803 ? 19.179 -2.561 -7.573 1.00 90.19 803 ASN A O 1
ATOM 6432 N N . TYR A 1 804 ? 19.358 -2.247 -9.787 1.00 85.62 804 TYR A N 1
ATOM 6433 C CA . TYR A 1 804 ? 18.077 -2.885 -10.102 1.00 85.62 804 TYR A CA 1
ATOM 6434 C C . TYR A 1 804 ? 18.072 -4.384 -9.775 1.00 85.62 804 TYR A C 1
ATOM 6436 O O . TYR A 1 804 ? 17.059 -4.924 -9.342 1.00 85.62 804 TYR A O 1
ATOM 6444 N N . VAL A 1 805 ? 19.225 -5.048 -9.918 1.00 85.88 805 VAL A N 1
ATOM 6445 C CA . VAL A 1 805 ? 19.392 -6.461 -9.549 1.00 85.88 805 VAL A CA 1
ATOM 6446 C C . VAL A 1 805 ? 19.296 -6.645 -8.031 1.00 85.88 805 VAL A C 1
ATOM 6448 O O . VAL A 1 805 ? 18.719 -7.630 -7.583 1.00 85.88 805 VAL A O 1
ATOM 6451 N N . LEU A 1 806 ? 19.822 -5.700 -7.243 1.00 90.38 806 LEU A N 1
ATOM 6452 C CA . LEU A 1 806 ? 19.751 -5.714 -5.781 1.00 90.38 806 LEU A CA 1
ATOM 6453 C C . LEU A 1 806 ? 18.305 -5.580 -5.295 1.00 90.38 806 LEU A C 1
ATOM 6455 O O . LEU A 1 806 ? 17.877 -6.398 -4.486 1.00 90.38 806 LEU A O 1
ATOM 6459 N N . SER A 1 807 ? 17.558 -4.601 -5.823 1.00 87.62 807 SER A N 1
ATOM 6460 C CA . SER A 1 807 ? 16.125 -4.434 -5.526 1.00 87.62 807 SER A CA 1
ATOM 6461 C C . SER A 1 807 ? 15.352 -5.714 -5.864 1.00 87.62 807 SER A C 1
ATOM 6463 O O . SER A 1 807 ? 14.735 -6.306 -4.979 1.00 87.62 807 SER A O 1
ATOM 6465 N N . ALA A 1 808 ? 15.504 -6.238 -7.087 1.00 83.12 808 ALA A N 1
ATOM 6466 C CA . ALA A 1 808 ? 14.834 -7.473 -7.499 1.00 83.12 808 ALA A CA 1
ATOM 6467 C C . ALA A 1 808 ? 15.193 -8.680 -6.607 1.00 83.12 808 ALA A C 1
ATOM 6469 O O . ALA A 1 808 ? 14.315 -9.467 -6.244 1.00 83.12 808 ALA A O 1
ATOM 6470 N N . ALA A 1 809 ? 16.468 -8.832 -6.228 1.00 87.06 809 ALA A N 1
ATOM 6471 C CA . ALA A 1 809 ? 16.931 -9.923 -5.372 1.00 87.06 809 ALA A CA 1
ATOM 6472 C C . ALA A 1 809 ? 16.363 -9.831 -3.952 1.00 87.06 809 ALA A C 1
ATOM 6474 O O . ALA A 1 809 ? 15.929 -10.842 -3.400 1.00 87.06 809 ALA A O 1
ATOM 6475 N N . TRP A 1 810 ? 16.347 -8.634 -3.363 1.00 89.62 810 TRP A N 1
ATOM 6476 C CA . TRP A 1 810 ? 15.837 -8.418 -2.012 1.00 89.62 810 TRP A CA 1
ATOM 6477 C C . TRP A 1 810 ? 14.322 -8.585 -1.936 1.00 89.62 810 TRP A C 1
ATOM 6479 O O . TRP A 1 810 ? 13.858 -9.330 -1.075 1.00 89.62 810 TRP A O 1
ATOM 6489 N N . SER A 1 811 ? 13.558 -8.007 -2.868 1.00 81.62 811 SER A N 1
ATOM 6490 C CA . SER A 1 811 ? 12.103 -8.202 -2.928 1.00 81.62 811 SER A CA 1
ATOM 6491 C C . SER A 1 811 ? 11.733 -9.678 -3.108 1.00 81.62 811 SER A C 1
ATOM 6493 O O . SER A 1 811 ? 10.823 -10.174 -2.445 1.00 81.62 811 SER A O 1
ATOM 6495 N N . THR A 1 812 ? 12.474 -10.413 -3.947 1.00 81.31 812 THR A N 1
ATOM 6496 C CA . THR A 1 812 ? 12.249 -11.857 -4.136 1.00 81.31 812 THR A CA 1
ATOM 6497 C C . THR A 1 812 ? 12.653 -12.663 -2.896 1.00 81.31 812 THR A C 1
ATOM 6499 O O . THR A 1 812 ? 11.944 -13.591 -2.511 1.00 81.31 812 THR A O 1
ATOM 6502 N N . GLY A 1 813 ? 13.760 -12.296 -2.240 1.00 86.88 813 GLY A N 1
ATOM 6503 C CA . GLY A 1 813 ? 14.238 -12.920 -1.001 1.00 86.88 813 GLY A CA 1
ATOM 6504 C C . GLY A 1 813 ? 13.241 -12.786 0.146 1.00 86.88 813 GLY A C 1
ATOM 6505 O O . GLY A 1 813 ? 12.910 -13.788 0.776 1.00 86.88 813 GLY A O 1
ATOM 6506 N N . ILE A 1 814 ? 12.711 -11.577 0.354 1.00 85.81 814 ILE A N 1
ATOM 6507 C CA . ILE A 1 814 ? 11.669 -11.285 1.349 1.00 85.81 814 ILE A CA 1
ATOM 6508 C C . ILE A 1 814 ? 10.403 -12.081 1.044 1.00 85.81 814 ILE A C 1
ATOM 6510 O O . ILE A 1 814 ? 9.894 -12.766 1.924 1.00 85.81 814 ILE A O 1
ATOM 6514 N N . ALA A 1 815 ? 9.921 -12.054 -0.204 1.00 79.81 815 ALA A N 1
ATOM 6515 C CA . ALA A 1 815 ? 8.692 -12.749 -0.579 1.00 79.81 815 ALA A CA 1
ATOM 6516 C C . ALA A 1 815 ? 8.781 -14.268 -0.341 1.00 79.81 815 ALA A C 1
ATOM 6518 O O . ALA A 1 815 ? 7.868 -14.857 0.237 1.00 79.81 815 ALA A O 1
ATOM 6519 N N . ILE A 1 816 ? 9.887 -14.908 -0.739 1.00 83.12 816 ILE A N 1
ATOM 6520 C CA . ILE A 1 816 ? 10.072 -16.352 -0.531 1.00 83.12 816 ILE A CA 1
ATOM 6521 C C . ILE A 1 816 ? 10.293 -16.669 0.956 1.00 83.12 816 ILE A C 1
ATOM 6523 O O . ILE A 1 816 ? 9.716 -17.635 1.453 1.00 83.12 816 ILE A O 1
ATOM 6527 N N . ALA A 1 817 ? 11.065 -15.857 1.687 1.00 87.00 817 ALA A N 1
ATOM 6528 C CA . ALA A 1 817 ? 11.248 -16.035 3.128 1.00 87.00 817 ALA A CA 1
ATOM 6529 C C . ALA A 1 817 ? 9.923 -15.908 3.889 1.00 87.00 817 ALA A C 1
ATOM 6531 O O . ALA A 1 817 ? 9.620 -16.780 4.695 1.00 87.00 817 ALA A O 1
ATOM 6532 N N . ALA A 1 818 ? 9.097 -14.906 3.580 1.00 80.25 818 ALA A N 1
ATOM 6533 C CA . ALA A 1 818 ? 7.778 -14.721 4.181 1.00 80.25 818 ALA A CA 1
ATOM 6534 C C . ALA A 1 818 ? 6.866 -15.940 3.967 1.00 80.25 818 ALA A C 1
ATOM 6536 O O . ALA A 1 818 ? 6.237 -16.417 4.911 1.00 80.25 818 ALA A O 1
ATOM 6537 N N . VAL A 1 819 ? 6.830 -16.489 2.745 1.00 78.88 819 VAL A N 1
ATOM 6538 C CA . VAL A 1 819 ? 6.057 -17.705 2.433 1.00 78.88 819 VAL A CA 1
ATOM 6539 C C . VAL A 1 819 ? 6.565 -18.903 3.243 1.00 78.88 819 VAL A C 1
ATOM 6541 O O . VAL A 1 819 ? 5.758 -19.640 3.810 1.00 78.88 819 VAL A O 1
ATOM 6544 N N . VAL A 1 820 ? 7.885 -19.093 3.338 1.00 84.44 820 VAL A N 1
ATOM 6545 C CA . VAL A 1 820 ? 8.480 -20.205 4.099 1.00 84.44 820 VAL A CA 1
ATOM 6546 C C . VAL A 1 820 ? 8.241 -20.048 5.600 1.00 84.44 820 VAL A C 1
ATOM 6548 O O . VAL A 1 820 ? 7.781 -20.999 6.223 1.00 84.44 820 VAL A O 1
ATOM 6551 N N . ILE A 1 821 ? 8.498 -18.872 6.179 1.00 81.38 821 ILE A N 1
ATOM 6552 C CA . ILE A 1 821 ? 8.234 -18.572 7.597 1.00 81.38 821 ILE A CA 1
ATOM 6553 C C . ILE A 1 821 ? 6.766 -18.852 7.912 1.00 81.38 821 ILE A C 1
ATOM 6555 O O . ILE A 1 821 ? 6.449 -19.530 8.889 1.00 81.38 821 ILE A O 1
ATOM 6559 N N . PHE A 1 822 ? 5.860 -18.402 7.045 1.00 74.69 822 PHE A N 1
ATOM 6560 C CA . PHE A 1 822 ? 4.443 -18.626 7.250 1.00 74.69 822 PHE A CA 1
ATOM 6561 C C . PHE A 1 822 ? 4.077 -20.117 7.259 1.00 74.69 822 PHE A C 1
ATOM 6563 O O . PHE A 1 822 ? 3.539 -20.597 8.257 1.00 74.69 822 PHE A O 1
ATOM 6570 N N . PHE A 1 823 ? 4.358 -20.855 6.180 1.00 78.12 823 PHE A N 1
ATOM 6571 C CA . PHE A 1 823 ? 3.915 -22.250 6.055 1.00 78.12 823 PHE A CA 1
ATOM 6572 C C . PHE A 1 823 ? 4.696 -23.217 6.947 1.00 78.12 823 PHE A C 1
ATOM 6574 O O . PHE A 1 823 ? 4.109 -24.160 7.465 1.00 78.12 823 PHE A O 1
ATOM 6581 N N . ALA A 1 824 ? 5.999 -23.001 7.135 1.00 82.19 824 ALA A N 1
ATOM 6582 C CA . ALA A 1 824 ? 6.840 -23.912 7.906 1.00 82.19 824 ALA A CA 1
ATOM 6583 C C . ALA A 1 824 ? 6.804 -23.633 9.416 1.00 82.19 824 ALA A C 1
ATOM 6585 O O . ALA A 1 824 ? 7.087 -24.541 10.194 1.00 82.19 824 ALA A O 1
ATOM 6586 N N . VAL A 1 825 ? 6.476 -22.403 9.836 1.00 79.94 825 VAL A N 1
ATOM 6587 C CA . VAL A 1 825 ? 6.622 -21.974 11.235 1.00 79.94 825 VAL A CA 1
ATOM 6588 C C . VAL A 1 825 ? 5.310 -21.436 11.806 1.00 79.94 825 VAL A C 1
ATOM 6590 O O . VAL A 1 825 ? 4.691 -22.095 12.644 1.00 79.94 825 VAL A O 1
ATOM 6593 N N . SER A 1 826 ? 4.824 -20.291 11.315 1.00 71.31 826 SER A N 1
ATOM 6594 C CA . SER A 1 826 ? 3.647 -19.621 11.895 1.00 71.31 826 SER A CA 1
ATOM 6595 C C . SER A 1 826 ? 2.351 -20.424 11.756 1.00 71.31 826 SER A C 1
ATOM 6597 O O . SER A 1 826 ? 1.500 -20.372 12.642 1.00 71.31 826 SER A O 1
ATOM 6599 N N . TYR A 1 827 ? 2.177 -21.166 10.658 1.00 72.19 827 TYR A N 1
ATOM 6600 C CA . TYR A 1 827 ? 0.994 -22.000 10.424 1.00 72.19 827 TYR A CA 1
ATOM 6601 C C . TYR A 1 827 ? 0.900 -23.170 11.413 1.00 72.19 827 TYR A C 1
ATOM 6603 O O . TYR A 1 827 ? -0.191 -23.539 11.838 1.00 72.19 827 TYR A O 1
ATOM 6611 N N . HIS A 1 828 ? 2.042 -23.712 11.839 1.00 76.44 828 HIS A N 1
ATOM 6612 C CA . HIS A 1 828 ? 2.110 -24.787 12.828 1.00 76.44 828 HIS A CA 1
ATOM 6613 C C . HIS A 1 828 ? 2.095 -24.279 14.281 1.00 76.44 828 HIS A C 1
ATOM 6615 O O . HIS A 1 828 ? 2.227 -25.080 15.204 1.00 76.44 828 HIS A O 1
ATOM 6621 N N . GLY A 1 829 ? 1.926 -22.967 14.495 1.00 66.00 829 GLY A N 1
ATOM 6622 C CA . GLY A 1 829 ? 1.898 -22.354 15.826 1.00 66.00 829 GLY A CA 1
ATOM 6623 C C . GLY A 1 829 ? 3.252 -22.359 16.540 1.00 66.00 829 GLY A C 1
ATOM 6624 O O . GLY A 1 829 ? 3.302 -22.217 17.761 1.00 66.00 829 GLY A O 1
ATOM 6625 N N . ALA A 1 830 ? 4.349 -22.552 15.804 1.00 66.62 830 ALA A N 1
ATOM 6626 C CA . ALA A 1 830 ? 5.690 -22.447 16.354 1.00 66.62 830 ALA A CA 1
ATOM 6627 C C . ALA A 1 830 ? 6.055 -20.962 16.482 1.00 66.62 830 ALA A C 1
ATOM 6629 O O . ALA A 1 830 ? 6.462 -20.338 15.512 1.00 66.62 830 ALA A O 1
ATOM 6630 N N . ASP A 1 831 ? 5.897 -20.393 17.676 1.00 64.75 831 ASP A N 1
ATOM 6631 C CA . ASP A 1 831 ? 6.323 -19.025 17.980 1.00 64.75 831 ASP A CA 1
ATOM 6632 C C . ASP A 1 831 ? 7.542 -19.041 18.910 1.00 64.75 831 ASP A C 1
ATOM 6634 O O . ASP A 1 831 ? 7.567 -19.722 19.941 1.00 64.75 831 ASP A O 1
ATOM 6638 N N . ILE A 1 832 ? 8.576 -18.271 18.560 1.00 70.81 832 ILE A N 1
ATOM 6639 C CA . ILE A 1 832 ? 9.749 -18.103 19.421 1.00 70.81 832 ILE A CA 1
ATOM 6640 C C . ILE A 1 832 ? 9.382 -17.095 20.515 1.00 70.81 832 ILE A C 1
ATOM 6642 O O . ILE A 1 832 ? 9.516 -15.883 20.348 1.00 70.81 832 ILE A O 1
ATOM 6646 N N . ASN A 1 833 ? 8.927 -17.603 21.657 1.00 67.25 833 ASN A N 1
ATOM 6647 C CA . ASN A 1 833 ? 8.603 -16.790 22.826 1.00 67.25 833 ASN A CA 1
ATOM 6648 C C . ASN A 1 833 ? 9.872 -16.445 23.615 1.00 67.25 833 ASN A C 1
ATOM 6650 O O . ASN A 1 833 ? 10.293 -17.173 24.513 1.00 67.25 833 ASN A O 1
ATOM 6654 N N . TRP A 1 834 ? 10.482 -15.310 23.289 1.00 69.38 834 TRP A N 1
ATOM 6655 C CA . TRP A 1 834 ? 11.589 -14.727 24.047 1.00 69.38 834 TRP A CA 1
ATOM 6656 C C . TRP A 1 834 ? 11.499 -13.200 24.013 1.00 69.38 834 TRP A C 1
ATOM 6658 O O . TRP A 1 834 ? 10.621 -12.622 23.372 1.00 69.38 834 TRP A O 1
ATOM 6668 N N . ILE A 1 835 ? 12.389 -12.534 24.745 1.00 62.19 835 ILE A N 1
ATOM 6669 C CA . ILE A 1 835 ? 12.249 -11.112 25.048 1.00 62.19 835 ILE A CA 1
ATOM 6670 C C . ILE A 1 835 ? 12.175 -10.243 23.781 1.00 62.19 835 ILE A C 1
ATOM 6672 O O . ILE A 1 835 ? 11.306 -9.387 23.726 1.00 62.19 835 ILE A O 1
ATOM 6676 N N . GLY A 1 836 ? 12.959 -10.525 22.731 1.00 58.75 836 GLY A N 1
ATOM 6677 C CA . GLY A 1 836 ? 12.961 -9.766 21.470 1.00 58.75 836 GLY A CA 1
ATOM 6678 C C . GLY A 1 836 ? 11.700 -9.899 20.605 1.00 58.75 836 GLY A C 1
ATOM 6679 O O . GLY A 1 836 ? 11.533 -9.109 19.678 1.00 58.75 836 GLY A O 1
ATOM 6680 N N . ASN A 1 837 ? 10.813 -10.843 20.931 1.00 65.81 837 ASN A N 1
ATOM 6681 C CA . ASN A 1 837 ? 9.524 -11.055 20.265 1.00 65.81 837 ASN A CA 1
ATOM 6682 C C . ASN A 1 837 ? 8.321 -10.643 21.125 1.00 65.81 837 ASN A C 1
ATOM 6684 O O . ASN A 1 837 ? 7.182 -10.740 20.673 1.00 65.81 837 ASN A O 1
ATOM 6688 N N . ASN A 1 838 ? 8.555 -10.184 22.359 1.00 57.09 838 ASN A N 1
ATOM 6689 C CA . ASN A 1 838 ? 7.493 -9.789 23.274 1.00 57.09 838 ASN A CA 1
ATOM 6690 C C . ASN A 1 838 ? 7.260 -8.267 23.172 1.00 57.09 838 ASN A C 1
ATOM 6692 O O . ASN A 1 838 ? 8.192 -7.517 23.485 1.00 57.09 838 ASN A O 1
ATOM 6696 N N . PRO A 1 839 ? 6.062 -7.795 22.767 1.00 45.06 839 PRO A N 1
ATOM 6697 C CA . PRO A 1 839 ? 5.776 -6.375 22.517 1.00 45.06 839 PRO A CA 1
ATOM 6698 C C . PRO A 1 839 ? 6.110 -5.448 23.690 1.00 45.06 839 PRO A C 1
ATOM 6700 O O . PRO A 1 839 ? 6.491 -4.302 23.466 1.00 45.06 839 PRO A O 1
ATOM 6703 N N . ASP A 1 840 ? 6.034 -5.976 24.914 1.00 41.22 840 ASP A N 1
ATOM 6704 C CA . ASP A 1 840 ? 6.240 -5.215 26.149 1.00 41.22 840 ASP A CA 1
ATOM 6705 C C . ASP A 1 840 ? 7.661 -5.363 26.724 1.00 41.22 840 ASP A C 1
ATOM 6707 O O . ASP A 1 840 ? 8.047 -4.610 27.616 1.00 41.22 840 ASP A O 1
ATOM 6711 N N . LYS A 1 841 ? 8.468 -6.322 26.233 1.00 38.47 841 LYS A N 1
ATOM 6712 C CA . LYS A 1 841 ? 9.796 -6.639 26.804 1.00 38.47 841 LYS A CA 1
ATOM 6713 C C . LYS A 1 841 ? 10.967 -6.488 25.823 1.00 38.47 841 LYS A C 1
ATOM 6715 O O . LYS A 1 841 ? 12.073 -6.180 26.268 1.00 38.47 841 LYS A O 1
ATOM 6720 N N . GLY A 1 842 ? 10.771 -6.645 24.511 1.00 38.31 842 GLY A N 1
ATOM 6721 C CA . GLY A 1 842 ? 11.858 -6.620 23.509 1.00 38.31 842 GLY A CA 1
ATOM 6722 C C . GLY A 1 842 ? 12.535 -5.265 23.344 1.00 38.31 842 GLY A C 1
ATOM 6723 O O . GLY A 1 842 ? 13.725 -5.177 23.046 1.00 38.31 842 GLY A O 1
ATOM 6724 N N . SER A 1 843 ? 11.793 -4.212 23.653 1.00 41.84 843 SER A N 1
ATOM 6725 C CA . SER A 1 843 ? 12.222 -2.817 23.698 1.00 41.84 843 SER A CA 1
ATOM 6726 C C . SER A 1 843 ? 13.268 -2.534 24.788 1.00 41.84 843 SER A C 1
ATOM 6728 O O . SER A 1 843 ? 14.092 -1.639 24.635 1.00 41.84 843 SER A O 1
ATOM 6730 N N . SER A 1 844 ? 13.300 -3.323 25.868 1.00 35.84 844 SER A N 1
ATOM 6731 C CA . SER A 1 844 ? 14.260 -3.131 26.967 1.00 35.84 844 SER A CA 1
ATOM 6732 C C . SER A 1 844 ? 15.676 -3.645 26.649 1.00 35.84 844 SER A C 1
ATOM 6734 O O . SER A 1 844 ? 16.652 -3.136 27.207 1.00 35.84 844 SER A O 1
ATOM 6736 N N . LEU A 1 845 ? 15.816 -4.603 25.718 1.00 38.16 845 LEU A N 1
ATOM 6737 C CA . LEU A 1 845 ? 17.084 -5.295 25.439 1.00 38.16 845 LEU A CA 1
ATOM 6738 C C . LEU A 1 845 ? 18.040 -4.479 24.557 1.00 38.16 845 LEU A C 1
ATOM 6740 O O . LEU A 1 845 ? 19.248 -4.489 24.782 1.00 38.16 845 LEU A O 1
ATOM 6744 N N . LEU A 1 846 ? 17.516 -3.713 23.596 1.00 40.09 846 LEU A N 1
ATOM 6745 C CA . LEU A 1 846 ? 18.337 -2.788 22.803 1.00 40.09 846 LEU A CA 1
ATOM 6746 C C . LEU A 1 846 ? 18.884 -1.643 23.670 1.00 40.09 846 LEU A C 1
ATOM 6748 O O . LEU A 1 846 ? 20.007 -1.191 23.450 1.00 40.09 846 LEU A O 1
ATOM 6752 N N . PHE A 1 847 ? 18.149 -1.234 24.709 1.00 38.47 847 PHE A N 1
ATOM 6753 C CA . PHE A 1 847 ? 18.619 -0.252 25.687 1.00 38.47 847 PHE A CA 1
ATOM 6754 C C . PHE A 1 847 ? 19.708 -0.833 26.609 1.00 38.47 847 PHE A C 1
ATOM 6756 O O . PHE A 1 847 ? 20.742 -0.198 26.810 1.00 38.47 847 PHE A O 1
ATOM 6763 N N . THR A 1 848 ? 19.555 -2.079 27.082 1.00 33.59 848 THR A N 1
ATOM 6764 C CA . THR A 1 848 ? 20.589 -2.749 27.904 1.00 33.59 848 THR A CA 1
ATOM 6765 C C . THR A 1 848 ? 21.842 -3.128 27.112 1.00 33.59 848 THR A C 1
ATOM 6767 O O . THR A 1 848 ? 22.935 -3.113 27.671 1.00 33.59 848 THR A O 1
ATOM 6770 N N . ALA A 1 849 ? 21.717 -3.421 25.814 1.00 32.53 849 ALA A N 1
ATOM 6771 C CA . ALA A 1 849 ? 22.860 -3.685 24.939 1.00 32.53 849 ALA A CA 1
ATOM 6772 C C . ALA A 1 849 ? 23.635 -2.405 24.560 1.00 32.53 849 ALA A C 1
ATOM 6774 O O . ALA A 1 849 ? 24.835 -2.478 24.308 1.00 32.53 849 ALA A O 1
ATOM 6775 N N . SER A 1 850 ? 22.974 -1.239 24.555 1.00 29.34 850 SER A N 1
ATOM 6776 C CA . SER A 1 850 ? 23.588 0.054 24.199 1.00 29.34 850 SER A CA 1
ATOM 6777 C C . SER A 1 850 ? 24.166 0.810 25.404 1.00 29.34 850 SER A C 1
ATOM 6779 O O . SER A 1 850 ? 25.090 1.602 25.243 1.00 29.34 850 SER A O 1
ATOM 6781 N N . ILE A 1 851 ? 23.652 0.551 26.614 1.00 30.69 851 ILE A N 1
ATOM 6782 C CA . ILE A 1 851 ? 24.083 1.174 27.880 1.00 30.69 851 ILE A CA 1
ATOM 6783 C C . ILE A 1 851 ? 24.588 0.088 28.839 1.00 30.69 851 ILE A C 1
ATOM 6785 O O . ILE A 1 851 ? 24.261 0.024 30.022 1.00 30.69 851 ILE A O 1
ATOM 6789 N N . GLY A 1 852 ? 25.418 -0.814 28.324 1.00 28.14 852 GLY A N 1
ATOM 6790 C CA . GLY A 1 852 ? 26.235 -1.680 29.160 1.00 28.14 852 GLY A CA 1
ATOM 6791 C C . GLY A 1 852 ? 27.376 -0.883 29.786 1.00 28.14 852 GLY A C 1
ATOM 6792 O O . GLY A 1 852 ? 28.503 -1.113 29.387 1.00 28.14 852 GLY A O 1
ATOM 6793 N N . ILE A 1 853 ? 27.078 0.075 30.676 1.00 30.23 853 ILE A N 1
ATOM 6794 C CA . ILE A 1 853 ? 27.948 0.733 31.676 1.00 30.23 853 ILE A CA 1
ATOM 6795 C C . ILE A 1 853 ? 27.063 1.788 32.391 1.00 30.23 853 ILE A C 1
ATOM 6797 O O . ILE A 1 853 ? 26.583 2.718 31.759 1.00 30.23 853 ILE A O 1
ATOM 6801 N N . TYR A 1 854 ? 26.893 1.635 33.709 1.00 26.03 854 TYR A N 1
ATOM 6802 C CA . TYR A 1 854 ? 26.120 2.438 34.684 1.00 26.03 854 TYR A CA 1
ATOM 6803 C C . TYR A 1 854 ? 24.686 2.001 35.049 1.00 26.03 854 TYR A C 1
ATOM 6805 O O . TYR A 1 854 ? 23.791 1.879 34.229 1.00 26.03 854 TYR A O 1
ATOM 6813 N N . GLN A 1 855 ? 24.514 1.854 36.370 1.00 24.72 855 GLN A N 1
ATOM 6814 C CA . GLN A 1 855 ? 23.290 1.644 37.156 1.00 24.72 855 GLN A CA 1
ATOM 6815 C C . GLN A 1 855 ? 22.660 0.248 37.153 1.00 24.72 855 GLN A C 1
ATOM 6817 O O . GLN A 1 855 ? 21.515 0.014 36.782 1.00 24.72 855 GLN A O 1
ATOM 6822 N N . LYS A 1 856 ? 23.405 -0.675 37.763 1.00 28.00 856 LYS A N 1
ATOM 6823 C CA . LYS A 1 856 ? 22.886 -1.902 38.366 1.00 28.00 856 LYS A CA 1
ATOM 6824 C C . LYS A 1 856 ? 22.772 -1.680 39.882 1.00 28.00 856 LYS A C 1
ATOM 6826 O O . LYS A 1 856 ? 23.744 -1.943 40.579 1.00 28.00 856 LYS A O 1
ATOM 6831 N N . SER A 1 857 ? 21.647 -1.168 40.397 1.00 27.77 857 SER A N 1
ATOM 6832 C CA . SER A 1 857 ? 21.371 -1.294 41.848 1.00 27.77 857 SER A CA 1
ATOM 6833 C C . SER A 1 857 ? 19.943 -1.069 42.365 1.00 27.77 857 SER A C 1
ATOM 6835 O O . SER A 1 857 ? 19.738 -1.430 43.516 1.00 27.77 857 SER A O 1
ATOM 6837 N N . GLN A 1 858 ? 18.942 -0.561 41.623 1.00 26.97 858 GLN A N 1
ATOM 6838 C CA . GLN A 1 858 ? 17.616 -0.331 42.256 1.00 26.97 858 GLN A CA 1
ATOM 6839 C C . GLN A 1 858 ? 16.343 -0.710 41.473 1.00 26.97 858 GLN A C 1
ATOM 6841 O O . GLN A 1 858 ? 15.269 -0.675 42.057 1.00 26.97 858 GLN A O 1
ATOM 6846 N N . LEU A 1 859 ? 16.417 -1.176 40.219 1.00 25.47 859 LEU A N 1
ATOM 6847 C CA . LEU A 1 859 ? 15.216 -1.530 39.428 1.00 25.47 859 LEU A CA 1
ATOM 6848 C C . LEU A 1 859 ? 14.875 -3.038 39.365 1.00 25.47 859 LEU A C 1
ATOM 6850 O O . LEU A 1 859 ? 14.030 -3.456 38.574 1.00 25.47 859 LEU A O 1
ATOM 6854 N N . SER A 1 860 ? 15.538 -3.894 40.150 1.00 25.42 860 SER A N 1
ATOM 6855 C CA . SER A 1 860 ? 15.453 -5.356 39.975 1.00 25.42 860 SER A CA 1
ATOM 6856 C C . SER A 1 860 ? 14.309 -6.061 40.713 1.00 25.42 860 SER A C 1
ATOM 6858 O O . SER A 1 860 ? 14.186 -7.270 40.554 1.00 25.42 860 SER A O 1
ATOM 6860 N N . LEU A 1 861 ? 13.477 -5.366 41.497 1.00 27.66 861 LEU A N 1
ATOM 6861 C CA . LEU A 1 861 ? 12.442 -6.021 42.319 1.00 27.66 861 LEU A CA 1
ATOM 6862 C C . LEU A 1 861 ? 11.047 -6.105 41.669 1.00 27.66 861 LEU A C 1
ATOM 6864 O O . LEU A 1 861 ? 10.251 -6.930 42.094 1.00 27.66 861 LEU A O 1
ATOM 6868 N N . LEU A 1 862 ? 10.766 -5.347 40.601 1.00 29.23 862 LEU A N 1
ATOM 6869 C CA . LEU A 1 862 ? 9.477 -5.399 39.877 1.00 29.23 862 LEU A CA 1
ATOM 6870 C C . LEU A 1 862 ? 9.530 -6.192 38.550 1.00 29.23 862 LEU A C 1
ATOM 6872 O O . LEU A 1 862 ? 8.503 -6.429 37.924 1.00 29.23 862 LEU A O 1
ATOM 6876 N N . ASN A 1 863 ? 10.714 -6.655 38.127 1.00 34.31 863 ASN A N 1
ATOM 6877 C CA . ASN A 1 863 ? 10.955 -7.303 36.824 1.00 34.31 863 ASN A CA 1
ATOM 6878 C C . ASN A 1 863 ? 10.774 -8.841 36.806 1.00 34.31 863 ASN A C 1
ATOM 6880 O O . ASN A 1 863 ? 11.100 -9.491 35.811 1.00 34.31 863 ASN A O 1
ATOM 6884 N N . THR A 1 864 ? 10.273 -9.447 37.885 1.00 33.88 864 THR A N 1
ATOM 6885 C CA . THR A 1 864 ? 10.224 -10.912 38.083 1.00 33.88 864 THR A CA 1
ATOM 6886 C C . THR A 1 864 ? 8.832 -11.540 37.986 1.00 33.88 864 THR A C 1
ATOM 6888 O O . THR A 1 864 ? 8.708 -12.754 38.148 1.00 33.88 864 THR A O 1
ATOM 6891 N N . ALA A 1 865 ? 7.784 -10.781 37.650 1.00 39.25 865 ALA A N 1
ATOM 6892 C CA . ALA A 1 865 ? 6.470 -11.365 37.385 1.00 39.25 865 ALA A CA 1
ATOM 6893 C C . ALA A 1 865 ? 6.487 -12.142 36.051 1.00 39.25 865 ALA A C 1
ATOM 6895 O O . ALA A 1 865 ? 6.526 -11.577 34.952 1.00 39.25 865 ALA A O 1
ATOM 6896 N N . THR A 1 866 ? 6.492 -13.472 36.141 1.00 46.50 866 THR A N 1
ATOM 6897 C CA . THR A 1 866 ? 6.259 -14.368 35.004 1.00 46.50 866 THR A CA 1
ATOM 6898 C C . THR A 1 866 ? 4.763 -14.652 34.923 1.00 46.50 866 THR A C 1
ATOM 6900 O O . THR A 1 866 ? 4.211 -15.323 35.786 1.00 46.50 866 THR A O 1
ATOM 6903 N N . SER A 1 867 ? 4.082 -14.125 33.903 1.00 46.03 867 SER A N 1
ATOM 6904 C CA . SER A 1 867 ? 2.663 -14.405 33.679 1.00 46.03 867 SER A CA 1
ATOM 6905 C C . SER A 1 867 ? 2.494 -15.730 32.927 1.00 46.03 867 SER A C 1
ATOM 6907 O O . SER A 1 867 ? 3.085 -15.947 31.868 1.00 46.03 867 SER A O 1
ATOM 6909 N N . ARG A 1 868 ? 1.687 -16.638 33.483 1.00 61.16 868 ARG A N 1
ATOM 6910 C CA . ARG A 1 868 ? 1.179 -17.840 32.807 1.00 61.16 868 ARG A CA 1
ATOM 6911 C C . ARG A 1 868 ? -0.341 -17.759 32.803 1.00 61.16 868 ARG A C 1
ATOM 6913 O O . ARG A 1 868 ? -0.937 -17.529 33.849 1.00 61.16 868 ARG A O 1
ATOM 6920 N N . LEU A 1 869 ? -0.958 -17.937 31.638 1.00 64.12 869 LEU A N 1
ATOM 6921 C CA . LEU A 1 869 ? -2.411 -17.891 31.494 1.00 64.12 869 LEU A CA 1
ATOM 6922 C C . LEU A 1 869 ? -2.946 -19.328 31.502 1.00 64.12 869 LEU A C 1
ATOM 6924 O O . LEU A 1 869 ? -2.751 -20.071 30.543 1.00 64.12 869 LEU A O 1
ATOM 6928 N N . GLN A 1 870 ? -3.545 -19.741 32.618 1.00 77.75 870 GLN A N 1
ATOM 6929 C CA . GLN A 1 870 ? -4.058 -21.096 32.838 1.00 77.75 870 GLN A CA 1
ATOM 6930 C C . GLN A 1 870 ? -5.462 -21.003 33.441 1.00 77.75 870 GLN A C 1
ATOM 6932 O O . GLN A 1 870 ? -5.712 -20.182 34.322 1.00 77.75 870 GLN A O 1
ATOM 6937 N N . SER A 1 871 ? -6.400 -21.811 32.944 1.00 81.25 871 SER A N 1
ATOM 6938 C CA . SER A 1 871 ? -7.812 -21.701 33.324 1.00 81.25 871 SER A CA 1
ATOM 6939 C C . SER A 1 871 ? -8.152 -22.596 34.513 1.00 81.25 871 SER A C 1
ATOM 6941 O O . SER A 1 871 ? -8.209 -23.822 34.383 1.00 81.25 871 SER A O 1
ATOM 6943 N N . VAL A 1 872 ? -8.481 -21.970 35.648 1.00 84.56 872 VAL A N 1
ATOM 6944 C CA . VAL A 1 872 ? -8.934 -22.661 36.867 1.00 84.56 872 VAL A CA 1
ATOM 6945 C C . VAL A 1 872 ? -10.244 -23.428 36.646 1.00 84.56 872 VAL A C 1
ATOM 6947 O O . VAL A 1 872 ? -10.440 -24.497 37.223 1.00 84.56 872 VAL A O 1
ATOM 6950 N N . ARG A 1 873 ? -11.113 -22.951 35.742 1.00 83.81 873 ARG A N 1
ATOM 6951 C CA . ARG A 1 873 ? -12.376 -23.621 35.384 1.00 83.81 873 ARG A CA 1
ATOM 6952 C C . ARG A 1 873 ? -12.143 -24.995 34.762 1.00 83.81 873 ARG A C 1
ATOM 6954 O O . ARG A 1 873 ? -12.803 -25.957 35.135 1.00 83.81 873 ARG A O 1
ATOM 6961 N N . THR A 1 874 ? -11.198 -25.087 33.826 1.00 84.12 874 THR A N 1
ATOM 6962 C CA . THR A 1 874 ? -10.909 -26.351 33.125 1.00 84.12 874 THR A CA 1
ATOM 6963 C C . THR A 1 874 ? -9.951 -27.257 33.890 1.00 84.12 874 THR A C 1
ATOM 6965 O O . THR A 1 874 ? -9.963 -28.463 33.672 1.00 84.12 874 THR A O 1
ATOM 6968 N N . GLY A 1 875 ? -9.098 -26.699 34.756 1.00 75.62 875 GLY A N 1
ATOM 6969 C CA . GLY A 1 875 ? -8.056 -27.462 35.449 1.00 75.62 875 GLY A CA 1
ATOM 6970 C C . GLY A 1 875 ? -6.856 -27.829 34.567 1.00 75.62 875 GLY A C 1
ATOM 6971 O O . GLY A 1 875 ? -5.813 -28.225 35.080 1.00 75.62 875 GLY A O 1
ATOM 6972 N N . VAL A 1 876 ? -6.971 -27.688 33.242 1.00 75.00 876 VAL A N 1
ATOM 6973 C CA . VAL A 1 876 ? -5.961 -28.151 32.288 1.00 75.00 876 VAL A CA 1
ATOM 6974 C C . VAL A 1 876 ? -4.745 -27.232 32.324 1.00 75.00 876 VAL A C 1
ATOM 6976 O O . VAL A 1 876 ? -4.825 -26.043 32.015 1.00 75.00 876 VAL A O 1
ATOM 6979 N N . GLY A 1 877 ? -3.600 -27.813 32.678 1.00 75.50 877 GLY A N 1
ATOM 6980 C CA . GLY A 1 877 ? -2.310 -27.135 32.679 1.00 75.50 877 GLY A CA 1
ATOM 6981 C C . GLY A 1 877 ? -2.012 -26.303 33.923 1.00 75.50 877 GLY A C 1
ATOM 6982 O O . GLY A 1 877 ? -0.960 -25.678 33.926 1.00 75.50 877 GLY A O 1
ATOM 6983 N N . LEU A 1 878 ? -2.871 -26.296 34.953 1.00 86.06 878 LEU A N 1
ATOM 6984 C CA . LEU A 1 878 ? -2.583 -25.654 36.244 1.00 86.06 878 LEU A CA 1
ATOM 6985 C C . LEU A 1 878 ? -1.333 -26.274 36.883 1.00 86.06 878 LEU A C 1
ATOM 6987 O O . LEU A 1 878 ? -1.344 -27.440 37.272 1.00 86.06 878 LEU A O 1
ATOM 6991 N N . ASP A 1 879 ? -0.261 -25.490 36.972 1.00 86.50 879 ASP A N 1
ATOM 6992 C CA . ASP A 1 879 ? 1.045 -25.924 37.477 1.00 86.50 879 ASP A CA 1
ATOM 6993 C C . ASP A 1 879 ? 1.603 -24.897 38.469 1.00 86.50 879 ASP A C 1
ATOM 6995 O O . ASP A 1 879 ? 2.005 -23.796 38.079 1.00 86.50 879 ASP A O 1
ATOM 6999 N N . PHE A 1 880 ? 1.654 -25.282 39.747 1.00 90.50 880 PHE A N 1
ATOM 7000 C CA . PHE A 1 880 ? 2.203 -24.468 40.835 1.00 90.50 880 PHE A CA 1
ATOM 7001 C C . PHE A 1 880 ? 3.601 -24.916 41.287 1.00 90.50 880 PHE A C 1
ATOM 7003 O O . PHE A 1 880 ? 4.116 -24.397 42.275 1.00 90.50 880 PHE A O 1
ATOM 7010 N N . SER A 1 881 ? 4.263 -25.836 40.571 1.00 85.56 881 SER A N 1
ATOM 7011 C CA . SER A 1 881 ? 5.512 -26.475 41.024 1.00 85.56 881 SER A CA 1
ATOM 7012 C C . SER A 1 881 ? 6.723 -25.533 41.139 1.00 85.56 881 SER A C 1
ATOM 7014 O O . SER A 1 881 ? 7.817 -25.965 41.505 1.00 85.56 881 SER A O 1
ATOM 7016 N N . ARG A 1 882 ? 6.579 -24.273 40.717 1.00 85.69 882 ARG A N 1
ATOM 7017 C CA . ARG A 1 882 ? 7.617 -23.229 40.771 1.00 85.69 882 ARG A CA 1
ATOM 7018 C C . ARG A 1 882 ? 7.299 -22.126 41.778 1.00 85.69 882 ARG A C 1
ATOM 7020 O O . ARG A 1 882 ? 7.986 -21.109 41.779 1.00 85.69 882 ARG A O 1
ATOM 7027 N N . SER A 1 883 ? 6.264 -22.318 42.587 1.00 88.88 883 SER A N 1
ATOM 7028 C CA . SER A 1 883 ? 5.816 -21.354 43.585 1.00 88.88 883 SER A CA 1
ATOM 7029 C C . SER A 1 883 ? 6.039 -21.904 44.990 1.00 88.88 883 SER A C 1
ATOM 7031 O O . SER A 1 883 ? 5.797 -23.086 45.236 1.00 88.88 883 SER A O 1
ATOM 7033 N N . ASP A 1 884 ? 6.467 -21.030 45.904 1.00 90.25 884 ASP A N 1
ATOM 7034 C CA . ASP A 1 884 ? 6.568 -21.318 47.343 1.00 90.25 884 ASP A CA 1
ATOM 7035 C C . ASP A 1 884 ? 5.251 -21.018 48.084 1.00 90.25 884 ASP A C 1
ATOM 7037 O O . ASP A 1 884 ? 4.939 -21.638 49.102 1.00 90.25 884 ASP A O 1
ATOM 7041 N N . ALA A 1 885 ? 4.455 -20.085 47.552 1.00 91.62 885 ALA A N 1
ATOM 7042 C CA . ALA A 1 885 ? 3.145 -19.701 48.061 1.00 91.62 885 ALA A CA 1
ATOM 7043 C C . ALA A 1 885 ? 2.176 -19.389 46.910 1.00 91.62 885 ALA A C 1
ATOM 7045 O O . ALA A 1 885 ? 2.603 -18.980 45.826 1.00 91.62 885 ALA A O 1
ATOM 7046 N N . VAL A 1 886 ? 0.874 -19.566 47.141 1.00 93.06 886 VAL A N 1
ATOM 7047 C CA . VAL A 1 886 ? -0.190 -19.276 46.165 1.00 93.06 886 VAL A CA 1
ATOM 7048 C C . VAL A 1 886 ? -1.245 -18.366 46.794 1.00 93.06 886 VAL A C 1
ATOM 7050 O O . VAL A 1 886 ? -1.709 -18.624 47.899 1.00 93.06 886 VAL A O 1
ATOM 7053 N N . LEU A 1 887 ? -1.637 -17.312 46.072 1.00 94.62 887 LEU A N 1
ATOM 7054 C CA . LEU A 1 887 ? -2.815 -16.495 46.369 1.00 94.62 887 LEU A CA 1
ATOM 7055 C C . LEU A 1 887 ? -3.986 -16.994 45.525 1.00 94.62 887 LEU A C 1
ATOM 7057 O O . LEU A 1 887 ? -3.917 -16.947 44.295 1.00 94.62 887 LEU A O 1
ATOM 7061 N N . TYR A 1 888 ? -5.054 -17.450 46.169 1.00 94.00 888 TYR A N 1
ATOM 7062 C CA . TYR A 1 888 ? -6.286 -17.848 45.502 1.00 94.00 888 TYR A CA 1
ATOM 7063 C C . TYR A 1 888 ? -7.400 -16.841 45.785 1.00 94.00 888 TYR A C 1
ATOM 7065 O O . TYR A 1 888 ? -7.751 -16.593 46.938 1.00 94.00 888 TYR A O 1
ATOM 7073 N N . VAL A 1 889 ? -7.964 -16.285 44.713 1.00 92.75 889 VAL A N 1
ATOM 7074 C CA . VAL A 1 889 ? -9.129 -15.397 44.753 1.00 92.75 889 VAL A CA 1
ATOM 7075 C C . VAL A 1 889 ? -10.289 -16.120 44.064 1.00 92.75 889 VAL A C 1
ATOM 7077 O O . VAL A 1 889 ? -10.270 -16.258 42.835 1.00 92.75 889 VAL A O 1
ATOM 7080 N N . PRO A 1 890 ? -11.283 -16.620 44.816 1.00 88.81 890 PRO A N 1
ATOM 7081 C CA . PRO A 1 890 ? -12.495 -17.189 44.248 1.00 88.81 890 PRO A CA 1
ATOM 7082 C C . PRO A 1 890 ? -13.239 -16.118 43.438 1.00 88.81 890 PRO A C 1
ATOM 7084 O O . PRO A 1 890 ? -13.695 -15.114 43.979 1.00 88.81 890 PRO A O 1
ATOM 7087 N N . THR A 1 891 ? -13.341 -16.310 42.124 1.00 82.12 891 THR A N 1
ATOM 7088 C CA . THR A 1 891 ? -13.994 -15.353 41.217 1.00 82.12 891 THR A CA 1
ATOM 7089 C C . THR A 1 891 ? -15.344 -15.902 40.763 1.00 82.12 891 THR A C 1
ATOM 7091 O O . THR A 1 891 ? -15.408 -17.068 40.377 1.00 82.12 891 THR A O 1
ATOM 7094 N N . PRO A 1 892 ? -16.432 -15.117 40.812 1.00 77.81 892 PRO A N 1
ATOM 7095 C CA . PRO A 1 892 ? -17.730 -15.572 40.327 1.00 77.81 892 PRO A CA 1
ATOM 7096 C C . PRO A 1 892 ? -17.758 -15.661 38.795 1.00 77.81 892 PRO A C 1
ATOM 7098 O O . PRO A 1 892 ? -17.004 -14.976 38.100 1.00 77.81 892 PRO A O 1
ATOM 7101 N N . THR A 1 893 ? -18.655 -16.488 38.257 1.00 77.62 893 THR A N 1
ATOM 7102 C CA . THR A 1 893 ? -18.937 -16.540 36.812 1.00 77.62 893 THR A CA 1
ATOM 7103 C C . THR A 1 893 ? -20.150 -15.708 36.433 1.00 77.62 893 THR A C 1
ATOM 7105 O O . THR A 1 893 ? -21.148 -15.719 37.149 1.00 77.62 893 THR A O 1
ATOM 7108 N N . ASN A 1 894 ? -20.091 -15.081 35.254 1.00 67.38 894 ASN A N 1
ATOM 7109 C CA . ASN A 1 894 ? -21.170 -14.249 34.712 1.00 67.38 894 ASN A CA 1
ATOM 7110 C C . ASN A 1 894 ? -22.038 -14.965 33.652 1.00 67.38 894 ASN A C 1
ATOM 7112 O O . ASN A 1 894 ? -22.843 -14.319 32.985 1.00 67.38 894 ASN A O 1
ATOM 7116 N N . ASP A 1 895 ? -21.920 -16.287 33.502 1.00 75.00 895 ASP A N 1
ATOM 7117 C CA . ASP A 1 895 ? -22.611 -17.091 32.478 1.00 75.00 895 ASP A CA 1
ATOM 7118 C C . ASP A 1 895 ? -23.847 -17.861 32.988 1.00 75.00 895 ASP A C 1
ATOM 7120 O O . ASP A 1 895 ? -24.363 -18.728 32.286 1.00 75.00 895 ASP A O 1
ATOM 7124 N N . GLY A 1 896 ? -24.328 -17.558 34.200 1.00 70.69 896 GLY A N 1
ATOM 7125 C CA . GLY A 1 896 ? -25.496 -18.209 34.804 1.00 70.69 896 GLY A CA 1
ATOM 7126 C C . GLY A 1 896 ? -25.220 -19.581 35.431 1.00 70.69 896 GLY A C 1
ATOM 7127 O O . GLY A 1 896 ? -26.160 -20.239 35.872 1.00 70.69 896 GLY A O 1
ATOM 7128 N N . THR A 1 897 ? -23.956 -20.018 35.490 1.00 80.44 897 THR A N 1
ATOM 7129 C CA . THR A 1 897 ? -23.565 -21.222 36.243 1.00 80.44 897 THR A CA 1
ATOM 7130 C C . THR A 1 897 ? -23.857 -21.036 37.737 1.00 80.44 897 THR A C 1
ATOM 7132 O O . THR A 1 897 ? -23.588 -19.967 38.289 1.00 80.44 897 THR A O 1
ATOM 7135 N N . ASP A 1 898 ? -24.357 -22.078 38.413 1.00 83.62 898 ASP A N 1
ATOM 7136 C CA . ASP A 1 898 ? -24.514 -22.058 39.872 1.00 83.62 898 ASP A CA 1
ATOM 7137 C C . ASP A 1 898 ? -23.151 -21.824 40.544 1.00 83.62 898 ASP A C 1
ATOM 7139 O O . ASP A 1 898 ? -22.194 -22.579 40.348 1.00 83.62 898 ASP A O 1
ATOM 7143 N N . GLN A 1 899 ? -23.060 -20.766 41.354 1.00 84.06 899 GLN A N 1
ATOM 7144 C CA . GLN A 1 899 ? -21.801 -20.356 41.985 1.00 84.06 899 GLN A CA 1
ATOM 7145 C C . GLN A 1 899 ? -21.260 -21.427 42.943 1.00 84.06 899 GLN A C 1
ATOM 7147 O O . GLN A 1 899 ? -20.052 -21.512 43.165 1.00 84.06 899 GLN A O 1
ATOM 7152 N N . GLY A 1 900 ? -22.130 -22.272 43.506 1.00 85.06 900 GLY A N 1
ATOM 7153 C CA . GLY A 1 900 ? -21.725 -23.383 44.354 1.00 85.06 900 GLY A CA 1
ATOM 7154 C C . GLY A 1 900 ? -21.086 -24.518 43.559 1.00 85.06 900 GLY A C 1
ATOM 7155 O O . GLY A 1 900 ? -20.002 -24.979 43.922 1.00 85.06 900 GLY A O 1
ATOM 7156 N N . GLU A 1 901 ? -21.709 -24.941 42.459 1.00 86.69 901 GLU A N 1
ATOM 7157 C CA . GLU A 1 901 ? -21.128 -25.930 41.538 1.00 86.69 901 GLU A CA 1
ATOM 7158 C C . GLU A 1 901 ? -19.801 -25.436 40.951 1.00 86.69 901 GLU A C 1
ATOM 7160 O O . GLU A 1 901 ? -18.805 -26.171 40.937 1.00 86.69 901 GLU A O 1
ATOM 7165 N N . PHE A 1 902 ? -19.754 -24.164 40.546 1.00 89.19 902 PHE A N 1
ATOM 7166 C CA . PHE A 1 902 ? -18.539 -23.537 40.040 1.00 89.19 902 PHE A CA 1
ATOM 7167 C C . PHE A 1 902 ? -17.416 -23.513 41.088 1.00 89.19 902 PHE A C 1
ATOM 7169 O O . PHE A 1 902 ? -16.266 -23.847 40.776 1.00 89.19 902 PHE A O 1
ATOM 7176 N N . ALA A 1 903 ? -17.742 -23.200 42.345 1.00 91.06 903 ALA A N 1
ATOM 7177 C CA . ALA A 1 903 ? -16.789 -23.229 43.451 1.00 91.06 903 ALA A CA 1
ATOM 7178 C C . ALA A 1 903 ? -16.242 -24.638 43.706 1.00 91.06 903 ALA A C 1
ATOM 7180 O O . ALA A 1 903 ? -15.035 -24.803 43.870 1.00 91.06 903 ALA A O 1
ATOM 7181 N N . VAL A 1 904 ? -17.095 -25.672 43.684 1.00 93.31 904 VAL A N 1
ATOM 7182 C CA . VAL A 1 904 ? -16.640 -27.066 43.831 1.00 93.31 904 VAL A CA 1
ATOM 7183 C C . VAL A 1 904 ? -15.654 -27.427 42.722 1.00 93.31 904 VAL A C 1
ATOM 7185 O O . VAL A 1 904 ? -14.600 -28.003 43.003 1.00 93.31 904 VAL A O 1
ATOM 7188 N N . GLN A 1 905 ? -15.978 -27.088 41.474 1.00 92.94 905 GLN A N 1
ATOM 7189 C CA . GLN A 1 905 ? -15.141 -27.416 40.322 1.00 92.94 905 GLN A CA 1
ATOM 7190 C C . GLN A 1 905 ? -13.776 -26.719 40.391 1.00 92.94 905 GLN A C 1
ATOM 7192 O O . GLN A 1 905 ? -12.733 -27.366 40.273 1.00 92.94 905 GLN A O 1
ATOM 7197 N N . THR A 1 906 ? -13.777 -25.403 40.597 1.00 93.75 906 THR A N 1
ATOM 7198 C CA . THR A 1 906 ? -12.556 -24.586 40.627 1.00 93.75 906 THR A CA 1
ATOM 7199 C C . THR A 1 906 ? -11.682 -24.903 41.835 1.00 93.75 906 THR A C 1
ATOM 7201 O O . THR A 1 906 ? -10.490 -25.156 41.662 1.00 93.75 906 THR A O 1
ATOM 7204 N N . ALA A 1 907 ? -12.258 -25.007 43.035 1.00 94.44 907 ALA A N 1
ATOM 7205 C CA . ALA A 1 907 ? -11.504 -25.341 44.239 1.00 94.44 907 ALA A CA 1
ATOM 7206 C C . ALA A 1 907 ? -10.886 -26.747 44.167 1.00 94.44 907 ALA A C 1
ATOM 7208 O O . ALA A 1 907 ? -9.752 -26.931 44.605 1.00 94.44 907 ALA A O 1
ATOM 7209 N N . ARG A 1 908 ? -11.565 -27.737 43.563 1.00 95.00 908 ARG A N 1
ATOM 7210 C CA . ARG A 1 908 ? -10.972 -29.070 43.333 1.00 95.00 908 ARG A CA 1
ATOM 7211 C C . ARG A 1 908 ? -9.817 -29.030 42.341 1.00 95.00 908 ARG A C 1
ATOM 7213 O O . ARG A 1 908 ? -8.799 -29.670 42.581 1.00 95.00 908 ARG A O 1
ATOM 7220 N N . ASN A 1 909 ? -9.952 -28.273 41.255 1.00 94.62 909 ASN A N 1
ATOM 7221 C CA . ASN A 1 909 ? -8.873 -28.115 40.281 1.00 94.62 909 ASN A CA 1
ATOM 7222 C C . ASN A 1 909 ? -7.632 -27.476 40.923 1.00 94.62 909 ASN A C 1
ATOM 7224 O O . ASN A 1 909 ? -6.520 -27.963 40.723 1.00 94.62 909 ASN A O 1
ATOM 7228 N N . VAL A 1 910 ? -7.826 -26.430 41.735 1.00 94.69 910 VAL A N 1
ATOM 7229 C CA . VAL A 1 910 ? -6.742 -25.791 42.497 1.00 94.69 910 VAL A CA 1
ATOM 7230 C C . VAL A 1 910 ? -6.142 -26.757 43.513 1.00 94.69 910 VAL A C 1
ATOM 7232 O O . VAL A 1 910 ? -4.922 -26.889 43.552 1.00 94.69 910 VAL A O 1
ATOM 7235 N N . LYS A 1 911 ? -6.969 -27.482 44.280 1.00 94.94 911 LYS A N 1
ATOM 7236 C CA . LYS A 1 911 ? -6.505 -28.485 45.250 1.00 94.94 911 LYS A CA 1
ATOM 7237 C C . LYS A 1 911 ? -5.618 -29.539 44.591 1.00 94.94 911 LYS A C 1
ATOM 7239 O O . LYS A 1 911 ? -4.498 -29.742 45.040 1.00 94.94 911 LYS A O 1
ATOM 7244 N N . ASN A 1 912 ? -6.068 -30.126 43.483 1.00 93.81 912 ASN A N 1
ATOM 7245 C CA . ASN A 1 912 ? -5.303 -31.137 42.750 1.00 93.81 912 ASN A CA 1
ATOM 7246 C C . ASN A 1 912 ? -3.949 -30.593 42.255 1.00 93.81 912 ASN A C 1
ATOM 7248 O O . ASN A 1 912 ? -2.937 -31.295 42.303 1.00 93.81 912 ASN A O 1
ATOM 7252 N N . ALA A 1 913 ? -3.917 -29.343 41.781 1.00 93.44 913 ALA A N 1
ATOM 7253 C CA . ALA A 1 913 ? -2.687 -28.702 41.321 1.00 93.44 913 ALA A CA 1
ATOM 7254 C C . ALA A 1 913 ? -1.728 -28.371 42.478 1.00 93.44 913 ALA A C 1
ATOM 7256 O O . ALA A 1 913 ? -0.517 -28.518 42.322 1.00 93.44 913 ALA A O 1
ATOM 7257 N N . LEU A 1 914 ? -2.255 -27.968 43.639 1.00 94.31 914 LEU A N 1
ATOM 7258 C CA . LEU A 1 914 ? -1.473 -27.723 44.855 1.00 94.31 914 LEU A CA 1
ATOM 7259 C C . LEU A 1 914 ? -0.893 -29.019 45.429 1.00 94.31 914 LEU A C 1
ATOM 7261 O 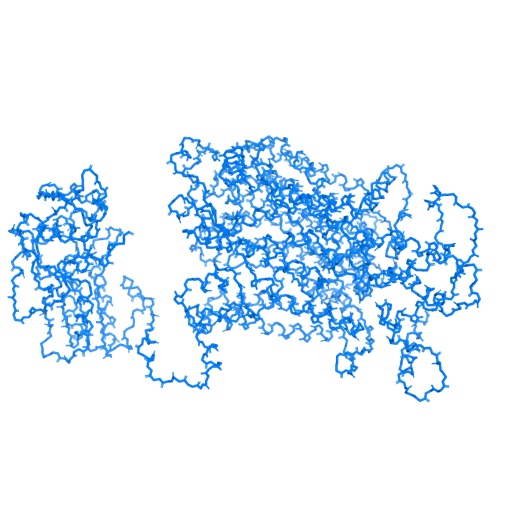O . LEU A 1 914 ? 0.297 -29.073 45.719 1.00 94.31 914 LEU A O 1
ATOM 7265 N N . GLU A 1 915 ? -1.690 -30.087 45.506 1.00 91.81 915 GLU A N 1
ATOM 7266 C CA . GLU A 1 915 ? -1.233 -31.412 45.956 1.00 91.81 915 GLU A CA 1
ATOM 7267 C C . GLU A 1 915 ? -0.154 -31.997 45.027 1.00 91.81 915 GLU A C 1
ATOM 7269 O O . GLU A 1 915 ? 0.739 -32.718 45.472 1.00 91.81 915 GLU A O 1
ATOM 7274 N N . SER A 1 916 ? -0.188 -31.637 43.739 1.00 91.00 916 SER A N 1
ATOM 7275 C CA . SER A 1 916 ? 0.835 -32.010 42.752 1.00 91.00 916 SER A CA 1
ATOM 7276 C C . SER A 1 916 ? 2.097 -31.132 42.808 1.00 91.00 916 SER A C 1
ATOM 7278 O O . SER A 1 916 ? 3.082 -31.431 42.129 1.00 91.00 916 SER A O 1
ATOM 7280 N N . ALA A 1 917 ? 2.091 -30.055 43.599 1.00 92.19 917 ALA A N 1
ATOM 7281 C CA . ALA A 1 917 ? 3.151 -29.056 43.678 1.00 92.19 917 ALA A CA 1
ATOM 7282 C C . ALA A 1 917 ? 3.738 -28.973 45.102 1.00 92.19 917 ALA A C 1
ATOM 7284 O O . ALA A 1 917 ? 3.458 -28.024 45.835 1.00 92.19 917 ALA A O 1
ATOM 7285 N N . PRO A 1 918 ? 4.627 -29.907 45.497 1.00 87.81 918 PRO A N 1
ATOM 7286 C CA . PRO A 1 918 ? 5.190 -29.950 46.852 1.00 87.81 918 PRO A CA 1
ATOM 7287 C C . PRO A 1 918 ? 6.072 -28.738 47.203 1.00 87.81 918 PRO A C 1
ATOM 7289 O O . PRO A 1 918 ? 6.470 -28.584 48.355 1.00 87.81 918 PRO A O 1
ATOM 7292 N N . SER A 1 919 ? 6.406 -27.887 46.225 1.00 90.81 919 SER A N 1
ATOM 7293 C CA . SER A 1 919 ? 7.081 -26.608 46.460 1.00 90.81 919 SER A CA 1
ATOM 7294 C C . SER A 1 919 ? 6.195 -25.607 47.204 1.00 90.81 919 SER A C 1
ATOM 7296 O O . SER A 1 919 ? 6.721 -24.780 47.945 1.00 90.81 919 SER A O 1
ATOM 7298 N N . VAL A 1 920 ? 4.868 -25.685 47.039 1.00 93.00 920 VAL A N 1
ATOM 7299 C CA . VAL A 1 920 ? 3.934 -24.732 47.641 1.00 93.00 920 VAL A CA 1
ATOM 7300 C C . VAL A 1 920 ? 3.726 -25.084 49.107 1.00 93.00 920 VAL A C 1
ATOM 7302 O O . VAL A 1 920 ? 3.091 -26.080 49.450 1.00 93.00 920 VAL A O 1
ATOM 7305 N N . LYS A 1 921 ? 4.248 -24.238 49.990 1.00 90.69 921 LYS A N 1
ATOM 7306 C CA . LYS A 1 921 ? 4.125 -24.400 51.443 1.00 90.69 921 LYS A CA 1
ATOM 7307 C C . LYS A 1 921 ? 2.923 -23.651 52.003 1.00 90.69 921 LYS A C 1
ATOM 7309 O O . LYS A 1 921 ? 2.370 -24.079 53.012 1.00 90.69 921 LYS A O 1
ATOM 7314 N N . ARG A 1 922 ? 2.519 -22.562 51.343 1.00 92.69 922 ARG A N 1
ATOM 7315 C CA . ARG A 1 922 ? 1.461 -21.664 51.808 1.00 92.69 922 ARG A CA 1
ATOM 7316 C C . ARG A 1 922 ? 0.393 -21.421 50.751 1.00 92.69 922 ARG A C 1
ATOM 7318 O O . ARG A 1 922 ? 0.712 -21.113 49.604 1.00 92.69 922 ARG A O 1
ATOM 7325 N N . LEU A 1 923 ? -0.869 -21.467 51.160 1.00 94.88 923 LEU A N 1
ATOM 7326 C CA . LEU A 1 923 ? -1.995 -20.976 50.375 1.00 94.88 923 LEU A CA 1
ATOM 7327 C C . LEU A 1 923 ? -2.678 -19.844 51.141 1.00 94.88 923 LEU A C 1
ATOM 7329 O O . LEU A 1 923 ? -3.133 -20.048 52.263 1.00 94.88 923 LEU A O 1
ATOM 7333 N N . LEU A 1 924 ? -2.782 -18.671 50.522 1.00 95.62 924 LEU A N 1
ATOM 7334 C CA . LEU A 1 924 ? -3.610 -17.579 51.017 1.00 95.62 924 LEU A CA 1
ATOM 7335 C C . LEU A 1 924 ? -4.903 -17.511 50.203 1.00 95.62 924 LEU A C 1
ATOM 7337 O O . LEU A 1 924 ? -4.856 -17.358 48.984 1.00 95.62 924 LEU A O 1
ATOM 7341 N N . LEU A 1 925 ? -6.050 -17.621 50.867 1.00 95.25 925 LEU A N 1
ATOM 7342 C CA . LEU A 1 925 ? -7.366 -17.446 50.267 1.00 95.25 925 LEU A CA 1
ATOM 7343 C C . LEU A 1 925 ? -7.900 -16.059 50.601 1.00 95.25 925 LEU A C 1
ATOM 7345 O O . LEU A 1 925 ? -8.071 -15.721 51.776 1.00 95.25 925 LEU A O 1
ATOM 7349 N N . LEU A 1 926 ? -8.230 -15.293 49.565 1.00 94.69 926 LEU A N 1
ATOM 7350 C CA . LEU A 1 926 ? -9.035 -14.087 49.709 1.00 94.69 926 LEU A CA 1
ATOM 7351 C C . LEU A 1 926 ? -10.511 -14.491 49.691 1.00 94.69 926 LEU A C 1
ATOM 7353 O O . LEU A 1 926 ? -11.101 -14.642 48.627 1.00 94.69 926 LEU A O 1
ATOM 7357 N N . SER A 1 927 ? -11.072 -14.728 50.872 1.00 93.12 927 SER A N 1
ATOM 7358 C CA . SER A 1 927 ? -12.460 -15.153 51.056 1.00 93.12 927 SER A CA 1
ATOM 7359 C C . SER A 1 927 ? -13.356 -13.934 51.312 1.00 93.12 927 SER A C 1
ATOM 7361 O O . SER A 1 927 ? -13.125 -12.848 50.780 1.00 93.12 927 SER A O 1
ATOM 7363 N N . SER A 1 928 ? -14.400 -14.085 52.125 1.00 88.69 928 SER A N 1
ATOM 7364 C CA . SER A 1 928 ? -15.307 -13.001 52.503 1.00 88.69 928 SER A CA 1
ATOM 7365 C C . SER A 1 928 ? -15.842 -13.199 53.920 1.00 88.69 928 SER A C 1
ATOM 7367 O O . SER A 1 928 ? -15.960 -14.330 54.404 1.00 88.69 928 SER A O 1
ATOM 7369 N N . MET A 1 929 ? -16.199 -12.110 54.604 1.00 85.88 929 MET A N 1
ATOM 7370 C CA . MET A 1 929 ? -17.043 -12.215 55.799 1.00 85.88 929 MET A CA 1
ATOM 7371 C C . MET A 1 929 ? -18.330 -12.983 55.473 1.00 85.88 929 MET A C 1
ATOM 7373 O O . MET A 1 929 ? -18.862 -12.888 54.373 1.00 85.88 929 MET A O 1
ATOM 7377 N N . GLY A 1 930 ? -18.842 -13.765 56.421 1.00 83.62 930 GLY A N 1
ATOM 7378 C CA . GLY A 1 930 ? -20.004 -14.622 56.177 1.00 83.62 930 GLY A CA 1
ATOM 7379 C C . GLY A 1 930 ? -19.692 -15.967 55.515 1.00 83.62 930 GLY A C 1
ATOM 7380 O O . GLY A 1 930 ? -20.519 -16.868 55.618 1.00 83.62 930 GLY A O 1
ATOM 7381 N N . SER A 1 931 ? -18.487 -16.190 54.964 1.00 87.00 931 SER A N 1
ATOM 7382 C CA . SER A 1 931 ? -18.099 -17.489 54.374 1.00 87.00 931 SER A CA 1
ATOM 7383 C C . SER A 1 931 ? -18.123 -18.660 55.367 1.00 87.00 931 SER A C 1
ATOM 7385 O O . SER A 1 931 ? -18.057 -19.817 54.971 1.00 87.00 931 SER A O 1
ATOM 7387 N N . ARG A 1 932 ? -18.211 -18.401 56.678 1.00 85.31 932 ARG A N 1
ATOM 7388 C CA . ARG A 1 932 ? -18.254 -19.438 57.723 1.00 85.31 932 ARG A CA 1
ATOM 7389 C C . ARG A 1 932 ? -19.604 -20.146 57.838 1.00 85.31 932 ARG A C 1
ATOM 7391 O O . ARG A 1 932 ? -19.629 -21.273 58.332 1.00 85.31 932 ARG A O 1
ATOM 7398 N N . TYR A 1 933 ? -20.699 -19.501 57.442 1.00 84.31 933 TYR A N 1
ATOM 7399 C CA . TYR A 1 933 ? -22.030 -20.086 57.577 1.00 84.31 933 TYR A CA 1
ATOM 7400 C C . TYR A 1 933 ? -22.320 -20.989 56.369 1.00 84.31 933 TYR A C 1
ATOM 7402 O O . TYR A 1 933 ? -21.807 -20.765 55.279 1.00 84.31 933 TYR A O 1
ATOM 7410 N N . ASP A 1 934 ? -23.091 -22.053 56.562 1.00 76.62 934 ASP A N 1
ATOM 7411 C CA . ASP A 1 934 ? -23.587 -22.931 55.488 1.00 76.62 934 ASP A CA 1
ATOM 7412 C C . ASP A 1 934 ? -25.116 -22.865 55.334 1.00 76.62 934 ASP A C 1
ATOM 7414 O O . ASP A 1 934 ? -25.683 -23.461 54.420 1.00 76.62 934 ASP A O 1
ATOM 7418 N N . HIS A 1 935 ? -25.779 -22.102 56.204 1.00 75.00 935 HIS A N 1
ATOM 7419 C CA . HIS A 1 935 ? -27.212 -21.839 56.225 1.00 75.00 935 HIS A CA 1
ATOM 7420 C C . HIS A 1 935 ? -27.461 -20.359 56.543 1.00 75.00 935 HIS A C 1
ATOM 7422 O O . HIS A 1 935 ? -26.640 -19.703 57.180 1.00 75.00 935 HIS A O 1
ATOM 7428 N N . GLY A 1 936 ? -28.592 -19.818 56.082 1.00 66.12 936 GLY A N 1
ATOM 7429 C CA . GLY A 1 936 ? -28.926 -18.399 56.267 1.00 66.12 936 GLY A CA 1
ATOM 7430 C C . GLY A 1 936 ? -28.164 -17.435 55.349 1.00 66.12 936 GLY A C 1
ATOM 7431 O O . GLY A 1 936 ? -28.298 -16.226 55.508 1.00 66.12 936 GLY A O 1
ATOM 7432 N N . ILE A 1 937 ? -27.404 -17.959 54.380 1.00 70.25 937 ILE A N 1
ATOM 7433 C CA . ILE A 1 937 ? -26.745 -17.192 53.320 1.00 70.25 937 ILE A CA 1
ATOM 7434 C C . ILE A 1 937 ? -27.378 -17.565 51.968 1.00 70.25 937 ILE A C 1
ATOM 7436 O O . ILE A 1 937 ? -27.632 -18.755 51.751 1.00 70.25 937 ILE A O 1
ATOM 7440 N N . PRO A 1 938 ? -27.644 -16.615 51.052 1.00 67.75 938 PRO A N 1
ATOM 7441 C CA . PRO A 1 938 ? -28.173 -16.932 49.723 1.00 67.75 938 PRO A CA 1
ATOM 7442 C C . PRO A 1 938 ? -27.219 -17.797 48.872 1.00 67.75 938 PRO A C 1
ATOM 7444 O O . PRO A 1 938 ? -26.002 -17.800 49.102 1.00 67.75 938 PRO A O 1
ATOM 7447 N N . PRO A 1 939 ? -27.742 -18.502 47.848 1.00 65.75 939 PRO A N 1
ATOM 7448 C CA . PRO A 1 939 ? -26.910 -18.941 46.726 1.00 65.75 939 PRO A CA 1
ATOM 7449 C C . PRO A 1 939 ? -26.212 -17.708 46.121 1.00 65.75 939 PRO A C 1
ATOM 7451 O O . PRO A 1 939 ? -26.824 -16.655 46.026 1.00 65.75 939 PRO A O 1
ATOM 7454 N N . GLY A 1 940 ? -24.906 -17.793 45.843 1.00 76.88 940 GLY A N 1
ATOM 7455 C CA . GLY A 1 940 ? -24.126 -16.658 45.336 1.00 76.88 940 GLY A CA 1
ATOM 7456 C C . GLY A 1 940 ? -22.674 -16.622 45.820 1.00 76.88 940 GLY A C 1
ATOM 7457 O O . GLY A 1 940 ? -22.116 -17.638 46.246 1.00 76.88 940 GLY A O 1
ATOM 7458 N N . ILE A 1 941 ? -22.058 -15.435 45.782 1.00 78.94 941 ILE A N 1
ATOM 7459 C CA . ILE A 1 941 ? -20.623 -15.209 46.068 1.00 78.94 941 ILE A CA 1
ATOM 7460 C C . ILE A 1 941 ? -20.210 -15.727 47.455 1.00 78.94 941 ILE A C 1
ATOM 7462 O O . ILE A 1 941 ? -19.154 -16.340 47.612 1.00 78.94 941 ILE A O 1
ATOM 7466 N N . LEU A 1 942 ? -21.048 -15.536 48.475 1.00 83.88 942 LEU A N 1
ATOM 7467 C CA . LEU A 1 942 ? -20.745 -16.007 49.830 1.00 83.88 942 LEU A CA 1
ATOM 7468 C C . LEU A 1 942 ? -20.710 -17.539 49.923 1.00 83.88 942 LEU A C 1
ATOM 7470 O O . LEU A 1 942 ? -19.842 -18.099 50.594 1.00 83.88 942 LEU A O 1
ATOM 7474 N N . ARG A 1 943 ? -21.605 -18.227 49.203 1.00 85.56 943 ARG A N 1
ATOM 7475 C CA . ARG A 1 943 ? -21.610 -19.693 49.107 1.00 85.56 943 ARG A CA 1
ATOM 7476 C C . ARG A 1 943 ? -20.390 -20.207 48.342 1.00 85.56 943 ARG A C 1
ATOM 7478 O O . ARG A 1 943 ? -19.814 -21.223 48.731 1.00 85.56 943 ARG A O 1
ATOM 7485 N N . LEU A 1 944 ? -19.972 -19.492 47.300 1.00 89.19 944 LEU A N 1
ATOM 7486 C CA . LEU A 1 944 ? -18.751 -19.786 46.549 1.00 89.19 944 LEU A CA 1
ATOM 7487 C C . LEU A 1 944 ? -17.499 -19.689 47.434 1.00 89.19 944 LEU A C 1
ATOM 7489 O O . LEU A 1 944 ? -16.659 -20.594 47.412 1.00 89.19 944 LEU A O 1
ATOM 7493 N N . ASN A 1 945 ? -17.420 -18.659 48.278 1.00 91.19 945 ASN A N 1
ATOM 7494 C CA . ASN A 1 945 ? -16.353 -18.515 49.268 1.00 91.19 945 ASN A CA 1
ATOM 7495 C C . ASN A 1 945 ? -16.408 -19.616 50.340 1.00 91.19 945 ASN A C 1
ATOM 7497 O O . ASN A 1 945 ? -15.392 -20.255 50.597 1.00 91.19 945 ASN A O 1
ATOM 7501 N N . HIS A 1 946 ? -17.587 -19.930 50.894 1.00 91.19 946 HIS A N 1
ATOM 7502 C CA . HIS A 1 946 ? -17.747 -21.018 51.873 1.00 91.19 946 HIS A CA 1
ATOM 7503 C C . HIS A 1 946 ? -17.227 -22.366 51.354 1.00 91.19 946 HIS A C 1
ATOM 7505 O O . HIS A 1 946 ? -16.501 -23.089 52.043 1.00 91.19 946 HIS A O 1
ATOM 7511 N N . ILE A 1 947 ? -17.618 -22.720 50.128 1.00 92.69 947 ILE A N 1
ATOM 7512 C CA . ILE A 1 947 ? -17.233 -23.985 49.499 1.00 92.69 947 ILE A CA 1
ATOM 7513 C C . ILE A 1 947 ? -15.728 -24.006 49.216 1.00 92.69 947 ILE A C 1
ATOM 7515 O O . ILE A 1 947 ? -15.074 -25.010 49.508 1.00 92.69 947 ILE A O 1
ATOM 7519 N N . SER A 1 948 ? -15.178 -22.901 48.704 1.00 94.19 948 SER A N 1
ATOM 7520 C CA . SER A 1 948 ? -13.740 -22.765 48.453 1.00 94.19 948 SER A CA 1
ATOM 7521 C C . SER A 1 948 ? -12.931 -22.926 49.743 1.00 94.19 948 SER A C 1
ATOM 7523 O O . SER A 1 948 ? -12.026 -23.761 49.787 1.00 94.19 948 SER A O 1
ATOM 7525 N N . ASP A 1 949 ? -13.322 -22.225 50.814 1.00 94.31 949 ASP A N 1
ATOM 7526 C CA . ASP A 1 949 ? -12.702 -22.321 52.139 1.00 94.31 949 ASP A CA 1
ATOM 7527 C C . ASP A 1 949 ? -12.717 -23.766 52.653 1.00 94.31 949 ASP A C 1
ATOM 7529 O O . ASP A 1 949 ? -11.696 -24.281 53.110 1.00 94.31 949 ASP A O 1
ATOM 7533 N N . LYS A 1 950 ? -13.860 -24.463 52.562 1.00 94.25 950 LYS A N 1
ATOM 7534 C CA . LYS A 1 950 ? -13.973 -25.844 53.059 1.00 94.25 950 LYS A CA 1
ATOM 7535 C C . LYS A 1 950 ? -13.150 -26.855 52.267 1.00 94.25 950 LYS A C 1
ATOM 7537 O O . LYS A 1 950 ? -12.692 -27.823 52.873 1.00 94.25 950 LYS A O 1
ATOM 7542 N N . ILE A 1 951 ? -12.999 -26.672 50.955 1.00 95.50 951 ILE A N 1
ATOM 7543 C CA . ILE A 1 951 ? -12.248 -27.601 50.095 1.00 95.50 951 ILE A CA 1
ATOM 7544 C C . ILE A 1 951 ? -10.735 -27.402 50.251 1.00 95.50 951 ILE A C 1
ATOM 7546 O O . ILE A 1 951 ? -9.994 -28.386 50.229 1.00 95.50 951 ILE A O 1
ATOM 7550 N N . LEU A 1 952 ? -10.288 -26.154 50.406 1.00 95.25 952 LEU A N 1
ATOM 7551 C CA . LEU A 1 952 ? -8.872 -25.776 50.367 1.00 95.25 952 LEU A CA 1
ATOM 7552 C C . LEU A 1 952 ? -8.224 -25.589 51.748 1.00 95.25 952 LEU A C 1
ATOM 7554 O O . LEU A 1 952 ? -7.013 -25.421 51.818 1.00 95.25 952 LEU A O 1
ATOM 7558 N N . LYS A 1 953 ? -8.979 -25.646 52.851 1.00 93.31 953 LYS A N 1
ATOM 7559 C CA . LYS A 1 953 ? -8.456 -25.444 54.221 1.00 93.31 953 LYS A CA 1
ATOM 7560 C C . LYS A 1 953 ? -7.290 -26.352 54.639 1.00 93.31 953 LYS A C 1
ATOM 7562 O O . LYS A 1 953 ? -6.629 -26.048 55.624 1.00 93.31 953 LYS A O 1
ATOM 7567 N N . ASP A 1 954 ? -7.093 -27.476 53.957 1.00 90.88 954 ASP A N 1
ATOM 7568 C CA . ASP A 1 954 ? -6.139 -28.533 54.304 1.00 90.88 954 ASP A CA 1
ATOM 7569 C C . ASP A 1 954 ? -5.272 -28.983 53.112 1.00 90.88 954 ASP A C 1
ATOM 7571 O O . ASP A 1 954 ? -4.686 -30.063 53.150 1.00 90.88 954 ASP A O 1
ATOM 7575 N N . CYS A 1 955 ? -5.201 -28.194 52.032 1.00 91.25 955 CYS A N 1
ATOM 7576 C CA . CYS A 1 955 ? -4.543 -28.626 50.790 1.00 91.25 955 CYS A CA 1
ATOM 7577 C C . CYS A 1 955 ? -3.016 -28.452 50.767 1.00 91.25 955 CYS A C 1
ATOM 7579 O O . CYS A 1 955 ? -2.353 -29.040 49.918 1.00 91.25 955 CYS A O 1
ATOM 7581 N N . VAL A 1 956 ? -2.456 -27.625 51.651 1.00 91.69 956 VAL A N 1
ATOM 7582 C CA . VAL A 1 956 ? -1.008 -27.392 51.796 1.00 91.69 956 VAL A CA 1
ATOM 7583 C C . VAL A 1 956 ? -0.657 -27.241 53.279 1.00 91.69 956 VAL A C 1
ATOM 7585 O O . VAL A 1 956 ? -1.550 -27.211 54.124 1.00 91.69 956 VAL A O 1
ATOM 7588 N N . LEU A 1 957 ? 0.639 -27.157 53.601 1.00 88.62 957 LEU A N 1
ATOM 7589 C CA . LEU A 1 957 ? 1.132 -27.104 54.984 1.00 88.62 957 LEU A CA 1
ATOM 7590 C C . LEU A 1 957 ? 0.497 -25.956 55.788 1.00 88.62 957 LEU A C 1
ATOM 7592 O O . LEU A 1 957 ? 0.010 -26.167 56.897 1.00 88.62 957 LEU A O 1
ATOM 7596 N N . GLU A 1 958 ? 0.472 -24.756 55.213 1.00 92.56 958 GLU A N 1
ATOM 7597 C CA . GLU A 1 958 ? -0.090 -23.566 55.843 1.00 92.56 958 GLU A CA 1
ATOM 7598 C C . GLU A 1 958 ? -1.182 -22.952 54.966 1.00 92.56 958 GLU A C 1
ATOM 7600 O O . GLU A 1 958 ? -0.934 -22.561 53.824 1.00 92.56 958 GLU A O 1
ATOM 7605 N N . VAL A 1 959 ? -2.392 -22.826 55.508 1.00 94.56 959 VAL A N 1
ATOM 7606 C CA . VAL A 1 959 ? -3.505 -22.162 54.827 1.00 94.56 959 VAL A CA 1
ATOM 7607 C C . VAL A 1 959 ? -3.925 -20.929 55.617 1.00 94.56 959 VAL A C 1
ATOM 7609 O O . VAL A 1 959 ? -4.247 -21.021 56.798 1.00 94.56 959 VAL A O 1
ATOM 7612 N N . VAL A 1 960 ? -3.946 -19.770 54.965 1.00 94.38 960 VAL A N 1
ATOM 7613 C CA . VAL A 1 960 ? -4.386 -18.494 55.543 1.00 94.38 960 VAL A CA 1
ATOM 7614 C C . VAL A 1 960 ? -5.653 -18.050 54.826 1.00 94.38 960 VAL A C 1
ATOM 7616 O O . VAL A 1 960 ? -5.663 -17.947 53.604 1.00 94.38 960 VAL A O 1
ATOM 7619 N N . ILE A 1 961 ? -6.730 -17.788 55.563 1.00 94.62 961 ILE A N 1
ATOM 7620 C CA . ILE A 1 961 ? -8.021 -17.374 55.003 1.00 94.62 961 ILE A CA 1
ATOM 7621 C C . ILE A 1 961 ? -8.344 -15.965 55.498 1.00 94.62 961 ILE A C 1
ATOM 7623 O O . ILE A 1 961 ? -8.655 -15.756 56.675 1.00 94.62 961 ILE A O 1
ATOM 7627 N N . VAL A 1 962 ? -8.290 -15.009 54.573 1.00 94.31 962 VAL A N 1
ATOM 7628 C CA . VAL A 1 962 ? -8.563 -13.589 54.819 1.00 94.31 962 VAL A CA 1
ATOM 7629 C C . VAL A 1 962 ? -10.042 -13.318 54.590 1.00 94.31 962 VAL A C 1
ATOM 7631 O O . VAL A 1 962 ? -10.579 -13.652 53.532 1.00 94.31 962 VAL A O 1
ATOM 7634 N N . LYS A 1 963 ? -10.709 -12.706 55.572 1.00 92.81 963 LYS A N 1
ATOM 7635 C CA . LYS A 1 963 ? -12.138 -12.362 55.507 1.00 92.81 963 LYS A CA 1
ATOM 7636 C C . LYS A 1 963 ? -12.319 -10.845 55.530 1.00 92.81 963 LYS A C 1
ATOM 7638 O O . LYS A 1 963 ? -12.487 -10.275 56.611 1.00 92.81 963 LYS A O 1
ATOM 7643 N N . PRO A 1 964 ? -12.239 -10.176 54.371 1.00 93.12 964 PRO A N 1
ATOM 7644 C CA . PRO A 1 964 ? -12.352 -8.732 54.317 1.00 93.12 964 PRO A CA 1
ATOM 7645 C C . PRO A 1 964 ? -13.782 -8.235 54.545 1.00 93.12 964 PRO A C 1
ATOM 7647 O O . PRO A 1 964 ? -14.760 -8.918 54.218 1.00 93.12 964 PRO A O 1
ATOM 7650 N N . GLY A 1 965 ? -13.856 -7.016 55.080 1.00 90.75 965 GLY A N 1
ATOM 7651 C CA . GLY A 1 965 ? -15.043 -6.174 55.150 1.00 90.75 965 GLY A CA 1
ATOM 7652 C C . GLY A 1 965 ? -15.633 -5.839 53.778 1.00 90.75 965 GLY A C 1
ATOM 7653 O O . GLY A 1 965 ? -15.092 -6.205 52.735 1.00 90.75 965 GLY A O 1
ATOM 7654 N N . TYR A 1 966 ? -16.740 -5.100 53.770 1.00 90.81 966 TYR A N 1
ATOM 7655 C CA . TYR A 1 966 ? -17.322 -4.573 52.535 1.00 90.81 966 TYR A CA 1
ATOM 7656 C C . TYR A 1 966 ? -16.338 -3.611 51.849 1.00 90.81 966 TYR A C 1
ATOM 7658 O O . TYR A 1 966 ? -15.768 -2.747 52.506 1.00 90.81 966 TYR A O 1
ATOM 7666 N N . PHE A 1 967 ? -16.107 -3.734 50.544 1.00 93.19 967 PHE A N 1
ATOM 7667 C CA . PHE A 1 967 ? -15.140 -2.853 49.886 1.00 93.19 967 PHE A CA 1
ATOM 7668 C C . PHE A 1 967 ? -15.665 -1.421 49.804 1.00 93.19 967 PHE A C 1
ATOM 7670 O O . PHE A 1 967 ? -16.798 -1.196 49.372 1.00 93.19 967 PHE A O 1
ATOM 7677 N N . GLN A 1 968 ? -14.842 -0.456 50.219 1.00 94.25 968 GLN A N 1
ATOM 7678 C CA . GLN A 1 968 ? -15.184 0.970 50.172 1.00 94.25 968 GLN A CA 1
ATOM 7679 C C . GLN A 1 968 ? -15.516 1.402 48.729 1.00 94.25 968 GLN A C 1
ATOM 7681 O O . GLN A 1 968 ? -16.457 2.158 48.496 1.00 94.25 968 GLN A O 1
ATOM 7686 N N . GLU A 1 969 ? -14.824 0.829 47.747 1.00 92.06 969 GLU A N 1
ATOM 7687 C CA . GLU A 1 969 ? -14.948 1.096 46.313 1.00 92.06 969 GLU A CA 1
ATOM 7688 C C . GLU A 1 969 ? -16.257 0.586 45.688 1.00 92.06 969 GLU A C 1
ATOM 7690 O O . GLU A 1 969 ? -16.628 1.016 44.593 1.00 92.06 969 GLU A O 1
ATOM 7695 N N . ASN A 1 970 ? -17.023 -0.263 46.382 1.00 88.12 970 ASN A N 1
ATOM 7696 C CA . ASN A 1 970 ? -18.353 -0.671 45.911 1.00 88.12 970 ASN A CA 1
ATOM 7697 C C . ASN A 1 970 ? -19.340 0.514 45.849 1.00 88.12 970 ASN A C 1
ATOM 7699 O O . ASN A 1 970 ? -20.388 0.422 45.207 1.00 88.12 970 ASN A O 1
ATOM 7703 N N . TRP A 1 971 ? -19.009 1.643 46.482 1.00 88.56 971 TRP A N 1
ATOM 7704 C CA . TRP A 1 971 ? -19.765 2.892 46.396 1.00 88.56 971 TRP A CA 1
ATOM 7705 C C . TRP A 1 971 ? -19.436 3.741 45.164 1.00 88.56 971 TRP A C 1
ATOM 7707 O O . TRP A 1 971 ? -19.991 4.817 45.016 1.00 88.56 971 TRP A O 1
ATOM 7717 N N . THR A 1 972 ? -18.595 3.284 44.238 1.00 84.25 972 THR A N 1
ATOM 7718 C CA . THR A 1 972 ? -18.268 4.026 43.000 1.00 84.25 972 THR A CA 1
ATOM 7719 C C . THR A 1 972 ? -19.483 4.455 42.173 1.00 84.25 972 THR A C 1
ATOM 7721 O O . THR A 1 972 ? -19.469 5.541 41.597 1.00 84.25 972 THR A O 1
ATOM 7724 N N . HIS A 1 973 ? -20.560 3.663 42.172 1.00 80.06 973 HIS A N 1
ATOM 7725 C CA . HIS A 1 973 ? -21.819 3.978 41.482 1.00 80.06 973 HIS A CA 1
ATOM 7726 C C . HIS A 1 973 ? -22.451 5.314 41.926 1.00 80.06 973 HIS A C 1
ATOM 7728 O O . HIS A 1 973 ? -23.193 5.935 41.165 1.00 80.06 973 HIS A O 1
ATOM 7734 N N . VAL A 1 974 ? -22.135 5.809 43.130 1.00 86.56 974 VAL A N 1
ATOM 7735 C CA . VAL A 1 974 ? -22.670 7.089 43.622 1.00 86.56 974 VAL A CA 1
ATOM 7736 C C . VAL A 1 974 ? -22.176 8.280 42.805 1.00 86.56 974 VAL A C 1
ATOM 7738 O O . VAL A 1 974 ? -22.852 9.304 42.751 1.00 86.56 974 VAL A O 1
ATOM 7741 N N . PHE A 1 975 ? -21.027 8.164 42.131 1.00 87.38 975 PHE A N 1
ATOM 7742 C CA . PHE A 1 975 ? -20.493 9.246 41.303 1.00 87.38 975 PHE A CA 1
ATOM 7743 C C . PHE A 1 975 ? -21.322 9.501 40.040 1.00 87.38 975 PHE A C 1
ATOM 7745 O O . PHE A 1 975 ? -21.296 10.614 39.514 1.00 87.38 975 PHE A O 1
ATOM 7752 N N . GLU A 1 976 ? -22.100 8.516 39.591 1.00 83.12 976 GLU A N 1
ATOM 7753 C CA . GLU A 1 976 ? -23.077 8.690 38.514 1.00 83.12 976 GLU A CA 1
ATOM 7754 C C . GLU A 1 976 ? -24.339 9.391 39.039 1.00 83.12 976 GLU A C 1
ATOM 7756 O O . GLU A 1 976 ? -24.846 10.328 38.422 1.00 83.12 976 GLU A O 1
ATOM 7761 N N . THR A 1 977 ? -24.823 9.011 40.225 1.00 83.62 977 THR A N 1
ATOM 7762 C CA . THR A 1 977 ? -26.100 9.514 40.759 1.00 83.62 977 THR A CA 1
ATOM 7763 C C . THR A 1 977 ? -26.015 10.946 41.296 1.00 83.62 977 THR A C 1
ATOM 7765 O O . THR A 1 977 ? -27.005 11.681 41.260 1.00 83.62 977 THR A O 1
ATOM 7768 N N . ILE A 1 978 ? -24.830 11.406 41.710 1.00 88.00 978 ILE A N 1
ATOM 7769 C CA . ILE A 1 978 ? -24.600 12.813 42.097 1.00 88.00 978 ILE A CA 1
ATOM 7770 C C . ILE A 1 978 ? -24.524 13.785 40.906 1.00 88.00 978 ILE A C 1
ATOM 7772 O O . ILE A 1 978 ? -24.373 14.999 41.104 1.00 88.00 978 ILE A O 1
ATOM 7776 N N . GLN A 1 979 ? -24.597 13.279 39.671 1.00 84.50 979 GLN A N 1
ATOM 7777 C CA . GLN A 1 979 ? -24.740 14.115 38.476 1.00 84.50 979 GLN A CA 1
ATOM 7778 C C . GLN A 1 979 ? -26.187 14.587 38.268 1.00 84.50 979 GLN A C 1
ATOM 7780 O O . GLN A 1 979 ? -26.397 15.567 37.557 1.00 84.50 979 GLN A O 1
ATOM 7785 N N . ALA A 1 980 ? -27.173 13.937 38.900 1.00 80.38 980 ALA A N 1
ATOM 7786 C CA . ALA A 1 980 ? -28.575 14.343 38.838 1.00 80.38 980 ALA A CA 1
ATOM 7787 C C . ALA A 1 980 ? -28.827 15.695 39.540 1.00 80.38 980 ALA A C 1
ATOM 7789 O O . ALA A 1 980 ? -28.090 16.090 40.444 1.00 80.38 980 ALA A O 1
ATOM 7790 N N . GLU A 1 981 ? -29.900 16.394 39.151 1.00 82.44 981 GLU A N 1
ATOM 7791 C CA . GLU A 1 981 ? -30.382 17.607 39.824 1.00 82.44 981 GLU A CA 1
ATOM 7792 C C . GLU A 1 981 ? -31.791 17.377 40.407 1.00 82.44 981 GLU A C 1
ATOM 7794 O O . GLU A 1 981 ? -32.748 17.238 39.641 1.00 82.44 981 GLU A O 1
ATOM 7799 N N . PRO A 1 982 ? -31.961 17.352 41.747 1.00 85.31 982 PRO A N 1
ATOM 7800 C CA . PRO A 1 982 ? -30.927 17.492 42.781 1.00 85.31 982 PRO A CA 1
ATOM 7801 C C . PRO A 1 982 ? -30.006 16.253 42.885 1.00 85.31 982 PRO A C 1
ATOM 7803 O O . PRO A 1 982 ? -30.460 15.157 42.566 1.00 85.31 982 PRO A O 1
ATOM 7806 N N . PRO A 1 983 ? -28.753 16.387 43.370 1.00 90.50 983 PRO A N 1
ATOM 7807 C CA . PRO A 1 983 ? -27.843 15.250 43.552 1.00 90.50 983 PRO A CA 1
ATOM 7808 C C . PRO A 1 983 ? -28.369 14.242 44.579 1.00 90.50 983 PRO A C 1
ATOM 7810 O O . PRO A 1 983 ? -28.752 14.624 45.692 1.00 90.50 983 PRO A O 1
ATOM 7813 N N . VAL A 1 984 ? -28.349 12.952 44.234 1.00 92.38 984 VAL A N 1
ATOM 7814 C CA . VAL A 1 984 ? -28.868 11.869 45.085 1.00 92.38 984 VAL A CA 1
ATOM 7815 C C . VAL A 1 984 ? -27.846 10.744 45.224 1.00 92.38 984 VAL A C 1
ATOM 7817 O O . VAL A 1 984 ? -27.096 10.456 44.295 1.00 92.38 984 VAL A O 1
ATOM 7820 N N . ILE A 1 985 ? -27.838 10.088 46.381 1.00 92.69 985 ILE A N 1
ATOM 7821 C CA . ILE A 1 985 ? -27.136 8.833 46.654 1.00 92.69 985 ILE A CA 1
ATOM 7822 C C . ILE A 1 985 ? -28.163 7.823 47.159 1.00 92.69 985 ILE A C 1
ATOM 7824 O O . ILE A 1 985 ? -28.923 8.125 48.078 1.00 92.69 985 ILE A O 1
ATOM 7828 N N . TYR A 1 986 ? -28.172 6.623 46.585 1.00 91.50 986 TYR A N 1
ATOM 7829 C CA . TYR A 1 986 ? -29.011 5.523 47.054 1.00 91.50 986 TYR A CA 1
ATOM 7830 C C . TYR A 1 986 ? -28.201 4.602 47.963 1.00 91.50 986 TYR A C 1
ATOM 7832 O O . TYR A 1 986 ? -27.099 4.200 47.603 1.00 91.50 986 TYR A O 1
ATOM 7840 N N . SER A 1 987 ? -28.737 4.254 49.133 1.00 92.56 987 SER A N 1
ATOM 7841 C CA . SER A 1 987 ? -28.092 3.338 50.076 1.00 92.56 987 SER A CA 1
ATOM 7842 C C . SER A 1 987 ? -28.926 2.089 50.292 1.00 92.56 987 SER A C 1
ATOM 7844 O O . SER A 1 987 ? -30.091 2.163 50.673 1.00 92.56 987 SER A O 1
ATOM 7846 N N . VAL A 1 988 ? -28.289 0.931 50.135 1.00 91.12 988 VAL A N 1
ATOM 7847 C CA . VAL A 1 988 ? -28.850 -0.371 50.523 1.00 91.12 988 VAL A CA 1
ATOM 7848 C C . VAL A 1 988 ? -28.568 -0.726 51.989 1.00 91.12 988 VAL A C 1
ATOM 7850 O O . VAL A 1 988 ? -29.046 -1.747 52.478 1.00 91.12 988 VAL A O 1
ATOM 7853 N N . ILE A 1 989 ? -27.786 0.096 52.703 1.00 91.56 989 ILE A N 1
ATOM 7854 C CA . ILE A 1 989 ? -27.539 -0.051 54.142 1.00 91.56 989 ILE A CA 1
ATOM 7855 C C . ILE A 1 989 ? -28.682 0.624 54.896 1.00 91.56 989 ILE A C 1
ATOM 7857 O O . ILE A 1 989 ? -28.752 1.854 54.944 1.00 91.56 989 ILE A O 1
ATOM 7861 N N . THR A 1 990 ? -29.558 -0.189 55.490 1.00 89.12 990 THR A N 1
ATOM 7862 C CA . THR A 1 990 ? -30.734 0.267 56.241 1.00 89.12 990 THR A CA 1
ATOM 7863 C C . THR A 1 990 ? -30.824 -0.393 57.627 1.00 89.12 990 THR A C 1
ATOM 7865 O O . THR A 1 990 ? -30.623 -1.606 57.756 1.00 89.12 990 THR A O 1
ATOM 7868 N N . PRO A 1 991 ? -31.130 0.366 58.700 1.00 90.94 991 PRO A N 1
ATOM 7869 C CA . PRO A 1 991 ? -31.309 1.823 58.752 1.00 90.94 991 PRO A CA 1
ATOM 7870 C C . PRO A 1 991 ? -29.986 2.583 58.531 1.00 90.94 991 PRO A C 1
ATOM 7872 O O . PRO A 1 991 ? -28.912 2.016 58.699 1.00 90.94 991 PRO A O 1
ATOM 7875 N N . GLU A 1 992 ? -30.056 3.874 58.193 1.00 90.31 992 GLU A N 1
ATOM 7876 C CA . GLU A 1 992 ? -28.900 4.694 57.762 1.00 90.31 992 GLU A CA 1
ATOM 7877 C C . GLU A 1 992 ? -27.745 4.761 58.770 1.00 90.31 992 GLU A C 1
ATOM 7879 O O . GLU A 1 992 ? -26.602 4.966 58.374 1.00 90.31 992 GLU A O 1
ATOM 7884 N N . HIS A 1 993 ? -28.034 4.561 60.059 1.00 92.00 993 HIS A N 1
ATOM 7885 C CA . HIS A 1 993 ? -27.053 4.534 61.150 1.00 92.00 993 HIS A CA 1
ATOM 7886 C C . HIS A 1 993 ? -26.426 3.152 61.391 1.00 92.00 993 HIS A C 1
ATOM 7888 O O . HIS A 1 993 ? -25.603 3.007 62.298 1.00 92.00 993 HIS A O 1
ATOM 7894 N N . HIS A 1 994 ? -26.835 2.122 60.646 1.00 93.69 994 HIS A N 1
ATOM 7895 C CA . HIS A 1 994 ? -26.267 0.784 60.783 1.00 93.69 994 HIS A CA 1
ATOM 7896 C C . HIS A 1 994 ? -24.806 0.796 60.340 1.00 93.69 994 HIS A C 1
ATOM 7898 O O . HIS A 1 994 ? -24.479 1.222 59.234 1.00 93.69 994 HIS A O 1
ATOM 7904 N N . GLN A 1 995 ? -23.930 0.341 61.230 1.00 93.31 995 GLN A N 1
ATOM 7905 C CA . GLN A 1 995 ? -22.495 0.317 61.001 1.00 93.31 995 GLN A CA 1
ATOM 7906 C C . GLN A 1 995 ? -22.089 -1.011 60.378 1.00 93.31 995 GLN A C 1
ATOM 7908 O O . GLN A 1 995 ? -22.356 -2.072 60.946 1.00 93.31 995 GLN A O 1
ATOM 7913 N N . ILE A 1 996 ? -21.389 -0.942 59.248 1.00 93.44 996 ILE A N 1
ATOM 7914 C CA . ILE A 1 996 ? -20.758 -2.107 58.632 1.00 93.44 996 ILE A CA 1
ATOM 7915 C C . ILE A 1 996 ? -19.241 -1.892 58.531 1.00 93.44 996 ILE A C 1
ATOM 7917 O O . ILE A 1 996 ? -18.790 -0.767 58.281 1.00 93.44 996 ILE A O 1
ATOM 7921 N N . PRO A 1 997 ? -18.421 -2.937 58.722 1.00 94.38 997 PRO A N 1
ATOM 7922 C CA . PRO A 1 997 ? -16.993 -2.844 58.471 1.00 94.38 997 PRO A CA 1
ATOM 7923 C C . PRO A 1 997 ? -16.762 -2.691 56.967 1.00 94.38 997 PRO A C 1
ATOM 7925 O O . PRO A 1 997 ? -17.138 -3.570 56.185 1.00 94.38 997 PRO A O 1
ATOM 7928 N N . MET A 1 998 ? -16.138 -1.580 56.568 1.00 95.00 998 MET A N 1
ATOM 7929 C CA . MET A 1 998 ? -15.694 -1.363 55.192 1.00 95.00 998 MET A CA 1
ATOM 7930 C C . MET A 1 998 ? -14.174 -1.267 55.132 1.00 95.00 998 MET A C 1
ATOM 7932 O O . MET A 1 998 ? -13.580 -0.701 56.044 1.00 95.00 998 MET A O 1
ATOM 7936 N N . VAL A 1 999 ? -13.551 -1.798 54.082 1.00 95.69 999 VAL A N 1
ATOM 7937 C CA . VAL A 1 999 ? -12.092 -1.791 53.883 1.00 95.69 999 VAL A CA 1
ATOM 7938 C C . VAL A 1 999 ? -11.742 -1.383 52.451 1.00 95.69 999 VAL A C 1
ATOM 7940 O O . VAL A 1 999 ? -12.480 -1.717 51.528 1.00 95.69 999 VAL A O 1
ATOM 7943 N N . SER A 1 1000 ? -10.646 -0.649 52.267 1.00 95.31 1000 SER A N 1
ATOM 7944 C CA . SER A 1 1000 ? -10.123 -0.293 50.942 1.00 95.31 1000 SER A CA 1
ATOM 7945 C C . SER A 1 1000 ? -9.459 -1.496 50.265 1.00 95.31 1000 SER A C 1
ATOM 7947 O O . SER A 1 1000 ? -8.799 -2.306 50.923 1.00 95.31 1000 SER A O 1
ATOM 7949 N N . ILE A 1 1001 ? -9.557 -1.596 48.940 1.00 92.50 1001 ILE A N 1
ATOM 7950 C CA . ILE A 1 1001 ? -8.841 -2.604 48.143 1.00 92.50 1001 ILE A CA 1
ATOM 7951 C C . ILE A 1 1001 ? -7.321 -2.467 48.323 1.00 92.50 1001 ILE A C 1
ATOM 7953 O O . ILE A 1 1001 ? -6.607 -3.473 48.274 1.00 92.50 1001 ILE A O 1
ATOM 7957 N N . VAL A 1 1002 ? -6.815 -1.255 48.581 1.00 91.44 1002 VAL A N 1
ATOM 7958 C CA . VAL A 1 1002 ? -5.387 -1.021 48.864 1.00 91.44 1002 VAL A CA 1
ATOM 7959 C C . VAL A 1 1002 ? -4.969 -1.738 50.148 1.00 91.44 1002 VAL A C 1
ATOM 7961 O O . VAL A 1 1002 ? -3.997 -2.495 50.135 1.00 91.44 1002 VAL A O 1
ATOM 7964 N N . ASP A 1 1003 ? -5.749 -1.582 51.220 1.00 94.56 1003 ASP A N 1
ATOM 7965 C CA . ASP A 1 1003 ? -5.517 -2.265 52.498 1.00 94.56 1003 ASP A CA 1
ATOM 7966 C C . ASP A 1 1003 ? -5.655 -3.794 52.359 1.00 94.56 1003 ASP A C 1
ATOM 7968 O O . ASP A 1 1003 ? -4.893 -4.553 52.964 1.00 94.56 1003 ASP A O 1
ATOM 7972 N N . VAL A 1 1004 ? -6.592 -4.273 51.526 1.00 93.88 1004 VAL A N 1
ATOM 7973 C CA . VAL A 1 1004 ? -6.731 -5.705 51.195 1.00 93.88 1004 VAL A CA 1
ATOM 7974 C C . VAL A 1 1004 ? -5.476 -6.234 50.508 1.00 93.88 1004 VAL A C 1
ATOM 7976 O O . VAL A 1 1004 ? -4.961 -7.288 50.895 1.00 93.88 1004 VAL A O 1
ATOM 7979 N N . GLY A 1 1005 ? -4.961 -5.502 49.520 1.00 92.38 1005 GLY A N 1
ATOM 7980 C CA . GLY A 1 1005 ? -3.733 -5.849 48.810 1.00 92.38 1005 GLY A CA 1
ATOM 7981 C C . GLY A 1 1005 ? -2.514 -5.879 49.733 1.00 92.38 1005 GLY A C 1
ATOM 7982 O O . GLY A 1 1005 ? -1.770 -6.863 49.725 1.00 92.38 1005 GLY A O 1
ATOM 7983 N N . GLU A 1 1006 ? -2.341 -4.848 50.566 1.00 93.94 1006 GLU A N 1
ATOM 7984 C CA . GLU A 1 1006 ? -1.247 -4.770 51.543 1.00 93.94 1006 GLU A CA 1
ATOM 7985 C C . GLU A 1 1006 ? -1.331 -5.916 52.563 1.00 93.94 1006 GLU A C 1
ATOM 7987 O O . GLU A 1 1006 ? -0.333 -6.593 52.821 1.00 93.94 1006 GLU A O 1
ATOM 7992 N N . SER A 1 1007 ? -2.525 -6.206 53.087 1.00 93.88 1007 SER A N 1
ATOM 7993 C CA . SER A 1 1007 ? -2.739 -7.312 54.024 1.00 93.88 1007 SER A CA 1
ATOM 7994 C C . SER A 1 1007 ? -2.420 -8.673 53.397 1.00 93.88 1007 SER A C 1
ATOM 7996 O O . SER A 1 1007 ? -1.701 -9.468 54.003 1.00 93.88 1007 SER A O 1
ATOM 7998 N N . CYS A 1 1008 ? -2.882 -8.931 52.167 1.00 94.00 1008 CYS A N 1
ATOM 7999 C CA . CYS A 1 1008 ? -2.588 -10.180 51.460 1.00 94.00 1008 CYS A CA 1
ATOM 8000 C C . CYS A 1 1008 ? -1.088 -10.336 51.179 1.00 94.00 1008 CYS A C 1
ATOM 8002 O O . CYS A 1 1008 ? -0.540 -11.423 51.360 1.00 94.00 1008 CYS A O 1
ATOM 8004 N N . ALA A 1 1009 ? -0.408 -9.262 50.767 1.00 92.69 1009 ALA A N 1
ATOM 8005 C CA . ALA A 1 1009 ? 1.034 -9.279 50.536 1.00 92.69 1009 ALA A CA 1
ATOM 8006 C C . ALA A 1 1009 ? 1.808 -9.555 51.834 1.00 92.69 1009 ALA A C 1
ATOM 8008 O O . ALA A 1 1009 ? 2.675 -10.429 51.859 1.00 92.69 1009 ALA A O 1
ATOM 8009 N N . ASN A 1 1010 ? 1.450 -8.875 52.925 1.00 91.88 1010 ASN A N 1
ATOM 8010 C CA . ASN A 1 1010 ? 2.066 -9.086 54.233 1.00 91.88 1010 ASN A CA 1
ATOM 8011 C C . ASN A 1 1010 ? 1.856 -10.520 54.732 1.00 91.88 1010 ASN A C 1
ATOM 8013 O O . ASN A 1 1010 ? 2.804 -11.149 55.193 1.00 91.88 1010 ASN A O 1
ATOM 8017 N N . ALA A 1 1011 ? 0.654 -11.074 54.579 1.00 90.50 1011 ALA A N 1
ATOM 8018 C CA . ALA A 1 1011 ? 0.358 -12.447 54.979 1.00 90.50 1011 ALA A CA 1
ATOM 8019 C C . ALA A 1 1011 ? 1.056 -13.498 54.090 1.00 90.50 1011 ALA A C 1
ATOM 8021 O O . ALA A 1 1011 ? 1.488 -14.537 54.587 1.00 90.50 1011 ALA A O 1
ATOM 8022 N N . LEU A 1 1012 ? 1.248 -13.228 52.793 1.00 90.25 1012 LEU A N 1
ATOM 8023 C CA . LEU A 1 1012 ? 2.059 -14.085 51.918 1.00 90.25 1012 LEU A CA 1
ATOM 8024 C C . LEU A 1 1012 ? 3.545 -14.072 52.294 1.00 90.25 1012 LEU A C 1
ATOM 8026 O O . LEU A 1 1012 ? 4.212 -15.086 52.093 1.00 90.25 1012 LEU A O 1
ATOM 8030 N N . LEU A 1 1013 ? 4.051 -12.963 52.839 1.00 89.38 1013 LEU A N 1
ATOM 8031 C CA . LEU A 1 1013 ? 5.460 -12.769 53.200 1.00 89.38 1013 LEU A CA 1
ATOM 8032 C C . LEU A 1 1013 ? 5.778 -13.058 54.678 1.00 89.38 1013 LEU A C 1
ATOM 8034 O O . LEU A 1 1013 ? 6.952 -13.125 55.034 1.00 89.38 1013 LEU A O 1
ATOM 8038 N N . ALA A 1 1014 ? 4.764 -13.233 55.528 1.00 85.94 1014 ALA A N 1
ATOM 8039 C CA . ALA A 1 1014 ? 4.929 -13.479 56.959 1.00 85.94 1014 ALA A CA 1
ATOM 8040 C C . ALA A 1 1014 ? 5.632 -14.816 57.255 1.00 85.94 1014 ALA A C 1
ATOM 8042 O O . ALA A 1 1014 ? 5.663 -15.726 56.423 1.00 85.94 1014 ALA A O 1
ATOM 8043 N N . GLU A 1 1015 ? 6.179 -14.974 58.458 1.00 81.69 1015 GLU A N 1
ATOM 8044 C CA . GLU A 1 1015 ? 6.664 -16.282 58.910 1.00 81.69 1015 GLU A CA 1
ATOM 8045 C C . GLU A 1 1015 ? 5.497 -17.277 59.074 1.00 81.69 1015 GLU A C 1
ATOM 8047 O O . GLU A 1 1015 ? 4.369 -16.844 59.314 1.00 81.69 1015 GLU A O 1
ATOM 8052 N N . PRO A 1 1016 ? 5.724 -18.593 58.893 1.00 74.69 1016 PRO A N 1
ATOM 8053 C CA . PRO A 1 1016 ? 4.661 -19.587 58.999 1.00 74.69 1016 PRO A CA 1
ATOM 8054 C C . PRO A 1 1016 ? 4.003 -19.604 60.376 1.00 74.69 1016 PRO A C 1
ATOM 8056 O O . PRO A 1 1016 ? 4.685 -19.731 61.393 1.00 74.69 1016 PRO A O 1
ATOM 8059 N N . ASN A 1 1017 ? 2.677 -19.517 60.399 1.00 71.81 1017 ASN A N 1
ATOM 8060 C CA . ASN A 1 1017 ? 1.884 -19.627 61.616 1.00 71.81 1017 ASN A CA 1
ATOM 8061 C C . ASN A 1 1017 ? 1.823 -21.085 62.103 1.00 71.81 1017 ASN A C 1
ATOM 8063 O O . ASN A 1 1017 ? 1.702 -22.015 61.306 1.00 71.81 1017 ASN A O 1
ATOM 8067 N N . GLU A 1 1018 ? 1.836 -21.298 63.423 1.00 70.38 1018 GLU A N 1
ATOM 8068 C CA . GLU A 1 1018 ? 1.704 -22.646 64.012 1.00 70.38 1018 GLU A CA 1
ATOM 8069 C C . GLU A 1 1018 ? 0.291 -23.241 63.838 1.00 70.38 1018 GLU A C 1
ATOM 8071 O O . GLU A 1 1018 ? 0.095 -24.450 63.973 1.00 70.38 1018 GLU A O 1
ATOM 8076 N N . VAL A 1 1019 ? -0.703 -22.403 63.523 1.00 76.75 1019 VAL A N 1
ATOM 8077 C CA . VAL A 1 1019 ? -2.116 -22.778 63.374 1.00 76.75 1019 VAL A CA 1
ATOM 8078 C C . VAL A 1 1019 ? -2.512 -22.752 61.895 1.00 76.75 1019 VAL A C 1
ATOM 8080 O O . VAL A 1 1019 ? -2.452 -21.705 61.260 1.00 76.75 1019 VAL A O 1
ATOM 8083 N N . SER A 1 1020 ? -2.964 -23.891 61.357 1.00 85.69 1020 SER A N 1
ATOM 8084 C CA . SER A 1 1020 ? -3.450 -24.035 59.975 1.00 85.69 1020 SER A CA 1
ATOM 8085 C C . SER A 1 1020 ? -4.790 -24.797 59.957 1.00 85.69 1020 SER A C 1
ATOM 8087 O O . SER A 1 1020 ? -4.866 -25.883 60.541 1.00 85.69 1020 SER A O 1
ATOM 8089 N N . PRO A 1 1021 ? -5.856 -24.270 59.323 1.00 90.69 1021 PRO A N 1
ATOM 8090 C CA . PRO A 1 1021 ? -5.933 -22.955 58.685 1.00 90.69 1021 PRO A CA 1
ATOM 8091 C C . PRO A 1 1021 ? -5.980 -21.797 59.702 1.00 90.69 1021 PRO A C 1
ATOM 8093 O O . PRO A 1 1021 ? -6.672 -21.878 60.720 1.00 90.69 1021 PRO A O 1
ATOM 8096 N N . TYR A 1 1022 ? -5.296 -20.693 59.401 1.00 91.12 1022 TYR A N 1
ATOM 8097 C CA . TYR A 1 1022 ? -5.377 -19.437 60.149 1.00 91.12 1022 TYR A CA 1
ATOM 8098 C C . TYR A 1 1022 ? -6.428 -18.514 59.524 1.00 91.12 1022 TYR A C 1
ATOM 8100 O O . TYR A 1 1022 ? -6.368 -18.217 58.331 1.00 91.12 1022 TYR A O 1
ATOM 8108 N N . TYR A 1 1023 ? -7.386 -18.042 60.323 1.00 90.56 1023 TYR A N 1
ATOM 8109 C CA . TYR A 1 1023 ? -8.432 -17.117 59.883 1.00 90.56 1023 TYR A CA 1
ATOM 8110 C C . TYR A 1 1023 ? -8.230 -15.753 60.526 1.00 90.56 1023 TYR A C 1
ATOM 8112 O O . TYR A 1 1023 ? -8.050 -15.680 61.741 1.00 90.56 1023 TYR A O 1
ATOM 8120 N N . TYR A 1 1024 ? -8.362 -14.685 59.745 1.00 92.19 1024 TYR A N 1
ATOM 8121 C CA . TYR A 1 1024 ? -8.443 -13.338 60.301 1.00 92.19 1024 TYR A CA 1
ATOM 8122 C C . TYR A 1 1024 ? -9.428 -12.467 59.519 1.00 92.19 1024 TYR A C 1
ATOM 8124 O O . TYR A 1 1024 ? -9.593 -12.607 58.302 1.00 92.19 1024 TYR A O 1
ATOM 8132 N N . ALA A 1 1025 ? -10.123 -11.595 60.245 1.00 93.62 1025 ALA A N 1
ATOM 8133 C CA . ALA A 1 1025 ? -11.015 -10.600 59.661 1.00 93.62 1025 ALA A CA 1
ATOM 8134 C C . ALA A 1 1025 ? -10.206 -9.352 59.296 1.00 93.62 1025 ALA A C 1
ATOM 8136 O O . ALA A 1 1025 ? -9.320 -8.964 60.056 1.00 93.62 1025 ALA A O 1
ATOM 8137 N N . LEU A 1 1026 ? -10.497 -8.730 58.154 1.00 94.94 1026 LEU A N 1
ATOM 8138 C CA . LEU A 1 1026 ? -9.795 -7.531 57.695 1.00 94.94 1026 LEU A CA 1
ATOM 8139 C C . LEU A 1 1026 ? -10.778 -6.374 57.520 1.00 94.94 1026 LEU A C 1
ATOM 8141 O O . LEU A 1 1026 ? -11.580 -6.375 56.586 1.00 94.94 1026 LEU A O 1
ATOM 8145 N N . TYR A 1 1027 ? -10.717 -5.393 58.414 1.00 95.12 1027 TYR A N 1
ATOM 8146 C CA . TYR A 1 1027 ? -11.586 -4.211 58.407 1.00 95.12 1027 TYR A CA 1
ATOM 8147 C C . TYR A 1 1027 ? -10.787 -2.972 58.007 1.00 95.12 1027 TYR A C 1
ATOM 8149 O O . TYR A 1 1027 ? -9.566 -2.978 58.106 1.00 95.12 1027 TYR A O 1
ATOM 8157 N N . GLY A 1 1028 ? -11.448 -1.910 57.548 1.00 93.06 1028 GLY A N 1
ATOM 8158 C CA . GLY A 1 1028 ? -10.821 -0.590 57.436 1.00 93.06 1028 GLY A CA 1
ATOM 8159 C C . GLY A 1 1028 ? -10.631 0.050 58.814 1.00 93.06 1028 GLY A C 1
ATOM 8160 O O . GLY A 1 1028 ? -10.913 -0.591 59.828 1.00 93.06 1028 GLY A O 1
ATOM 8161 N N . PRO A 1 1029 ? -10.190 1.314 58.887 1.00 94.12 1029 PRO A N 1
ATOM 8162 C CA . PRO A 1 1029 ? -9.788 1.944 60.149 1.00 94.12 1029 PRO A CA 1
ATOM 8163 C C . PRO A 1 1029 ? -10.930 2.048 61.175 1.00 94.12 1029 PRO A C 1
ATOM 8165 O O . PRO A 1 1029 ? -10.684 2.088 62.381 1.00 94.12 1029 PRO A O 1
ATOM 8168 N N . ARG A 1 1030 ? -12.186 2.048 60.712 1.00 94.25 1030 ARG A N 1
ATOM 8169 C CA . ARG A 1 1030 ? -13.405 2.012 61.531 1.00 94.25 1030 ARG A CA 1
ATOM 8170 C C . ARG A 1 1030 ? -14.577 1.415 60.747 1.00 94.25 1030 ARG A C 1
ATOM 8172 O O . ARG A 1 1030 ? -14.464 1.132 59.558 1.00 94.25 1030 ARG A O 1
ATOM 8179 N N . HIS A 1 1031 ? -15.718 1.229 61.408 1.00 94.62 1031 HIS A N 1
ATOM 8180 C CA . HIS A 1 1031 ? -16.969 0.914 60.714 1.00 94.62 1031 HIS A CA 1
ATOM 8181 C C . HIS A 1 1031 ? -17.620 2.185 60.164 1.00 94.62 1031 HIS A C 1
ATOM 8183 O O . HIS A 1 1031 ? -17.464 3.271 60.733 1.00 94.62 1031 HIS A O 1
ATOM 8189 N N . TYR A 1 1032 ? -18.372 2.024 59.080 1.00 95.62 1032 TYR A N 1
ATOM 8190 C CA . TYR A 1 1032 ? -19.001 3.118 58.351 1.00 95.62 1032 TYR A CA 1
ATOM 8191 C C . TYR A 1 1032 ? -20.506 2.896 58.221 1.00 95.62 1032 TYR A C 1
ATOM 8193 O O . TYR A 1 1032 ? -20.991 1.762 58.178 1.00 95.62 1032 TYR A O 1
ATOM 8201 N N . THR A 1 1033 ? -21.230 4.003 58.154 1.00 95.69 1033 THR A N 1
ATOM 8202 C CA . THR A 1 1033 ? -22.676 4.085 57.952 1.00 95.69 1033 THR A CA 1
ATOM 8203 C C . THR A 1 1033 ? -22.998 4.646 56.565 1.00 95.69 1033 THR A C 1
ATOM 8205 O O . THR A 1 1033 ? -22.121 5.160 55.868 1.00 95.69 1033 THR A O 1
ATOM 8208 N N . ALA A 1 1034 ? -24.270 4.605 56.161 1.00 94.69 1034 ALA A N 1
ATOM 8209 C CA . ALA A 1 1034 ? -24.708 5.272 54.932 1.00 94.69 1034 ALA A CA 1
ATOM 8210 C C . ALA A 1 1034 ? -24.507 6.801 54.997 1.00 94.69 1034 ALA A C 1
ATOM 8212 O O . ALA A 1 1034 ? -24.270 7.454 53.981 1.00 94.69 1034 ALA A O 1
ATOM 8213 N N . LEU A 1 1035 ? -24.562 7.370 56.207 1.00 95.25 1035 LEU A N 1
ATOM 8214 C CA . LEU A 1 1035 ? -24.316 8.790 56.448 1.00 95.25 1035 LEU A CA 1
ATOM 8215 C C . LEU A 1 1035 ? -22.838 9.155 56.291 1.00 95.25 1035 LEU A C 1
ATOM 8217 O O . LEU A 1 1035 ? -22.547 10.194 55.708 1.00 95.25 1035 LEU A O 1
ATOM 8221 N N . ASP A 1 1036 ? -21.914 8.288 56.715 1.00 96.25 1036 ASP A N 1
ATOM 8222 C CA . ASP A 1 1036 ? -20.477 8.498 56.478 1.00 96.25 1036 ASP A CA 1
ATOM 8223 C C . ASP A 1 1036 ? -20.158 8.539 54.973 1.00 96.25 1036 ASP A C 1
ATOM 8225 O O . ASP A 1 1036 ? -19.351 9.353 54.528 1.00 96.25 1036 ASP A O 1
ATOM 8229 N N . VAL A 1 1037 ? -20.813 7.688 54.170 1.00 94.94 1037 VAL A N 1
ATOM 8230 C CA . VAL A 1 1037 ? -20.672 7.695 52.702 1.00 94.94 1037 VAL A CA 1
ATOM 8231 C C . VAL A 1 1037 ? -21.189 9.004 52.121 1.00 94.94 1037 VAL A C 1
ATOM 8233 O O . VAL A 1 1037 ? -20.519 9.614 51.289 1.00 94.94 1037 VAL A O 1
ATOM 8236 N N . LYS A 1 1038 ? -22.359 9.465 52.580 1.00 95.12 1038 LYS A N 1
ATOM 8237 C CA . LYS A 1 1038 ? -22.890 10.774 52.196 1.00 95.12 1038 LYS A CA 1
ATOM 8238 C C . LYS A 1 1038 ? -21.877 11.882 52.499 1.00 95.12 1038 LYS A C 1
ATOM 8240 O O . LYS A 1 1038 ? -21.568 12.655 51.600 1.00 95.12 1038 LYS A O 1
ATOM 8245 N N . GLU A 1 1039 ? -21.365 11.956 53.725 1.00 95.81 1039 GLU A N 1
ATOM 8246 C CA . GLU A 1 1039 ? -20.400 12.986 54.134 1.00 95.81 1039 GLU A CA 1
ATOM 8247 C C . GLU A 1 1039 ? -19.130 12.951 53.277 1.00 95.81 1039 GLU A C 1
ATOM 8249 O O . GLU A 1 1039 ? -18.711 13.992 52.770 1.00 95.81 1039 GLU A O 1
ATOM 8254 N N . ALA A 1 1040 ? -18.582 11.759 53.022 1.00 94.94 1040 ALA A N 1
ATOM 8255 C CA . ALA A 1 1040 ? -17.410 11.594 52.169 1.00 94.94 1040 ALA A CA 1
ATOM 8256 C C . ALA A 1 1040 ? -17.658 12.080 50.733 1.00 94.94 1040 ALA A C 1
ATOM 8258 O O . ALA A 1 1040 ? -16.833 12.792 50.161 1.00 94.94 1040 ALA A O 1
ATOM 8259 N N . VAL A 1 1041 ? -18.811 11.749 50.148 1.00 93.56 1041 VAL A N 1
ATOM 8260 C CA . VAL A 1 1041 ? -19.157 12.186 48.789 1.00 93.56 1041 VAL A CA 1
ATOM 8261 C C . VAL A 1 1041 ? -19.417 13.694 48.729 1.00 93.56 1041 VAL A C 1
ATOM 8263 O O . VAL A 1 1041 ? -19.023 14.331 47.748 1.00 93.56 1041 VAL A O 1
ATOM 8266 N N . GLU A 1 1042 ? -20.030 14.297 49.753 1.00 94.94 1042 GLU A N 1
ATOM 8267 C CA . GLU A 1 1042 ? -20.182 15.758 49.834 1.00 94.94 1042 GLU A CA 1
ATOM 8268 C C . GLU A 1 1042 ? -18.817 16.463 49.904 1.00 94.94 1042 GLU A C 1
ATOM 8270 O O . GLU A 1 1042 ? -18.617 17.473 49.226 1.00 94.94 1042 GLU A O 1
ATOM 8275 N N . GLU A 1 1043 ? -17.867 15.915 50.668 1.00 94.94 1043 GLU A N 1
ATOM 8276 C CA . GLU A 1 1043 ? -16.502 16.443 50.778 1.00 94.94 1043 GLU A CA 1
ATOM 8277 C C . GLU A 1 1043 ? -15.733 16.343 49.450 1.00 94.94 1043 GLU A C 1
ATOM 8279 O O . GLU A 1 1043 ? -15.143 17.326 48.997 1.00 94.94 1043 GLU A O 1
ATOM 8284 N N . ILE A 1 1044 ? -15.791 15.184 48.786 1.00 93.19 1044 ILE A N 1
ATOM 8285 C CA . ILE A 1 1044 ? -15.085 14.925 47.521 1.00 93.19 1044 ILE A CA 1
ATOM 8286 C C . ILE A 1 1044 ? -15.667 15.758 46.367 1.00 93.19 1044 ILE A C 1
ATOM 8288 O O . ILE A 1 1044 ? -14.927 16.365 45.583 1.00 93.19 1044 ILE A O 1
ATOM 8292 N N . SER A 1 1045 ? -16.997 15.781 46.243 1.00 90.19 1045 SER A N 1
ATOM 8293 C CA . SER A 1 1045 ? -17.691 16.422 45.118 1.00 90.19 1045 SER A CA 1
ATOM 8294 C C . SER A 1 1045 ? -17.900 17.927 45.305 1.00 90.19 1045 SER A C 1
ATOM 8296 O O . SER A 1 1045 ? -18.103 18.644 44.322 1.00 90.19 1045 SER A O 1
ATOM 8298 N N . GLY A 1 1046 ? -17.881 18.417 46.549 1.00 90.88 1046 GLY A N 1
ATOM 8299 C CA . GLY A 1 1046 ? -18.248 19.790 46.896 1.00 90.88 1046 GLY A CA 1
ATOM 8300 C C . GLY A 1 1046 ? -19.744 20.103 46.736 1.00 90.88 1046 GLY A C 1
ATOM 8301 O O . GLY A 1 1046 ? -20.128 21.274 46.796 1.00 90.88 1046 GLY A O 1
ATOM 8302 N N . LYS A 1 1047 ? -20.597 19.094 46.510 1.00 89.69 1047 LYS A N 1
ATOM 8303 C CA . LYS A 1 1047 ? -22.054 19.242 46.353 1.00 89.69 1047 LYS A CA 1
ATOM 8304 C C . LYS A 1 1047 ? -22.785 18.744 47.597 1.00 89.69 1047 LYS A C 1
ATOM 8306 O O . LYS A 1 1047 ? -22.357 17.787 48.226 1.00 89.69 1047 LYS A O 1
ATOM 8311 N N . LYS A 1 1048 ? -23.933 19.351 47.916 1.00 92.94 1048 LYS A N 1
ATOM 8312 C CA . LYS A 1 1048 ? -24.882 18.784 48.886 1.00 92.94 1048 LYS A CA 1
ATOM 8313 C C . LYS A 1 1048 ? -25.706 17.687 48.223 1.00 92.94 1048 LYS A C 1
ATOM 8315 O O . LYS A 1 1048 ? -26.252 17.916 47.145 1.00 92.94 1048 LYS A O 1
ATOM 8320 N N . VAL A 1 1049 ? -25.793 16.524 48.867 1.00 93.12 1049 VAL A N 1
ATOM 8321 C CA . VAL A 1 1049 ? -26.416 15.322 48.290 1.00 93.12 1049 VAL A CA 1
ATOM 8322 C C . VAL A 1 1049 ? -27.520 14.777 49.199 1.00 93.12 1049 VAL A C 1
ATOM 8324 O O . VAL A 1 1049 ? -27.421 14.780 50.432 1.00 93.12 1049 VAL A O 1
ATOM 8327 N N . ASN A 1 1050 ? -28.602 14.300 48.591 1.00 93.62 1050 ASN A N 1
ATOM 8328 C CA . ASN A 1 1050 ? -29.693 13.646 49.309 1.00 93.62 1050 ASN A CA 1
ATOM 8329 C C . ASN A 1 1050 ? -29.431 12.140 49.398 1.00 93.62 1050 ASN A C 1
ATOM 8331 O O . ASN A 1 1050 ? -29.154 11.511 48.385 1.00 93.62 1050 ASN A O 1
ATOM 8335 N N . LEU A 1 1051 ? -29.537 11.564 50.597 1.00 93.50 1051 LEU A N 1
ATOM 8336 C CA . LEU A 1 1051 ? -29.437 10.119 50.804 1.00 93.50 1051 LEU A CA 1
ATOM 8337 C C . LEU A 1 1051 ? -30.842 9.514 50.735 1.00 93.50 1051 LEU A C 1
ATOM 8339 O O . LEU A 1 1051 ? -31.739 9.984 51.433 1.00 93.50 1051 LEU A O 1
ATOM 8343 N N . ILE A 1 1052 ? -31.032 8.505 49.889 1.00 93.00 1052 ILE A N 1
ATOM 8344 C CA . ILE A 1 1052 ? -32.275 7.740 49.776 1.00 93.00 1052 ILE A CA 1
ATOM 8345 C C . ILE A 1 1052 ? -31.991 6.297 50.179 1.00 93.00 1052 ILE A C 1
ATOM 8347 O O . ILE A 1 1052 ? -31.238 5.585 49.516 1.00 93.00 1052 ILE A O 1
ATOM 8351 N N . SER A 1 1053 ? -32.615 5.863 51.267 1.00 92.06 1053 SER A N 1
ATOM 8352 C CA . SER A 1 1053 ? -32.543 4.485 51.743 1.00 92.06 1053 SER A CA 1
ATOM 8353 C C . SER A 1 1053 ? -33.437 3.558 50.918 1.00 92.06 1053 SER A C 1
ATOM 8355 O O . SER A 1 1053 ? -34.613 3.849 50.698 1.00 92.06 1053 SER A O 1
ATOM 8357 N N . ILE A 1 1054 ? -32.887 2.426 50.481 1.00 93.25 1054 ILE A N 1
ATOM 8358 C CA . ILE A 1 1054 ? -33.621 1.355 49.805 1.00 93.25 1054 ILE A CA 1
ATOM 8359 C C . ILE A 1 1054 ? -34.026 0.310 50.846 1.00 93.25 1054 ILE A C 1
ATOM 8361 O O . ILE A 1 1054 ? -33.189 -0.414 51.388 1.00 93.25 1054 ILE A O 1
ATOM 8365 N N . GLU A 1 1055 ? -35.324 0.241 51.132 1.00 90.94 1055 GLU A N 1
ATOM 8366 C CA . GLU A 1 1055 ? -35.889 -0.726 52.075 1.00 90.94 1055 GLU A CA 1
ATOM 8367 C C . GLU A 1 1055 ? -35.778 -2.170 51.567 1.00 90.94 1055 GLU A C 1
ATOM 8369 O O . GLU A 1 1055 ? -35.717 -2.423 50.361 1.00 90.94 1055 GLU A O 1
ATOM 8374 N N . LYS A 1 1056 ? -35.796 -3.134 52.502 1.00 88.44 1056 LYS A N 1
ATOM 8375 C CA . LYS A 1 1056 ? -35.582 -4.569 52.220 1.00 88.44 1056 LYS A CA 1
ATOM 8376 C C . LYS A 1 1056 ? -36.476 -5.109 51.096 1.00 88.44 1056 LYS A C 1
ATOM 8378 O O . LYS A 1 1056 ? -35.994 -5.863 50.255 1.00 88.44 1056 LYS A O 1
ATOM 8383 N N . ASP A 1 1057 ? -37.736 -4.680 51.053 1.00 89.50 1057 ASP A N 1
ATOM 8384 C CA . ASP A 1 1057 ? -38.727 -5.138 50.068 1.00 89.50 1057 ASP A CA 1
ATOM 8385 C C . ASP A 1 1057 ? -38.472 -4.592 48.650 1.00 89.50 1057 ASP A C 1
ATOM 8387 O O . ASP A 1 1057 ? -38.961 -5.158 47.675 1.00 89.50 1057 ASP A O 1
ATOM 8391 N N . HIS A 1 1058 ? -37.670 -3.531 48.517 1.00 92.19 1058 HIS A N 1
ATOM 8392 C CA . HIS A 1 1058 ? -37.349 -2.876 47.244 1.00 92.19 1058 HIS A CA 1
ATOM 8393 C C . HIS A 1 1058 ? -35.939 -3.194 46.728 1.00 92.19 1058 HIS A C 1
ATOM 8395 O O . HIS A 1 1058 ? -35.570 -2.756 45.638 1.00 92.19 1058 HIS A O 1
ATOM 8401 N N . LEU A 1 1059 ? -35.148 -3.980 47.469 1.00 90.88 1059 LEU A N 1
ATOM 8402 C CA . LEU A 1 1059 ? -33.783 -4.339 47.069 1.00 90.88 1059 LEU A CA 1
ATOM 8403 C C . LEU A 1 1059 ? -33.746 -5.083 45.727 1.00 90.88 1059 LEU A C 1
ATOM 8405 O O . LEU A 1 1059 ? -32.854 -4.836 44.921 1.00 90.88 1059 LEU A O 1
ATOM 8409 N N . ALA A 1 1060 ? -34.709 -5.975 45.472 1.00 89.94 1060 ALA A N 1
ATOM 8410 C CA . ALA A 1 1060 ? -34.754 -6.740 44.227 1.00 89.94 1060 ALA A CA 1
ATOM 8411 C C . ALA A 1 1060 ? -34.966 -5.831 43.008 1.00 89.94 1060 ALA A C 1
ATOM 8413 O O . ALA A 1 1060 ? -34.233 -5.948 42.028 1.00 89.94 1060 ALA A O 1
ATOM 8414 N N . ASP A 1 1061 ? -35.904 -4.887 43.096 1.00 90.62 1061 ASP A N 1
ATOM 8415 C CA . ASP A 1 1061 ? -36.170 -3.920 42.028 1.00 90.62 1061 ASP A CA 1
ATOM 8416 C C . ASP A 1 1061 ? -34.984 -2.968 41.827 1.00 90.62 1061 ASP A C 1
ATOM 8418 O O . ASP A 1 1061 ? -34.624 -2.657 40.692 1.00 90.62 1061 ASP A O 1
ATOM 8422 N N . PHE A 1 1062 ? -34.344 -2.537 42.919 1.00 89.88 1062 PHE A N 1
ATOM 8423 C CA . PHE A 1 1062 ? -33.172 -1.662 42.873 1.00 89.88 1062 PHE A CA 1
ATOM 8424 C C . PHE A 1 1062 ? -31.974 -2.331 42.192 1.00 89.88 1062 PHE A C 1
ATOM 8426 O O . PHE A 1 1062 ? -31.355 -1.741 41.304 1.00 89.88 1062 PHE A O 1
ATOM 8433 N N . PHE A 1 1063 ? -31.660 -3.575 42.564 1.00 88.12 1063 PHE A N 1
ATOM 8434 C CA . PHE A 1 1063 ? -30.576 -4.319 41.928 1.00 88.12 1063 PHE A CA 1
ATOM 8435 C C . PHE A 1 1063 ? -30.921 -4.714 40.487 1.00 88.12 1063 PHE A C 1
ATOM 8437 O O . PHE A 1 1063 ? -30.043 -4.657 39.633 1.00 88.12 1063 PHE A O 1
ATOM 8444 N N . ALA A 1 1064 ? -32.180 -5.026 40.161 1.00 86.50 1064 ALA A N 1
ATOM 8445 C CA . ALA A 1 1064 ? -32.588 -5.361 38.789 1.00 86.50 1064 ALA A CA 1
ATOM 8446 C C . ALA A 1 1064 ? -32.361 -4.225 37.773 1.00 86.50 1064 ALA A C 1
ATOM 8448 O O . ALA A 1 1064 ? -32.263 -4.489 36.576 1.00 86.50 1064 ALA A O 1
ATOM 8449 N N . GLN A 1 1065 ? -32.256 -2.975 38.236 1.00 83.62 1065 GLN A N 1
ATOM 8450 C CA . GLN A 1 1065 ? -31.919 -1.824 37.391 1.00 83.62 1065 GLN A CA 1
ATOM 8451 C C . GLN A 1 1065 ? -30.417 -1.719 37.082 1.00 83.62 1065 GLN A C 1
ATOM 8453 O O . GLN A 1 1065 ? -30.044 -1.054 36.120 1.00 83.62 1065 GLN A O 1
ATOM 8458 N N . GLN A 1 1066 ? -29.560 -2.354 37.887 1.00 75.44 1066 GLN A N 1
ATOM 8459 C CA . GLN A 1 1066 ? -28.101 -2.185 37.843 1.00 75.44 1066 GLN A CA 1
ATOM 8460 C C . GLN A 1 1066 ? -27.358 -3.457 37.432 1.00 75.44 1066 GLN A C 1
ATOM 8462 O O . GLN A 1 1066 ? -26.266 -3.381 36.873 1.00 75.44 1066 GLN A O 1
ATOM 8467 N N . ILE A 1 1067 ? -27.933 -4.631 37.703 1.00 78.25 1067 ILE A N 1
ATOM 8468 C CA . ILE A 1 1067 ? -27.313 -5.927 37.428 1.00 78.25 1067 ILE A CA 1
ATOM 8469 C C . ILE A 1 1067 ? -28.289 -6.879 36.718 1.00 78.25 1067 ILE A C 1
ATOM 8471 O O . ILE A 1 1067 ? -29.503 -6.769 36.898 1.00 78.25 1067 ILE A O 1
ATOM 8475 N N . PRO A 1 1068 ? -27.791 -7.839 35.910 1.00 77.56 1068 PRO A N 1
ATOM 8476 C CA . PRO A 1 1068 ? -28.644 -8.796 35.210 1.00 77.56 1068 PRO A CA 1
ATOM 8477 C C . PRO A 1 1068 ? -29.545 -9.589 36.165 1.00 77.56 1068 PRO A C 1
ATOM 8479 O O . PRO A 1 1068 ? -29.114 -9.986 37.250 1.00 77.56 1068 PRO A O 1
ATOM 8482 N N . SER A 1 1069 ? -30.768 -9.900 35.721 1.00 79.06 1069 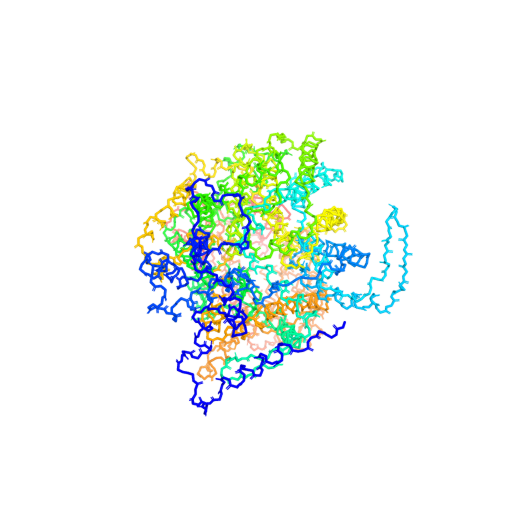SER A N 1
ATOM 8483 C CA . SER A 1 1069 ? -31.810 -10.556 36.533 1.00 79.06 1069 SER A CA 1
ATOM 8484 C C . SER A 1 1069 ? -31.362 -11.853 37.216 1.00 79.06 1069 SER A C 1
ATOM 8486 O O . SER A 1 1069 ? -31.839 -12.168 38.303 1.00 79.06 1069 SER A O 1
ATOM 8488 N N . ALA A 1 1070 ? -30.422 -12.582 36.607 1.00 74.06 1070 ALA A N 1
ATOM 8489 C CA . ALA A 1 1070 ? -29.868 -13.826 37.134 1.00 74.06 1070 ALA A CA 1
ATOM 8490 C C . ALA A 1 1070 ? -29.115 -13.660 38.469 1.00 74.06 1070 ALA A C 1
ATOM 8492 O O . ALA A 1 1070 ? -29.044 -14.618 39.229 1.00 74.06 1070 ALA A O 1
ATOM 8493 N N . TYR A 1 1071 ? -28.588 -12.467 38.773 1.00 76.44 1071 TYR A N 1
ATOM 8494 C CA . TYR A 1 1071 ? -27.751 -12.209 39.959 1.00 76.44 1071 TYR A CA 1
ATOM 8495 C C . TYR A 1 1071 ? -28.437 -11.348 41.016 1.00 76.44 1071 TYR A C 1
ATOM 8497 O O . TYR A 1 1071 ? -27.909 -11.168 42.111 1.00 76.44 1071 TYR A O 1
ATOM 8505 N N . VAL A 1 1072 ? -29.620 -10.815 40.704 1.00 84.56 1072 VAL A N 1
ATOM 8506 C CA . VAL A 1 1072 ? -30.367 -9.927 41.602 1.00 84.56 1072 VAL A CA 1
ATOM 8507 C C . VAL A 1 1072 ? -30.569 -10.581 42.967 1.00 84.56 1072 VAL A C 1
ATOM 8509 O O . VAL A 1 1072 ? -30.312 -9.957 43.990 1.00 84.56 1072 VAL A O 1
ATOM 8512 N N . GLN A 1 1073 ? -30.959 -11.857 42.999 1.00 84.25 1073 GLN A N 1
ATOM 8513 C CA . GLN A 1 1073 ? -31.226 -12.565 44.254 1.00 84.25 1073 GLN A CA 1
ATOM 8514 C C . GLN A 1 1073 ? -29.963 -12.814 45.093 1.00 84.25 1073 GLN A C 1
ATOM 8516 O O . GLN A 1 1073 ? -30.033 -12.745 46.322 1.00 84.25 1073 GLN A O 1
ATOM 8521 N N . ASP A 1 1074 ? -28.808 -13.021 44.457 1.00 81.06 1074 ASP A N 1
ATOM 8522 C CA . ASP A 1 1074 ? -27.526 -13.206 45.145 1.00 81.06 1074 ASP A CA 1
ATOM 8523 C C . ASP A 1 1074 ? -27.130 -11.927 45.901 1.00 81.06 1074 ASP A C 1
ATOM 8525 O O . ASP A 1 1074 ? -26.756 -11.975 47.077 1.00 81.06 1074 ASP A O 1
ATOM 8529 N N . PHE A 1 1075 ? -27.268 -10.767 45.247 1.00 84.38 1075 PHE A N 1
ATOM 8530 C CA . PHE A 1 1075 ? -26.975 -9.462 45.844 1.00 84.38 1075 PHE A CA 1
ATOM 8531 C C . PHE A 1 1075 ? -28.001 -9.073 46.911 1.00 84.38 1075 PHE A C 1
ATOM 8533 O O . PHE A 1 1075 ? -27.603 -8.664 48.001 1.00 84.38 1075 PHE A O 1
ATOM 8540 N N . VAL A 1 1076 ? -29.300 -9.283 46.658 1.00 88.06 1076 VAL A N 1
ATOM 8541 C CA . VAL A 1 1076 ? -30.363 -9.065 47.659 1.00 88.06 1076 VAL A CA 1
ATOM 8542 C C . VAL A 1 1076 ? -30.076 -9.864 48.927 1.00 88.06 1076 VAL A C 1
ATOM 8544 O O . VAL A 1 1076 ? -30.085 -9.311 50.028 1.00 88.06 1076 VAL A O 1
ATOM 8547 N N . GLY A 1 1077 ? -29.785 -11.158 48.792 1.00 85.75 1077 GLY A N 1
ATOM 8548 C CA . GLY A 1 1077 ? -29.525 -12.003 49.949 1.00 85.75 1077 GLY A CA 1
ATOM 8549 C C . GLY A 1 1077 ? -28.237 -11.625 50.688 1.00 85.75 1077 GLY A C 1
ATOM 8550 O O . GLY A 1 1077 ? -28.214 -11.683 51.918 1.00 85.75 1077 GLY A O 1
ATOM 8551 N N . MET A 1 1078 ? -27.183 -11.211 49.972 1.00 86.06 1078 MET A N 1
ATOM 8552 C CA . MET A 1 1078 ? -25.927 -10.755 50.580 1.00 86.06 1078 MET A CA 1
ATOM 8553 C C . MET A 1 1078 ? -26.148 -9.471 51.382 1.00 86.06 1078 MET A C 1
ATOM 8555 O O . MET A 1 1078 ? -25.697 -9.373 52.524 1.00 86.06 1078 MET A O 1
ATOM 8559 N N . THR A 1 1079 ? -26.896 -8.517 50.824 1.00 88.75 1079 THR A N 1
ATOM 8560 C CA . THR A 1 1079 ? -27.284 -7.294 51.528 1.00 88.75 1079 THR A CA 1
ATOM 8561 C C . THR A 1 1079 ? -28.096 -7.630 52.776 1.00 88.75 1079 THR A C 1
ATOM 8563 O O . THR A 1 1079 ? -27.702 -7.235 53.869 1.00 88.75 1079 THR A O 1
ATOM 8566 N N . ILE A 1 1080 ? -29.167 -8.427 52.665 1.00 89.25 1080 ILE A N 1
ATOM 8567 C CA . ILE A 1 1080 ? -30.010 -8.800 53.818 1.00 89.25 1080 ILE A CA 1
ATOM 8568 C C . ILE A 1 1080 ? -29.197 -9.506 54.913 1.00 89.25 1080 ILE A C 1
ATOM 8570 O O . ILE A 1 1080 ? -29.430 -9.250 56.095 1.00 89.25 1080 ILE A O 1
ATOM 8574 N N . ALA A 1 1081 ? -28.227 -10.349 54.544 1.00 88.06 1081 ALA A N 1
ATOM 8575 C CA . ALA A 1 1081 ? -27.357 -11.026 55.503 1.00 88.06 1081 ALA A CA 1
ATOM 8576 C C . ALA A 1 1081 ? -26.479 -10.050 56.311 1.00 88.06 1081 ALA A C 1
ATOM 8578 O O . ALA A 1 1081 ? -26.174 -10.344 57.469 1.00 88.06 1081 ALA A O 1
ATOM 8579 N N . ALA A 1 1082 ? -26.104 -8.906 55.730 1.00 88.00 1082 ALA A N 1
ATOM 8580 C CA . ALA A 1 1082 ? -25.300 -7.852 56.356 1.00 88.00 1082 ALA A CA 1
ATOM 8581 C C . ALA A 1 1082 ? -26.125 -6.804 57.140 1.00 88.00 1082 ALA A C 1
ATOM 8583 O O . ALA A 1 1082 ? -25.580 -6.085 57.982 1.00 88.00 1082 ALA A O 1
ATOM 8584 N N . LEU A 1 1083 ? -27.434 -6.709 56.884 1.00 89.94 1083 LEU A N 1
ATOM 8585 C CA . LEU A 1 1083 ? -28.351 -5.803 57.586 1.00 89.94 1083 LEU A CA 1
ATOM 8586 C C . LEU A 1 1083 ? -28.736 -6.323 58.988 1.00 89.94 1083 LEU A C 1
ATOM 8588 O O . LEU A 1 1083 ? -28.545 -7.505 59.288 1.00 89.94 1083 LEU A O 1
ATOM 8592 N N . PRO A 1 1084 ? -29.330 -5.484 59.864 1.00 88.31 1084 PRO A N 1
ATOM 8593 C CA . PRO A 1 1084 ? -29.767 -5.920 61.188 1.00 88.31 1084 PRO A CA 1
ATOM 8594 C C . PRO A 1 1084 ? -30.702 -7.135 61.131 1.00 88.31 1084 PRO A C 1
ATOM 8596 O O . PRO A 1 1084 ? -31.674 -7.164 60.364 1.00 88.31 1084 PRO A O 1
ATOM 8599 N N . GLY A 1 1085 ? -30.395 -8.132 61.966 1.00 83.75 1085 GLY A N 1
ATOM 8600 C CA . GLY A 1 1085 ? -31.074 -9.431 62.006 1.00 83.75 1085 GLY A CA 1
ATOM 8601 C C . GLY A 1 1085 ? -30.535 -10.470 61.012 1.00 83.75 1085 GLY A C 1
ATOM 8602 O O . GLY A 1 1085 ? -30.954 -11.623 61.077 1.00 83.75 1085 GLY A O 1
ATOM 8603 N N . GLY A 1 1086 ? -29.615 -10.090 60.120 1.00 86.38 1086 GLY A N 1
ATOM 8604 C CA . GLY A 1 1086 ? -28.916 -10.999 59.214 1.00 86.38 1086 GLY A CA 1
ATOM 8605 C C . GLY A 1 1086 ? -27.750 -11.737 59.883 1.00 86.38 1086 GLY A C 1
ATOM 8606 O O . GLY A 1 1086 ? -27.179 -11.276 60.873 1.00 86.38 1086 GLY A O 1
ATOM 8607 N N . VAL A 1 1087 ? -27.381 -12.900 59.336 1.00 85.56 1087 VAL A N 1
ATOM 8608 C CA . VAL A 1 1087 ? -26.347 -13.780 59.916 1.00 85.56 1087 VAL A CA 1
ATOM 8609 C C . VAL A 1 1087 ? -24.937 -13.177 59.899 1.00 85.56 1087 VAL A C 1
ATOM 8611 O O . VAL A 1 1087 ? -24.138 -13.500 60.773 1.00 85.56 1087 VAL A O 1
ATOM 8614 N N . MET A 1 1088 ? -24.622 -12.279 58.956 1.00 86.31 1088 MET A N 1
ATOM 8615 C CA . MET A 1 1088 ? -23.309 -11.621 58.883 1.00 86.31 1088 MET A CA 1
ATOM 8616 C C . MET A 1 1088 ? -23.190 -10.430 59.827 1.00 86.31 1088 MET A C 1
ATOM 8618 O O . MET A 1 1088 ? -22.082 -10.110 60.244 1.00 86.31 1088 MET A O 1
ATOM 8622 N N . ALA A 1 1089 ? -24.302 -9.795 60.207 1.00 82.25 1089 ALA A N 1
ATOM 8623 C CA . ALA A 1 1089 ? -24.267 -8.668 61.139 1.00 82.25 1089 ALA A CA 1
ATOM 8624 C C . ALA A 1 1089 ? -23.670 -9.061 62.507 1.00 82.25 1089 ALA A C 1
ATOM 8626 O O . ALA A 1 1089 ? -23.079 -8.227 63.188 1.00 82.25 1089 ALA A O 1
ATOM 8627 N N . GLY A 1 1090 ? -23.771 -10.342 62.888 1.00 76.31 1090 GLY A N 1
ATOM 8628 C CA . GLY A 1 1090 ? -23.126 -10.887 64.086 1.00 76.31 1090 GLY A CA 1
ATOM 8629 C C . GLY A 1 1090 ? -21.597 -10.997 64.000 1.00 76.31 1090 GLY A C 1
ATOM 8630 O O . GLY A 1 1090 ? -20.946 -11.069 65.039 1.00 76.31 1090 GLY A O 1
ATOM 8631 N N . ASP A 1 1091 ? -21.016 -10.976 62.796 1.00 76.88 1091 ASP A N 1
ATOM 8632 C CA . ASP A 1 1091 ? -19.565 -11.069 62.584 1.00 76.88 1091 ASP A CA 1
ATOM 8633 C C . ASP A 1 1091 ? -18.871 -9.694 62.618 1.00 76.88 1091 ASP A C 1
ATOM 8635 O O . ASP A 1 1091 ? -17.648 -9.641 62.629 1.00 76.88 1091 ASP A O 1
ATOM 8639 N N . PHE A 1 1092 ? -19.605 -8.575 62.683 1.00 86.06 1092 PHE A N 1
ATOM 8640 C CA . PHE A 1 1092 ? -19.006 -7.230 62.651 1.00 86.06 1092 PHE A CA 1
ATOM 8641 C C . PHE A 1 1092 ? -18.223 -6.863 63.922 1.00 86.06 1092 PHE A C 1
ATOM 8643 O O . PHE A 1 1092 ? -17.577 -5.823 63.962 1.00 86.06 1092 PHE A O 1
ATOM 8650 N N . GLY A 1 1093 ? -18.251 -7.692 64.968 1.00 80.50 1093 GLY A N 1
ATOM 8651 C CA . GLY A 1 1093 ? -17.420 -7.497 66.155 1.00 80.50 1093 GLY A CA 1
ATOM 8652 C C . GLY A 1 1093 ? -15.922 -7.646 65.864 1.00 80.50 1093 GLY A C 1
ATOM 8653 O O . GLY A 1 1093 ? -15.510 -8.358 64.947 1.00 80.50 1093 GLY A O 1
ATOM 8654 N N . SER A 1 1094 ? -15.091 -6.989 66.671 1.00 77.31 1094 SER A N 1
ATOM 8655 C CA . SER A 1 1094 ? -13.647 -7.211 66.663 1.00 77.31 1094 SER A CA 1
ATOM 8656 C C . SER A 1 1094 ? -13.275 -8.453 67.478 1.00 77.31 1094 SER A C 1
ATOM 8658 O O . SER A 1 1094 ? -13.899 -8.780 68.488 1.00 77.31 1094 SER A O 1
ATOM 8660 N N . SER A 1 1095 ? -12.247 -9.159 67.020 1.00 81.88 1095 SER A N 1
ATOM 8661 C CA . SER A 1 1095 ? -11.656 -10.332 67.669 1.00 81.88 1095 SER A CA 1
ATOM 8662 C C . SER A 1 1095 ? -10.143 -10.139 67.798 1.00 81.88 1095 SER A C 1
ATOM 8664 O O . SER A 1 1095 ? -9.580 -9.246 67.166 1.00 81.88 1095 SER A O 1
ATOM 8666 N N . GLU A 1 1096 ? -9.455 -10.995 68.558 1.00 79.25 1096 GLU A N 1
ATOM 8667 C CA . GLU A 1 1096 ? -7.980 -10.989 68.610 1.00 79.25 1096 GLU A CA 1
ATOM 8668 C C . GLU A 1 1096 ? -7.338 -11.242 67.230 1.00 79.25 1096 GLU A C 1
ATOM 8670 O O . GLU A 1 1096 ? -6.216 -10.819 66.976 1.00 79.25 1096 GLU A O 1
ATOM 8675 N N . SER A 1 1097 ? -8.075 -11.878 66.314 1.00 84.06 1097 SER A N 1
ATOM 8676 C CA . SER A 1 1097 ? -7.698 -12.115 64.917 1.00 84.06 1097 SER A CA 1
ATOM 8677 C C . SER A 1 1097 ? -8.246 -11.056 63.950 1.00 84.06 1097 SER A C 1
ATOM 8679 O O . SER A 1 1097 ? -8.486 -11.358 62.785 1.00 84.06 1097 SER A O 1
ATOM 8681 N N . THR A 1 1098 ? -8.542 -9.836 64.398 1.00 91.12 1098 THR A N 1
ATOM 8682 C CA . THR A 1 1098 ? -8.990 -8.756 63.502 1.00 91.12 1098 THR A CA 1
ATOM 8683 C C . THR A 1 1098 ? -7.817 -7.845 63.142 1.00 91.12 1098 THR A C 1
ATOM 8685 O O . THR A 1 1098 ? -7.148 -7.301 64.018 1.00 91.12 1098 THR A O 1
ATOM 8688 N N . VAL A 1 1099 ? -7.587 -7.660 61.843 1.00 93.06 1099 VAL A N 1
ATOM 8689 C CA . VAL A 1 1099 ? -6.584 -6.754 61.273 1.00 93.06 1099 VAL A CA 1
ATOM 8690 C C . VAL A 1 1099 ? -7.289 -5.508 60.739 1.00 93.06 1099 VAL A C 1
ATOM 8692 O O . VAL A 1 1099 ? -8.345 -5.611 60.116 1.00 93.06 1099 VAL A O 1
ATOM 8695 N N . TYR A 1 1100 ? -6.699 -4.337 60.976 1.00 94.44 1100 TYR A N 1
ATOM 8696 C CA . TYR A 1 1100 ? -7.247 -3.043 60.572 1.00 94.44 1100 TYR A CA 1
ATOM 8697 C C . TYR A 1 1100 ? -6.378 -2.394 59.490 1.00 94.44 1100 TYR A C 1
ATOM 8699 O O . TYR A 1 1100 ? -5.168 -2.237 59.667 1.00 94.44 1100 TYR A O 1
ATOM 8707 N N . GLY A 1 1101 ? -7.015 -2.027 58.382 1.00 93.62 1101 GLY A N 1
ATOM 8708 C CA . GLY A 1 1101 ? -6.487 -1.164 57.334 1.00 93.62 1101 GLY A CA 1
ATOM 8709 C C . GLY A 1 1101 ? -6.399 0.293 57.784 1.00 93.62 1101 GLY A C 1
ATOM 8710 O O . GLY A 1 1101 ? -6.908 0.664 58.847 1.00 93.62 1101 GLY A O 1
ATOM 8711 N N . LYS A 1 1102 ? -5.719 1.117 56.989 1.00 94.94 1102 LYS A N 1
ATOM 8712 C CA . LYS A 1 1102 ? -5.433 2.520 57.327 1.00 94.94 1102 LYS A CA 1
ATOM 8713 C C . LYS A 1 1102 ? -6.174 3.512 56.437 1.00 94.94 1102 LYS A C 1
ATOM 8715 O O . LYS A 1 1102 ? -6.254 4.678 56.815 1.00 94.94 1102 LYS A O 1
ATOM 8720 N N . THR A 1 1103 ? -6.687 3.086 55.284 1.00 95.19 1103 THR A N 1
ATOM 8721 C CA . THR A 1 1103 ? -7.297 3.991 54.306 1.00 95.19 1103 THR A CA 1
ATOM 8722 C C . THR A 1 1103 ? -8.709 4.387 54.732 1.00 95.19 1103 THR A C 1
ATOM 8724 O O . THR A 1 1103 ? -9.600 3.549 54.904 1.00 95.19 1103 THR A O 1
ATOM 8727 N N . GLU A 1 1104 ? -8.920 5.693 54.888 1.00 95.25 1104 GLU A N 1
ATOM 8728 C CA . GLU A 1 1104 ? -10.236 6.260 55.184 1.00 95.25 1104 GLU A CA 1
ATOM 8729 C C . GLU A 1 1104 ? -11.137 6.299 53.942 1.00 95.25 1104 GLU A C 1
ATOM 8731 O O . GLU A 1 1104 ? -10.671 6.431 52.810 1.00 95.25 1104 GLU A O 1
ATOM 8736 N N . LEU A 1 1105 ? -12.456 6.256 54.162 1.00 94.06 1105 LEU A N 1
ATOM 8737 C CA . LEU A 1 1105 ? -13.464 6.222 53.094 1.00 94.06 1105 LEU A CA 1
ATOM 8738 C C . LEU A 1 1105 ? -13.349 7.404 52.114 1.00 94.06 1105 LEU A C 1
ATOM 8740 O O . LEU A 1 1105 ? -13.498 7.220 50.907 1.00 94.06 1105 LEU A O 1
ATOM 8744 N N . VAL A 1 1106 ? -13.052 8.606 52.621 1.00 93.94 1106 VAL A N 1
ATOM 8745 C CA . VAL A 1 1106 ? -12.852 9.820 51.806 1.00 93.94 1106 VAL A CA 1
ATOM 8746 C C . VAL A 1 1106 ? -11.651 9.668 50.872 1.00 93.94 1106 VAL A C 1
ATOM 8748 O O . VAL A 1 1106 ? -11.710 10.077 49.716 1.00 93.94 1106 VAL A O 1
ATOM 8751 N N . GLU A 1 1107 ? -10.567 9.058 51.350 1.00 93.75 1107 GLU A N 1
ATOM 8752 C CA . GLU A 1 1107 ? -9.355 8.841 50.561 1.00 93.75 1107 GLU A CA 1
ATOM 8753 C C . GLU A 1 1107 ? -9.594 7.792 49.467 1.00 93.75 1107 GLU A C 1
ATOM 8755 O O . GLU A 1 1107 ? -9.275 8.031 48.300 1.00 93.75 1107 GLU A O 1
ATOM 8760 N N . ALA A 1 1108 ? -10.220 6.662 49.815 1.00 91.38 1108 ALA A N 1
ATOM 8761 C CA . ALA A 1 1108 ? -10.524 5.600 48.856 1.00 91.38 1108 ALA A CA 1
ATOM 8762 C C . ALA A 1 1108 ? -11.469 6.073 47.742 1.00 91.38 1108 ALA A C 1
ATOM 8764 O O . ALA A 1 1108 ? -11.194 5.860 46.561 1.00 91.38 1108 ALA A O 1
ATOM 8765 N N . LEU A 1 1109 ? -12.556 6.763 48.101 1.00 91.75 1109 LEU A N 1
ATOM 8766 C CA . LEU A 1 1109 ? -13.502 7.310 47.128 1.00 91.75 1109 LEU A CA 1
ATOM 8767 C C . LEU A 1 1109 ? -12.910 8.498 46.355 1.00 91.75 1109 LEU A C 1
ATOM 8769 O O . LEU A 1 1109 ? -13.131 8.615 45.149 1.00 91.75 1109 LEU A O 1
ATOM 8773 N N . GLY A 1 1110 ? -12.116 9.349 47.007 1.00 89.88 1110 GLY A N 1
ATOM 8774 C CA . GLY A 1 1110 ? -11.473 10.504 46.380 1.00 89.88 1110 GLY A CA 1
ATOM 8775 C C . GLY A 1 1110 ? -10.505 10.114 45.263 1.00 89.88 1110 GLY A C 1
ATOM 8776 O O . GLY A 1 1110 ? -10.484 10.769 44.224 1.00 89.88 1110 GLY A O 1
ATOM 8777 N N . ASN A 1 1111 ? -9.774 9.007 45.425 1.00 85.19 1111 ASN A N 1
ATOM 8778 C CA . ASN A 1 1111 ? -8.886 8.471 44.387 1.00 85.19 1111 ASN A CA 1
ATOM 8779 C C . ASN A 1 1111 ? -9.634 7.975 43.134 1.00 85.19 1111 ASN A C 1
ATOM 8781 O O . ASN A 1 1111 ? -9.040 7.892 42.060 1.00 85.19 1111 ASN A O 1
ATOM 8785 N N . LEU A 1 1112 ? -10.922 7.642 43.261 1.00 82.69 1112 LEU A N 1
ATOM 8786 C CA . LEU A 1 1112 ? -11.762 7.150 42.162 1.00 82.69 1112 LEU A CA 1
ATOM 8787 C C . LEU A 1 1112 ? -12.562 8.267 41.486 1.00 82.69 1112 LEU A C 1
ATOM 8789 O O . LEU A 1 1112 ? -12.986 8.120 40.340 1.00 82.69 1112 LEU A O 1
ATOM 8793 N N . TYR A 1 1113 ? -12.739 9.398 42.165 1.00 79.69 1113 TYR A N 1
ATOM 8794 C CA . TYR A 1 1113 ? -13.430 10.558 41.626 1.00 79.69 1113 TYR A CA 1
ATOM 8795 C C . TYR A 1 1113 ? -12.505 11.373 40.708 1.00 79.69 1113 TYR A C 1
ATOM 8797 O O . TYR A 1 1113 ? -11.693 12.185 41.156 1.00 79.69 1113 TYR A O 1
ATOM 8805 N N . THR A 1 1114 ? -12.633 11.171 39.396 1.00 61.28 1114 THR A N 1
ATOM 8806 C CA . THR A 1 1114 ? -11.983 12.016 38.382 1.00 61.28 1114 THR A CA 1
ATOM 8807 C C . THR A 1 1114 ? -12.857 13.244 38.125 1.00 61.28 1114 THR A C 1
ATOM 8809 O O . THR A 1 1114 ? -14.008 13.105 37.724 1.00 61.28 1114 THR A O 1
ATOM 8812 N N . LYS A 1 1115 ? -12.326 14.436 38.423 1.00 46.41 1115 LYS A N 1
ATOM 8813 C CA . LYS A 1 1115 ? -13.038 15.718 38.282 1.00 46.41 1115 LYS A CA 1
ATOM 8814 C C . LYS A 1 1115 ? -13.353 16.101 36.845 1.00 46.41 1115 LYS A C 1
ATOM 8816 O O . LYS A 1 1115 ? -12.474 15.882 35.980 1.00 46.41 1115 LYS A O 1
#

InterPro domains:
  IPR004648 Tetrapeptide transporter, OPT1/isp4 [PTHR22601] (133-841)
  IPR004648 Tetrapeptide transporter, OPT1/isp4 [TIGR00727] (135-830)
  IPR004813 Oligopeptide transporter, OPT superfamily [PF03169] (157-825)
  IPR004813 Oligopeptide transporter, OPT superfamily [TIGR00728] (140-827)
  IPR036291 NAD(P)-binding domain superfamily [SSF51735] (884-1079)

Solvent-accessible surface area (backbone atoms only — not comparable to full-atom values): 59366 Å² total; per-residue (Å²): 132,92,80,84,75,64,66,61,58,52,54,50,51,56,58,59,71,70,52,93,83,68,97,76,74,97,64,81,53,63,68,56,51,16,54,75,68,59,44,42,61,66,53,49,52,55,13,44,60,55,21,70,76,59,56,77,79,84,89,73,95,68,62,99,87,60,89,83,77,76,78,79,93,78,68,29,56,60,59,52,43,51,51,50,45,73,75,40,71,78,40,82,87,49,61,45,69,55,50,54,50,44,52,55,57,70,71,36,62,65,57,75,74,43,50,85,83,43,56,67,64,51,51,52,48,34,21,51,53,30,36,48,55,67,30,61,73,45,52,78,50,50,46,51,40,68,82,71,85,68,89,85,65,75,40,87,40,57,56,30,54,53,57,18,52,54,46,17,54,53,38,14,44,51,29,51,65,27,60,38,25,64,82,64,51,72,68,51,32,69,52,52,40,61,61,45,49,62,52,40,51,44,44,47,74,72,47,65,80,44,79,45,77,54,98,89,40,84,40,44,62,32,85,50,81,71,46,68,38,20,52,47,52,25,31,47,19,27,44,50,22,50,62,68,62,69,46,53,52,59,36,53,40,30,37,37,73,93,61,54,50,32,75,70,48,69,37,66,67,47,51,50,28,40,27,47,11,38,53,33,30,3,46,12,50,16,57,71,38,34,62,64,48,38,53,42,73,74,38,64,33,38,71,50,47,29,60,40,23,47,50,45,32,76,67,54,84,84,60,78,71,26,58,32,80,92,84,38,77,46,68,75,39,52,44,64,50,29,55,51,46,17,53,53,30,29,59,50,46,46,36,30,69,57,66,27,35,37,45,34,63,36,53,68,71,28,68,80,45,72,86,38,60,70,51,33,44,43,25,17,69,76,56,15,43,9,68,42,98,71,30,56,78,26,66,68,48,29,37,61,77,45,46,31,71,57,35,55,39,61,54,54,48,31,21,42,51,14,31,50,52,30,52,53,50,26,52,52,31,33,79,69,36,51,90,68,15,61,79,41,61,62,28,30,73,63,54,19,30,85,84,63,43,77,54,72,63,75,68,28,41,42,99,85,54,30,51,31,68,70,43,34,75,72,68,54,64,86,41,60,14,30,20,38,52,38,19,52,31,24,47,40,14,26,59,34,14,36,53,39,37,35,61,69,72,38,41,68,58,52,53,49,23,52,51,52,54,56,42,52,78,75,43,97,67,71,71,78,92,42,84,36,50,58,45,58,66,41,66,82,42,67,75,61,61,64,65,62,25,48,50,35,26,53,52,11,51,53,28,39,47,46,40,39,69,72,44,98,57,92,42,66,62,62,38,52,58,55,11,39,52,49,21,65,65,47,40,58,41,38,35,48,45,22,20,56,54,51,51,78,70,81,53,54,67,57,26,28,38,54,22,0,57,73,43,59,24,30,24,60,38,8,53,50,13,24,39,37,11,36,50,16,30,56,43,13,45,56,46,31,49,47,52,33,49,30,47,57,63,64,40,53,46,49,50,53,52,51,45,46,55,52,32,42,54,52,25,45,52,45,32,52,52,47,50,51,47,45,72,76,69,42,79,60,63,52,32,92,81,28,92,88,30,33,38,23,66,70,50,53,53,51,47,52,49,28,42,56,21,4,22,63,7,28,50,60,49,43,23,90,95,22,90,46,30,73,45,61,58,23,30,62,51,16,32,44,48,33,52,53,50,50,66,69,39,71,83,49,63,71,80,41,72,77,57,63,61,47,62,47,47,22,33,54,16,18,35,55,36,37,68,49,33,43,43,38,44,57,59,19,48,59,59,6,42,46,47,54,62,52,38,33,67,75,22,44,50,32,34,44,61,42,42,41,35,48,50,42,17,36,56,39,13,40,49,52,35,53,52,46,48,38,66,74,28,57,71,73,68,59,70,67,88,46,53,38,49,33,93,91,46,19,72,56,50,63,52,52,71,73,48,76,74,84,86,90,82,82,78,76,83,80,76,72,81,79,89,78,93,60,49,53,80,74,37,62,80,54,76,42,64,89,30,57,58,46,83,45,69,84,74,85,71,92,83,78,64,57,39,52,62,52,20,53,49,29,36,48,33,50,36,56,25,44,64,72,7,85,50,33,43,35,37,37,34,56,51,38,62,56,23,86,55,93,66,82,65,41,73,28,72,52,39,20,31,23,47,30,51,69,67,45,45,73,47,44,79,33,22,38,40,39,22,40,36,49,54,52,67,75,55,57,68,41,69,63,40,51,71,42,90,76,24,34,36,80,29,76,52,53,60,48,81,51,67,42,41,30,18,34,68,65,40,51,50,52,50,53,52,51,63,73,68,48,80,87,67,97,56,63,56,35,69,34,39,34,29,14,68,54,66,44,29,47,56,54,52,50,54,33,50,28,67,68,70,73,45,81,66,46,80,42,75,46,52,82,92,46,37,49,65,58,36,47,77,78,42,62,74,91,49,22,62,30,53,38,33,52,48,51,20,53,24,86,93,21,70,35,45,73,62,69,66,87,54,99,49,50,45,69,28,78,59,48,67,48,58,58,51,43,76,68,59,80,130

Nearest PDB structures (foldseek):
  8ud1-assembly1_1P  TM=6.883E-01  e=6.322E-05  Sus scrofa
  7r44-assembly1_P  TM=6.548E-01  e=1.006E-04  Bos taurus
  6zkg-assembly1_d  TM=6.816E-01  e=9.427E-04  Ovis aries
  8q46-assembly1_P  TM=7.032E-01  e=1.776E-03  Bos taurus
  5gpn-assembly1_p  TM=7.534E-01  e=1.466E-02  Sus scrofa

Secondary structure (DSSP, 8-state):
-----SHHHHHHHHHHTT-TT-----S--HHHHHHHHTS-HHHHHHHHHHHTT--S-------TT-TTSS-GGG--HHHHHHHHHHHHTT-TTS-HHHHHHHHHHHH-HHHHH-GGG-HHHHHHHHHHHHHHHHS-S-HHHHTTS-S---TTS--S-HHHHHHHHHHHHHHHHHHHHHTTSSS-----HHHHHHHHHHHHHHHHHHS---EEEETTEEEESS-SS--HHHHHHHHHHHHHHHS--THHHHHHHHH-TTTT--GGGG-HHHHHHHHHHHHHHHHHHHHHTHHHHTSSTT---HHHHHHHHHHHHHH------EE-GGG-EE---HHHHHHHHHHHHHHHHHIIIII-GGGTS--SGGGS-TT-HHHHHHH-SSSS----SS----HHHHTSS--TTTS-HHHHHHHHHHHHHHHHHHHHHHHTTGGGGGGS-SS---EE-TTSSBPPSGGGB-TTS-B-HHHHHHH-PPEE-HHHHHHHHHHHHHHHHHHHHHHHHSHHHHHHHHHHHHHHHHS---STT---HHHHHHTTSPPPPHHHHHHHHHHHHHHHHHHHHTTT----THHHHHHHHHHHHHHHHHHHHHHHHS-----HHHHHHHHHHHSTT-HHHHHHHHIIIIIHHHHHHHHHHHHHHHHHTT--HHHHHHHHHHHHHHHHHHHHHHHHHHHHHSTTTT-TT-TT----HHHHHHHHHIIIIIITTHHHHHSTT-TTGGGGGHHHHHHHHHHHHHHHHTTS-TTSGGGG--HHHHHHHTT--SS--GGGTHHHHHHHIIIIIIIHHH-HHHHHHHHHHHHHHHHHHHHHHHHHHHHHTGGGT----SGGG-TTTHHHHHHHHH--SS--SSS-SSTT-------TTT-TT---TT-SEEEE-----SSS--HHHHHHHHHHHHHHHHHT-TT--EEEEE--TTTT-SSSS-SSHHHHHHHHHHHHTTSSSEEEEEEE-EEGGGGGGHHHHTTSSS-EEEE-SSSTT--EEEE-HHHHHHHHHHHHHSPPPSSSSEEEEEE-SSEE-HHHHHHHHHHHH-S--EEEE--GGGHHHHHHTTS-TTTHHHHHHHHHHHSTTSTTGGG-S--TTEEE----HHHHHHTT---

Organism: NCBI:txid1053134

Foldseek 3Di:
DDDDDPVVVVLVVLVVLPDPPDPDDPDDRLQVLCLLLLHDSSLLVVLLVVLVVADADDDDDDPPPRPQDDDDPNDHLLVLLVVCCVQPVQFLQADLSSNVLSCVVNVDVVCSVCVVVPVPSSSSSSSSSSSVFQAQSGLLLVLQFDLDDDPVDDALAPLLQVLLLVLLLVQLQQQLLQVLFVVGFHDALLLSLVVSLVVLVCQLVPPDFDWDQDPNDIHTSRPHDRDLNSSLLSSLLNLLSRDAQPLLLLLVQQCDPVHQNHPLSLDLLLLLLLSLLLLLLLLLLLLLCCLQQFLASLLALLVLSLVSNSSCLSHPPDFRWFQFPPRDIDRDRLVVLLVVLLVVLLVVLCCCPFVFVCQAFPQLQCVVPVPDPVSCQDCPFFLHFNPHLRGHPHVCLLPVQHQLLRFALLLLVLLLLLQVVLSVQLVVCQVVCPLVQVLERSFAQFKAFPVNDGDDLVQQADSNRFGDPVSDVVGGDIDDHSLVLLLLLLLLLLVLLLVLLCCQSVVVSVVLSVVVSVCLVVDDDQDSSRSHSLSVLLVVFDADRSVVSVVSNVSSLVSLLCSCVVTPLVADNVLLVVLQVLQSSVLSSQSSCCSNRVHGSQNLLVQLQVQLQVAPRRLSSSVSSSSNHGSSSVSSSSLSSSCNSCSSNSRRNVSSSVSSSVSSSSSSVSSSVSSSCQVPPQPPALDCVRPQRSVRPVSVSSSSSSCVCHRNNSCQCQNPPHSSVVSNVSNVVSNVQSVVLCVVCVPPSCVDPSSSNDSSSSSVSSNCTHNGHSSSSSSSSVVSCCLNVPGSSSTVVVSSRHSSSSSSSSVSSSSVSVVCCVPVAVSVVNHDPDQSPDPVRVNVVVVCVVCVDDDDDPDPPPPPDDDDDDDLQVLPPLACQPPQEEEDEQDADPPLPFLLVSLLSSLVSVLVNLLVHLSHAEYEYAAAQLLCDPPLFDRDRSSSRVSSCVSCQPSHNEYEYEHEWAELCVQLVLLVQCVDVVREGEDQAPPQPQWTFYAHVVQVVVVSVCVRVDDGDPDTHHYAYEGEPGTDGNVLLQVLCCVLVVHRYHYHYQDLVCQLVVVVVPDPNSCSRNVSRVSQLCYPPHVSVVVRDDDPRYHYHYDDSSRRNNVSDDD

Sequence (1115 aa):
MSVVPEKTALGERIQSAERPDDPGWNKESIIQRSRLLGAAPIEVLEAEEYGKTLDLAETKKVSYGELHNQDCPNLTVDKRAENLLYFHEHDPNFNSDSIVRLQSFVSNSVLIQNPEKYPDLISDMKTEVSLLTTNSPYAEVRAVVSNKDDPSLPAGTIRAWVIGLVFVVLQSFVNQLFSVRQPTIRLLAPVIQLLSFPLGKAWERWMPVGEFTLFGSDHRLNPGHFNQKEHMLISIMANVSSSLPHSRYIVFTSWLEKYFDMPFAASFGFQICISLSMNLMGFGLAGLARRFLVYPSFCIWPRSLATVALNQSLHNEENPSVLGPFKRIYNMSRYKFFMLSFASMFVWFWFPEHIVSAVSLFNWLAWISPENFTLTAITGLKKGLGFNPLPTMDWNIVTYNVDPLLVPFHVTFNMFIGTMLGGVAIIAMYWTNTYNTGYLPINTNTMFDNNGTKYNVSSILNDNGLLDEGSYQSYSQVYIAASSITYYMFFFAVYSSVISYAALYHWNDIKLGFRSLWMSIRKDNRLDDFKDVHTQLMETYREAPEWWYLILNIVGIALGVASVAGWPTHTNVGTVFFGIALAIIFTIPTGIIFATTGIEVEYNVLAEFIGGAWQPGNALAMNFFKGFGYVTVAHALDFANDLKLGHYLKVPQRQTFWCQTVATIVSALVCTGVMNFQITRIPNICETDQKDKFSCPGVESYYTAAVLFGSLGARKVFGADAQYTALLAAFPVGLAFPIIHYYATRRLPKTHWLTKIHPVVILSGGHTWSPYNLGYMWPAVLPGWISWVVIRKRYLGFWSKYNYVLSAAWSTGIAIAAVVIFFAVSYHGADINWIGNNPDKGSSLLFTASIGIYQKSQLSLLNTATSRLQSVRTGVGLDFSRSDAVLYVPTPTNDGTDQGEFAVQTARNVKNALESAPSVKRLLLLSSMGSRYDHGIPPGILRLNHISDKILKDCVLEVVIVKPGYFQENWTHVFETIQAEPPVIYSVITPEHHQIPMVSIVDVGESCANALLAEPNEVSPYYYALYGPRHYTALDVKEAVEEISGKKVNLISIEKDHLADFFAQQIPSAYVQDFVGMTIAALPGGVMAGDFGSSESTVYGKTELVEALGNLYTK

pLDDT: mean 82.33, std 14.77, range [24.72, 96.25]

Radius of gyration: 37.31 Å; Cα contacts (8 Å, |Δi|>4): 1838; chains: 1; bounding box: 91×66×116 Å

Mean predicted aligned error: 16.43 Å